Protein 5V9X (pdb70)

Secondary structure (DSSP, 8-state):
--GGGGS-HHHHHHHHHH-SS--HHHHHHHHHHHTT-EEEEE--SSS-HHHHHHHHHHHHHH------EEEE-SSHHHHHHHHHHTHHHHHHHHHHHHHTTPPPP---EEEESTTS-HHHHHHHHHS--SEEEE-HHHHHHHHTSGGGGGGTT--EEEEETTHHHHTSHHHHHHHHHHHHHHTTSSSPPEEEEEES--SSHHHHHHHHHTTS-EEEE-PPP---EEEEEEE-SS-SSS-SSS-SHHHHHHHHHHHHHTSSEEEEE-SSHHHHHHHHHHHHHHHHHHHT-----SEEEESTTS-HHHHHHHHHHHHTT--SEEEE-GGGSSS---TTEEEEEEES--SSHHHHHHHHTTTT-STTPPEEEEEE-SSHHHHHHHHHHHHHHHHT--PPP-PPP--HHHHHHHHHHHTSSS-EEHHHHHHHHHHSSTTTT--HHHHHHHHHHHH----S---EEEETTTTEEEEPTTHHHHHHTS--SS-----BSS-SS-----B-HHHHH----S--PPPP---SSS---HHHHHHHHHHHHHHTT--HHHHHHHHHTTTEEETHHHHHHHHHHHHHHHHSS---SSEEEEEEEE-TTS-EEEEEE--S-HHHHHHHHHHHHHHIIIII---PPPEEETTEEEEEE-----GGGT---HHHHHHHHHHHGGGSHHHHHHHHHHHHHTT-SPPSBTTBPPPHHHHHHHHHHHHHHHTT-TT-HHHHHHHHIIIIII--HHHHHHHHHHHHTT-SEEEEEE-SS--HHHHHHS--

Sequence (772 aa):
ADPLGRFSALTREWFTTAFAAPTPAQADAWSAISEGNNTLVIAPTGSGKTLAAFLWAIDRLADPQGTQVLYVSPLKALAVDVERNLRTPLTGITRVAERHGLPAPSITVGVRSGDTPPNQRRAMIANPPDVLITTPESLFLMLTSAARETLTSVRTVIVDEVHAVAATKRGAHLALSLERLDQLLDTPAQRIGLSATVRPPEEVARFLSGQAPTTIVCPPAAKTFDLSVQVPVPDMANLDNNSIWPDVEERIVDLVEAHNSSIVFANSRRLAERLTSRLNEIHAERSGIEPPLLARAHHGSVSKEQRAQVEDDLKSGRLRAVVATSSLELGIDMGAVDLVIQVEAPPSVASGLQRVGRAGHQVGEISQGVLFPKHRTDLIGCAVTVQRMQTGDIETLRVPANPLDVLAQHTVAVAALEPVDADAWFDAVRRSAPFATLPRSAFEATLDLLSGKAELRPRLVYDRDTGTLTARPGAQRLAVTSGGAIPDRGMFTVYLASETEELDEEMVYESPGQPARLPFWRGDSVGRPAELGAAVGAFTGELASLDRKAFDKRCQKMGFAGYATDNLHQLLREQREATGVVPSDTTFVVERFRDELGDWRVILHSPYGLRVHGPLALAVGRRLRERYGIDEKPTASDDGIIVRLPDSPGADLFVFDADEIEPIVTAEVGGSALFASRFRECAARALLLPRRHPGKRSPLWHQRQRAAQLLDIARKYPDFPIVLEAVRECLQDVYDVPALIELMHKIAQRRLRIVEVETATPSPFAASLLFG

Solvent-accessible surface area: 32091 Å² total; per-residue (Å²): 159,88,35,12,37,102,4,44,65,28,0,79,51,9,2,86,82,44,83,117,66,31,19,86,2,9,24,63,0,0,30,9,6,30,130,55,56,17,0,0,0,16,4,22,16,13,8,30,23,46,21,0,1,0,0,70,11,3,12,66,44,17,98,167,210,16,0,28,4,0,1,1,0,12,33,67,2,4,0,69,10,6,42,101,46,4,144,84,4,29,93,5,0,42,112,0,0,105,162,96,67,88,117,44,32,100,25,69,38,8,16,18,6,57,47,11,48,95,90,80,69,160,58,24,67,85,124,35,9,30,3,3,0,0,10,1,34,5,0,2,44,8,3,0,30,81,3,43,126,14,0,55,37,4,176,13,1,0,2,8,11,0,21,39,3,2,34,61,15,48,0,1,2,1,3,0,0,6,8,16,0,14,107,54,20,156,96,84,7,28,8,0,0,1,0,29,5,15,69,30,47,121,32,0,6,88,8,1,5,8,107,48,118,35,51,68,9,76,14,134,75,100,43,80,44,75,10,16,0,35,0,10,8,82,32,15,60,105,55,150,70,153,34,14,38,55,42,3,12,75,90,0,0,59,28,0,70,76,29,100,0,0,0,0,0,0,60,53,135,158,18,0,81,92,0,13,47,82,0,21,105,35,33,26,150,100,55,79,63,210,130,119,105,9,0,63,16,0,6,53,82,17,44,86,106,112,15,56,105,2,24,67,40,0,42,69,25,202,8,86,0,0,0,0,17,52,12,0,20,8,19,1,46,3,56,30,1,49,0,0,0,2,0,42,21,12,91,26,1,9,7,2,19,2,8,2,0,3,0,4,28,71,98,72,86,87,0,59,0,5,1,1,1,64,85,32,29,11,0,8,15,0,0,1,8,0,40,30,5,90,94,40,48,13,30,66,35,158,10,7,48,30,0,14,1,0,0,4,0,0,0,0,0,28,1,19,66,102,91,26,68,3,77,50,6,20,75,4,0,97,93,2,3,3,0,29,95,1,67,89,85,21,0,32,32,4,0,46,6,0,16,48,151,133,30,26,104,41,40,0,73,34,65,145,152,98,15,33,0,57,39,82,143,49,5,65,123,8,0,44,36,12,33,8,4,110,33,43,104,28,74,12,95,102,74,92,45,75,76,101,206,96,43,18,23,13,28,11,110,77,130,185,57,138,58,73,55,32,45,24,129,36,81,95,42,50,29,40,29,19,102,15,0,31,15,10,0,45,2,5,22,82,2,10,88,53,96,85,125,26,2,47,125,55,0,106,143,4,20,8,40,63,91,1,20,64,0,0,44,35,0,2,85,45,0,90,122,33,5,53,50,11,7,7,40,69,9,7,0,0,0,37,10,135,37,177,81,29,18,31,27,1,0,2,3,4,9,11,0,15,40,1,2,15,0,7,9,11,0,0,3,68,53,1,87,103,176,110,56,33,124,60,67,15,25,8,39,52,49,0,0,13,2,38,9,85,84,126,62,27,4,110,14,5,45,8,86,28,124,68,0,94,81,20,1,73,66,20,2,21,48,6,4,6,3,20,9,9,1,7,8,0,0,24,19,0,5,1,10,8,46,157,87,85,20,131,97,8,52,27,79,3,6,25,75,55,3,58,94,8,9,90,73,2,104,143,98,101,93,6,10,4,18,82,2,0,35,30,14,0,36,101,30,2,9,23,10,98,16,0,48,93,14,5,81,76,24,71,58,212,170,5,131,45,37,94,31,96,14,112,96,46,2,23,25,0,50,42,31,33,172,118

Foldseek 3Di:
DALCVVFDPLLSVLVVVVDVHAALLLSVLSVQVVVPFQAEGAAALAHPVLCSQPVVVVRVQFPPAFAAEEEADQFPLLLVLSQVVVCSSLVSSQVSCVVVPHHRGDFFEDEDEPQQDPVVVVVCQVHPGNYYGYYLLVLLLCLLDVSLVRLQNYAAYEYEQLVVPQQHLLLLLSLLSLLSSCVSYPHRHRYYYYANADFPQVSSQCQGQQPGDYHYHYDDYDAAAAEAEEQAAQALVDDPDPFSVVSVLVVVLVVLVVAQAEEEEDADQVVLVVSQVVNQVVVCVVVVHVPDGQEEEAEDPDDPVSNVVVSVCQLVSVHSYYYYYCSVQANRARCRHQEYEYEFQDQWLRSVSSRLCNHLSHNPGYRYYYYYHRGQVSLLRNLLSLVCNVVSPTDHHHHAACLLLSVLLVVLSNQVVHKDAQVVSLVSSCSRNNYVPPDVVLSVLSVCLLAHDAQWDRFWHADPVRRIIHGDPLSSLLSSLLSGQDFDADAQPVHDLDDPCSAHLQQVVPPVPDDDDFGADDPDFAKDAQVSLQSSQAVLQVLLPDDLVVLVVSNVVSNYDNNSSSSNNVQSVLLCVFQVGDGGNFEKEWEWEADPVRKIKIKIFGQRIQLQQVLLQLQLQVCCCVVVNDNDGWHTGNTTIMDIGGPVYDPCSSADALVPRVVSSLVRVLPHSQLLVLLLSSCSSSSIHDAPDSNHHHDPSRSSVSSVVVVVVCVVPCVNSSNVSSSSCSPPVRHDSVSNSVVNVCVVVVRRHYYYDYGHDDGSSRVVVRDD

Organism: Mycolicibacterium smegmatis (strain ATCC 700084 / mc(2)155) (NCBI:txid246196)

Radius of gyration: 27.33 Å; Cα contacts (8 Å, |Δi|>4): 1496; chains: 1; bounding box: 80×75×65 Å

GO terms:
  GO:0003677 DNA binding (F, IDA)
  GO:0016887 ATP hydrolysis activity (F, IDA)
  GO:0033679 3'-5' DNA/RNA helicase activity (F, IDA)
  GO:0043138 3'-5' DNA helicase activity (F, EXP)
  GO:0036297 interstrand cross-link repair (P, IMP)

Structure (mmCIF, N/CA/C/O backbone):
data_5V9X
#
_entry.id   5V9X
#
_cell.length_a   149.462
_cell.length_b   88.129
_cell.length_c   83.675
_cell.angle_alpha   90.00
_cell.angle_beta   109.10
_cell.angle_gamma   90.00
#
_symmetry.space_group_name_H-M   'C 1 2 1'
#
loop_
_entity.id
_entity.type
_entity.pdbx_description
1 polymer 'ATP-dependent DNA helicase'
2 polymer ssDNA
3 non-polymer 'PHOSPHOAMINOPHOSPHONIC ACID-ADENYLATE ESTER'
4 non-polymer GLYCEROL
5 non-polymer 'MAGNESIUM ION'
6 non-polymer DI(HYDROXYETHYL)ETHER
7 water water
#
loop_
_atom_site.group_PDB
_atom_site.id
_atom_site.type_symbol
_atom_site.label_atom_id
_atom_site.label_alt_id
_atom_site.label_comp_id
_atom_site.label_asym_id
_atom_site.label_entity_id
_atom_site.label_seq_id
_atom_site.pdbx_PDB_ins_code
_atom_site.Cartn_x
_atom_site.Cartn_y
_atom_site.Cartn_z
_atom_site.occupancy
_atom_site.B_iso_or_equiv
_atom_site.auth_seq_id
_atom_site.auth_comp_id
_atom_site.auth_asym_id
_atom_site.auth_atom_id
_atom_site.pdbx_PDB_model_num
ATOM 1 N N . ALA A 1 27 ? -12.036 -23.417 26.972 1.00 103.64 6 ALA A N 1
ATOM 2 C CA . ALA A 1 27 ? -10.649 -23.579 26.552 1.00 102.91 6 ALA A CA 1
ATOM 3 C C . ALA A 1 27 ? -10.468 -23.188 25.089 1.00 99.07 6 ALA A C 1
ATOM 4 O O . ALA A 1 27 ? -10.528 -24.038 24.199 1.00 97.53 6 ALA A O 1
ATOM 6 N N . ASP A 1 28 ? -10.246 -21.900 24.849 1.00 95.48 7 ASP A N 1
ATOM 7 C CA . ASP A 1 28 ? -10.076 -21.365 23.498 1.00 91.70 7 ASP A CA 1
ATOM 8 C C . ASP A 1 28 ? -8.773 -20.580 23.433 1.00 81.42 7 ASP A C 1
ATOM 9 O O . ASP A 1 28 ? -8.703 -19.456 23.972 1.00 81.07 7 ASP A O 1
ATOM 14 N N . PRO A 1 29 ? -7.728 -21.118 22.798 1.00 71.94 8 PRO A N 1
ATOM 15 C CA . PRO A 1 29 ? -6.463 -20.372 22.728 1.00 68.23 8 PRO A CA 1
ATOM 16 C C . PRO A 1 29 ? -6.542 -19.141 21.844 1.00 66.62 8 PRO A C 1
ATOM 17 O O . PRO A 1 29 ? -5.795 -18.181 22.068 1.00 69.77 8 PRO A O 1
ATOM 21 N N . LEU A 1 30 ? -7.416 -19.140 20.843 1.00 64.28 9 LEU A N 1
ATOM 22 C CA . LEU A 1 30 ? -7.533 -18.027 19.914 1.00 64.08 9 LEU A CA 1
ATO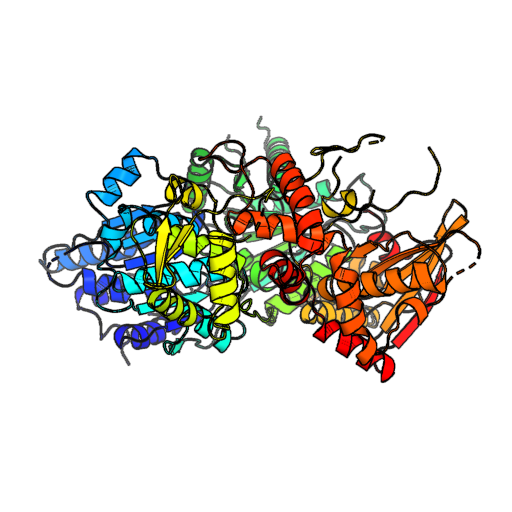M 23 C C . LEU A 1 30 ? -8.533 -16.973 20.370 1.00 65.71 9 LEU A C 1
ATOM 24 O O . LEU A 1 30 ? -8.661 -15.938 19.709 1.00 69.23 9 LEU A O 1
ATOM 29 N N . GLY A 1 31 ? -9.240 -17.207 21.479 1.00 61.49 10 GLY A N 1
ATOM 30 C CA . GLY A 1 31 ? -10.201 -16.238 21.977 1.00 61.52 10 GLY A CA 1
ATOM 31 C C . GLY A 1 31 ? -9.591 -14.910 22.374 1.00 61.82 10 GLY A C 1
ATOM 32 O O . GLY A 1 31 ? -10.284 -13.888 22.342 1.00 66.44 10 GLY A O 1
ATOM 33 N N . ARG A 1 32 ? -8.308 -14.901 22.738 1.00 59.75 11 ARG A N 1
ATOM 34 C CA . ARG A 1 32 ? -7.649 -13.653 23.108 1.00 62.39 11 ARG A CA 1
ATOM 35 C C . ARG A 1 32 ? -7.501 -12.725 21.909 1.00 59.09 11 ARG A C 1
ATOM 36 O O . ARG A 1 32 ? -7.663 -11.506 22.036 1.00 58.05 11 ARG A O 1
ATOM 44 N N . PHE A 1 33 ? -7.196 -13.283 20.740 1.00 60.16 12 PHE A N 1
ATOM 45 C CA . PHE A 1 33 ? -6.885 -12.487 19.564 1.00 58.87 12 PHE A CA 1
ATOM 46 C C . PHE A 1 33 ? -8.141 -11.811 19.016 1.00 58.20 12 PHE A C 1
ATOM 47 O O . PHE A 1 33 ? -9.271 -12.092 19.428 1.00 61.56 12 PHE A O 1
ATOM 55 N N . SER A 1 34 ? -7.925 -10.906 18.063 1.00 49.67 13 SER A N 1
ATOM 56 C CA . SER A 1 34 ? -9.030 -10.262 17.376 1.00 51.19 13 SER A CA 1
ATOM 57 C C . SER A 1 34 ? -9.780 -11.282 16.520 1.00 56.25 13 SER A C 1
ATOM 58 O O . SER A 1 34 ? -9.343 -12.421 16.330 1.00 56.94 13 SER A O 1
ATOM 61 N N . ALA A 1 35 ? -10.934 -10.861 15.999 1.00 56.39 14 ALA A N 1
ATOM 62 C CA . ALA A 1 35 ? -11.733 -11.764 15.177 1.00 57.66 14 ALA A CA 1
ATOM 63 C C . ALA A 1 35 ? -11.016 -12.113 13.877 1.00 60.37 14 ALA A C 1
ATOM 64 O O . ALA A 1 35 ? -11.112 -13.248 13.396 1.00 62.42 14 ALA A O 1
ATOM 66 N N . LEU A 1 36 ? -10.283 -11.157 13.301 1.00 58.78 15 LEU A N 1
ATOM 67 C CA . LEU A 1 36 ? -9.622 -11.397 12.021 1.00 59.90 15 LEU A CA 1
ATOM 68 C C . LEU A 1 36 ? -8.509 -12.430 12.152 1.00 62.68 15 LEU A C 1
ATOM 69 O O . LEU A 1 36 ? -8.457 -13.400 11.388 1.00 68.63 15 LEU A O 1
ATOM 74 N N . THR A 1 37 ? -7.596 -12.233 13.108 1.00 60.20 16 THR A N 1
ATOM 75 C CA . THR A 1 37 ? -6.508 -13.190 13.283 1.00 53.23 16 THR A CA 1
ATOM 76 C C . THR A 1 37 ? -7.033 -14.554 13.709 1.00 52.96 16 THR A C 1
ATOM 77 O O . THR A 1 37 ? -6.484 -15.585 13.305 1.00 53.18 16 THR A O 1
ATOM 81 N N . ARG A 1 38 ? -8.103 -14.582 14.506 1.00 54.48 17 ARG A N 1
ATOM 82 C CA . ARG A 1 38 ? -8.714 -15.853 14.875 1.00 56.46 17 ARG A CA 1
ATOM 83 C C . ARG A 1 38 ? -9.271 -16.567 13.651 1.00 60.19 17 ARG A C 1
ATOM 84 O O . ARG A 1 38 ? -9.073 -17.777 13.486 1.00 61.06 17 ARG A O 1
ATOM 92 N N . GLU A 1 39 ? -9.960 -15.831 12.772 1.00 62.36 18 GLU A N 1
ATOM 93 C CA . GLU A 1 39 ? -10.547 -16.461 11.595 1.00 59.14 18 GLU A CA 1
ATOM 94 C C . GLU A 1 39 ? -9.473 -16.967 10.643 1.00 57.01 18 GLU A C 1
ATOM 95 O O . GLU A 1 39 ? -9.632 -18.032 10.037 1.00 60.73 18 GLU A O 1
ATOM 101 N N . TRP A 1 40 ? -8.373 -16.225 10.495 1.00 53.45 19 TRP A N 1
ATOM 102 C CA . TRP A 1 40 ? -7.317 -16.683 9.599 1.00 53.69 19 TRP A CA 1
ATOM 103 C C . TRP A 1 40 ? -6.690 -17.976 10.102 1.00 54.88 19 TRP A C 1
ATOM 104 O O . TRP A 1 40 ? -6.591 -18.959 9.356 1.00 54.51 19 TRP A O 1
ATOM 115 N N . PHE A 1 41 ? -6.243 -17.988 11.362 1.00 53.76 20 PHE A N 1
ATOM 116 C CA . PHE A 1 41 ? -5.569 -19.167 11.896 1.00 58.27 20 PHE A CA 1
ATOM 117 C C . PHE A 1 41 ? -6.459 -20.400 11.819 1.00 65.06 20 PHE A C 1
ATOM 118 O O . PHE A 1 41 ? -5.959 -21.515 11.629 1.00 69.37 20 PHE A O 1
ATOM 126 N N . THR A 1 42 ? -7.775 -20.221 11.951 1.00 63.81 21 THR A N 1
ATOM 127 C CA . THR A 1 42 ? -8.689 -21.352 11.840 1.00 59.96 21 THR A CA 1
ATOM 128 C C . THR A 1 42 ? -8.739 -21.885 10.412 1.00 58.51 21 THR A C 1
ATOM 129 O O . THR A 1 42 ? -8.804 -23.101 10.199 1.00 58.58 21 THR A O 1
ATOM 133 N N . THR A 1 43 ? -8.698 -20.995 9.420 1.00 60.52 22 THR A N 1
ATOM 134 C CA . THR A 1 43 ? -8.712 -21.429 8.029 1.00 60.44 22 THR A CA 1
ATOM 135 C C . THR A 1 43 ? -7.355 -21.928 7.550 1.00 60.42 22 THR A C 1
ATOM 136 O O . THR A 1 43 ? -7.274 -22.491 6.452 1.00 67.30 22 THR A O 1
ATOM 140 N N . ALA A 1 44 ? -6.298 -21.746 8.341 1.00 48.71 23 ALA A N 1
ATOM 141 C CA . ALA A 1 44 ? -4.948 -22.132 7.950 1.00 41.93 23 ALA A CA 1
ATOM 142 C C . ALA A 1 44 ? -4.490 -23.441 8.578 1.00 47.76 23 ALA A C 1
ATOM 143 O O . ALA A 1 44 ? -3.779 -24.215 7.930 1.00 54.62 23 ALA A O 1
ATOM 145 N N . PHE A 1 45 ? -4.872 -23.707 9.825 1.00 47.63 24 PHE A N 1
ATOM 146 C CA . PHE A 1 45 ? -4.429 -24.895 10.537 1.00 48.16 24 PHE A CA 1
ATOM 147 C C . PHE A 1 45 ? -5.616 -25.566 11.211 1.00 51.34 24 PHE A C 1
ATOM 148 O O . PHE A 1 45 ? -6.593 -24.910 11.582 1.00 52.71 24 PHE A O 1
ATOM 156 N N . ALA A 1 46 ? -5.519 -26.889 11.362 1.00 53.58 25 ALA A N 1
ATOM 157 C CA . ALA A 1 46 ? -6.595 -27.647 11.992 1.00 54.89 25 ALA A CA 1
ATOM 158 C C . ALA A 1 46 ? -6.852 -27.157 13.411 1.00 55.71 25 ALA A C 1
ATOM 159 O O . ALA A 1 46 ? -8.001 -26.915 13.799 1.00 60.16 25 ALA A O 1
ATOM 161 N N . ALA A 1 47 ? -5.790 -26.997 14.198 1.00 50.61 26 ALA A N 1
ATOM 162 C CA . ALA A 1 47 ? -5.900 -26.513 15.566 1.00 52.03 26 ALA A CA 1
ATOM 163 C C . ALA A 1 47 ? -4.523 -26.071 16.030 1.00 55.48 26 ALA A C 1
ATOM 164 O O . ALA A 1 47 ? -3.514 -26.599 15.549 1.00 61.45 26 ALA A O 1
ATOM 166 N N . PRO A 1 48 ? -4.445 -25.104 16.944 1.00 49.34 27 PRO A N 1
ATOM 167 C CA . PRO A 1 48 ? -3.149 -24.759 17.537 1.00 44.63 27 PRO A CA 1
ATOM 168 C C . PRO A 1 48 ? -2.509 -25.971 18.196 1.00 44.28 27 PRO A C 1
ATOM 169 O O . PRO A 1 48 ? -3.189 -26.909 18.618 1.00 46.98 27 PRO A O 1
ATOM 173 N N . THR A 1 49 ? -1.186 -25.952 18.269 1.00 40.18 28 THR A N 1
ATOM 174 C CA . THR A 1 49 ? -0.488 -26.976 19.029 1.00 44.15 28 THR A CA 1
ATOM 175 C C . THR A 1 49 ? -0.415 -26.575 20.495 1.00 49.11 28 THR A C 1
ATOM 176 O O . THR A 1 49 ? -0.550 -25.395 20.832 1.00 53.80 28 THR A O 1
ATOM 180 N N . PRO A 1 50 ? -0.230 -27.545 21.399 1.00 51.70 29 PRO A N 1
ATOM 181 C CA . PRO A 1 50 ? -0.080 -27.196 22.823 1.00 53.72 29 PRO A CA 1
ATOM 182 C C . PRO A 1 50 ? 0.932 -26.093 23.086 1.00 55.73 29 PRO A C 1
ATOM 183 O O . PRO A 1 50 ? 0.647 -25.169 23.859 1.00 62.24 29 PRO A O 1
ATOM 187 N N . ALA A 1 51 ? 2.107 -26.156 22.452 1.00 52.55 30 ALA A N 1
ATOM 188 C CA . ALA A 1 51 ? 3.115 -25.123 22.663 1.00 50.37 30 ALA A CA 1
ATOM 189 C C . ALA A 1 51 ? 2.609 -23.748 22.247 1.00 53.42 30 ALA A C 1
ATOM 190 O O . ALA A 1 51 ? 2.977 -22.743 22.863 1.00 58.78 30 ALA A O 1
ATOM 192 N N . GLN A 1 52 ? 1.765 -23.680 21.217 1.00 51.14 31 GLN A N 1
ATOM 193 C CA . GLN A 1 52 ? 1.191 -22.399 20.817 1.00 50.08 31 GLN A CA 1
ATOM 194 C C . GLN A 1 52 ? 0.176 -21.905 21.842 1.00 49.93 31 GLN A C 1
ATOM 195 O O . GLN A 1 52 ? 0.209 -20.737 22.249 1.00 47.33 31 GLN A O 1
ATOM 201 N N . ALA A 1 53 ? -0.736 -22.782 22.270 1.00 47.99 32 ALA A N 1
ATOM 202 C CA . ALA A 1 53 ? -1.776 -22.380 23.212 1.00 53.23 32 ALA A CA 1
ATOM 203 C C . ALA A 1 53 ? -1.171 -21.871 24.515 1.00 59.25 32 ALA A C 1
ATOM 204 O O . ALA A 1 53 ? -1.576 -20.825 25.035 1.00 61.31 32 ALA A O 1
ATOM 206 N N . ASP A 1 54 ? -0.189 -22.599 25.053 1.00 61.55 33 ASP A N 1
ATOM 207 C CA . ASP A 1 54 ? 0.472 -22.165 26.280 1.00 62.50 33 ASP A CA 1
ATOM 208 C C . ASP A 1 54 ? 1.242 -20.868 26.059 1.00 64.48 33 ASP A C 1
ATOM 209 O O . ASP A 1 54 ? 1.165 -19.941 26.873 1.00 67.77 33 ASP A O 1
ATOM 214 N N . ALA A 1 55 ? 1.997 -20.788 24.958 1.00 62.26 34 ALA A N 1
ATOM 215 C CA . ALA A 1 55 ? 2.826 -19.612 24.714 1.00 55.76 34 ALA A CA 1
ATOM 216 C C . ALA A 1 55 ? 1.977 -18.366 24.509 1.00 58.37 34 ALA A C 1
ATOM 217 O O . ALA A 1 55 ? 2.318 -17.288 25.007 1.00 61.78 34 ALA A O 1
ATOM 219 N N . TRP A 1 56 ? 0.866 -18.491 23.778 1.00 57.27 35 TRP A N 1
ATOM 220 C CA . TRP A 1 56 ? -0.016 -17.343 23.587 1.00 56.97 35 TRP A CA 1
ATOM 221 C C . TRP A 1 56 ? -0.561 -16.841 24.917 1.00 58.08 35 TRP A C 1
ATOM 222 O O . TRP A 1 56 ? -0.694 -15.630 25.123 1.00 61.07 35 TRP A O 1
ATOM 233 N N . SER A 1 57 ? -0.873 -17.758 25.836 1.00 57.87 36 SER A N 1
ATOM 234 C CA . SER A 1 57 ? -1.389 -17.352 27.139 1.00 58.70 36 SER A CA 1
ATOM 235 C C . SER A 1 57 ? -0.349 -16.555 27.916 1.00 55.33 36 SER A C 1
ATOM 236 O O . SER A 1 57 ? -0.638 -15.471 28.435 1.00 56.73 36 SER A O 1
ATOM 239 N N . ALA A 1 58 ? 0.875 -17.079 28.002 1.00 48.90 37 ALA A N 1
ATOM 240 C CA . ALA A 1 58 ? 1.922 -16.393 28.750 1.00 47.39 37 ALA A CA 1
ATOM 241 C C . ALA A 1 58 ? 2.323 -15.085 28.077 1.00 53.34 37 ALA A C 1
ATOM 242 O O . ALA A 1 58 ? 2.510 -14.067 28.753 1.00 62.23 37 ALA A O 1
ATOM 244 N N . ILE A 1 59 ? 2.460 -15.092 26.749 1.00 49.54 38 ILE A N 1
ATOM 245 C CA . ILE A 1 59 ? 2.878 -13.884 26.042 1.00 47.30 38 ILE A CA 1
ATOM 246 C C . ILE A 1 59 ? 1.817 -12.797 26.159 1.00 48.22 38 ILE A C 1
ATOM 247 O O . ILE A 1 59 ? 2.134 -11.625 26.396 1.00 48.22 38 ILE A O 1
ATOM 252 N N . SER A 1 60 ? 0.541 -13.164 26.005 1.00 51.94 39 SER A N 1
ATOM 253 C CA . SER A 1 60 ? -0.526 -12.170 26.065 1.00 56.56 39 SER A CA 1
ATOM 254 C C . SER A 1 60 ? -0.628 -11.534 27.445 1.00 61.51 39 SER A C 1
ATOM 255 O O . SER A 1 60 ? -1.070 -10.386 27.566 1.00 60.88 39 SER A O 1
ATOM 258 N N . GLU A 1 61 ? -0.228 -12.255 28.490 1.00 63.63 40 GLU A N 1
ATOM 259 C CA . GLU A 1 61 ? -0.259 -11.729 29.848 1.00 66.58 40 GLU A CA 1
ATOM 260 C C . GLU A 1 61 ? 0.983 -10.916 30.198 1.00 65.29 40 GLU A C 1
ATOM 261 O O . GLU A 1 61 ? 1.124 -10.494 31.351 1.00 68.75 40 GLU A O 1
ATOM 267 N N . GLY A 1 62 ? 1.882 -10.693 29.238 1.00 61.54 41 GLY A N 1
ATOM 268 C CA . GLY A 1 62 ? 2.984 -9.769 29.399 1.00 60.85 41 GLY A CA 1
ATOM 269 C C . GLY A 1 62 ? 4.286 -10.360 29.895 1.00 63.08 41 GLY A C 1
ATOM 270 O O . GLY A 1 62 ? 5.241 -9.604 30.116 1.00 64.65 41 GLY A O 1
ATOM 271 N N . ASN A 1 63 ? 4.368 -11.675 30.066 1.00 63.68 42 ASN A N 1
ATOM 272 C CA . ASN A 1 63 ? 5.543 -12.299 30.654 1.00 64.99 42 ASN A CA 1
ATOM 273 C C . ASN A 1 63 ? 6.597 -12.608 29.598 1.00 58.73 42 ASN A C 1
ATOM 274 O O . ASN A 1 63 ? 6.280 -12.943 28.454 1.00 58.75 42 ASN A O 1
ATOM 279 N N . ASN A 1 64 ? 7.863 -12.481 29.994 1.00 48.95 43 ASN A N 1
ATOM 280 C CA . ASN A 1 64 ? 8.938 -13.102 29.232 1.00 45.54 43 ASN A CA 1
ATOM 281 C C . ASN A 1 64 ? 8.688 -14.602 29.180 1.00 42.39 43 ASN A C 1
ATOM 282 O O . ASN A 1 64 ? 8.367 -15.221 30.199 1.00 40.87 43 ASN A O 1
ATOM 287 N N . THR A 1 65 ? 8.814 -15.187 27.992 1.00 44.46 44 THR A N 1
ATOM 288 C CA . THR A 1 65 ? 8.414 -16.571 27.777 1.00 44.85 44 THR A CA 1
ATOM 289 C C . THR A 1 65 ? 9.505 -17.335 27.042 1.00 46.84 44 THR A C 1
ATOM 290 O O . THR A 1 65 ? 10.025 -16.861 26.028 1.00 52.97 44 THR A O 1
ATOM 294 N N . LEU A 1 66 ? 9.844 -18.515 27.553 1.00 44.09 45 LEU A N 1
ATOM 295 C CA . LEU A 1 66 ? 10.723 -19.456 26.870 1.00 49.31 45 LEU A CA 1
ATOM 296 C C . LEU A 1 66 ? 9.891 -20.655 26.434 1.00 53.81 45 LEU A C 1
ATOM 297 O O . LEU A 1 66 ? 9.310 -21.351 27.276 1.00 51.40 45 LEU A O 1
ATOM 302 N N . VAL A 1 67 ? 9.833 -20.891 25.128 1.00 52.35 46 VAL A N 1
ATOM 303 C CA . VAL A 1 67 ? 9.041 -21.973 24.557 1.00 49.97 46 VAL A CA 1
ATOM 304 C C . VAL A 1 67 ? 9.973 -23.136 24.245 1.00 49.57 46 VAL A C 1
ATOM 305 O O . VAL A 1 67 ? 10.936 -22.988 23.484 1.00 44.21 46 VAL A O 1
ATOM 309 N N . ILE A 1 68 ? 9.690 -24.292 24.837 1.00 53.92 47 ILE A N 1
ATOM 310 C CA . ILE A 1 68 ? 10.503 -25.493 24.676 1.00 54.61 47 ILE A CA 1
ATOM 311 C C . ILE A 1 68 ? 9.594 -26.557 24.078 1.00 60.31 47 ILE A C 1
ATOM 312 O O . ILE A 1 68 ? 8.745 -27.128 24.775 1.00 69.82 47 ILE A O 1
ATOM 317 N N . ALA A 1 69 ? 9.766 -26.832 22.789 1.00 54.97 48 ALA A N 1
ATOM 318 C CA . ALA A 1 69 ? 8.925 -27.784 22.079 1.00 53.28 48 ALA A CA 1
ATOM 319 C C . ALA A 1 69 ? 9.705 -28.310 20.885 1.00 55.57 48 ALA A C 1
ATOM 320 O O . ALA A 1 69 ? 10.610 -27.630 20.388 1.00 53.76 48 ALA A O 1
ATOM 322 N N . PRO A 1 70 ? 9.376 -29.518 20.396 1.00 53.99 49 PRO A N 1
ATOM 323 C CA . PRO A 1 70 ? 10.132 -30.095 19.272 1.00 53.74 49 PRO A CA 1
ATOM 324 C C . PRO A 1 70 ? 10.048 -29.286 17.985 1.00 52.22 49 PRO A C 1
ATOM 325 O O . PRO A 1 70 ? 9.379 -28.250 17.930 1.00 51.35 49 PRO A O 1
ATOM 329 N N . THR A 1 71 ? 10.719 -29.767 16.934 1.00 55.55 50 THR A N 1
ATOM 330 C CA . THR A 1 71 ? 10.866 -28.974 15.716 1.00 61.18 50 THR A CA 1
ATOM 331 C C . THR A 1 71 ? 9.551 -28.828 14.960 1.00 74.21 50 THR A C 1
ATOM 332 O O . THR A 1 71 ? 9.359 -27.840 14.242 1.00 76.51 50 THR A O 1
ATOM 336 N N . GLY A 1 72 ? 8.640 -29.785 15.101 1.00 87.19 51 GLY A N 1
ATOM 337 C CA . GLY A 1 72 ? 7.348 -29.679 14.453 1.00 90.20 51 GLY A CA 1
ATOM 338 C C . GLY A 1 72 ? 6.263 -29.194 15.390 1.00 91.64 51 GLY A C 1
ATOM 339 O O . GLY A 1 72 ? 5.277 -29.899 15.626 1.00 97.81 51 GLY A O 1
ATOM 340 N N . SER A 1 73 ? 6.429 -27.985 15.932 1.00 81.75 52 SER A N 1
ATOM 341 C CA . SER A 1 73 ? 5.494 -27.450 16.913 1.00 73.44 52 SER A CA 1
ATOM 342 C C . SER A 1 73 ? 4.934 -26.078 16.565 1.00 71.06 52 SER A C 1
ATOM 343 O O . SER A 1 73 ? 3.968 -25.651 17.208 1.00 71.43 52 SER A O 1
ATOM 346 N N . GLY A 1 74 ? 5.496 -25.379 15.583 1.00 65.03 53 GLY A N 1
ATOM 347 C CA . GLY A 1 74 ? 5.012 -24.059 15.235 1.00 60.44 53 GLY A CA 1
ATOM 348 C C . GLY A 1 74 ? 5.397 -23.006 16.250 1.00 57.07 53 GLY A C 1
ATOM 349 O O . GLY A 1 74 ? 4.557 -22.204 16.671 1.00 56.35 53 GLY A O 1
ATOM 350 N N . LYS A 1 75 ? 6.665 -23.003 16.664 1.00 50.58 54 LYS A N 1
ATOM 351 C CA . LYS A 1 75 ? 7.123 -22.022 17.638 1.00 44.87 54 LYS A CA 1
ATOM 352 C C . LYS A 1 75 ? 7.221 -20.624 17.043 1.00 44.52 54 LYS A C 1
ATOM 353 O O . LYS A 1 75 ? 7.189 -19.643 17.794 1.00 50.34 54 LYS A O 1
ATOM 359 N N . THR A 1 76 ? 7.331 -20.510 15.717 1.00 42.09 55 THR A N 1
ATOM 360 C CA . THR A 1 76 ? 7.378 -19.195 15.080 1.00 42.58 55 THR A CA 1
ATOM 361 C C . THR A 1 76 ? 6.096 -18.413 15.338 1.00 46.76 55 THR A C 1
ATOM 362 O O . THR A 1 76 ? 6.135 -17.276 15.822 1.00 45.80 55 THR A O 1
ATOM 366 N N . LEU A 1 77 ? 4.944 -19.006 15.008 1.00 47.81 56 LEU A N 1
ATOM 367 C CA . LEU A 1 77 ? 3.676 -18.324 15.247 1.00 49.21 56 LEU A CA 1
ATOM 368 C C . LEU A 1 77 ? 3.386 -18.185 16.734 1.00 44.98 56 LEU A C 1
ATOM 369 O O . LEU A 1 77 ? 2.667 -17.265 17.139 1.00 43.94 56 LEU A O 1
ATOM 374 N N . ALA A 1 78 ? 3.925 -19.087 17.558 1.00 43.15 57 ALA A N 1
ATOM 375 C CA . ALA A 1 78 ? 3.796 -18.933 19.003 1.00 43.29 57 ALA A CA 1
ATOM 376 C C . ALA A 1 78 ? 4.385 -17.607 19.463 1.00 45.63 57 ALA A C 1
ATOM 377 O O . ALA A 1 78 ? 3.783 -16.898 20.276 1.00 53.82 57 ALA A O 1
ATOM 379 N N . ALA A 1 79 ? 5.554 -17.246 18.933 1.00 41.45 58 ALA A N 1
ATOM 380 C CA . ALA A 1 79 ? 6.217 -16.017 19.346 1.00 40.90 58 ALA A CA 1
ATOM 381 C C . ALA A 1 79 ? 5.719 -14.799 18.579 1.00 41.76 58 ALA A C 1
ATOM 382 O O . ALA A 1 79 ? 5.796 -13.678 19.094 1.00 45.28 58 ALA A O 1
ATOM 384 N N . PHE A 1 80 ? 5.198 -14.988 17.369 1.00 39.35 59 PHE A N 1
ATOM 385 C CA . PHE A 1 80 ? 4.884 -13.867 16.492 1.00 42.70 59 PHE A CA 1
ATOM 386 C C . PHE A 1 80 ? 3.417 -13.458 16.510 1.00 47.56 59 PHE A C 1
ATOM 387 O O . PHE A 1 80 ? 3.123 -12.261 16.438 1.00 44.44 59 PHE A O 1
ATOM 395 N N . LEU A 1 81 ? 2.489 -14.417 16.619 1.00 54.39 60 LEU A N 1
ATOM 396 C CA . LEU A 1 81 ? 1.095 -14.141 16.272 1.00 55.10 60 LEU A CA 1
ATOM 397 C C . LEU A 1 81 ? 0.484 -13.065 17.162 1.00 56.12 60 LEU A C 1
ATOM 398 O O . LEU A 1 81 ? -0.264 -12.207 16.678 1.00 56.86 60 LEU A O 1
ATOM 403 N N . TRP A 1 82 ? 0.776 -13.095 18.464 1.00 55.98 61 TRP A N 1
ATOM 404 C CA . TRP A 1 82 ? 0.215 -12.083 19.353 1.00 50.05 61 TRP A CA 1
ATOM 405 C C . TRP A 1 82 ? 0.705 -10.691 18.976 1.00 45.32 61 TRP A C 1
ATOM 406 O O . TRP A 1 82 ? -0.078 -9.736 18.925 1.00 46.23 61 TRP A O 1
ATOM 417 N N . ALA A 1 83 ? 2.006 -10.557 18.710 1.00 36.91 62 ALA A N 1
ATOM 418 C CA . ALA A 1 83 ? 2.533 -9.278 18.248 1.00 39.40 62 ALA A CA 1
ATOM 419 C C . ALA A 1 83 ? 1.939 -8.898 16.898 1.00 51.47 62 ALA A C 1
ATOM 420 O O . ALA A 1 83 ? 1.679 -7.717 16.635 1.00 65.49 62 ALA A O 1
ATOM 422 N N . ILE A 1 84 ? 1.713 -9.888 16.030 1.00 45.87 63 ILE A N 1
ATOM 423 C CA . ILE A 1 84 ? 1.082 -9.622 14.740 1.00 45.28 63 ILE A CA 1
ATOM 424 C C . ILE A 1 84 ? -0.349 -9.142 14.938 1.00 51.31 63 ILE A C 1
ATOM 425 O O . ILE A 1 84 ? -0.813 -8.223 14.251 1.00 55.75 63 ILE A O 1
ATOM 430 N N . ASP A 1 85 ? -1.070 -9.753 15.880 1.00 50.64 64 ASP A N 1
ATOM 431 C CA . ASP A 1 85 ? -2.451 -9.352 16.127 1.00 47.40 64 ASP A CA 1
ATOM 432 C C . ASP A 1 85 ? -2.526 -7.910 16.611 1.00 48.65 64 ASP A C 1
ATOM 433 O O . ASP A 1 85 ? -3.412 -7.154 16.195 1.00 56.34 64 ASP A O 1
ATOM 438 N N . ARG A 1 86 ? -1.596 -7.507 17.480 1.00 45.60 65 ARG A N 1
ATOM 439 C CA . ARG A 1 86 ? -1.590 -6.130 17.966 1.00 50.81 65 ARG A CA 1
ATOM 440 C C . ARG A 1 86 ? -1.245 -5.150 16.852 1.00 53.55 65 ARG A C 1
ATOM 441 O O . ARG A 1 86 ? -1.827 -4.062 16.772 1.00 60.55 65 ARG A O 1
ATOM 443 N N . LEU A 1 87 ? -0.301 -5.516 15.980 1.00 49.36 66 LEU A N 1
ATOM 444 C CA . LEU A 1 87 ? 0.022 -4.661 14.843 1.00 46.01 66 LEU A CA 1
ATOM 445 C C . LEU A 1 87 ? -1.137 -4.571 13.857 1.00 54.81 66 LEU A C 1
ATOM 446 O O . LEU A 1 87 ? -1.244 -3.586 13.119 1.00 62.38 66 LEU A O 1
ATOM 451 N N . ALA A 1 88 ? -2.013 -5.579 13.830 1.00 55.90 67 ALA A N 1
ATOM 452 C CA . ALA A 1 88 ? -3.172 -5.542 12.948 1.00 59.06 67 ALA A CA 1
ATOM 453 C C . ALA A 1 88 ? -4.317 -4.716 13.518 1.00 70.72 67 ALA A C 1
ATOM 454 O O . ALA A 1 88 ? -5.166 -4.248 12.752 1.00 73.51 67 ALA A O 1
ATOM 456 N N . ASP A 1 89 ? -4.353 -4.528 14.834 1.00 80.33 68 ASP A N 1
ATOM 457 C CA . ASP A 1 89 ? -5.417 -3.755 15.456 1.00 86.52 68 ASP A CA 1
ATOM 458 C C . ASP A 1 89 ? -5.413 -2.329 14.910 1.00 88.21 68 ASP A C 1
ATOM 459 O O . ASP A 1 89 ? -4.342 -1.745 14.705 1.00 86.09 68 ASP A O 1
ATOM 464 N N . PRO A 1 90 ? -6.591 -1.743 14.640 1.00 92.34 69 PRO A N 1
ATOM 465 C CA . PRO A 1 90 ? -6.697 -0.338 14.230 1.00 94.92 69 PRO A CA 1
ATOM 466 C C . PRO A 1 90 ? -6.088 0.616 15.257 1.00 93.07 69 PRO A C 1
ATOM 467 O O . PRO A 1 90 ? -6.662 1.674 15.511 1.00 88.39 69 PRO A O 1
ATOM 471 N N . GLN A 1 96 ? 4.628 3.721 15.822 1.00 96.04 75 GLN A N 1
ATOM 472 C CA . GLN A 1 96 ? 5.498 4.222 14.765 1.00 96.31 75 GLN A CA 1
ATOM 473 C C . GLN A 1 96 ? 6.967 3.989 15.100 1.00 94.14 75 GLN A C 1
ATOM 474 O O . GLN A 1 96 ? 7.475 4.475 16.111 1.00 94.83 75 GLN A O 1
ATOM 480 N N . GLY A 1 97 ? 7.641 3.254 14.228 1.00 88.12 76 GLY A N 1
ATOM 481 C CA . GLY A 1 97 ? 8.964 2.728 14.485 1.00 75.08 76 GLY A CA 1
ATOM 482 C C . GLY A 1 97 ? 8.949 1.211 14.566 1.00 67.08 76 GLY A C 1
ATOM 483 O O . GLY A 1 97 ? 7.903 0.562 14.560 1.00 69.00 76 GLY A O 1
ATOM 484 N N . THR A 1 98 ? 10.150 0.648 14.641 1.00 60.86 77 THR A N 1
ATOM 485 C CA . THR A 1 98 ? 10.282 -0.802 14.710 1.00 57.47 77 THR A CA 1
ATOM 486 C C . THR A 1 98 ? 9.661 -1.325 16.000 1.00 57.79 77 THR A C 1
ATOM 487 O O . THR A 1 98 ? 10.057 -0.923 17.098 1.00 61.04 77 THR A O 1
ATOM 491 N N . GLN A 1 99 ? 8.683 -2.221 15.862 1.00 54.29 78 GLN A N 1
ATOM 492 C CA . GLN A 1 99 ? 7.879 -2.708 16.978 1.00 51.04 78 GLN A CA 1
ATOM 493 C C . GLN A 1 99 ? 8.295 -4.087 17.469 1.00 48.75 78 GLN A C 1
ATOM 494 O O . GLN A 1 99 ? 8.276 -4.339 18.678 1.00 49.39 78 GLN A O 1
ATOM 500 N N . VAL A 1 100 ? 8.658 -4.990 16.562 1.00 46.95 79 VAL A N 1
ATOM 501 C CA . VAL A 1 100 ? 9.064 -6.347 16.905 1.00 43.61 79 VAL A CA 1
ATOM 502 C C . VAL A 1 100 ? 10.495 -6.555 16.432 1.00 38.31 79 VAL A C 1
ATOM 503 O O . VAL A 1 100 ? 10.853 -6.154 15.321 1.00 44.62 79 VAL A O 1
ATOM 507 N N . LEU A 1 101 ? 11.313 -7.176 17.280 1.00 34.49 80 LEU A N 1
ATOM 508 C CA . LEU A 1 101 ? 12.705 -7.475 16.957 1.00 36.73 80 LEU A CA 1
ATOM 509 C C . LEU A 1 101 ? 12.920 -8.978 17.078 1.00 42.29 80 LEU A C 1
ATOM 510 O O . LEU A 1 101 ? 12.882 -9.531 18.182 1.00 47.90 80 LEU A O 1
ATOM 515 N N . TYR A 1 102 ? 13.143 -9.635 15.945 1.00 43.03 81 TYR A N 1
ATOM 516 C CA . TYR A 1 102 ? 13.470 -11.053 15.904 1.00 42.51 81 TYR A CA 1
ATOM 517 C C . TYR A 1 102 ? 14.965 -11.206 15.659 1.00 46.58 81 TYR A C 1
ATOM 518 O O . TYR A 1 102 ? 15.508 -10.607 14.725 1.00 51.32 81 TYR A O 1
ATOM 527 N N . VAL A 1 103 ? 15.625 -12.013 16.489 1.00 43.48 82 VAL A N 1
ATOM 528 C CA . VAL A 1 103 ? 17.062 -12.245 16.391 1.00 42.25 82 VAL A CA 1
ATOM 529 C C . VAL A 1 103 ? 17.300 -13.719 16.099 1.00 43.58 82 VAL A C 1
ATOM 530 O O . VAL A 1 103 ? 16.812 -14.589 16.832 1.00 43.90 82 VAL A O 1
ATOM 534 N N . SER A 1 104 ? 18.056 -13.996 15.035 1.00 43.39 83 SER A N 1
ATOM 535 C CA . SER A 1 104 ? 18.437 -15.344 14.651 1.00 39.91 83 SER A CA 1
ATOM 536 C C . SER A 1 104 ? 19.954 -15.481 14.620 1.00 38.96 83 SER A C 1
ATOM 537 O O . SER A 1 104 ? 20.645 -14.593 14.110 1.00 38.33 83 SER A O 1
ATOM 540 N N . PRO A 1 105 ? 20.501 -16.578 15.151 1.00 38.24 84 PRO A N 1
ATOM 541 C CA . PRO A 1 105 ? 21.956 -16.780 15.065 1.00 35.80 84 PRO A CA 1
ATOM 542 C C . PRO A 1 105 ? 22.439 -17.122 13.666 1.00 40.35 84 PRO A C 1
ATOM 543 O O . PRO A 1 105 ? 23.639 -16.985 13.395 1.00 47.41 84 PRO A O 1
ATOM 547 N N . LEU A 1 106 ? 21.553 -17.554 12.771 1.00 40.98 85 LEU A N 1
ATOM 548 C CA . LEU A 1 106 ? 21.912 -17.925 11.409 1.00 40.71 85 LEU A CA 1
ATOM 549 C C . LEU A 1 106 ? 21.218 -17.005 10.413 1.00 43.59 85 LEU A C 1
ATOM 550 O O . LEU A 1 106 ? 20.042 -16.662 10.585 1.00 47.23 85 LEU A O 1
ATOM 555 N N . LYS A 1 107 ? 21.951 -16.611 9.368 1.00 40.08 86 LYS A N 1
ATOM 556 C CA . LYS A 1 107 ? 21.375 -15.748 8.339 1.00 38.19 86 LYS A CA 1
ATOM 557 C C . LYS A 1 107 ? 20.275 -16.465 7.566 1.00 42.71 86 LYS A C 1
ATOM 558 O O . LYS A 1 107 ? 19.208 -15.892 7.312 1.00 45.18 86 LYS A O 1
ATOM 564 N N . ALA A 1 108 ? 20.523 -17.718 7.173 1.00 42.28 87 ALA A N 1
ATOM 565 C CA . ALA A 1 108 ? 19.542 -18.472 6.397 1.00 41.86 87 ALA A CA 1
ATOM 566 C C . ALA A 1 108 ? 18.196 -18.532 7.108 1.00 43.40 87 ALA A C 1
ATOM 567 O O . ALA A 1 108 ? 17.143 -18.334 6.490 1.00 44.37 87 ALA A O 1
ATOM 569 N N . LEU A 1 109 ? 18.214 -18.800 8.416 1.00 39.56 88 LEU A N 1
ATOM 570 C CA . LEU A 1 109 ? 16.976 -18.790 9.189 1.00 40.79 88 LEU A CA 1
ATOM 571 C C . LEU A 1 109 ? 16.319 -17.414 9.164 1.00 43.78 88 LEU A C 1
ATOM 572 O O . LEU A 1 109 ? 15.094 -17.308 9.024 1.00 46.24 88 LEU A O 1
ATOM 577 N N . ALA A 1 110 ? 17.118 -16.350 9.295 1.00 38.26 89 ALA A N 1
ATOM 578 C CA . ALA A 1 110 ? 16.566 -14.999 9.280 1.00 39.36 89 ALA A CA 1
ATOM 579 C C . ALA A 1 110 ? 15.800 -14.730 7.992 1.00 45.62 89 ALA A C 1
ATOM 580 O O . ALA A 1 110 ? 14.700 -14.163 8.020 1.00 55.37 89 ALA A O 1
ATOM 582 N N . VAL A 1 111 ? 16.361 -15.140 6.853 1.00 40.26 90 VAL A N 1
ATOM 583 C CA . VAL A 1 111 ? 15.681 -14.952 5.576 1.00 39.81 90 VAL A CA 1
ATOM 584 C C . VAL A 1 111 ? 14.473 -15.876 5.469 1.00 36.92 90 VAL A C 1
ATOM 585 O O . VAL A 1 111 ? 13.429 -15.496 4.925 1.00 38.39 90 VAL A O 1
ATOM 589 N N . ASP A 1 112 ? 14.584 -17.097 5.996 1.00 33.68 91 ASP A N 1
ATOM 590 C CA . ASP A 1 112 ? 13.458 -18.022 5.929 1.00 36.46 91 ASP A CA 1
ATOM 591 C C . ASP A 1 112 ? 12.289 -17.546 6.783 1.00 38.42 91 ASP A C 1
ATOM 592 O O . ASP A 1 112 ? 11.128 -17.766 6.417 1.00 30.00 91 ASP A O 1
ATOM 597 N N . VAL A 1 113 ? 12.568 -16.894 7.914 1.00 29.31 92 VAL A N 1
ATOM 598 C CA . VAL A 1 113 ? 11.492 -16.339 8.728 1.00 29.60 92 VAL A CA 1
ATOM 599 C C . VAL A 1 113 ? 10.788 -15.213 7.982 1.00 39.74 92 VAL A C 1
ATOM 600 O O . VAL A 1 113 ? 9.557 -15.094 8.031 1.00 39.08 92 VAL A O 1
ATOM 604 N N . GLU A 1 114 ? 11.552 -14.370 7.278 1.00 37.50 93 GLU A N 1
ATOM 605 C CA . GLU A 1 114 ? 10.938 -13.281 6.525 1.00 38.46 93 GLU A CA 1
ATOM 606 C C . GLU A 1 114 ? 9.978 -13.815 5.475 1.00 42.02 93 GLU A C 1
ATOM 607 O O . GLU A 1 114 ? 8.873 -13.286 5.303 1.00 46.67 93 GLU A O 1
ATOM 613 N N . ARG A 1 115 ? 10.382 -14.869 4.765 1.00 43.25 94 ARG A N 1
ATOM 614 C CA . ARG A 1 115 ? 9.523 -15.442 3.737 1.00 40.26 94 ARG A CA 1
ATOM 615 C C . ARG A 1 115 ? 8.292 -16.100 4.349 1.00 46.44 94 ARG A C 1
ATOM 616 O O . ARG A 1 115 ? 7.186 -15.980 3.809 1.00 50.85 94 ARG A O 1
ATOM 624 N N . ASN A 1 116 ? 8.461 -16.789 5.479 1.00 48.08 95 ASN A N 1
ATOM 625 C CA . ASN A 1 116 ? 7.353 -17.505 6.100 1.00 45.41 95 ASN A CA 1
ATOM 626 C C . ASN A 1 116 ? 6.378 -16.588 6.825 1.00 46.99 95 ASN A C 1
ATOM 627 O O . ASN A 1 116 ? 5.243 -17.001 7.088 1.00 54.33 95 ASN A O 1
ATOM 632 N N . LEU A 1 117 ? 6.784 -15.363 7.164 1.00 42.43 96 LEU A N 1
ATOM 633 C CA . LEU A 1 117 ? 5.836 -14.421 7.746 1.00 40.17 96 LEU A CA 1
ATOM 634 C C . LEU A 1 117 ? 4.852 -13.881 6.720 1.00 41.55 96 LEU A C 1
ATOM 635 O O . LEU A 1 117 ? 3.884 -13.214 7.102 1.00 38.35 96 LEU A O 1
ATOM 640 N N . ARG A 1 118 ? 5.076 -14.149 5.432 1.00 39.41 97 ARG A N 1
ATOM 641 C CA . ARG A 1 118 ? 4.138 -13.690 4.417 1.00 40.76 97 ARG A CA 1
ATOM 642 C C . ARG A 1 118 ? 2.814 -14.440 4.500 1.00 43.39 97 ARG A C 1
ATOM 643 O O . ARG A 1 118 ? 1.762 -13.864 4.208 1.00 42.24 97 ARG A O 1
ATOM 651 N N . THR A 1 119 ? 2.840 -15.708 4.910 1.00 43.21 98 THR A N 1
ATOM 652 C CA . THR A 1 119 ? 1.596 -16.467 5.026 1.00 48.15 98 THR A CA 1
ATOM 653 C C . THR A 1 119 ? 0.637 -15.874 6.053 1.00 50.10 98 THR A C 1
ATOM 654 O O . THR A 1 119 ? -0.541 -15.673 5.709 1.00 50.79 98 THR A O 1
ATOM 658 N N . PRO A 1 120 ? 1.042 -15.570 7.297 1.00 50.86 99 PRO A N 1
ATOM 659 C CA . PRO A 1 120 ? 0.074 -14.957 8.225 1.00 43.64 99 PRO A CA 1
ATOM 660 C C . PRO A 1 120 ? -0.345 -13.555 7.821 1.00 44.90 99 PRO A C 1
ATOM 661 O O . PRO A 1 120 ? -1.541 -13.242 7.873 1.00 45.00 99 PRO A O 1
ATOM 665 N N . LEU A 1 121 ? 0.596 -12.705 7.396 1.00 40.62 100 LEU A N 1
ATOM 666 C CA . LEU A 1 121 ? 0.236 -11.340 7.022 1.00 38.98 100 LEU A CA 1
ATOM 667 C C . LEU A 1 121 ? -0.697 -11.323 5.815 1.00 45.76 100 LEU A C 1
ATOM 668 O O . LEU A 1 121 ? -1.686 -10.581 5.799 1.00 50.67 100 LEU A O 1
ATOM 673 N N . THR A 1 122 ? -0.399 -12.135 4.795 1.00 45.72 101 THR A N 1
ATOM 674 C CA . THR A 1 122 ? -1.304 -12.255 3.653 1.00 49.93 101 THR A CA 1
ATOM 675 C C . THR A 1 122 ? -2.682 -12.759 4.075 1.00 47.16 101 THR A C 1
ATOM 676 O O . THR A 1 122 ? -3.698 -12.341 3.503 1.00 45.49 101 THR A O 1
ATOM 680 N N . GLY A 1 123 ? -2.737 -13.639 5.079 1.00 47.54 102 GLY A N 1
ATOM 681 C CA . GLY A 1 123 ? -4.014 -14.178 5.521 1.00 49.65 102 GLY A CA 1
ATOM 682 C C . GLY A 1 123 ? -4.851 -13.174 6.290 1.00 53.93 102 GLY A C 1
ATOM 683 O O . GLY A 1 123 ? -6.072 -13.109 6.111 1.00 57.11 102 GLY A O 1
ATOM 684 N N . ILE A 1 124 ? -4.212 -12.392 7.167 1.00 48.55 103 ILE A N 1
ATOM 685 C CA . ILE A 1 124 ? -4.922 -11.326 7.870 1.00 48.46 103 ILE A CA 1
ATOM 686 C C . ILE A 1 124 ? -5.567 -10.382 6.868 1.00 51.47 103 ILE A C 1
ATOM 687 O O . ILE A 1 124 ? -6.724 -9.974 7.027 1.00 52.27 103 ILE A O 1
ATOM 692 N N . THR A 1 125 ? -4.831 -10.042 5.807 1.00 52.83 104 THR A N 1
ATOM 693 C CA . THR A 1 125 ? -5.351 -9.151 4.776 1.00 52.33 104 THR A CA 1
ATOM 694 C C . THR A 1 125 ? -6.556 -9.764 4.074 1.00 46.72 104 THR A C 1
ATOM 695 O O . THR A 1 125 ? -7.574 -9.095 3.863 1.00 45.94 104 THR A O 1
ATOM 699 N N . ARG A 1 126 ? -6.449 -11.039 3.692 1.00 49.22 105 ARG A N 1
ATOM 700 C CA . ARG A 1 126 ? -7.559 -11.714 3.029 1.00 52.36 105 ARG A CA 1
ATOM 701 C C . ARG A 1 126 ? -8.797 -11.735 3.916 1.00 61.42 105 ARG A C 1
ATOM 702 O O . ARG A 1 126 ? -9.915 -11.494 3.444 1.00 68.87 105 ARG A O 1
ATOM 710 N N . VAL A 1 127 ? -8.615 -12.004 5.211 1.00 59.67 106 VAL A N 1
ATOM 711 C CA . VAL A 1 127 ? -9.748 -12.057 6.129 1.00 60.44 106 VAL A CA 1
ATOM 712 C C . VAL A 1 127 ? -10.294 -10.658 6.395 1.00 60.51 106 VAL A C 1
ATOM 713 O O . VAL A 1 127 ? -11.514 -10.450 6.422 1.00 56.06 106 VAL A O 1
ATOM 717 N N . ALA A 1 128 ? -9.405 -9.680 6.595 1.00 58.80 107 ALA A N 1
ATOM 718 C CA . ALA A 1 128 ? -9.838 -8.305 6.827 1.00 51.68 107 ALA A CA 1
ATOM 719 C C . ALA A 1 128 ? -10.717 -7.803 5.691 1.00 57.39 107 ALA A C 1
ATOM 720 O O . ALA A 1 128 ? -11.782 -7.218 5.920 1.00 64.34 107 ALA A O 1
ATOM 722 N N . GLU A 1 129 ? -10.287 -8.034 4.450 1.00 61.10 108 GLU A N 1
ATOM 723 C CA . GLU A 1 129 ? -11.047 -7.564 3.298 1.00 64.84 108 GLU A CA 1
ATOM 724 C C . GLU A 1 129 ? -12.279 -8.421 3.036 1.00 64.79 108 GLU A C 1
ATOM 725 O O . GLU A 1 129 ? -13.276 -7.915 2.507 1.00 65.17 108 GLU A O 1
ATOM 731 N N . ARG A 1 130 ? -12.235 -9.706 3.398 1.00 66.98 109 ARG A N 1
ATOM 732 C CA . ARG A 1 130 ? -13.428 -10.542 3.306 1.00 70.39 109 ARG A CA 1
ATOM 733 C C . ARG A 1 130 ? -14.580 -9.961 4.118 1.00 73.48 109 ARG A C 1
ATOM 734 O O . ARG A 1 130 ? -15.745 -10.090 3.724 1.00 74.83 109 ARG A O 1
ATOM 742 N N . HIS A 1 131 ? -14.276 -9.305 5.238 1.00 70.87 110 HIS A N 1
ATOM 743 C CA . HIS A 1 131 ? -15.289 -8.725 6.108 1.00 75.31 110 HIS A CA 1
ATOM 744 C C . HIS A 1 131 ? -15.434 -7.217 5.920 1.00 79.86 110 HIS A C 1
ATOM 745 O O . HIS A 1 131 ? -16.039 -6.549 6.766 1.00 83.87 110 HIS A O 1
ATOM 752 N N . GLY A 1 132 ? -14.898 -6.669 4.830 1.00 74.42 111 GLY A N 1
ATOM 753 C CA . GLY A 1 132 ? -15.058 -5.264 4.518 1.00 67.72 111 GLY A CA 1
ATOM 754 C C . GLY A 1 132 ? -14.146 -4.317 5.265 1.00 69.51 111 GLY A C 1
ATOM 755 O O . GLY A 1 132 ? -14.242 -3.101 5.056 1.00 71.98 111 GLY A O 1
ATOM 756 N N . LEU A 1 133 ? -13.265 -4.824 6.120 1.00 69.58 112 LEU A N 1
ATOM 757 C CA . LEU A 1 133 ? -12.383 -3.975 6.902 1.00 72.13 112 LEU A CA 1
ATOM 758 C C . LEU A 1 133 ? -11.156 -3.576 6.086 1.00 76.71 112 LEU A C 1
ATOM 759 O O . LEU A 1 133 ? -10.805 -4.240 5.108 1.00 78.46 112 LEU A O 1
ATOM 764 N N . PRO A 1 134 ? -10.490 -2.483 6.459 1.00 77.44 113 PRO A N 1
ATOM 765 C CA . PRO A 1 134 ? -9.248 -2.119 5.769 1.00 74.35 113 PRO A CA 1
ATOM 766 C C . PRO A 1 134 ? -8.122 -3.077 6.128 1.00 71.15 113 PRO A C 1
ATOM 767 O O . PRO A 1 134 ? -8.017 -3.549 7.263 1.00 71.12 113 PRO A O 1
ATOM 771 N N . ALA A 1 135 ? -7.281 -3.363 5.143 1.00 66.03 114 ALA A N 1
ATOM 772 C CA . ALA A 1 135 ? -6.168 -4.269 5.363 1.00 61.46 114 ALA A CA 1
ATOM 773 C C . ALA A 1 135 ? -5.098 -3.593 6.218 1.00 61.23 114 ALA A C 1
ATOM 774 O O . ALA A 1 135 ? -4.838 -2.397 6.055 1.00 67.40 114 ALA A O 1
ATOM 776 N N . PRO A 1 136 ? -4.476 -4.320 7.141 1.00 57.97 115 PRO A N 1
ATOM 777 C CA . PRO A 1 136 ? -3.334 -3.765 7.870 1.00 56.27 115 PRO A CA 1
ATOM 778 C C . PRO A 1 136 ? -2.076 -3.760 7.016 1.00 62.37 115 PRO A C 1
ATOM 779 O O . PRO A 1 136 ? -1.884 -4.604 6.138 1.00 66.69 115 PRO A O 1
ATOM 783 N N . SER A 1 137 ? -1.216 -2.780 7.281 1.00 65.92 116 SER A N 1
ATOM 784 C CA . SER A 1 137 ? 0.066 -2.642 6.592 1.00 65.32 116 SER A CA 1
ATOM 785 C C . SER A 1 137 ? 1.165 -2.932 7.608 1.00 65.76 116 SER A C 1
ATOM 786 O O . SER A 1 137 ? 1.499 -2.081 8.436 1.00 76.39 116 SER A O 1
ATOM 789 N N . ILE A 1 138 ? 1.725 -4.135 7.538 1.00 57.39 117 ILE A N 1
ATOM 790 C CA . ILE A 1 138 ? 2.760 -4.589 8.460 1.00 52.09 117 ILE A CA 1
ATOM 791 C C . ILE A 1 138 ? 4.027 -4.829 7.649 1.00 48.61 117 ILE A C 1
ATOM 792 O O . ILE A 1 138 ? 4.065 -5.724 6.794 1.00 49.18 117 ILE A O 1
ATOM 797 N N . THR A 1 139 ? 5.063 -4.039 7.916 1.00 43.16 118 THR A N 1
ATOM 798 C CA . THR A 1 139 ? 6.320 -4.142 7.190 1.00 43.54 118 THR A CA 1
ATOM 799 C C . THR A 1 139 ? 7.268 -5.113 7.887 1.00 46.25 118 THR A C 1
ATOM 800 O O . THR A 1 139 ? 7.239 -5.274 9.110 1.00 48.75 118 THR A O 1
ATOM 804 N N . VAL A 1 140 ? 8.107 -5.772 7.087 1.00 48.18 119 VAL A N 1
ATOM 805 C CA . VAL A 1 140 ? 9.056 -6.773 7.569 1.00 41.30 119 VAL A CA 1
ATOM 806 C C . VAL A 1 140 ? 10.382 -6.551 6.854 1.00 41.35 119 VAL A C 1
ATOM 807 O O . VAL A 1 140 ? 10.432 -6.568 5.619 1.00 39.78 119 VAL A O 1
ATOM 811 N N . GLY A 1 141 ? 11.456 -6.358 7.620 1.00 42.74 120 GLY A N 1
ATOM 812 C CA . GLY A 1 141 ? 12.764 -6.147 7.046 1.00 42.99 120 GLY A CA 1
ATOM 813 C C . GLY A 1 141 ? 13.789 -7.092 7.643 1.00 47.02 120 GLY A C 1
ATOM 814 O O . GLY A 1 141 ? 13.635 -7.592 8.758 1.00 50.34 120 GLY A O 1
ATOM 815 N N . VAL A 1 142 ? 14.846 -7.334 6.870 1.00 45.95 121 VAL A N 1
ATOM 816 C CA . VAL A 1 142 ? 15.967 -8.166 7.294 1.00 40.94 121 VAL A CA 1
ATOM 817 C C . VAL A 1 142 ? 17.231 -7.325 7.224 1.00 43.56 121 VAL A C 1
ATOM 818 O O . VAL A 1 142 ? 17.543 -6.749 6.173 1.00 46.22 121 VAL A O 1
ATOM 822 N N . ARG A 1 143 ? 17.959 -7.260 8.336 1.00 40.19 122 ARG A N 1
ATOM 823 C CA . ARG A 1 143 ? 19.251 -6.588 8.398 1.00 39.08 122 ARG A CA 1
ATOM 824 C C . ARG A 1 143 ? 20.302 -7.610 8.808 1.00 46.50 122 ARG A C 1
ATOM 825 O O . ARG A 1 143 ? 20.322 -8.060 9.959 1.00 50.60 122 ARG A O 1
ATOM 833 N N . SER A 1 144 ? 21.164 -7.980 7.865 1.00 44.74 123 SER A N 1
ATOM 834 C CA . SER A 1 144 ? 22.298 -8.853 8.132 1.00 42.33 123 SER A CA 1
ATOM 835 C C . SER A 1 144 ? 23.500 -8.289 7.386 1.00 46.16 123 SER A C 1
ATOM 836 O O . SER A 1 144 ? 23.443 -7.197 6.814 1.00 52.01 123 SER A O 1
ATOM 839 N N . GLY A 1 145 ? 24.599 -9.044 7.387 1.00 44.87 124 GLY A N 1
ATOM 840 C CA . GLY A 1 145 ? 25.774 -8.634 6.640 1.00 42.82 124 GLY A CA 1
ATOM 841 C C . GLY A 1 145 ? 25.560 -8.586 5.142 1.00 41.19 124 GLY A C 1
ATOM 842 O O . GLY A 1 145 ? 26.297 -7.886 4.440 1.00 38.90 124 GLY A O 1
ATOM 843 N N . ASP A 1 146 ? 24.562 -9.308 4.634 1.00 44.90 125 ASP A N 1
ATOM 844 C CA . ASP A 1 146 ? 24.287 -9.335 3.204 1.00 50.31 125 ASP A CA 1
ATOM 845 C C . ASP A 1 146 ? 23.522 -8.114 2.716 1.00 47.51 125 ASP A C 1
ATOM 846 O O . ASP A 1 146 ? 23.376 -7.941 1.500 1.00 49.43 125 ASP A O 1
ATOM 851 N N . THR A 1 147 ? 23.038 -7.272 3.615 1.00 46.66 126 THR A N 1
ATOM 852 C CA . THR A 1 147 ? 22.251 -6.116 3.206 1.00 49.74 126 THR A CA 1
ATOM 853 C C . THR A 1 147 ? 23.137 -5.087 2.517 1.00 55.74 126 THR A C 1
ATOM 854 O O . THR A 1 147 ? 24.095 -4.598 3.131 1.00 58.26 126 THR A O 1
ATOM 858 N N . PRO A 1 148 ? 22.864 -4.731 1.264 1.00 51.72 127 PRO A N 1
ATOM 859 C CA . PRO A 1 148 ? 23.667 -3.708 0.585 1.00 48.27 127 PRO A CA 1
ATOM 860 C C . PRO A 1 148 ? 23.577 -2.380 1.314 1.00 53.42 127 PRO A C 1
ATOM 861 O O . PRO A 1 148 ? 22.612 -2.133 2.054 1.00 55.09 127 PRO A O 1
ATOM 865 N N . PRO A 1 149 ? 24.571 -1.503 1.143 1.00 53.19 128 PRO A N 1
ATOM 866 C CA . PRO A 1 149 ? 24.531 -0.212 1.853 1.00 52.90 128 PRO A CA 1
ATOM 867 C C . PRO A 1 149 ? 23.284 0.607 1.565 1.00 58.10 128 PRO A C 1
ATOM 868 O O . PRO A 1 149 ? 22.706 1.188 2.493 1.00 56.17 128 PRO A O 1
ATOM 872 N N . ASN A 1 150 ? 22.848 0.667 0.304 1.00 66.78 129 ASN A N 1
ATOM 873 C CA . ASN A 1 150 ? 21.683 1.477 -0.039 1.00 69.41 129 ASN A CA 1
ATOM 874 C C . ASN A 1 150 ? 20.418 0.967 0.640 1.00 68.66 129 ASN A C 1
ATOM 875 O O . ASN A 1 150 ? 19.539 1.763 0.989 1.00 69.85 129 ASN A O 1
ATOM 880 N N . GLN A 1 151 ? 20.305 -0.348 0.844 1.00 64.27 130 GLN A N 1
ATOM 881 C CA . GLN A 1 151 ? 19.135 -0.880 1.533 1.00 61.20 130 GLN A CA 1
ATOM 882 C C . GLN A 1 151 ? 19.194 -0.619 3.033 1.00 59.75 130 GLN A C 1
ATOM 883 O O . GLN A 1 151 ? 18.149 -0.421 3.663 1.00 61.30 130 GLN A O 1
ATOM 889 N N . ARG A 1 152 ? 20.395 -0.618 3.622 1.00 53.39 131 ARG A N 1
ATOM 890 C CA . ARG A 1 152 ? 20.522 -0.254 5.030 1.00 44.63 131 ARG A CA 1
ATOM 891 C C . ARG A 1 152 ? 20.065 1.178 5.264 1.00 47.48 131 ARG A C 1
ATOM 892 O O . ARG A 1 152 ? 19.422 1.476 6.277 1.00 45.27 131 ARG A O 1
ATOM 900 N N . ARG A 1 153 ? 20.399 2.082 4.339 1.00 54.75 132 ARG A N 1
ATOM 901 C CA . ARG A 1 153 ? 19.936 3.462 4.440 1.00 53.50 132 ARG A CA 1
ATOM 902 C C . ARG A 1 153 ? 18.420 3.544 4.317 1.00 49.74 132 ARG A C 1
ATOM 903 O O . ARG A 1 153 ? 17.781 4.369 4.977 1.00 50.38 132 ARG A O 1
ATOM 911 N N . ALA A 1 154 ? 17.828 2.693 3.477 1.00 52.91 133 ALA A N 1
ATOM 912 C CA . ALA A 1 154 ? 16.378 2.700 3.316 1.00 52.55 133 ALA A CA 1
ATOM 913 C C . ALA A 1 154 ? 15.671 2.131 4.538 1.00 55.28 133 ALA A C 1
ATOM 914 O O . ALA A 1 154 ? 14.535 2.520 4.830 1.00 61.73 133 ALA A O 1
ATOM 916 N N . MET A 1 155 ? 16.318 1.214 5.258 1.00 57.03 134 MET A N 1
ATOM 917 C CA . MET A 1 155 ? 15.733 0.637 6.462 1.00 56.56 134 MET A CA 1
ATOM 918 C C . MET A 1 155 ? 15.905 1.520 7.690 1.00 57.99 134 MET A C 1
ATOM 919 O O . MET A 1 155 ? 15.285 1.241 8.723 1.00 63.99 134 MET A O 1
ATOM 924 N N . ILE A 1 156 ? 16.735 2.554 7.613 1.00 48.84 135 ILE A N 1
ATOM 925 C CA . ILE A 1 156 ? 16.832 3.530 8.692 1.00 48.14 135 ILE A CA 1
ATOM 926 C C . ILE A 1 156 ? 15.907 4.712 8.438 1.00 56.34 135 ILE A C 1
ATOM 927 O O . ILE A 1 156 ? 15.317 5.262 9.372 1.00 64.73 135 ILE A O 1
ATOM 932 N N . ALA A 1 157 ? 15.758 5.103 7.170 1.00 54.89 136 ALA A N 1
ATOM 933 C CA . ALA A 1 157 ? 14.818 6.162 6.825 1.00 54.35 136 ALA A CA 1
ATOM 934 C C . ALA A 1 157 ? 13.379 5.711 7.032 1.00 58.44 136 ALA A C 1
ATOM 935 O O . ALA A 1 157 ? 12.522 6.510 7.428 1.00 60.35 136 ALA A O 1
ATOM 937 N N . ASN A 1 158 ? 13.095 4.437 6.770 1.00 58.94 137 ASN A N 1
ATOM 938 C CA . ASN A 1 158 ? 11.744 3.885 6.882 1.00 60.33 137 ASN A CA 1
ATOM 939 C C . ASN A 1 158 ? 11.839 2.518 7.541 1.00 57.78 137 ASN A C 1
ATOM 940 O O . ASN A 1 158 ? 11.738 1.480 6.876 1.00 60.54 137 ASN A O 1
ATOM 945 N N . PRO A 1 159 ? 12.030 2.480 8.859 1.00 55.66 138 PRO A N 1
ATOM 946 C CA . PRO A 1 159 ? 12.278 1.204 9.521 1.00 50.51 138 PRO A CA 1
ATOM 947 C C . PRO A 1 159 ? 11.064 0.303 9.439 1.00 47.22 138 PRO A C 1
ATOM 948 O O . PRO A 1 159 ? 9.912 0.778 9.429 1.00 51.59 138 PRO A O 1
ATOM 952 N N . PRO A 1 160 ? 11.271 -1.008 9.379 1.00 44.68 139 PRO A N 1
ATOM 953 C CA . PRO A 1 160 ? 10.142 -1.938 9.319 1.00 48.63 139 PRO A CA 1
ATOM 954 C C . PRO A 1 160 ? 9.528 -2.175 10.691 1.00 51.21 139 PRO A C 1
ATOM 955 O O . PRO A 1 160 ? 10.163 -1.996 11.732 1.00 55.30 139 PRO A O 1
ATOM 959 N N . ASP A 1 161 ? 8.258 -2.588 10.672 1.00 47.40 140 ASP A N 1
ATOM 960 C CA . ASP A 1 161 ? 7.574 -2.911 11.920 1.00 48.20 140 ASP A CA 1
ATOM 961 C C . ASP A 1 161 ? 8.172 -4.152 12.568 1.00 49.85 140 ASP A C 1
ATOM 962 O O . ASP A 1 161 ? 8.289 -4.224 13.796 1.00 60.01 140 ASP A O 1
ATOM 967 N N . VAL A 1 162 ? 8.559 -5.135 11.761 1.00 48.38 141 VAL A N 1
ATOM 968 C CA . VAL A 1 162 ? 9.218 -6.347 12.234 1.00 43.75 141 VAL A CA 1
ATOM 969 C C . VAL A 1 162 ? 10.635 -6.340 11.680 1.00 44.59 141 VAL A C 1
ATOM 970 O O . VAL A 1 162 ? 10.838 -6.499 10.470 1.00 52.19 141 VAL A O 1
ATOM 974 N N . LEU A 1 163 ? 11.618 -6.159 12.555 1.00 40.17 142 LEU A N 1
ATOM 975 C CA . LEU A 1 163 ? 13.021 -6.200 12.166 1.00 41.29 142 LEU A CA 1
ATOM 976 C C . LEU A 1 163 ? 13.587 -7.580 12.472 1.00 34.46 142 LEU A C 1
ATOM 977 O O . LEU A 1 163 ? 13.537 -8.039 13.618 1.00 35.57 142 LEU A O 1
ATOM 982 N N . ILE A 1 164 ? 14.116 -8.236 11.445 1.00 34.59 143 ILE A N 1
ATOM 983 C CA . ILE A 1 164 ? 14.792 -9.522 11.569 1.00 37.16 143 ILE A CA 1
ATOM 984 C C . ILE A 1 164 ? 16.283 -9.273 11.397 1.00 37.87 143 ILE A C 1
ATOM 985 O O . ILE A 1 164 ? 16.695 -8.598 10.447 1.00 48.00 143 ILE A O 1
ATOM 990 N N . THR A 1 165 ? 17.091 -9.804 12.310 1.00 32.27 144 THR A N 1
ATOM 991 C CA . THR A 1 165 ? 18.520 -9.513 12.288 1.00 39.64 144 THR A CA 1
ATOM 992 C C . THR A 1 165 ? 19.269 -10.601 13.052 1.00 45.69 144 THR A 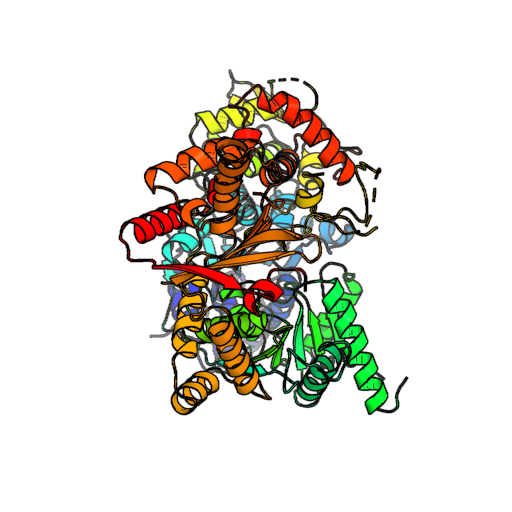C 1
ATOM 993 O O . THR A 1 165 ? 18.684 -11.589 13.505 1.00 54.28 144 THR A O 1
ATOM 997 N N . THR A 1 166 ? 20.574 -10.408 13.186 1.00 45.83 145 THR A N 1
ATOM 998 C CA . THR A 1 166 ? 21.484 -11.272 13.919 1.00 48.32 145 THR A CA 1
ATOM 999 C C . THR A 1 166 ? 21.981 -10.570 15.179 1.00 54.81 145 THR A C 1
ATOM 1000 O O . THR A 1 166 ? 21.815 -9.355 15.335 1.00 56.31 145 THR A O 1
ATOM 1004 N N . PRO A 1 167 ? 22.586 -11.310 16.116 1.00 53.64 146 PRO A N 1
ATOM 1005 C CA . PRO A 1 167 ? 23.183 -10.634 17.279 1.00 50.27 146 PRO A CA 1
ATOM 1006 C C . PRO A 1 167 ? 24.283 -9.665 16.891 1.00 46.91 146 PRO A C 1
ATOM 1007 O O . PRO A 1 167 ? 24.350 -8.555 17.433 1.00 51.86 146 PRO A O 1
ATOM 1011 N N . GLU A 1 168 ? 25.144 -10.056 15.951 1.00 42.08 147 GLU A N 1
ATOM 1012 C CA . GLU A 1 168 ? 26.215 -9.174 15.499 1.00 39.50 147 GLU A CA 1
ATOM 1013 C C . GLU A 1 168 ? 25.654 -7.898 14.884 1.00 44.20 147 GLU A C 1
ATOM 1014 O O . GLU A 1 168 ? 26.129 -6.794 15.174 1.00 48.75 147 GLU A O 1
ATOM 1020 N N . SER A 1 169 ? 24.637 -8.027 14.030 1.00 46.33 148 SER A N 1
ATOM 1021 C CA . SER A 1 169 ? 24.090 -6.848 13.366 1.00 44.51 148 SER A CA 1
ATOM 1022 C C . SER A 1 169 ? 23.278 -5.990 14.327 1.00 43.72 148 SER A C 1
ATOM 1023 O O . SER A 1 169 ? 23.272 -4.759 14.206 1.00 50.77 148 SER A O 1
ATOM 1026 N N . LEU A 1 170 ? 22.583 -6.613 15.282 1.00 41.95 149 LEU A N 1
ATOM 1027 C CA . LEU A 1 170 ? 21.934 -5.836 16.334 1.00 42.65 149 LEU A CA 1
ATOM 1028 C C . LEU A 1 170 ? 22.951 -4.986 17.080 1.00 41.24 149 LEU A C 1
ATOM 1029 O O . LEU A 1 170 ? 22.674 -3.834 17.435 1.00 43.96 149 LEU A O 1
ATOM 1034 N N . PHE A 1 171 ? 24.141 -5.540 17.312 1.00 39.75 150 PHE A N 1
ATOM 1035 C CA . PHE A 1 171 ? 25.223 -4.779 17.926 1.00 43.03 150 PHE A CA 1
ATOM 1036 C C . PHE A 1 171 ? 25.594 -3.569 17.077 1.00 42.88 150 PHE A C 1
ATOM 1037 O O . PHE A 1 171 ? 25.832 -2.477 17.608 1.00 41.19 150 PHE A O 1
ATOM 1045 N N . LEU A 1 172 ? 25.630 -3.741 15.752 1.00 45.98 151 LEU A N 1
ATOM 1046 C CA . LEU A 1 172 ? 26.012 -2.643 14.869 1.00 46.24 151 LEU A CA 1
ATOM 1047 C C . LEU A 1 172 ? 24.978 -1.524 14.893 1.00 49.73 151 LEU A C 1
ATOM 1048 O O . LEU A 1 172 ? 25.337 -0.342 14.949 1.00 55.17 151 LEU A O 1
ATOM 1053 N N . MET A 1 173 ? 23.692 -1.875 14.854 1.00 42.99 152 MET A N 1
ATOM 1054 C CA . MET A 1 173 ? 22.654 -0.851 14.869 1.00 42.76 152 MET A CA 1
ATOM 1055 C C . MET A 1 173 ? 22.648 -0.093 16.190 1.00 48.78 152 MET A C 1
ATOM 1056 O O . MET A 1 173 ? 22.417 1.121 16.216 1.00 55.77 152 MET A O 1
ATOM 1061 N N . LEU A 1 174 ? 22.896 -0.793 17.298 1.00 51.79 153 LEU A N 1
ATOM 1062 C CA . LEU A 1 174 ? 22.964 -0.137 18.598 1.00 49.27 153 LEU A CA 1
ATOM 1063 C C . LEU A 1 174 ? 24.195 0.749 18.736 1.00 50.37 153 LEU A C 1
ATOM 1064 O O . LEU A 1 174 ? 24.238 1.596 19.636 1.00 51.58 153 LEU A O 1
ATOM 1069 N N . THR A 1 175 ? 25.191 0.574 17.872 1.00 50.41 154 THR A N 1
ATOM 1070 C CA . THR A 1 175 ? 26.420 1.357 17.898 1.00 48.79 154 THR A CA 1
ATOM 1071 C C . THR A 1 175 ? 26.485 2.292 16.691 1.00 50.27 154 THR A C 1
ATOM 1072 O O . THR A 1 175 ? 27.542 2.510 16.096 1.00 58.98 154 THR A O 1
ATOM 1076 N N . SER A 1 176 ? 25.340 2.852 16.319 1.00 43.63 155 SER A N 1
ATOM 1077 C CA . SER A 1 176 ? 25.250 3.774 15.195 1.00 47.03 155 SER A CA 1
ATOM 1078 C C . SER A 1 176 ? 23.936 4.531 15.316 1.00 49.64 155 SER A C 1
ATOM 1079 O O . SER A 1 176 ? 23.155 4.312 16.245 1.00 53.68 155 SER A O 1
ATOM 1082 N N . ALA A 1 177 ? 23.697 5.432 14.361 1.00 50.22 156 ALA A N 1
ATOM 1083 C CA . ALA A 1 177 ? 22.456 6.194 14.340 1.00 47.07 156 ALA A CA 1
ATOM 1084 C C . ALA A 1 177 ? 21.237 5.329 14.045 1.00 53.72 156 ALA A C 1
ATOM 1085 O O . ALA A 1 177 ? 20.109 5.813 14.185 1.00 59.36 156 ALA A O 1
ATOM 1087 N N . ALA A 1 178 ? 21.434 4.069 13.649 1.00 55.15 157 ALA A N 1
ATOM 1088 C CA . ALA A 1 178 ? 20.311 3.182 13.375 1.00 54.41 157 ALA A CA 1
ATOM 1089 C C . ALA A 1 178 ? 19.528 2.828 14.632 1.00 54.99 157 ALA A C 1
ATOM 1090 O O . ALA A 1 178 ? 18.369 2.412 14.526 1.00 55.65 157 ALA A O 1
ATOM 1092 N N . ARG A 1 179 ? 20.130 2.983 15.813 1.00 56.37 158 ARG A N 1
ATOM 1093 C CA . ARG A 1 179 ? 19.449 2.640 17.056 1.00 61.15 158 ARG A CA 1
ATOM 1094 C C . ARG A 1 179 ? 18.213 3.496 17.301 1.00 67.37 158 ARG A C 1
ATOM 1095 O O . ARG A 1 179 ? 17.341 3.094 18.081 1.00 70.38 158 ARG A O 1
ATOM 1103 N N . GLU A 1 180 ? 18.120 4.666 16.664 1.00 67.39 159 GLU A N 1
ATOM 1104 C CA . GLU A 1 180 ? 16.955 5.521 16.849 1.00 69.31 159 GLU A CA 1
ATOM 1105 C C . GLU A 1 180 ? 15.679 4.871 16.328 1.00 67.51 159 GLU A C 1
ATOM 1106 O O . GLU A 1 180 ? 14.583 5.265 16.740 1.00 72.75 159 GLU A O 1
ATOM 1112 N N . THR A 1 181 ? 15.793 3.889 15.433 1.00 58.89 160 THR A N 1
ATOM 1113 C CA . THR A 1 181 ? 14.626 3.150 14.974 1.00 57.23 160 THR A CA 1
ATOM 1114 C C . THR A 1 181 ? 14.193 2.067 15.952 1.00 53.66 160 THR A C 1
ATOM 1115 O O . THR A 1 181 ? 13.100 1.515 15.796 1.00 54.51 160 THR A O 1
ATOM 1119 N N . LEU A 1 182 ? 15.013 1.756 16.953 1.00 51.61 161 LEU A N 1
ATOM 1120 C CA . LEU A 1 182 ? 14.709 0.705 17.912 1.00 51.89 161 LEU A CA 1
ATOM 1121 C C . LEU A 1 182 ? 14.114 1.237 19.209 1.00 54.03 161 LEU A C 1
ATOM 1122 O O . LEU A 1 182 ? 13.905 0.456 20.142 1.00 53.44 161 LEU A O 1
ATOM 1127 N N . THR A 1 183 ? 13.827 2.539 19.292 1.00 51.53 162 THR A N 1
ATOM 1128 C CA . THR A 1 183 ? 13.336 3.115 20.539 1.00 51.74 162 THR A CA 1
ATOM 1129 C C . THR A 1 183 ? 11.894 2.732 20.851 1.00 56.26 162 THR A C 1
ATOM 1130 O O . THR A 1 183 ? 11.446 2.962 21.978 1.00 63.77 162 THR A O 1
ATOM 1134 N N . SER A 1 184 ? 11.161 2.160 19.898 1.00 55.41 163 SER A N 1
ATOM 1135 C CA . SER A 1 184 ? 9.771 1.781 20.116 1.00 59.81 163 SER A CA 1
ATOM 1136 C C . SER A 1 184 ? 9.574 0.278 20.253 1.00 56.03 163 SER A C 1
ATOM 1137 O O . SER A 1 184 ? 8.427 -0.172 20.364 1.00 54.38 163 SER A O 1
ATOM 1140 N N . VAL A 1 185 ? 10.656 -0.506 20.251 1.00 52.35 164 VAL A N 1
ATOM 1141 C CA . VAL A 1 185 ? 10.532 -1.959 20.273 1.00 53.47 164 VAL A CA 1
ATOM 1142 C C . VAL A 1 185 ? 9.799 -2.401 21.529 1.00 55.86 164 VAL A C 1
ATOM 1143 O O . VAL A 1 185 ? 10.162 -2.023 22.650 1.00 60.97 164 VAL A O 1
ATOM 1147 N N . ARG A 1 186 ? 8.753 -3.207 21.343 1.00 54.56 165 ARG A N 1
ATOM 1148 C CA . ARG A 1 186 ? 7.982 -3.767 22.446 1.00 56.18 165 ARG A CA 1
ATOM 1149 C C . ARG A 1 186 ? 8.223 -5.252 22.669 1.00 53.40 165 ARG A C 1
ATOM 1150 O O . ARG A 1 186 ? 8.107 -5.716 23.804 1.00 59.16 165 ARG A O 1
ATOM 1158 N N . THR A 1 187 ? 8.553 -6.004 21.622 1.00 47.46 166 THR A N 1
ATOM 1159 C CA . THR A 1 187 ? 8.783 -7.437 21.717 1.00 45.98 166 THR A CA 1
ATOM 1160 C C . THR A 1 187 ? 10.158 -7.769 21.157 1.00 49.59 166 THR A C 1
ATOM 1161 O O . THR A 1 187 ? 10.604 -7.163 20.178 1.00 58.43 166 THR A O 1
ATOM 1165 N N . VAL A 1 188 ? 10.831 -8.727 21.791 1.00 43.56 167 VAL A N 1
ATOM 1166 C CA . VAL A 1 188 ? 12.111 -9.243 21.321 1.00 42.09 167 VAL A CA 1
ATOM 1167 C C . VAL A 1 188 ? 12.030 -10.762 21.306 1.00 49.75 167 VAL A C 1
ATOM 1168 O O . VAL A 1 188 ? 11.872 -11.390 22.360 1.00 55.99 167 VAL A O 1
ATOM 1172 N N . ILE A 1 189 ? 12.138 -11.349 20.118 1.00 46.56 168 ILE A N 1
ATOM 1173 C CA . ILE A 1 189 ? 12.142 -12.796 19.945 1.00 40.66 168 ILE A CA 1
ATOM 1174 C C . ILE A 1 189 ? 13.580 -13.244 19.733 1.00 41.73 168 ILE A C 1
ATOM 1175 O O . ILE A 1 189 ? 14.273 -12.729 18.845 1.00 44.06 168 ILE A O 1
ATOM 1180 N N . VAL A 1 190 ? 14.036 -14.187 20.549 1.00 41.61 169 VAL A N 1
ATOM 1181 C CA . VAL A 1 190 ? 15.364 -14.770 20.426 1.00 40.54 169 VAL A CA 1
ATOM 1182 C C . VAL A 1 190 ? 15.164 -16.228 20.040 1.00 42.59 169 VAL A C 1
ATOM 1183 O O . VAL A 1 190 ? 14.948 -17.090 20.900 1.00 46.49 169 VAL A O 1
ATOM 1187 N N . ASP A 1 191 ? 15.225 -16.502 18.741 1.00 40.27 170 ASP A N 1
ATOM 1188 C CA . ASP A 1 191 ? 15.033 -17.850 18.227 1.00 41.04 170 ASP A CA 1
ATOM 1189 C C . ASP A 1 191 ? 16.310 -18.664 18.390 1.00 38.54 170 ASP A C 1
ATOM 1190 O O . ASP A 1 191 ? 17.421 -18.136 18.301 1.00 46.98 170 ASP A O 1
ATOM 1195 N N . GLU A 1 192 ? 16.136 -19.963 18.623 1.00 40.83 171 GLU A N 1
ATOM 1196 C CA . GLU A 1 192 ? 17.249 -20.891 18.819 1.00 47.01 171 GLU A CA 1
ATOM 1197 C C . GLU A 1 192 ? 18.185 -20.393 19.919 1.00 47.76 171 GLU A C 1
ATOM 1198 O O . GLU A 1 192 ? 19.403 -20.314 19.750 1.00 47.01 171 GLU A O 1
ATOM 1204 N N . VAL A 1 193 ? 17.591 -20.058 21.067 1.00 49.93 172 VAL A N 1
ATOM 1205 C CA . VAL A 1 193 ? 18.335 -19.423 22.149 1.00 48.60 172 VAL A CA 1
ATOM 1206 C C . VAL A 1 193 ? 19.412 -20.340 22.721 1.00 48.51 172 VAL A C 1
ATOM 1207 O O . VAL A 1 193 ? 20.387 -19.856 23.310 1.00 52.36 172 VAL A O 1
ATOM 1211 N N . HIS A 1 194 ? 19.277 -21.657 22.550 1.00 42.11 173 HIS A N 1
ATOM 1212 C CA . HIS A 1 194 ? 20.296 -22.575 23.045 1.00 40.73 173 HIS A CA 1
ATOM 1213 C C . HIS A 1 194 ? 21.614 -22.421 22.297 1.00 45.07 173 HIS A C 1
ATOM 1214 O O . HIS A 1 194 ? 22.674 -22.734 22.847 1.00 57.00 173 HIS A O 1
ATOM 1221 N N . ALA A 1 195 ? 21.571 -21.954 21.048 1.00 41.53 174 ALA A N 1
ATOM 1222 C CA . ALA A 1 195 ? 22.770 -21.905 20.220 1.00 42.21 174 ALA A CA 1
ATOM 1223 C C . ALA A 1 195 ? 23.763 -20.840 20.666 1.00 53.58 174 ALA A C 1
ATOM 1224 O O . ALA A 1 195 ? 24.920 -20.878 20.231 1.00 65.48 174 ALA A O 1
ATOM 1226 N N . VAL A 1 196 ? 23.351 -19.898 21.510 1.00 50.37 175 VAL A N 1
ATOM 1227 C CA . VAL A 1 196 ? 24.238 -18.845 21.992 1.00 51.43 175 VAL A CA 1
ATOM 1228 C C . VAL A 1 196 ? 24.319 -18.785 23.509 1.00 53.46 175 VAL A C 1
ATOM 1229 O O . VAL A 1 196 ? 25.190 -18.075 24.036 1.00 58.17 175 VAL A O 1
ATOM 1233 N N . ALA A 1 197 ? 23.461 -19.513 24.228 1.00 48.01 176 ALA A N 1
ATOM 1234 C CA . ALA A 1 197 ? 23.347 -19.333 25.672 1.00 49.48 176 ALA A CA 1
ATOM 1235 C C . ALA A 1 197 ? 24.673 -19.577 26.383 1.00 50.41 176 ALA A C 1
ATOM 1236 O O . ALA A 1 197 ? 25.012 -18.864 27.335 1.00 54.94 176 ALA A O 1
ATOM 1238 N N . ALA A 1 198 ? 25.442 -20.568 25.932 1.00 44.87 177 ALA A N 1
ATOM 1239 C CA . ALA A 1 198 ? 26.653 -20.986 26.623 1.00 41.09 177 ALA A CA 1
ATOM 1240 C C . ALA A 1 198 ? 27.924 -20.457 25.968 1.00 42.79 177 ALA A C 1
ATOM 1241 O O . ALA A 1 198 ? 29.003 -21.018 26.186 1.00 47.87 177 ALA A O 1
ATOM 1243 N N . THR A 1 199 ? 27.826 -19.391 25.177 1.00 42.40 178 THR A N 1
ATOM 1244 C CA . THR A 1 199 ? 28.975 -18.856 24.460 1.00 46.75 178 THR A CA 1
ATOM 1245 C C . THR A 1 199 ? 29.113 -17.364 24.723 1.00 52.11 178 THR A C 1
ATOM 1246 O O . THR A 1 199 ? 28.171 -16.695 25.159 1.00 51.69 178 THR A O 1
ATOM 1250 N N . LYS A 1 200 ? 30.313 -16.848 24.440 1.00 52.77 179 LYS A N 1
ATOM 1251 C CA . LYS A 1 200 ? 30.536 -15.409 24.491 1.00 50.76 179 LYS A CA 1
ATOM 1252 C C . LYS A 1 200 ? 29.737 -14.673 23.427 1.00 51.06 179 LYS A C 1
ATOM 1253 O O . LYS A 1 200 ? 29.542 -13.459 23.543 1.00 59.00 179 LYS A O 1
ATOM 1259 N N . ARG A 1 201 ? 29.281 -15.375 22.388 1.00 45.77 180 ARG A N 1
ATOM 1260 C CA . ARG A 1 201 ? 28.374 -14.759 21.430 1.00 42.59 180 ARG A CA 1
ATOM 1261 C C . ARG A 1 201 ? 27.045 -14.397 22.089 1.00 46.17 180 ARG A C 1
ATOM 1262 O O . ARG A 1 201 ? 26.468 -13.345 21.796 1.00 47.53 180 ARG A O 1
ATOM 1270 N N . GLY A 1 202 ? 26.552 -15.256 22.986 1.00 42.94 181 GLY A N 1
ATOM 1271 C CA . GLY A 1 202 ? 25.322 -14.956 23.705 1.00 38.61 181 GLY A CA 1
ATOM 1272 C C . GLY A 1 202 ? 25.509 -13.898 24.772 1.00 45.63 181 GLY A C 1
ATOM 1273 O O . GLY A 1 202 ? 24.619 -13.075 25.005 1.00 49.77 181 GLY A O 1
ATOM 1274 N N . ALA A 1 203 ? 26.665 -13.912 25.441 1.00 46.98 182 ALA A N 1
ATOM 1275 C CA . ALA A 1 203 ? 26.990 -12.832 26.366 1.00 42.32 182 ALA A CA 1
ATOM 1276 C C . ALA A 1 203 ? 27.054 -11.503 25.629 1.00 40.29 182 ALA A C 1
ATOM 1277 O O . ALA A 1 203 ? 26.556 -10.480 26.117 1.00 41.28 182 ALA A O 1
ATOM 1279 N N . HIS A 1 204 ? 27.666 -11.508 24.445 1.00 35.46 183 HIS A N 1
ATOM 1280 C CA . HIS A 1 204 ? 27.582 -10.375 23.532 1.00 34.20 183 HIS A CA 1
ATOM 1281 C C . HIS A 1 204 ? 26.127 -10.007 23.263 1.00 40.33 183 HIS A C 1
ATOM 1282 O O . HIS A 1 204 ? 25.747 -8.831 23.317 1.00 32.59 183 HIS A O 1
ATOM 1289 N N . LEU A 1 205 ? 25.291 -11.015 22.987 1.00 39.55 184 LEU A N 1
ATOM 1290 C CA . LEU A 1 205 ? 23.870 -10.768 22.762 1.00 37.05 184 LEU A CA 1
ATOM 1291 C C . LEU A 1 205 ? 23.172 -10.316 24.041 1.00 37.55 184 LEU A C 1
ATOM 1292 O O . LEU A 1 205 ? 22.275 -9.465 23.996 1.00 35.74 184 LEU A O 1
ATOM 1297 N N . ALA A 1 206 ? 23.570 -10.872 25.189 1.00 39.24 185 ALA A N 1
ATOM 1298 C CA . ALA A 1 206 ? 22.947 -10.491 26.452 1.00 36.17 185 ALA A CA 1
ATOM 1299 C C . ALA A 1 206 ? 23.143 -9.007 26.742 1.00 43.62 185 ALA A C 1
ATOM 1300 O O . ALA A 1 206 ? 22.239 -8.343 27.261 1.00 49.73 185 ALA A O 1
ATOM 1302 N N . LEU A 1 207 ? 24.317 -8.467 26.407 1.00 41.48 186 LEU A N 1
ATOM 1303 C CA . LEU A 1 207 ? 24.576 -7.053 26.653 1.00 42.50 186 LEU A CA 1
ATOM 1304 C C . LEU A 1 207 ? 23.888 -6.165 25.622 1.00 48.39 186 LEU A C 1
ATOM 1305 O O . LEU A 1 207 ? 23.397 -5.084 25.966 1.00 58.74 186 LEU A O 1
ATOM 1310 N N . SER A 1 208 ? 23.854 -6.595 24.357 1.00 43.98 187 SER A N 1
ATOM 1311 C CA . SER A 1 208 ? 23.122 -5.844 23.341 1.00 41.12 187 SER A CA 1
ATOM 1312 C C . SER A 1 208 ? 21.673 -5.628 23.758 1.00 45.62 187 SER A C 1
ATOM 1313 O O . SER A 1 208 ? 21.136 -4.522 23.623 1.00 40.04 187 SER A O 1
ATOM 1316 N N . LEU A 1 209 ? 21.031 -6.674 24.287 1.00 48.38 188 LEU A N 1
ATOM 1317 C CA . LEU A 1 209 ? 19.636 -6.561 24.695 1.00 49.54 188 LEU A CA 1
ATOM 1318 C C . LEU A 1 209 ? 19.463 -5.612 25.877 1.00 54.65 188 LEU A C 1
ATOM 1319 O O . LEU A 1 209 ? 18.445 -4.914 25.961 1.00 54.16 188 LEU A O 1
ATOM 1324 N N . GLU A 1 210 ? 20.431 -5.568 26.797 1.00 53.43 189 GLU A N 1
ATOM 1325 C CA . GLU A 1 210 ? 20.337 -4.617 27.901 1.00 50.26 189 GLU A CA 1
ATOM 1326 C C . GLU A 1 210 ? 20.561 -3.190 27.417 1.00 49.44 189 GLU A C 1
ATOM 1327 O O . GLU A 1 210 ? 19.918 -2.254 27.906 1.00 46.95 189 GLU A O 1
ATOM 1333 N N . ARG A 1 211 ? 21.471 -3.004 26.457 1.00 49.75 190 ARG A N 1
ATOM 1334 C CA . ARG A 1 211 ? 21.629 -1.694 25.833 1.00 45.90 190 ARG A CA 1
ATOM 1335 C C . ARG A 1 211 ? 20.356 -1.278 25.106 1.00 52.10 190 ARG A C 1
ATOM 1336 O O . ARG A 1 211 ? 20.012 -0.091 25.067 1.00 57.90 190 ARG A O 1
ATOM 1344 N N . LEU A 1 212 ? 19.644 -2.244 24.519 1.00 53.70 191 LEU A N 1
ATOM 1345 C CA . LEU A 1 212 ? 18.342 -1.954 23.928 1.00 52.32 191 LEU A CA 1
ATOM 1346 C C . LEU A 1 212 ? 17.361 -1.459 24.984 1.00 55.42 191 LEU A C 1
ATOM 1347 O O . LEU A 1 212 ? 16.751 -0.394 24.831 1.00 63.05 191 LEU A O 1
ATOM 1352 N N . ASP A 1 213 ? 17.214 -2.217 26.077 1.00 51.63 192 ASP A N 1
ATOM 1353 C CA . ASP A 1 213 ? 16.258 -1.862 27.122 1.00 56.33 192 ASP A CA 1
ATOM 1354 C C . ASP A 1 213 ? 16.490 -0.457 27.665 1.00 57.05 192 ASP A C 1
ATOM 1355 O O . ASP A 1 213 ? 15.552 0.180 28.158 1.00 56.38 192 ASP A O 1
ATOM 1360 N N . GLN A 1 214 ? 17.723 0.045 27.584 1.00 57.58 193 GLN A N 1
ATOM 1361 C CA . GLN A 1 214 ? 17.999 1.412 28.007 1.00 61.34 193 GLN A CA 1
ATOM 1362 C C . GLN A 1 214 ? 17.583 2.452 26.975 1.00 58.85 193 GLN A C 1
ATOM 1363 O O . GLN A 1 214 ? 17.574 3.646 27.295 1.00 60.46 193 GLN A O 1
ATOM 1369 N N . LEU A 1 215 ? 17.242 2.037 25.756 1.00 56.79 194 LEU A N 1
ATOM 1370 C CA . LEU A 1 215 ? 16.726 2.942 24.736 1.00 57.36 194 LEU A CA 1
ATOM 1371 C C . LEU A 1 215 ? 15.206 3.022 24.733 1.00 55.46 194 LEU A C 1
ATOM 1372 O O . LEU A 1 215 ? 14.642 3.794 23.949 1.00 55.28 194 LEU A O 1
ATOM 1377 N N . LEU A 1 216 ? 14.535 2.251 25.581 1.00 53.32 195 LEU A N 1
ATOM 1378 C CA . LEU A 1 216 ? 13.085 2.169 25.599 1.00 51.68 195 LEU A CA 1
ATOM 1379 C C . LEU A 1 216 ? 12.538 2.796 26.873 1.00 58.45 195 LEU A C 1
ATOM 1380 O O . LEU A 1 216 ? 13.218 2.845 27.902 1.00 61.19 195 LEU A O 1
ATOM 1385 N N . ASP A 1 217 ? 11.297 3.284 26.796 1.00 60.18 196 ASP A N 1
ATOM 1386 C CA . ASP A 1 217 ? 10.593 3.673 28.013 1.00 62.57 196 ASP A CA 1
ATOM 1387 C C . ASP A 1 217 ? 10.406 2.478 28.934 1.00 61.34 196 ASP A C 1
ATOM 1388 O O . ASP A 1 217 ? 10.427 2.623 30.162 1.00 65.24 196 ASP A O 1
ATOM 1393 N N . THR A 1 218 ? 10.234 1.288 28.356 1.00 56.79 197 THR A N 1
ATOM 1394 C CA . THR A 1 218 ? 9.973 0.069 29.090 1.00 55.78 197 THR A CA 1
ATOM 1395 C C . THR A 1 218 ? 10.786 -1.044 28.438 1.00 54.57 197 THR A C 1
ATOM 1396 O O . THR A 1 218 ? 10.769 -1.173 27.200 1.00 60.86 197 THR A O 1
ATOM 1400 N N . PRO A 1 219 ? 11.511 -1.845 29.220 1.00 51.21 198 PRO A N 1
ATOM 1401 C CA . PRO A 1 219 ? 12.224 -2.988 28.638 1.00 50.02 198 PRO A CA 1
ATOM 1402 C C . PRO A 1 219 ? 11.273 -3.890 27.868 1.00 53.05 198 PRO A C 1
ATOM 1403 O O . PRO A 1 219 ? 10.157 -4.174 28.310 1.00 57.40 198 PRO A O 1
ATOM 1407 N N . ALA A 1 220 ? 11.722 -4.328 26.696 1.00 47.97 199 ALA A N 1
ATOM 1408 C CA . ALA A 1 220 ? 10.871 -5.116 25.821 1.00 41.52 199 ALA A CA 1
ATOM 1409 C C . ALA A 1 220 ? 10.615 -6.499 26.406 1.00 42.48 199 ALA A C 1
ATOM 1410 O O . ALA A 1 220 ? 11.407 -7.028 27.191 1.00 45.00 199 ALA A O 1
ATOM 1412 N N . GLN A 1 221 ? 9.483 -7.077 26.019 1.00 44.94 200 GLN A N 1
ATOM 1413 C CA . GLN A 1 221 ? 9.183 -8.461 26.350 1.00 45.83 200 GLN A CA 1
ATOM 1414 C C . GLN A 1 221 ? 10.089 -9.386 25.546 1.00 50.63 200 GLN A C 1
ATOM 1415 O O . GLN A 1 221 ? 10.255 -9.205 24.335 1.00 55.00 200 GLN A O 1
ATOM 1421 N N . ARG A 1 222 ? 10.681 -10.372 26.216 1.00 49.16 201 ARG A N 1
ATOM 1422 C CA . ARG A 1 222 ? 11.647 -11.273 25.598 1.00 44.76 201 ARG A CA 1
ATOM 1423 C C . ARG A 1 222 ? 11.051 -12.667 25.459 1.00 45.33 201 ARG A C 1
ATOM 1424 O O . ARG A 1 222 ? 10.551 -13.234 26.436 1.00 47.99 201 ARG A O 1
ATOM 1432 N N . ILE A 1 223 ? 11.119 -13.219 24.250 1.00 44.21 202 ILE A N 1
ATOM 1433 C CA . ILE A 1 223 ? 10.580 -14.539 23.944 1.00 47.36 202 ILE A CA 1
ATOM 1434 C C . ILE A 1 223 ? 11.693 -15.390 23.349 1.00 50.37 202 ILE A C 1
ATOM 1435 O O . ILE A 1 223 ? 12.365 -14.967 22.402 1.00 56.63 202 ILE A O 1
ATOM 1440 N N . GLY A 1 224 ? 11.886 -16.583 23.904 1.00 48.72 203 GLY A N 1
ATOM 1441 C CA . GLY A 1 224 ? 12.907 -17.498 23.434 1.00 47.68 203 GLY A CA 1
ATOM 1442 C C . GLY A 1 224 ? 12.298 -18.792 22.930 1.00 52.22 203 GLY A C 1
ATOM 1443 O O . GLY A 1 224 ? 11.270 -19.252 23.433 1.00 55.07 203 GLY A O 1
ATOM 1444 N N . LEU A 1 225 ? 12.950 -19.382 21.928 1.00 48.23 204 LEU A N 1
ATOM 1445 C CA . LEU A 1 225 ? 12.471 -20.589 21.270 1.00 43.98 204 LEU A CA 1
ATOM 1446 C C . LEU A 1 225 ? 13.625 -21.564 21.092 1.00 42.33 204 LEU A C 1
ATOM 1447 O O . LEU A 1 225 ? 14.729 -21.162 20.718 1.00 43.47 204 LEU A O 1
ATOM 1452 N N . SER A 1 226 ? 13.364 -22.842 21.360 1.00 40.87 205 SER A N 1
ATOM 1453 C CA . SER A 1 226 ? 14.347 -23.891 21.120 1.00 44.03 205 SER A CA 1
ATOM 1454 C C . SER A 1 226 ? 13.717 -25.249 21.382 1.00 49.08 205 SER A C 1
ATOM 1455 O O . SER A 1 226 ? 12.927 -25.403 22.317 1.00 57.33 205 SER A O 1
ATOM 1458 N N . ALA A 1 227 ? 14.073 -26.223 20.550 1.00 48.47 206 ALA A N 1
ATOM 1459 C CA . ALA A 1 227 ? 13.682 -27.608 20.758 1.00 49.30 206 ALA A CA 1
ATOM 1460 C C . ALA A 1 227 ? 14.635 -28.360 21.675 1.00 56.66 206 ALA A C 1
ATOM 1461 O O . ALA A 1 227 ? 14.334 -29.495 22.062 1.00 67.00 206 ALA A O 1
ATOM 1463 N N . THR A 1 228 ? 15.774 -27.760 22.028 1.00 51.45 207 THR A N 1
ATOM 1464 C CA . THR A 1 228 ? 16.842 -28.431 22.773 1.00 47.89 207 THR A CA 1
ATOM 1465 C C . THR A 1 228 ? 17.286 -27.512 23.911 1.00 46.31 207 THR A C 1
ATOM 1466 O O . THR A 1 228 ? 18.266 -26.774 23.785 1.00 41.62 207 THR A O 1
ATOM 1470 N N . VAL A 1 229 ? 16.563 -27.567 25.026 1.00 47.04 208 VAL A N 1
ATOM 1471 C CA . VAL A 1 229 ? 16.814 -26.706 26.177 1.00 48.45 208 VAL A CA 1
ATOM 1472 C C . VAL A 1 229 ? 17.118 -27.584 27.380 1.00 51.62 208 VAL A C 1
ATOM 1473 O O . VAL A 1 229 ? 16.276 -28.390 27.796 1.00 57.53 208 VAL A O 1
ATOM 1477 N N . ARG A 1 230 ? 18.308 -27.416 27.946 1.00 55.85 209 ARG A N 1
ATOM 1478 C CA . ARG A 1 230 ? 18.696 -28.099 29.172 1.00 60.16 209 ARG A CA 1
ATOM 1479 C C . ARG A 1 230 ? 19.887 -27.390 29.808 1.00 61.66 209 ARG A C 1
ATOM 1480 O O . ARG A 1 230 ? 20.955 -27.291 29.188 1.00 64.81 209 ARG A O 1
ATOM 1488 N N . PRO A 1 231 ? 19.746 -26.869 31.036 1.00 55.98 210 PRO A N 1
ATOM 1489 C CA . PRO A 1 231 ? 18.516 -26.907 31.833 1.00 52.51 210 PRO A CA 1
ATOM 1490 C C . PRO A 1 231 ? 17.561 -25.774 31.470 1.00 52.92 210 PRO A C 1
ATOM 1491 O O . PRO A 1 231 ? 18.020 -24.704 31.069 1.00 55.10 210 PRO A O 1
ATOM 1495 N N . PRO A 1 232 ? 16.252 -26.013 31.597 1.00 51.61 211 PRO A N 1
ATOM 1496 C CA . PRO A 1 232 ? 15.290 -24.939 31.294 1.00 52.31 211 PRO A CA 1
ATOM 1497 C C . PRO A 1 232 ? 15.499 -23.687 32.126 1.00 51.46 211 PRO A C 1
ATOM 1498 O O . PRO A 1 232 ? 15.424 -22.574 31.591 1.00 52.26 211 PRO A O 1
ATOM 1502 N N . GLU A 1 233 ? 15.775 -23.838 33.423 1.00 50.87 212 GLU A N 1
ATOM 1503 C CA . GLU A 1 233 ? 15.900 -22.671 34.291 1.00 54.05 212 GLU A CA 1
ATOM 1504 C C . GLU A 1 233 ? 17.104 -21.811 33.925 1.00 50.14 212 GLU A C 1
ATOM 1505 O O . GLU A 1 233 ? 17.062 -20.586 34.090 1.00 50.09 212 GLU A O 1
ATOM 1511 N N . GLU A 1 234 ? 18.178 -22.421 33.418 1.00 46.73 213 GLU A N 1
ATOM 1512 C CA . GLU A 1 234 ? 19.375 -21.649 33.101 1.00 45.42 213 GLU A CA 1
ATOM 1513 C C . GLU A 1 234 ? 19.237 -20.908 31.777 1.00 47.43 213 GLU A C 1
ATOM 1514 O O . GLU A 1 234 ? 19.660 -19.752 31.664 1.00 51.00 213 GLU A O 1
ATOM 1520 N N . VAL A 1 235 ? 18.664 -21.559 30.763 1.00 46.59 214 VAL A N 1
ATOM 1521 C CA . VAL A 1 235 ? 18.426 -20.885 29.490 1.00 43.43 214 VAL A CA 1
ATOM 1522 C C . VAL A 1 235 ? 17.440 -19.738 29.676 1.00 46.10 214 VAL A C 1
ATOM 1523 O O . VAL A 1 235 ? 17.585 -18.668 29.071 1.00 46.98 214 VAL A O 1
ATOM 1527 N N . ALA A 1 236 ? 16.426 -19.941 30.522 1.00 45.49 215 ALA A N 1
ATOM 1528 C CA . ALA A 1 236 ? 15.496 -18.862 30.834 1.00 44.61 215 ALA A CA 1
ATOM 1529 C C . ALA A 1 236 ? 16.199 -17.715 31.546 1.00 47.39 215 ALA A C 1
ATOM 1530 O O . ALA A 1 236 ? 15.839 -16.548 31.350 1.00 49.58 215 ALA A O 1
ATOM 1532 N N . ARG A 1 237 ? 17.200 -18.025 32.374 1.00 47.04 216 ARG A N 1
ATOM 1533 C CA . ARG A 1 237 ? 17.982 -16.974 33.013 1.00 43.71 216 ARG A CA 1
ATOM 1534 C C . ARG A 1 237 ? 18.835 -16.221 31.999 1.00 45.33 216 ARG A C 1
ATOM 1535 O O . ARG A 1 237 ? 19.047 -15.011 32.143 1.00 50.50 216 ARG A O 1
ATOM 1543 N N . PHE A 1 238 ? 19.335 -16.912 30.972 1.00 37.68 217 PHE A N 1
ATOM 1544 C CA . PHE A 1 238 ? 20.073 -16.217 29.927 1.00 39.04 217 PHE A CA 1
ATOM 1545 C C . PHE A 1 238 ? 19.165 -15.277 29.149 1.00 46.48 217 PHE A C 1
ATOM 1546 O O . PHE A 1 238 ? 19.555 -14.146 28.837 1.00 51.30 217 PHE A O 1
ATOM 1554 N N . LEU A 1 239 ? 17.950 -15.731 28.828 1.00 47.84 218 LEU A N 1
ATOM 1555 C CA . LEU A 1 239 ? 17.051 -14.943 27.992 1.00 43.96 218 LEU A CA 1
ATOM 1556 C C . LEU A 1 239 ? 16.612 -13.662 28.690 1.00 42.82 218 LEU A C 1
ATOM 1557 O O . LEU A 1 239 ? 16.628 -12.586 28.083 1.00 44.63 218 LEU A O 1
ATOM 1562 N N . SER A 1 240 ? 16.232 -13.748 29.965 1.00 42.98 219 SER A N 1
ATOM 1563 C CA . SER A 1 240 ? 15.625 -12.618 30.656 1.00 47.81 219 SER A CA 1
ATOM 1564 C C . SER A 1 240 ? 16.566 -11.898 31.612 1.00 47.71 219 SER A C 1
ATOM 1565 O O . SER A 1 240 ? 16.256 -10.777 32.025 1.00 50.51 219 SER A O 1
ATOM 1568 N N . GLY A 1 241 ? 17.694 -12.500 31.976 1.00 54.60 220 GLY A N 1
ATOM 1569 C CA . GLY A 1 241 ? 18.553 -11.900 32.976 1.00 61.02 220 GLY A CA 1
ATOM 1570 C C . GLY A 1 241 ? 17.905 -11.889 34.345 1.00 67.08 220 GLY A C 1
ATOM 1571 O O . GLY A 1 241 ? 17.635 -12.949 34.918 1.00 59.05 220 GLY A O 1
ATOM 1572 N N . GLN A 1 242 ? 17.634 -10.696 34.877 1.00 81.18 221 GLN A N 1
ATOM 1573 C CA . GLN A 1 242 ? 17.025 -10.587 36.197 1.00 84.17 221 GLN A CA 1
ATOM 1574 C C . GLN A 1 242 ? 15.505 -10.656 36.157 1.00 82.31 221 GLN A C 1
ATOM 1575 O O . GLN A 1 242 ? 14.885 -10.932 37.189 1.00 84.11 221 GLN A O 1
ATOM 1581 N N . ALA A 1 243 ? 14.896 -10.414 35.000 1.00 70.42 222 ALA A N 1
ATOM 1582 C CA . ALA A 1 243 ? 13.448 -10.451 34.896 1.00 62.48 222 ALA A CA 1
ATOM 1583 C C . ALA A 1 243 ? 12.940 -11.891 34.981 1.00 60.50 222 ALA A C 1
ATOM 1584 O O . ALA A 1 243 ? 13.654 -12.833 34.623 1.00 61.11 222 ALA A O 1
ATOM 1586 N N . PRO A 1 244 ? 11.715 -12.092 35.463 1.00 55.84 223 PRO A N 1
ATOM 1587 C CA . PRO A 1 244 ? 11.165 -13.449 35.537 1.00 58.21 223 PRO A CA 1
ATOM 1588 C C . PRO A 1 244 ? 10.729 -13.964 34.173 1.00 61.06 223 PRO A C 1
ATOM 1589 O O . PRO A 1 244 ? 10.372 -13.200 33.273 1.00 61.97 223 PRO A O 1
ATOM 1593 N N . THR A 1 245 ? 10.762 -15.289 34.035 1.00 58.39 224 THR A N 1
ATOM 1594 C CA . THR A 1 245 ? 10.467 -15.958 32.774 1.00 49.19 224 THR A CA 1
ATOM 1595 C C . THR A 1 245 ? 9.439 -17.055 32.998 1.00 47.99 224 THR A C 1
ATOM 1596 O O . THR A 1 245 ? 9.641 -17.934 33.842 1.00 52.36 224 THR A O 1
ATOM 1600 N N . THR A 1 246 ? 8.348 -17.010 32.238 1.00 46.05 225 THR A N 1
ATOM 1601 C CA . THR A 1 246 ? 7.417 -18.129 32.182 1.00 47.76 225 THR A CA 1
ATOM 1602 C C . THR A 1 246 ? 7.957 -19.173 31.213 1.00 53.35 225 THR A C 1
ATOM 1603 O O . THR A 1 246 ? 8.122 -18.895 30.020 1.00 55.68 225 THR A O 1
ATOM 1607 N N . ILE A 1 247 ? 8.233 -20.370 31.717 1.00 52.73 226 ILE A N 1
ATOM 1608 C CA . ILE A 1 247 ? 8.765 -21.447 30.894 1.00 51.13 226 ILE A CA 1
ATOM 1609 C C . ILE A 1 247 ? 7.602 -22.277 30.367 1.00 53.03 226 ILE A C 1
ATOM 1610 O O . ILE A 1 247 ? 6.873 -22.908 31.140 1.00 46.81 226 ILE A O 1
ATOM 1615 N N . VAL A 1 248 ? 7.424 -22.264 29.049 1.00 57.06 227 VAL A N 1
ATOM 1616 C CA . VAL A 1 248 ? 6.418 -23.073 28.373 1.00 56.46 227 VAL A CA 1
ATOM 1617 C C . VAL A 1 248 ? 7.110 -24.309 27.818 1.00 55.20 227 VAL A C 1
ATOM 1618 O O . VAL A 1 248 ? 7.989 -24.202 26.955 1.00 57.77 227 VAL A O 1
ATOM 1622 N N . CYS A 1 249 ? 6.719 -25.480 28.311 1.00 51.31 228 CYS A N 1
ATOM 1623 C CA . CYS A 1 249 ? 7.331 -26.744 27.899 1.00 55.62 228 CYS A CA 1
ATOM 1624 C C . CYS A 1 249 ? 6.290 -27.848 27.993 1.00 61.09 228 CYS A C 1
ATOM 1625 O O . CYS A 1 249 ? 6.266 -28.629 28.952 1.00 58.52 228 CYS A O 1
ATOM 1628 N N . PRO A 1 250 ? 5.406 -27.945 27.004 1.00 64.89 229 PRO A N 1
ATOM 1629 C CA . PRO A 1 250 ? 4.354 -28.964 27.041 1.00 62.91 229 PRO A CA 1
ATOM 1630 C C . PRO A 1 250 ? 4.903 -30.321 26.642 1.00 63.20 229 PRO A C 1
ATOM 1631 O O . PRO A 1 250 ? 6.019 -30.410 26.107 1.00 62.92 229 PRO A O 1
ATOM 1635 N N . PRO A 1 251 ? 4.149 -31.409 26.894 1.00 60.74 230 PRO A N 1
ATOM 1636 C CA . PRO A 1 251 ? 4.621 -32.751 26.515 1.00 59.93 230 PRO A CA 1
ATOM 1637 C C . PRO A 1 251 ? 5.049 -32.860 25.060 1.00 68.93 230 PRO A C 1
ATOM 1638 O O . PRO A 1 251 ? 4.268 -32.584 24.144 1.00 69.45 230 PRO A O 1
ATOM 1642 N N . ALA A 1 252 ? 6.296 -33.271 24.845 1.00 78.00 231 ALA A N 1
ATOM 1643 C CA . ALA A 1 252 ? 6.903 -33.305 23.522 1.00 81.94 231 ALA A CA 1
ATOM 1644 C C . ALA A 1 252 ? 6.782 -34.705 22.936 1.00 87.63 231 ALA A C 1
ATOM 1645 O O . ALA A 1 252 ? 7.296 -35.671 23.510 1.00 86.24 231 ALA A O 1
ATOM 1647 N N . ALA A 1 253 ? 6.105 -34.808 21.796 1.00 94.08 232 ALA A N 1
ATOM 1648 C CA . ALA A 1 253 ? 6.036 -36.038 21.014 1.00 95.07 232 ALA A CA 1
ATOM 1649 C C . ALA A 1 253 ? 6.590 -35.722 19.629 1.00 94.42 232 ALA A C 1
ATOM 1650 O O . ALA A 1 253 ? 5.898 -35.131 18.793 1.00 96.81 232 ALA A O 1
ATOM 1652 N N . LYS A 1 254 ? 7.846 -36.095 19.397 1.00 82.44 233 LYS A N 1
ATOM 1653 C CA . LYS A 1 254 ? 8.490 -35.939 18.099 1.00 71.12 233 LYS A CA 1
ATOM 1654 C C . LYS A 1 254 ? 9.095 -37.276 17.709 1.00 68.61 233 LYS A C 1
ATOM 1655 O O . LYS A 1 254 ? 9.891 -37.843 18.464 1.00 76.26 233 LYS A O 1
ATOM 1661 N N . THR A 1 255 ? 8.719 -37.777 16.539 1.00 60.17 234 THR A N 1
ATOM 1662 C CA . THR A 1 255 ? 9.157 -39.085 16.076 1.00 57.06 234 THR A CA 1
ATOM 1663 C C . THR A 1 255 ? 10.311 -38.926 15.097 1.00 53.86 234 THR A C 1
ATOM 1664 O O . THR A 1 255 ? 10.204 -38.178 14.119 1.00 55.02 234 THR A O 1
ATOM 1668 N N . PHE A 1 256 ? 11.407 -39.627 15.363 1.00 51.82 235 PHE A N 1
ATOM 1669 C CA . PHE A 1 256 ? 12.558 -39.665 14.475 1.00 51.70 235 PHE A CA 1
ATOM 1670 C C . PHE A 1 256 ? 12.707 -41.061 13.890 1.00 52.03 235 PHE A C 1
ATOM 1671 O O . PHE A 1 256 ? 12.449 -42.060 14.568 1.00 65.24 235 PHE A O 1
ATOM 1679 N N . ASP A 1 257 ? 13.117 -41.125 12.627 1.00 48.18 236 ASP A N 1
ATOM 1680 C CA . ASP A 1 257 ? 13.425 -42.382 11.949 1.00 51.60 236 ASP A CA 1
ATOM 1681 C C . ASP A 1 257 ? 14.921 -42.366 11.645 1.00 57.06 236 ASP A C 1
ATOM 1682 O O . ASP A 1 257 ? 15.349 -42.063 10.529 1.00 56.47 236 ASP A O 1
ATOM 1687 N N . LEU A 1 258 ? 15.717 -42.695 12.655 1.00 58.74 237 LEU A N 1
ATOM 1688 C CA . LEU A 1 258 ? 17.166 -42.595 12.571 1.00 56.11 237 LEU A CA 1
ATOM 1689 C C . LEU A 1 258 ? 17.777 -43.902 12.072 1.00 54.36 237 LEU A C 1
ATOM 1690 O O . LEU A 1 258 ? 17.165 -44.971 12.134 1.00 54.57 237 LEU A O 1
ATOM 1695 N N . SER A 1 259 ? 19.008 -43.799 11.578 1.00 50.25 238 SER A N 1
ATOM 1696 C CA . SER A 1 259 ? 19.674 -44.923 10.940 1.00 47.49 238 SER A CA 1
ATOM 1697 C C . SER A 1 259 ? 21.165 -44.635 10.844 1.00 50.37 238 SER A C 1
ATOM 1698 O O . SER A 1 259 ? 21.566 -43.502 10.563 1.00 48.96 238 SER A O 1
ATOM 1701 N N . VAL A 1 260 ? 21.977 -45.663 11.083 1.00 51.29 239 VAL A N 1
ATOM 1702 C CA . VAL A 1 260 ? 23.430 -45.580 10.970 1.00 51.55 239 VAL A CA 1
ATOM 1703 C C . VAL A 1 260 ? 23.853 -46.582 9.907 1.00 53.75 239 VAL A C 1
ATOM 1704 O O . VAL A 1 260 ? 23.828 -47.797 10.144 1.00 56.73 239 VAL A O 1
ATOM 1708 N N . GLN A 1 261 ? 24.244 -46.081 8.739 1.00 52.55 240 GLN A N 1
ATOM 1709 C CA . GLN A 1 261 ? 24.560 -46.915 7.588 1.00 55.45 240 GLN A CA 1
ATOM 1710 C C . GLN A 1 261 ? 26.066 -46.950 7.362 1.00 54.97 240 GLN A C 1
ATOM 1711 O O . GLN A 1 261 ? 26.722 -45.902 7.334 1.00 51.10 240 GLN A O 1
ATOM 1717 N N . VAL A 1 262 ? 26.605 -48.158 7.210 1.00 50.60 241 VAL A N 1
ATOM 1718 C CA . VAL A 1 262 ? 28.010 -48.376 6.875 1.00 53.13 241 VAL A CA 1
ATOM 1719 C C . VAL A 1 262 ? 28.068 -49.178 5.579 1.00 62.50 241 VAL A C 1
ATOM 1720 O O . VAL A 1 262 ? 27.734 -50.372 5.572 1.00 68.04 241 VAL A O 1
ATOM 1724 N N . PRO A 1 263 ? 28.481 -48.571 4.462 1.00 63.89 242 PRO A N 1
ATOM 1725 C CA . PRO A 1 263 ? 28.358 -49.257 3.165 1.00 65.72 242 PRO A CA 1
ATOM 1726 C C . PRO A 1 263 ? 29.350 -50.392 2.953 1.00 70.50 242 PRO A C 1
ATOM 1727 O O . PRO A 1 263 ? 29.118 -51.224 2.067 1.00 69.74 242 PRO A O 1
ATOM 1731 N N . VAL A 1 264 ? 30.435 -50.461 3.719 1.00 72.29 243 VAL A N 1
ATOM 1732 C CA . VAL A 1 264 ? 31.481 -51.452 3.469 1.00 71.26 243 VAL A CA 1
ATOM 1733 C C . VAL A 1 264 ? 31.385 -52.584 4.488 1.00 72.32 243 VAL A C 1
ATOM 1734 O O . VAL A 1 264 ? 30.938 -52.361 5.622 1.00 70.14 243 VAL A O 1
ATOM 1738 N N . PRO A 1 265 ? 31.788 -53.812 4.130 1.00 78.65 244 PRO A N 1
ATOM 1739 C CA . PRO A 1 265 ? 31.675 -54.934 5.074 1.00 82.40 244 PRO A CA 1
ATOM 1740 C C . PRO A 1 265 ? 32.738 -54.921 6.161 1.00 80.10 244 PRO A C 1
ATOM 1741 O O . PRO A 1 265 ? 32.521 -55.454 7.254 1.00 80.49 244 PRO A O 1
ATOM 1745 N N . ASP A 1 266 ? 33.892 -54.324 5.873 1.00 74.39 245 ASP A N 1
ATOM 1746 C CA . ASP A 1 266 ? 34.996 -54.287 6.829 1.00 67.73 245 ASP A CA 1
ATOM 1747 C C . ASP A 1 266 ? 35.725 -52.965 6.647 1.00 66.02 245 ASP A C 1
ATOM 1748 O O . ASP A 1 266 ? 36.435 -52.780 5.654 1.00 72.79 245 ASP A O 1
ATOM 1753 N N . MET A 1 267 ? 35.548 -52.050 7.601 1.00 61.58 246 MET A N 1
ATOM 1754 C CA . MET A 1 267 ? 36.230 -50.764 7.533 1.00 60.95 246 MET A CA 1
ATOM 1755 C C . MET A 1 267 ? 37.721 -50.884 7.823 1.00 63.97 246 MET A C 1
ATOM 1756 O O . MET A 1 267 ? 38.478 -49.967 7.489 1.00 65.53 246 MET A O 1
ATOM 1761 N N . ALA A 1 268 ? 38.157 -51.990 8.432 1.00 65.15 247 ALA A N 1
ATOM 1762 C CA . ALA A 1 268 ? 39.574 -52.183 8.717 1.00 69.05 247 ALA A CA 1
ATOM 1763 C C . ALA A 1 268 ? 40.337 -52.690 7.501 1.00 78.52 247 ALA A C 1
ATOM 1764 O O . ALA A 1 268 ? 41.509 -52.341 7.318 1.00 85.80 247 ALA A O 1
ATOM 1766 N N . ASN A 1 269 ? 39.698 -53.512 6.672 1.00 80.88 248 ASN A N 1
ATOM 1767 C CA . ASN A 1 269 ? 40.276 -54.033 5.435 1.00 86.08 248 ASN A CA 1
ATOM 1768 C C . ASN A 1 269 ? 39.367 -53.582 4.296 1.00 87.84 248 ASN A C 1
ATOM 1769 O O . ASN A 1 269 ? 38.411 -54.272 3.934 1.00 87.11 248 ASN A O 1
ATOM 1774 N N . LEU A 1 270 ? 39.665 -52.413 3.737 1.00 92.20 249 LEU A N 1
ATOM 1775 C CA . LEU A 1 270 ? 38.883 -51.856 2.643 1.00 89.59 249 LEU A CA 1
ATOM 1776 C C . LEU A 1 270 ? 39.415 -52.374 1.314 1.00 98.76 249 LEU A C 1
ATOM 1777 O O . LEU A 1 270 ? 40.631 -52.397 1.091 1.00 102.40 249 LEU A O 1
ATOM 1782 N N . ASP A 1 271 ? 38.502 -52.801 0.437 1.00 102.77 250 ASP A N 1
ATOM 1783 C CA . ASP A 1 271 ? 38.898 -53.136 -0.926 1.00 107.61 250 ASP A CA 1
ATOM 1784 C C . ASP A 1 271 ? 39.483 -51.927 -1.639 1.00 108.83 250 ASP A C 1
ATOM 1785 O O . ASP A 1 271 ? 40.319 -52.076 -2.538 1.00 109.99 250 ASP A O 1
ATOM 1790 N N . ASN A 1 272 ? 39.066 -50.728 -1.243 1.00 109.79 251 ASN A N 1
ATOM 1791 C CA . ASN A 1 272 ? 39.385 -49.488 -1.928 1.00 107.29 251 ASN A CA 1
ATOM 1792 C C . ASN A 1 272 ? 40.348 -48.648 -1.098 1.00 103.97 251 ASN A C 1
ATOM 1793 O O . ASN A 1 272 ? 40.534 -48.869 0.102 1.00 102.39 251 ASN A O 1
ATOM 1798 N N . ASN A 1 273 ? 40.961 -47.673 -1.776 1.00 107.79 252 ASN A N 1
ATOM 1799 C CA . ASN A 1 273 ? 41.835 -46.704 -1.125 1.00 104.96 252 ASN A CA 1
ATOM 1800 C C . ASN A 1 273 ? 41.150 -46.012 0.048 1.00 97.32 252 ASN A C 1
ATOM 1801 O O . ASN A 1 273 ? 41.806 -45.669 1.038 1.00 94.71 252 ASN A O 1
ATOM 1806 N N . SER A 1 274 ? 39.837 -45.807 -0.038 1.00 86.70 253 SER A N 1
ATOM 1807 C CA . SER A 1 274 ? 39.116 -45.032 0.959 1.00 73.41 253 SER A CA 1
ATOM 1808 C C . SER A 1 274 ? 37.709 -45.596 1.110 1.00 65.79 253 SER A C 1
ATOM 1809 O O . SER A 1 274 ? 37.278 -46.466 0.347 1.00 61.15 253 SER A O 1
ATOM 1812 N N . ILE A 1 275 ? 36.994 -45.090 2.121 1.00 59.92 254 ILE A N 1
ATOM 1813 C CA . ILE A 1 275 ? 35.583 -45.426 2.307 1.00 56.00 254 ILE A CA 1
ATOM 1814 C C . ILE A 1 275 ? 34.663 -44.408 1.646 1.00 56.58 254 ILE A C 1
ATOM 1815 O O . ILE A 1 275 ? 33.456 -44.667 1.513 1.00 60.40 254 ILE A O 1
ATOM 1820 N N . TRP A 1 276 ? 35.197 -43.269 1.205 1.00 54.62 255 TRP A N 1
ATOM 1821 C CA . TRP A 1 276 ? 34.361 -42.236 0.594 1.00 54.72 255 TRP A CA 1
ATOM 1822 C C . TRP A 1 276 ? 33.585 -42.720 -0.626 1.00 55.56 255 TRP A C 1
ATOM 1823 O O . TRP A 1 276 ? 32.385 -42.407 -0.722 1.00 54.29 255 TRP A O 1
ATOM 1834 N N . PRO A 1 277 ? 34.174 -43.451 -1.586 1.00 55.60 256 PRO A N 1
ATOM 1835 C CA . PRO A 1 277 ? 33.380 -43.875 -2.756 1.00 55.18 256 PRO A CA 1
ATOM 1836 C C . PRO A 1 277 ? 32.103 -44.635 -2.417 1.00 57.97 256 PRO A C 1
ATOM 1837 O O . PRO A 1 277 ? 31.056 -44.366 -3.021 1.00 59.68 256 PRO A O 1
ATOM 1841 N N . ASP A 1 278 ? 32.154 -45.573 -1.467 1.00 56.18 257 ASP A N 1
ATOM 1842 C CA . ASP A 1 278 ? 30.949 -46.318 -1.115 1.00 54.93 257 ASP A CA 1
ATOM 1843 C C . ASP A 1 278 ? 29.964 -45.458 -0.337 1.00 54.99 257 ASP A C 1
ATOM 1844 O O . ASP A 1 278 ? 28.748 -45.641 -0.465 1.00 59.61 257 ASP A O 1
ATOM 1849 N N . VAL A 1 279 ? 30.466 -44.527 0.477 1.00 55.11 258 VAL A N 1
ATOM 1850 C CA . VAL A 1 279 ? 29.588 -43.594 1.179 1.00 54.29 258 VAL A CA 1
ATOM 1851 C C . VAL A 1 279 ? 28.870 -42.697 0.181 1.00 55.67 258 VAL A C 1
ATOM 1852 O O . VAL A 1 279 ? 27.640 -42.571 0.203 1.00 56.92 258 VAL A O 1
ATOM 1856 N N . GLU A 1 280 ? 29.634 -42.063 -0.714 1.00 56.54 259 GLU A N 1
ATOM 1857 C CA . GLU A 1 280 ? 29.047 -41.189 -1.724 1.00 56.73 259 GLU A CA 1
ATOM 1858 C C . GLU A 1 280 ? 28.020 -41.925 -2.575 1.00 63.68 259 GLU A C 1
ATOM 1859 O O . GLU A 1 280 ? 27.033 -41.326 -3.020 1.00 68.73 259 GLU A O 1
ATOM 1865 N N . GLU A 1 281 ? 28.232 -43.221 -2.807 1.00 65.24 260 GLU A N 1
ATOM 1866 C CA . GLU A 1 281 ? 27.280 -44.008 -3.584 1.00 64.98 260 GLU A CA 1
ATOM 1867 C C . GLU A 1 281 ? 25.932 -44.096 -2.880 1.00 68.00 260 GLU A C 1
ATOM 1868 O O . GLU A 1 281 ? 24.887 -43.817 -3.480 1.00 72.53 260 GLU A O 1
ATOM 1874 N N . ARG A 1 282 ? 25.936 -44.495 -1.604 1.00 63.02 261 ARG A N 1
ATOM 1875 C CA . ARG A 1 282 ? 24.684 -44.651 -0.870 1.00 61.26 261 ARG A CA 1
ATOM 1876 C C . ARG A 1 282 ? 23.963 -43.321 -0.687 1.00 59.88 261 ARG A C 1
ATOM 1877 O O . ARG A 1 282 ? 22.728 -43.290 -0.630 1.00 59.75 261 ARG A O 1
ATOM 1885 N N . ILE A 1 283 ? 24.710 -42.219 -0.587 1.00 57.09 262 ILE A N 1
ATOM 1886 C CA . ILE A 1 283 ? 24.082 -40.907 -0.447 1.00 53.60 262 ILE A CA 1
ATOM 1887 C C . ILE A 1 283 ? 23.284 -40.569 -1.699 1.00 61.83 262 ILE A C 1
ATOM 1888 O O . ILE A 1 283 ? 22.128 -40.136 -1.622 1.00 68.52 262 ILE A O 1
ATOM 1893 N N . VAL A 1 284 ? 23.892 -40.761 -2.873 1.00 55.95 263 VAL A N 1
ATOM 1894 C CA . VAL A 1 284 ? 23.168 -40.544 -4.121 1.00 52.01 263 VAL A CA 1
ATOM 1895 C C . VAL A 1 284 ? 21.985 -41.499 -4.216 1.00 58.37 263 VAL A C 1
ATOM 1896 O O . VAL A 1 284 ? 20.896 -41.121 -4.666 1.00 67.28 263 VAL A O 1
ATOM 1900 N N . ASP A 1 285 ? 22.176 -42.749 -3.782 1.00 55.76 264 ASP A N 1
ATOM 1901 C CA . ASP A 1 285 ? 21.059 -43.686 -3.700 1.00 55.10 264 ASP A CA 1
ATOM 1902 C C . ASP A 1 285 ? 19.941 -43.132 -2.825 1.00 60.40 264 ASP A C 1
ATOM 1903 O O . ASP A 1 285 ? 18.757 -43.253 -3.163 1.00 69.75 264 ASP A O 1
ATOM 1908 N N . LEU A 1 286 ? 20.300 -42.509 -1.701 1.00 55.31 265 LEU A N 1
ATOM 1909 C CA . LEU A 1 286 ? 19.285 -41.995 -0.787 1.00 55.48 265 LEU A CA 1
ATOM 1910 C C . LEU A 1 286 ? 18.640 -40.724 -1.328 1.00 61.05 265 LEU A C 1
ATOM 1911 O O . LEU A 1 286 ? 17.430 -40.525 -1.173 1.00 61.80 265 LEU A O 1
ATOM 1916 N N . VAL A 1 287 ? 19.427 -39.852 -1.964 1.00 61.39 266 VAL A N 1
ATOM 1917 C CA . VAL A 1 287 ? 18.862 -38.638 -2.550 1.00 54.35 266 VAL A CA 1
ATOM 1918 C C . VAL A 1 287 ? 17.909 -38.995 -3.682 1.00 58.35 266 VAL A C 1
ATOM 1919 O O . VAL A 1 287 ? 16.775 -38.507 -3.739 1.00 59.34 266 VAL A O 1
ATOM 1923 N N . GLU A 1 288 ? 18.356 -39.860 -4.598 1.00 62.12 267 GLU A N 1
ATOM 1924 C CA . GLU A 1 288 ? 17.514 -40.273 -5.716 1.00 60.48 267 GLU A CA 1
ATOM 1925 C C . GLU A 1 288 ? 16.232 -40.953 -5.255 1.00 59.12 267 GLU A C 1
ATOM 1926 O O . GLU A 1 288 ? 15.258 -40.993 -6.014 1.00 63.27 267 GLU A O 1
ATOM 1932 N N . ALA A 1 289 ? 16.215 -41.440 -4.036 1.00 54.58 268 ALA A N 1
ATOM 1933 C CA . ALA A 1 289 ? 15.038 -42.077 -3.519 1.00 54.30 268 ALA A CA 1
ATOM 1934 C C . ALA A 1 289 ? 14.119 -41.156 -2.740 1.00 59.55 268 ALA A C 1
ATOM 1935 O O . ALA A 1 289 ? 13.041 -41.566 -2.358 1.00 63.69 268 ALA A O 1
ATOM 1937 N N . HIS A 1 290 ? 14.533 -39.916 -2.509 1.00 58.01 269 HIS A N 1
ATOM 1938 C CA . HIS A 1 290 ? 13.748 -38.966 -1.727 1.00 58.35 269 HIS A CA 1
ATOM 1939 C C . HIS A 1 290 ? 13.640 -37.667 -2.461 1.00 61.35 269 HIS A C 1
ATOM 1940 O O . HIS A 1 290 ? 14.472 -37.383 -3.281 1.00 71.89 269 HIS A O 1
ATOM 1947 N N . ASN A 1 291 ? 12.622 -36.871 -2.171 1.00 58.54 270 ASN A N 1
ATOM 1948 C CA . ASN A 1 291 ? 12.460 -35.620 -2.884 1.00 59.81 270 ASN A CA 1
ATOM 1949 C C . ASN A 1 291 ? 13.526 -34.573 -2.720 1.00 59.05 270 ASN A C 1
ATOM 1950 O O . ASN A 1 291 ? 14.114 -34.156 -3.681 1.00 64.98 270 ASN A O 1
ATOM 1955 N N . SER A 1 292 ? 13.844 -34.221 -1.493 1.00 53.66 271 SER A N 1
ATOM 1956 C CA . SER A 1 292 ? 14.853 -33.221 -1.235 1.00 49.19 271 SER A CA 1
ATOM 1957 C C . SER A 1 292 ? 15.541 -33.684 -0.003 1.00 46.91 271 SER A C 1
ATOM 1958 O O . SER A 1 292 ? 14.920 -34.118 0.919 1.00 41.77 271 SER A O 1
ATOM 1961 N N . SER A 1 293 ? 16.841 -33.548 0.012 1.00 43.79 272 SER A N 1
ATOM 1962 C CA . SER A 1 293 ? 17.649 -34.025 1.120 1.00 41.97 272 SER A CA 1
ATOM 1963 C C . SER A 1 293 ? 18.699 -32.982 1.464 1.00 42.87 272 SER A C 1
ATOM 1964 O O . SER A 1 293 ? 19.231 -32.306 0.578 1.00 43.07 272 SER A O 1
ATOM 1967 N N . ILE A 1 294 ? 18.982 -32.845 2.755 1.00 39.29 273 ILE A N 1
ATOM 1968 C CA . ILE A 1 294 ? 20.075 -32.014 3.241 1.00 43.22 273 ILE A CA 1
ATOM 1969 C C . ILE A 1 294 ? 21.166 -32.945 3.748 1.00 50.06 273 ILE A C 1
ATOM 1970 O O . ILE A 1 294 ? 20.935 -33.743 4.665 1.00 52.70 273 ILE A O 1
ATOM 1975 N N . VAL A 1 295 ? 22.345 -32.855 3.142 1.00 47.97 274 VAL A N 1
ATOM 1976 C CA . VAL A 1 295 ? 23.524 -33.581 3.595 1.00 45.80 274 VAL A CA 1
ATOM 1977 C C . VAL A 1 295 ? 24.382 -32.607 4.389 1.00 46.89 274 VAL A C 1
ATOM 1978 O O . VAL A 1 295 ? 24.852 -31.600 3.847 1.00 50.46 274 VAL A O 1
ATOM 1982 N N . PHE A 1 296 ? 24.574 -32.886 5.674 1.00 43.45 275 PHE A N 1
ATOM 1983 C CA . PHE A 1 296 ? 25.362 -32.022 6.542 1.00 40.19 275 PHE A CA 1
ATOM 1984 C C . PHE A 1 296 ? 26.798 -32.522 6.612 1.00 40.98 275 PHE A C 1
ATOM 1985 O O . PHE A 1 296 ? 27.041 -33.703 6.880 1.00 38.15 275 PHE A O 1
ATOM 1993 N N . ALA A 1 297 ? 27.743 -31.617 6.370 1.00 43.22 276 ALA A N 1
ATOM 1994 C CA . ALA A 1 297 ? 29.165 -31.884 6.516 1.00 43.71 276 ALA A CA 1
ATOM 1995 C C . ALA A 1 297 ? 29.728 -30.977 7.600 1.00 46.09 276 ALA A C 1
ATOM 1996 O O . ALA A 1 297 ? 29.312 -29.822 7.732 1.00 51.38 276 ALA A O 1
ATOM 1998 N N . ASN A 1 298 ? 30.675 -31.500 8.375 1.00 43.49 277 ASN A N 1
ATOM 1999 C CA . ASN A 1 298 ? 31.218 -30.777 9.518 1.00 38.13 277 ASN A CA 1
ATOM 2000 C C . ASN A 1 298 ? 32.312 -29.780 9.142 1.00 41.30 277 ASN A C 1
ATOM 2001 O O . ASN A 1 298 ? 32.994 -29.271 10.037 1.00 47.83 277 ASN A O 1
ATOM 2006 N N . SER A 1 299 ? 32.498 -29.486 7.858 1.00 42.55 278 SER A N 1
ATOM 2007 C CA . SER A 1 299 ? 33.429 -28.444 7.449 1.00 41.70 278 SER A CA 1
ATOM 2008 C C . SER A 1 299 ? 33.016 -27.939 6.075 1.00 44.68 278 SER A C 1
ATOM 2009 O O . SER A 1 299 ? 32.265 -28.598 5.350 1.00 46.63 278 SER A O 1
ATOM 2012 N N . ARG A 1 300 ? 33.517 -26.751 5.729 1.00 43.78 279 ARG A N 1
ATOM 2013 C CA . ARG A 1 300 ? 33.201 -26.174 4.427 1.00 41.34 279 ARG A CA 1
ATOM 2014 C C . ARG A 1 300 ? 33.908 -26.923 3.304 1.00 47.55 279 ARG A C 1
ATOM 2015 O O . ARG A 1 300 ? 33.309 -27.184 2.254 1.00 50.50 279 ARG A O 1
ATOM 2023 N N . ARG A 1 301 ? 35.180 -27.279 3.505 1.00 51.05 280 ARG A N 1
ATOM 2024 C CA . ARG A 1 301 ? 35.921 -27.991 2.467 1.00 51.99 280 ARG A CA 1
ATOM 2025 C C . ARG A 1 301 ? 35.275 -29.333 2.146 1.00 50.79 280 ARG A C 1
ATOM 2026 O O . ARG A 1 301 ? 35.199 -29.728 0.977 1.00 52.50 280 ARG A O 1
ATOM 2034 N N . LEU A 1 302 ? 34.798 -30.049 3.167 1.00 49.11 281 LEU A N 1
ATOM 2035 C CA . LEU A 1 302 ? 34.130 -31.322 2.913 1.00 48.61 281 LEU A CA 1
ATOM 2036 C C . LEU A 1 302 ? 32.816 -31.117 2.170 1.00 47.93 281 LEU A C 1
ATOM 2037 O O . LEU A 1 302 ? 32.436 -31.943 1.333 1.00 47.21 281 LEU A O 1
ATOM 2042 N N . ALA A 1 303 ? 32.108 -30.022 2.464 1.00 46.15 282 ALA A N 1
ATOM 2043 C CA . ALA A 1 303 ? 30.861 -29.729 1.763 1.00 44.18 282 ALA A CA 1
ATOM 2044 C C . ALA A 1 303 ? 31.110 -29.467 0.280 1.00 46.94 282 ALA A C 1
ATOM 2045 O O . ALA A 1 303 ? 30.386 -29.976 -0.584 1.00 50.59 282 ALA A O 1
ATOM 2047 N N . GLU A 1 304 ? 32.132 -28.664 -0.033 1.00 46.53 283 GLU A N 1
ATOM 2048 C CA . GLU A 1 304 ? 32.521 -28.471 -1.427 1.00 48.51 283 GLU A CA 1
ATOM 2049 C C . GLU A 1 304 ? 32.940 -29.790 -2.064 1.00 52.15 283 GLU A C 1
ATOM 2050 O O . GLU A 1 304 ? 32.587 -30.074 -3.215 1.00 60.70 283 GLU A O 1
ATOM 2056 N N . ARG A 1 305 ? 33.692 -30.609 -1.325 1.00 52.29 284 ARG A N 1
ATOM 2057 C CA . ARG A 1 305 ? 34.150 -31.892 -1.849 1.00 55.88 284 ARG A CA 1
ATOM 2058 C C . ARG A 1 305 ? 32.978 -32.806 -2.183 1.00 52.96 284 ARG A C 1
ATOM 2059 O O . ARG A 1 305 ? 32.872 -33.313 -3.305 1.00 57.00 284 ARG A O 1
ATOM 2067 N N . LEU A 1 306 ? 32.094 -33.039 -1.209 1.00 41.79 285 LEU A N 1
ATOM 2068 C CA . LEU A 1 306 ? 30.974 -33.949 -1.425 1.00 43.10 285 LEU A CA 1
ATOM 2069 C C . LEU A 1 306 ? 30.076 -33.468 -2.555 1.00 52.01 285 LEU A C 1
ATOM 2070 O O . LEU A 1 306 ? 29.618 -34.273 -3.375 1.00 58.31 285 LEU A O 1
ATOM 2075 N N . THR A 1 307 ? 29.819 -32.159 -2.621 1.00 49.43 286 THR A N 1
ATOM 2076 C CA . THR A 1 307 ? 29.016 -31.623 -3.715 1.00 51.67 286 THR A CA 1
ATOM 2077 C C . THR A 1 307 ? 29.644 -31.943 -5.066 1.00 57.64 286 THR A C 1
ATOM 2078 O O . THR A 1 307 ? 28.938 -32.277 -6.026 1.00 58.91 286 THR A O 1
ATOM 2082 N N . SER A 1 308 ? 30.973 -31.851 -5.160 1.00 59.37 287 SER A N 1
ATOM 2083 C CA . SER A 1 308 ? 31.658 -32.258 -6.382 1.00 58.59 287 SER A CA 1
ATOM 2084 C C . SER A 1 308 ? 31.434 -33.738 -6.666 1.00 58.67 287 SER A C 1
ATOM 2085 O O . SER A 1 308 ? 31.148 -34.125 -7.805 1.00 61.18 287 SER A O 1
ATOM 2088 N N . ARG A 1 309 ? 31.545 -34.579 -5.637 1.00 54.69 288 ARG A N 1
ATOM 2089 C CA . ARG A 1 309 ? 31.435 -36.019 -5.840 1.00 56.93 288 ARG A CA 1
ATOM 2090 C C . ARG A 1 309 ? 30.007 -36.423 -6.190 1.00 60.04 288 ARG A C 1
ATOM 2091 O O . ARG A 1 309 ? 29.784 -37.181 -7.142 1.00 64.65 288 ARG A O 1
ATOM 2099 N N . LEU A 1 310 ? 29.026 -35.930 -5.427 1.00 54.36 289 LEU A N 1
ATOM 2100 C CA . LEU A 1 310 ? 27.638 -36.311 -5.672 1.00 49.15 289 LEU A CA 1
ATOM 2101 C C . LEU A 1 310 ? 27.197 -35.924 -7.079 1.00 54.82 289 LEU A C 1
ATOM 2102 O O . LEU A 1 310 ? 26.442 -36.660 -7.726 1.00 63.14 289 LEU A O 1
ATOM 2107 N N . ASN A 1 311 ? 27.669 -34.779 -7.576 1.00 48.00 290 ASN A N 1
ATOM 2108 C CA . ASN A 1 311 ? 27.343 -34.391 -8.943 1.00 46.20 290 ASN A CA 1
ATOM 2109 C C . ASN A 1 311 ? 28.048 -35.289 -9.954 1.00 53.70 290 ASN A C 1
ATOM 2110 O O . ASN A 1 311 ? 27.436 -35.724 -10.936 1.00 59.47 290 ASN A O 1
ATOM 2115 N N . GLU A 1 312 ? 29.331 -35.586 -9.724 1.00 54.03 291 GLU A N 1
ATOM 2116 C CA . GLU A 1 312 ? 30.072 -36.443 -10.647 1.00 52.98 291 GLU A CA 1
ATOM 2117 C C . GLU A 1 312 ? 29.460 -37.836 -10.721 1.00 51.87 291 GLU A C 1
ATOM 2118 O O . GLU A 1 312 ? 29.438 -38.458 -11.791 1.00 49.05 291 GLU A O 1
ATOM 2124 N N . ILE A 1 313 ? 28.959 -38.345 -9.595 1.00 50.49 292 ILE A N 1
ATOM 2125 C CA . ILE A 1 313 ? 28.265 -39.629 -9.603 1.00 51.64 292 ILE A CA 1
ATOM 2126 C C . ILE A 1 313 ? 26.959 -39.519 -10.378 1.00 57.24 292 ILE A C 1
ATOM 2127 O O . ILE A 1 313 ? 26.649 -40.361 -11.230 1.00 59.27 292 ILE A O 1
ATOM 2132 N N . HIS A 1 314 ? 26.176 -38.474 -10.095 1.00 62.43 293 HIS A N 1
ATOM 2133 C CA . HIS A 1 314 ? 24.875 -38.317 -10.737 1.00 64.13 293 HIS A CA 1
ATOM 2134 C C . HIS A 1 314 ? 25.007 -38.186 -12.249 1.00 64.60 293 HIS A C 1
ATOM 2135 O O . HIS A 1 314 ? 24.154 -38.676 -12.999 1.00 67.29 293 HIS A O 1
ATOM 2142 N N . ALA A 1 315 ? 26.069 -37.529 -12.717 1.00 62.16 294 ALA A N 1
ATOM 2143 C CA . ALA A 1 315 ? 26.265 -37.367 -14.153 1.00 60.61 294 ALA A CA 1
ATOM 2144 C C . ALA A 1 315 ? 26.569 -38.702 -14.821 1.00 63.76 294 ALA A C 1
ATOM 2145 O O . ALA A 1 315 ? 25.975 -39.041 -15.851 1.00 66.44 294 ALA A O 1
ATOM 2147 N N . GLU A 1 316 ? 27.495 -39.476 -14.243 1.00 60.99 295 GLU A N 1
ATOM 2148 C CA . GLU A 1 316 ? 27.849 -40.775 -14.810 1.00 56.34 295 GLU A CA 1
ATOM 2149 C C . GLU A 1 316 ? 26.647 -41.707 -14.875 1.00 56.94 295 GLU A C 1
ATOM 2150 O O . GLU A 1 316 ? 26.552 -42.536 -15.787 1.00 56.32 295 GLU A O 1
ATOM 2156 N N . ARG A 1 317 ? 25.713 -41.578 -13.932 1.00 55.51 296 ARG A N 1
ATOM 2157 C CA . ARG A 1 317 ? 24.528 -42.424 -13.930 1.00 58.68 296 ARG A CA 1
ATOM 2158 C C . ARG A 1 317 ? 23.463 -41.957 -14.912 1.00 58.79 296 ARG A C 1
ATOM 2159 O O . ARG A 1 317 ? 22.598 -42.756 -15.288 1.00 55.96 296 ARG A O 1
ATOM 2167 N N . SER A 1 318 ? 23.503 -40.694 -15.336 1.00 62.56 297 SER A N 1
ATOM 2168 C CA . SER A 1 318 ? 22.441 -40.115 -16.153 1.00 65.32 297 SER A CA 1
ATOM 2169 C C . SER A 1 318 ? 22.912 -39.671 -17.532 1.00 72.63 297 SER A C 1
ATOM 2170 O O . SER A 1 318 ? 22.160 -38.984 -18.233 1.00 82.39 297 SER A O 1
ATOM 2173 N N . GLY A 1 319 ? 24.124 -40.033 -17.937 1.00 75.73 298 GLY A N 1
ATOM 2174 C CA . GLY A 1 319 ? 24.576 -39.719 -19.293 1.00 79.05 298 GLY A CA 1
ATOM 2175 C C . GLY A 1 319 ? 24.581 -38.244 -19.619 1.00 81.11 298 GLY A C 1
ATOM 2176 O O . GLY A 1 319 ? 24.328 -37.859 -20.768 1.00 83.63 298 GLY A O 1
ATOM 2177 N N . ILE A 1 320 ? 24.863 -37.403 -18.630 1.00 83.07 299 ILE A N 1
ATOM 2178 C CA . ILE A 1 320 ? 24.869 -35.958 -18.808 1.00 89.88 299 ILE A CA 1
ATOM 2179 C C . ILE A 1 320 ? 26.246 -35.420 -18.451 1.00 95.74 299 ILE A C 1
ATOM 2180 O O . ILE A 1 320 ? 26.967 -35.994 -17.629 1.00 98.58 299 ILE A O 1
ATOM 2185 N N . GLU A 1 321 ? 26.605 -34.303 -19.075 1.00 100.13 300 GLU A N 1
ATOM 2186 C CA . GLU A 1 321 ? 27.892 -33.666 -18.828 1.00 102.81 300 GLU A CA 1
ATOM 2187 C C . GLU A 1 321 ? 27.774 -32.592 -17.751 1.00 98.36 300 GLU A C 1
ATOM 2188 O O . GLU A 1 321 ? 26.749 -31.921 -17.639 1.00 97.00 300 GLU A O 1
ATOM 2194 N N . PRO A 1 348 ? 20.137 -29.502 -17.663 1.00 112.13 327 PRO A N 1
ATOM 2195 C CA . PRO A 1 348 ? 20.784 -30.516 -16.824 1.00 112.23 327 PRO A CA 1
ATOM 2196 C C . PRO A 1 348 ? 21.198 -29.973 -15.458 1.00 110.64 327 PRO A C 1
ATOM 2197 O O . PRO A 1 348 ? 22.386 -29.736 -15.235 1.00 107.76 327 PRO A O 1
ATOM 2201 N N . PRO A 1 349 ? 20.231 -29.780 -14.561 1.00 113.19 328 PRO A N 1
ATOM 2202 C CA . PRO A 1 349 ? 20.555 -29.227 -13.241 1.00 109.72 328 PRO A CA 1
ATOM 2203 C C . PRO A 1 349 ? 21.472 -30.154 -12.458 1.00 106.42 328 PRO A C 1
ATOM 2204 O O . PRO A 1 349 ? 21.373 -31.380 -12.549 1.00 108.10 328 PRO A O 1
ATOM 2208 N N . LEU A 1 350 ? 22.379 -29.552 -11.693 1.00 88.48 329 LEU A N 1
ATOM 2209 C CA . LEU A 1 350 ? 23.206 -30.322 -10.778 1.00 72.81 329 LEU A CA 1
ATOM 2210 C C . LEU A 1 350 ? 22.328 -31.008 -9.740 1.00 70.56 329 LEU A C 1
ATOM 2211 O O . LEU A 1 350 ? 21.339 -30.440 -9.269 1.00 75.09 329 LEU A O 1
ATOM 2216 N N . LEU A 1 351 ? 22.684 -32.244 -9.391 1.00 60.89 330 LEU A N 1
ATOM 2217 C CA . LEU A 1 351 ? 21.923 -32.949 -8.367 1.00 54.72 330 LEU A CA 1
ATOM 2218 C C . LEU A 1 351 ? 22.062 -32.267 -7.013 1.00 55.92 330 LEU A C 1
ATOM 2219 O O . LEU A 1 351 ? 21.083 -32.155 -6.265 1.00 60.14 330 LEU A O 1
ATOM 2224 N N . ALA A 1 352 ? 23.263 -31.795 -6.686 1.00 53.68 331 ALA A N 1
ATOM 2225 C CA . ALA A 1 352 ? 23.544 -31.207 -5.387 1.00 50.81 331 ALA A CA 1
ATOM 2226 C C . ALA A 1 352 ? 24.238 -29.865 -5.561 1.00 49.29 331 ALA A C 1
ATOM 2227 O O . ALA A 1 352 ? 24.877 -29.596 -6.582 1.00 50.66 331 ALA A O 1
ATOM 2229 N N . ARG A 1 353 ? 24.103 -29.020 -4.542 1.00 45.95 332 ARG A N 1
ATOM 2230 C CA . ARG A 1 353 ? 24.776 -27.730 -4.510 1.00 48.22 332 ARG A CA 1
ATOM 2231 C C . ARG A 1 353 ? 25.163 -27.409 -3.073 1.00 49.79 332 ARG A C 1
ATOM 2232 O O . ARG A 1 353 ? 24.532 -27.881 -2.121 1.00 46.74 332 ARG A O 1
ATOM 2240 N N . ALA A 1 354 ? 26.206 -26.598 -2.927 1.00 48.85 333 ALA A N 1
ATOM 2241 C CA . ALA A 1 354 ? 26.775 -26.298 -1.622 1.00 48.28 333 ALA A CA 1
ATOM 2242 C C . ALA A 1 354 ? 26.101 -25.090 -0.981 1.00 51.08 333 ALA A C 1
ATOM 2243 O O . ALA A 1 354 ? 25.632 -24.174 -1.662 1.00 49.41 333 ALA A O 1
ATOM 2245 N N . HIS A 1 355 ? 26.059 -25.101 0.351 1.00 52.58 334 HIS A N 1
ATOM 2246 C CA . HIS A 1 355 ? 25.620 -23.952 1.135 1.00 44.85 334 HIS A CA 1
ATOM 2247 C C . HIS A 1 355 ? 26.483 -23.873 2.383 1.00 45.33 334 HIS A C 1
ATOM 2248 O O . HIS A 1 355 ? 26.465 -24.793 3.206 1.00 44.83 334 HIS A O 1
ATOM 2255 N N . HIS A 1 356 ? 27.242 -22.790 2.517 1.00 45.28 335 HIS A N 1
ATOM 2256 C CA . HIS A 1 356 ? 28.039 -22.537 3.714 1.00 42.06 335 HIS A CA 1
ATOM 2257 C C . HIS A 1 356 ? 28.485 -21.078 3.688 1.00 39.27 335 HIS A C 1
ATOM 2258 O O . HIS A 1 356 ? 28.186 -20.332 2.750 1.00 39.15 335 HIS A O 1
ATOM 2265 N N . GLY A 1 357 ? 29.216 -20.683 4.734 1.00 32.95 336 GLY A N 1
ATOM 2266 C CA . GLY A 1 357 ? 29.555 -19.281 4.918 1.00 30.20 336 GLY A CA 1
ATOM 2267 C C . GLY A 1 357 ? 30.397 -18.692 3.802 1.00 43.49 336 GLY A C 1
ATOM 2268 O O . GLY A 1 357 ? 30.294 -17.497 3.511 1.00 48.27 336 GLY A O 1
ATOM 2269 N N . SER A 1 358 ? 31.239 -19.506 3.167 1.00 36.19 337 SER A N 1
ATOM 2270 C CA . SER A 1 358 ? 32.111 -18.999 2.114 1.00 42.87 337 SER A CA 1
ATOM 2271 C C . SER A 1 358 ? 31.436 -18.950 0.748 1.00 46.72 337 SER A C 1
ATOM 2272 O O . SER A 1 358 ? 32.027 -18.417 -0.197 1.00 48.11 337 SER A O 1
ATOM 2275 N N . VAL A 1 359 ? 30.229 -19.499 0.616 1.00 46.91 338 VAL A N 1
ATOM 2276 C CA . VAL A 1 359 ? 29.442 -19.294 -0.592 1.00 40.93 338 VAL A CA 1
ATOM 2277 C C . VAL A 1 359 ? 28.952 -17.852 -0.616 1.00 37.83 338 VAL A C 1
ATOM 2278 O O . VAL A 1 359 ? 28.626 -17.272 0.428 1.00 45.42 338 VAL A O 1
ATOM 2282 N N . SER A 1 360 ? 28.918 -17.256 -1.805 1.00 35.85 339 SER A N 1
ATOM 2283 C CA . SER A 1 360 ? 28.415 -15.896 -1.934 1.00 35.53 339 SER A CA 1
ATOM 2284 C C . SER A 1 360 ? 26.947 -15.828 -1.523 1.00 39.07 339 SER A C 1
ATOM 2285 O O . SER A 1 360 ? 26.248 -16.841 -1.446 1.00 39.21 339 SER A O 1
ATOM 2288 N N . LYS A 1 361 ? 26.477 -14.607 -1.250 1.00 40.71 340 LYS A N 1
ATOM 2289 C CA . LYS A 1 361 ? 25.068 -14.442 -0.906 1.00 40.08 340 LYS A CA 1
ATOM 2290 C C . LYS A 1 361 ? 24.162 -14.731 -2.097 1.00 42.39 340 LYS A C 1
ATOM 2291 O O . LYS A 1 361 ? 23.046 -15.232 -1.915 1.00 37.85 340 LYS A O 1
ATOM 2297 N N . GLU A 1 362 ? 24.625 -14.437 -3.316 1.00 43.14 341 GLU A N 1
ATOM 2298 C CA . GLU A 1 362 ? 23.811 -14.688 -4.501 1.00 44.10 341 GLU A CA 1
ATOM 2299 C C . GLU A 1 362 ? 23.595 -16.181 -4.713 1.00 46.54 341 GLU A C 1
ATOM 2300 O O . GLU A 1 362 ? 22.463 -16.631 -4.926 1.00 50.13 341 GLU A O 1
ATOM 2306 N N . GLN A 1 363 ? 24.673 -16.968 -4.656 1.00 54.06 342 GLN A N 1
ATOM 2307 C CA . GLN A 1 363 ? 24.535 -18.415 -4.788 1.00 55.53 342 GLN A CA 1
ATOM 2308 C C . GLN A 1 363 ? 23.792 -19.008 -3.597 1.00 57.20 342 GLN A C 1
ATOM 2309 O O . GLN A 1 363 ? 22.992 -19.937 -3.759 1.00 60.36 342 GLN A O 1
ATOM 2315 N N . ARG A 1 364 ? 24.043 -18.485 -2.391 1.00 52.79 343 ARG A N 1
ATOM 2316 C CA . ARG A 1 364 ? 23.296 -18.931 -1.217 1.00 46.29 343 ARG A CA 1
ATOM 2317 C C . ARG A 1 364 ? 21.803 -18.674 -1.383 1.00 47.93 343 ARG A C 1
ATOM 2318 O O . ARG A 1 364 ? 20.977 -19.525 -1.031 1.00 43.90 343 ARG A O 1
ATOM 2326 N N . ALA A 1 365 ? 21.439 -17.507 -1.921 1.00 52.68 344 ALA A N 1
ATOM 2327 C CA . ALA A 1 365 ? 20.026 -17.173 -2.080 1.00 46.94 344 ALA A CA 1
ATOM 2328 C C . ALA A 1 365 ? 19.338 -18.118 -3.056 1.00 49.51 344 ALA A C 1
ATOM 2329 O O . ALA A 1 365 ? 18.197 -18.537 -2.825 1.00 43.90 344 ALA A O 1
ATOM 2331 N N . GLN A 1 366 ? 20.015 -18.469 -4.153 1.00 55.29 345 GLN A N 1
ATOM 2332 C CA . GLN A 1 366 ? 19.416 -19.381 -5.122 1.00 58.29 345 GLN A CA 1
ATOM 2333 C C . GLN A 1 366 ? 19.299 -20.795 -4.568 1.00 56.15 345 GLN A C 1
ATOM 2334 O O . GLN A 1 366 ? 18.365 -21.524 -4.925 1.00 55.26 345 GLN A O 1
ATOM 2340 N N . VAL A 1 367 ? 20.230 -21.200 -3.701 1.00 53.31 346 VAL A N 1
ATOM 2341 C CA . VAL A 1 367 ? 20.156 -22.528 -3.100 1.00 50.30 346 VAL A CA 1
ATOM 2342 C C . VAL A 1 367 ? 18.973 -22.616 -2.143 1.00 49.49 346 VAL A C 1
ATOM 2343 O O . VAL A 1 367 ? 18.242 -23.613 -2.128 1.00 50.63 346 VAL A O 1
ATOM 2347 N N . GLU A 1 368 ? 18.759 -21.573 -1.337 1.00 47.91 347 GLU A N 1
ATOM 2348 C CA . GLU A 1 368 ? 17.620 -21.564 -0.424 1.00 45.77 347 GLU A CA 1
ATOM 2349 C C . GLU A 1 368 ? 16.300 -21.502 -1.182 1.00 44.05 347 GLU A C 1
ATOM 2350 O O . GLU A 1 368 ? 15.324 -22.153 -0.793 1.00 44.72 347 GLU A O 1
ATOM 2356 N N . ASP A 1 369 ? 16.248 -20.723 -2.265 1.00 45.45 348 ASP A N 1
ATOM 2357 C CA . ASP A 1 369 ? 15.005 -20.588 -3.019 1.00 44.13 348 ASP A CA 1
ATOM 2358 C C . ASP A 1 369 ? 14.655 -21.888 -3.734 1.00 44.47 348 ASP A C 1
ATOM 2359 O O . ASP A 1 369 ? 13.508 -22.347 -3.679 1.00 43.34 348 ASP A O 1
ATOM 2364 N N . ASP A 1 370 ? 15.632 -22.496 -4.413 1.00 50.51 349 ASP A N 1
ATOM 2365 C CA . ASP A 1 370 ? 15.377 -23.756 -5.103 1.00 51.45 349 ASP A CA 1
ATOM 2366 C C . ASP A 1 370 ? 15.127 -24.905 -4.134 1.00 56.68 349 ASP A C 1
ATOM 2367 O O . ASP A 1 370 ? 14.480 -25.888 -4.512 1.00 62.86 349 ASP A O 1
ATOM 2372 N N . LEU A 1 371 ? 15.626 -24.806 -2.900 1.00 49.54 350 LEU A N 1
ATOM 2373 C CA . LEU A 1 371 ? 15.291 -25.790 -1.878 1.00 47.03 350 LEU A CA 1
ATOM 2374 C C . LEU A 1 371 ? 13.887 -25.562 -1.335 1.00 49.63 350 LEU A C 1
ATOM 2375 O O . LEU A 1 371 ? 13.147 -26.523 -1.092 1.00 52.86 350 LEU A O 1
ATOM 2380 N N . LYS A 1 372 ? 13.512 -24.295 -1.137 1.00 48.02 351 LYS A N 1
ATOM 2381 C CA . LYS A 1 372 ? 12.173 -23.969 -0.660 1.00 42.35 351 LYS A CA 1
ATOM 2382 C C . LYS A 1 372 ? 11.097 -24.503 -1.597 1.00 46.35 351 LYS A C 1
ATOM 2383 O O . LYS A 1 372 ? 10.020 -24.906 -1.141 1.00 46.43 351 LYS A O 1
ATOM 2389 N N . SER A 1 373 ? 11.371 -24.530 -2.901 1.00 46.19 352 SER A N 1
ATOM 2390 C CA . SER A 1 373 ? 10.405 -24.975 -3.896 1.00 44.65 352 SER A CA 1
ATOM 2391 C C . SER A 1 373 ? 10.579 -26.438 -4.288 1.00 47.83 352 SER A C 1
ATOM 2392 O O . SER A 1 373 ? 9.795 -26.945 -5.097 1.00 46.76 352 SER A O 1
ATOM 2395 N N . GLY A 1 374 ? 11.576 -27.127 -3.741 1.00 46.46 353 GLY A N 1
ATOM 2396 C CA . GLY A 1 374 ? 11.823 -28.505 -4.103 1.00 44.67 353 GLY A CA 1
ATOM 2397 C C . GLY A 1 374 ? 12.518 -28.707 -5.430 1.00 48.98 353 GLY A C 1
ATOM 2398 O O . GLY A 1 374 ? 12.790 -29.858 -5.794 1.00 58.02 353 GLY A O 1
ATOM 2399 N N . ARG A 1 375 ? 12.808 -27.629 -6.168 1.00 49.78 354 ARG A N 1
ATOM 2400 C CA . ARG A 1 375 ? 13.547 -27.756 -7.422 1.00 51.52 354 ARG A CA 1
ATOM 2401 C C . ARG A 1 375 ? 14.899 -28.423 -7.202 1.00 48.63 354 ARG A C 1
ATOM 2402 O O . ARG A 1 375 ? 15.370 -29.188 -8.052 1.00 51.74 354 ARG A O 1
ATOM 2410 N N . LEU A 1 376 ? 15.536 -28.142 -6.069 1.00 44.30 355 LEU A N 1
ATOM 2411 C CA . LEU A 1 376 ? 16.845 -28.688 -5.740 1.00 44.11 355 LEU A CA 1
ATOM 2412 C C . LEU A 1 376 ? 16.666 -29.942 -4.890 1.00 45.96 355 LEU A C 1
ATOM 2413 O O . LEU A 1 376 ? 16.044 -29.892 -3.823 1.00 46.28 355 LEU A O 1
ATOM 2418 N N . ARG A 1 377 ? 17.216 -31.060 -5.358 1.00 46.14 356 ARG A N 1
ATOM 2419 C CA . ARG A 1 377 ? 16.994 -32.343 -4.706 1.00 46.48 356 ARG A CA 1
ATOM 2420 C C . ARG A 1 377 ? 17.974 -32.626 -3.579 1.00 44.13 356 ARG A C 1
ATOM 2421 O O . ARG A 1 377 ? 17.677 -33.461 -2.715 1.00 40.57 356 ARG A O 1
ATOM 2429 N N . ALA A 1 378 ? 19.126 -31.962 -3.563 1.00 44.03 357 ALA A N 1
ATOM 2430 C CA . ALA A 1 378 ? 20.098 -32.160 -2.500 1.00 39.33 357 ALA A CA 1
ATOM 2431 C C . ALA A 1 378 ? 20.886 -30.876 -2.296 1.00 40.04 357 ALA A C 1
ATOM 2432 O O . ALA A 1 378 ? 21.231 -30.188 -3.261 1.00 37.33 357 ALA A O 1
ATOM 2434 N N . VAL A 1 379 ? 21.158 -30.558 -1.033 1.00 39.30 358 VAL A N 1
ATOM 2435 C CA . VAL A 1 379 ? 22.052 -29.470 -0.663 1.00 35.61 358 VAL A CA 1
ATOM 2436 C C . VAL A 1 379 ? 23.029 -30.003 0.374 1.00 42.23 358 VAL A C 1
ATOM 2437 O O . VAL A 1 379 ? 22.621 -30.663 1.336 1.00 45.12 358 VAL A O 1
ATOM 2441 N N . VAL A 1 380 ? 24.315 -29.742 0.165 1.00 42.94 359 VAL A N 1
ATOM 2442 C CA . VAL A 1 380 ? 25.365 -30.147 1.091 1.00 39.53 359 VAL A CA 1
ATOM 2443 C C . VAL A 1 380 ? 25.746 -28.918 1.904 1.00 39.04 359 VAL A C 1
ATOM 2444 O O . VAL A 1 380 ? 26.407 -28.006 1.395 1.00 47.63 359 VAL A O 1
ATOM 2448 N N . ALA A 1 381 ? 25.340 -28.886 3.168 1.00 36.05 360 ALA A N 1
ATOM 2449 C CA . ALA A 1 381 ? 25.456 -27.688 3.983 1.00 40.83 360 ALA A CA 1
ATOM 2450 C C . ALA A 1 381 ? 26.289 -27.938 5.234 1.00 42.91 360 ALA A C 1
ATOM 2451 O O . ALA A 1 381 ? 26.473 -29.076 5.676 1.00 45.33 360 ALA A O 1
ATOM 2453 N N . THR A 1 382 ? 26.795 -26.845 5.796 1.00 39.73 361 THR A N 1
ATOM 2454 C CA . THR A 1 382 ? 27.386 -26.846 7.125 1.00 40.98 361 THR A CA 1
ATOM 2455 C C . THR A 1 382 ? 26.282 -26.540 8.140 1.00 42.92 361 THR A C 1
ATOM 2456 O O . THR A 1 382 ? 25.094 -26.709 7.850 1.00 43.99 361 THR A O 1
ATOM 2460 N N . SER A 1 383 ? 26.654 -26.069 9.333 1.00 38.58 362 SER A N 1
ATOM 2461 C CA . SER A 1 383 ? 25.660 -25.642 10.312 1.00 34.68 362 SER A CA 1
ATOM 2462 C C . SER A 1 383 ? 24.904 -24.391 9.879 1.00 38.05 362 SER A C 1
ATOM 2463 O O . SER A 1 383 ? 24.041 -23.922 10.630 1.00 38.08 362 SER A O 1
ATOM 2466 N N . SER A 1 384 ? 25.208 -23.846 8.697 1.00 36.40 363 SER A N 1
ATOM 2467 C CA . SER A 1 384 ? 24.484 -22.693 8.177 1.00 38.33 363 SER A CA 1
ATOM 2468 C C . SER A 1 384 ? 23.005 -22.985 7.959 1.00 41.98 363 SER A C 1
ATOM 2469 O O . SER A 1 384 ? 22.201 -22.048 7.900 1.00 42.30 363 SER A O 1
ATOM 2472 N N . LEU A 1 385 ? 22.630 -24.259 7.826 1.00 39.21 364 LEU A N 1
ATOM 2473 C CA . LEU A 1 385 ? 21.234 -24.661 7.699 1.00 38.61 364 LEU A CA 1
ATOM 2474 C C . LEU A 1 385 ? 20.798 -25.561 8.850 1.00 42.96 364 LEU A C 1
ATOM 2475 O O . LEU A 1 385 ? 19.832 -26.319 8.707 1.00 49.58 364 LEU A O 1
ATOM 2480 N N . GLU A 1 386 ? 21.492 -25.494 9.990 1.00 38.29 365 GLU A N 1
ATOM 2481 C CA . GLU A 1 386 ? 21.212 -26.418 11.083 1.00 39.73 365 GLU A CA 1
ATOM 2482 C C . GLU A 1 386 ? 19.890 -26.107 11.771 1.00 42.43 365 GLU A C 1
ATOM 2483 O O . GLU A 1 386 ? 19.223 -27.022 12.267 1.00 45.41 365 GLU A O 1
ATOM 2489 N N . LEU A 1 387 ? 19.482 -24.844 11.795 1.00 47.14 366 LEU A N 1
ATOM 2490 C CA . LEU A 1 387 ? 18.429 -24.393 12.691 1.00 54.31 366 LEU A CA 1
ATOM 2491 C C . LEU A 1 387 ? 17.281 -23.741 11.934 1.00 51.61 366 LEU A C 1
ATOM 2492 O O . LEU A 1 387 ? 17.491 -23.053 10.930 1.00 48.65 366 LEU A O 1
ATOM 2497 N N . GLY A 1 388 ? 16.065 -23.978 12.425 1.00 50.74 367 GLY A N 1
ATOM 2498 C CA . GLY A 1 388 ? 14.931 -23.124 12.136 1.00 48.15 367 GLY A CA 1
ATOM 2499 C C . GLY A 1 388 ? 14.260 -23.234 10.785 1.00 45.91 367 GLY A C 1
ATOM 2500 O O . GLY A 1 388 ? 13.030 -23.138 10.717 1.00 47.62 367 GLY A O 1
ATOM 2501 N N . ILE A 1 389 ? 15.034 -23.421 9.711 1.00 45.12 368 ILE A N 1
ATOM 2502 C CA . ILE A 1 389 ? 14.479 -23.351 8.362 1.00 42.64 368 ILE A CA 1
ATOM 2503 C C . ILE A 1 389 ? 13.328 -24.336 8.216 1.00 45.26 368 ILE A C 1
ATOM 2504 O O . ILE A 1 389 ? 13.327 -25.419 8.817 1.00 45.12 368 ILE A O 1
ATOM 2509 N N . ASP A 1 390 ? 12.329 -23.951 7.425 1.00 42.63 369 ASP A N 1
ATOM 2510 C CA . ASP A 1 390 ? 11.101 -24.722 7.242 1.00 41.22 369 ASP A CA 1
ATOM 2511 C C . ASP A 1 390 ? 10.953 -25.042 5.756 1.00 43.37 369 ASP A C 1
ATOM 2512 O O . ASP A 1 390 ? 10.184 -24.403 5.033 1.00 45.58 369 ASP A O 1
ATOM 2517 N N . MET A 1 391 ? 11.701 -26.041 5.300 1.00 38.70 370 MET A N 1
ATOM 2518 C CA . MET A 1 391 ? 11.667 -26.484 3.910 1.00 36.34 370 MET A CA 1
ATOM 2519 C C . MET A 1 391 ? 10.726 -27.680 3.828 1.00 40.50 370 MET A C 1
ATOM 2520 O O . MET A 1 391 ? 11.107 -28.808 4.151 1.00 43.01 370 MET A O 1
ATOM 2525 N N . GLY A 1 392 ? 9.492 -27.430 3.387 1.00 43.21 371 GLY A N 1
ATOM 2526 C CA . GLY A 1 392 ? 8.473 -28.466 3.335 1.00 42.38 371 GLY A CA 1
ATOM 2527 C C . GLY A 1 392 ? 8.751 -29.587 2.355 1.00 48.72 371 GLY A C 1
ATOM 2528 O O . GLY A 1 392 ? 8.042 -30.598 2.385 1.00 56.53 371 GLY A O 1
ATOM 2529 N N . ALA A 1 393 ? 9.757 -29.437 1.494 1.00 48.88 372 ALA A N 1
ATOM 2530 C CA . ALA A 1 393 ? 10.099 -30.463 0.519 1.00 43.62 372 ALA A CA 1
ATOM 2531 C C . ALA A 1 393 ? 11.185 -31.414 1.003 1.00 42.61 372 ALA A C 1
ATOM 2532 O O . ALA A 1 393 ? 11.419 -32.439 0.356 1.00 48.82 372 ALA A O 1
ATOM 2534 N N . VAL A 1 394 ? 11.849 -31.107 2.113 1.00 36.86 373 VAL A N 1
ATOM 2535 C CA . VAL A 1 394 ? 12.938 -31.939 2.614 1.00 41.35 373 VAL A CA 1
ATOM 2536 C C . VAL A 1 394 ? 12.336 -33.074 3.437 1.00 46.81 373 VAL A C 1
ATOM 2537 O O . VAL A 1 394 ? 11.749 -32.842 4.496 1.00 54.58 373 VAL A O 1
ATOM 2541 N N . ASP A 1 395 ? 12.477 -34.309 2.949 1.00 45.41 374 ASP A N 1
ATOM 2542 C CA . ASP A 1 395 ? 12.034 -35.484 3.692 1.00 47.46 374 ASP A CA 1
ATOM 2543 C C . ASP A 1 395 ? 13.195 -36.416 4.026 1.00 51.47 374 ASP A C 1
ATOM 2544 O O . ASP A 1 395 ? 12.978 -37.605 4.283 1.00 59.23 374 ASP A O 1
ATOM 2549 N N . LEU A 1 396 ? 14.422 -35.896 4.036 1.00 45.65 375 LEU A N 1
ATOM 2550 C CA . LEU A 1 396 ? 15.591 -36.679 4.417 1.00 41.66 375 LEU A CA 1
ATOM 2551 C C . LEU A 1 396 ? 16.712 -35.732 4.816 1.00 43.30 375 LEU A C 1
ATOM 2552 O O . LEU A 1 396 ? 16.979 -34.754 4.112 1.00 40.80 375 LEU A O 1
ATOM 2557 N N . VAL A 1 397 ? 17.353 -36.018 5.946 1.00 43.81 376 VAL A N 1
ATOM 2558 C CA . VAL A 1 397 ? 18.601 -35.374 6.338 1.00 42.26 376 VAL A CA 1
ATOM 2559 C C . VAL A 1 397 ? 19.651 -36.461 6.506 1.00 46.90 376 VAL A C 1
ATOM 2560 O O . VAL A 1 397 ? 19.410 -37.465 7.186 1.00 50.39 376 VAL A O 1
ATOM 2564 N N . ILE A 1 398 ? 20.804 -36.270 5.876 1.00 41.23 377 ILE A N 1
ATOM 2565 C CA . ILE A 1 398 ? 21.934 -37.179 6.005 1.00 41.75 377 ILE A CA 1
ATOM 2566 C C . ILE A 1 398 ? 23.038 -36.453 6.758 1.00 44.17 377 ILE A C 1
ATOM 2567 O O . ILE A 1 398 ? 23.388 -35.316 6.417 1.00 43.13 377 ILE A O 1
ATOM 2572 N N . GLN A 1 399 ? 23.578 -37.103 7.785 1.00 44.95 378 GLN A N 1
ATOM 2573 C CA . GLN A 1 399 ? 24.654 -36.549 8.598 1.00 43.77 378 GLN A CA 1
ATOM 2574 C C . GLN A 1 399 ? 25.916 -37.358 8.332 1.00 48.36 378 GLN A C 1
ATOM 2575 O O . GLN A 1 399 ? 25.980 -38.545 8.666 1.00 50.73 378 GLN A O 1
ATOM 2581 N N . VAL A 1 400 ? 26.911 -36.718 7.726 1.00 49.99 379 VAL A N 1
ATOM 2582 C CA . VAL A 1 400 ? 28.205 -37.344 7.476 1.00 50.01 379 VAL A CA 1
ATOM 2583 C C . VAL A 1 400 ? 29.089 -37.087 8.688 1.00 53.03 379 VAL A C 1
ATOM 2584 O O . VAL A 1 400 ? 29.281 -35.933 9.086 1.00 57.03 379 VAL A O 1
ATOM 2588 N N . GLU A 1 401 ? 29.613 -38.169 9.276 1.00 54.39 380 GLU A N 1
ATOM 2589 C CA . GLU A 1 401 ? 30.343 -38.159 10.543 1.00 56.04 380 GLU A CA 1
ATOM 2590 C C . GLU A 1 401 ? 29.402 -37.823 11.696 1.00 53.79 380 GLU A C 1
ATOM 2591 O O . GLU A 1 401 ? 28.352 -37.208 11.486 1.00 58.62 380 GLU A O 1
ATOM 2597 N N . ALA A 1 402 ? 29.752 -38.239 12.908 1.00 48.08 381 ALA A N 1
ATOM 2598 C CA . ALA A 1 402 ? 28.943 -37.890 14.065 1.00 51.76 381 ALA A CA 1
ATOM 2599 C C . ALA A 1 402 ? 28.849 -36.371 14.190 1.00 49.58 381 ALA A C 1
ATOM 2600 O O . ALA A 1 402 ? 29.835 -35.666 13.945 1.00 52.20 381 ALA A O 1
ATOM 2602 N N . PRO A 1 403 ? 27.686 -35.834 14.546 1.00 47.32 382 PRO A N 1
ATOM 2603 C CA . PRO A 1 403 ? 27.535 -34.378 14.654 1.00 44.06 382 PRO A CA 1
ATOM 2604 C C . PRO A 1 403 ? 28.236 -33.849 15.893 1.00 48.57 382 PRO A C 1
ATOM 2605 O O . PRO A 1 403 ? 28.584 -34.626 16.795 1.00 56.64 382 PRO A O 1
ATOM 2609 N N . PRO A 1 404 ? 28.470 -32.534 15.975 1.00 50.05 383 PRO A N 1
ATOM 2610 C CA . PRO A 1 404 ? 29.255 -31.998 17.102 1.00 49.13 383 PRO A CA 1
ATOM 2611 C C . PRO A 1 404 ? 28.617 -32.203 18.467 1.00 48.90 383 PRO A C 1
ATOM 2612 O O . PRO A 1 404 ? 29.332 -32.158 19.475 1.00 54.45 383 PRO A O 1
ATOM 2616 N N . SER A 1 405 ? 27.307 -32.420 18.539 1.00 44.77 384 SER A N 1
ATOM 2617 C CA . SER A 1 405 ? 26.649 -32.707 19.807 1.00 37.37 384 SER A CA 1
ATOM 2618 C C . SER A 1 405 ? 25.323 -33.395 19.520 1.00 39.20 384 SER A C 1
ATOM 2619 O O . SER A 1 405 ? 24.882 -33.486 18.371 1.00 45.27 384 SER A O 1
ATOM 2622 N N . VAL A 1 406 ? 24.693 -33.889 20.588 1.00 35.71 385 VAL A N 1
ATOM 2623 C CA . VAL A 1 406 ? 23.391 -34.531 20.447 1.00 40.28 385 VAL A CA 1
ATOM 2624 C C . VAL A 1 406 ? 22.329 -33.503 20.083 1.00 49.78 385 VAL A C 1
ATOM 2625 O O . VAL A 1 406 ? 21.452 -33.763 19.249 1.00 51.96 385 VAL A O 1
ATOM 2629 N N . ALA A 1 407 ? 22.397 -32.316 20.694 1.00 49.29 386 ALA A N 1
ATOM 2630 C CA . ALA A 1 407 ? 21.421 -31.273 20.399 1.00 45.18 386 ALA A CA 1
ATOM 2631 C C . ALA A 1 407 ? 21.448 -30.891 18.925 1.00 48.26 386 ALA A C 1
ATOM 2632 O O . ALA A 1 407 ? 20.392 -30.738 18.297 1.00 52.43 386 ALA A O 1
ATOM 2634 N N . SER A 1 408 ? 22.644 -30.742 18.350 1.00 48.45 387 SER A N 1
ATOM 2635 C CA . SER A 1 408 ? 22.731 -30.373 16.941 1.00 51.58 387 SER A CA 1
ATOM 2636 C C . SER A 1 408 ? 22.167 -31.473 16.050 1.00 55.79 387 SER A C 1
ATOM 2637 O O . SER A 1 408 ? 21.462 -31.187 15.075 1.00 65.04 387 SER A O 1
ATOM 2640 N N . GLY A 1 409 ? 22.457 -32.736 16.373 1.00 51.50 388 GLY A N 1
ATOM 2641 C CA . GLY A 1 409 ? 21.872 -33.834 15.619 1.00 51.16 388 GLY A CA 1
ATOM 2642 C C . GLY A 1 409 ? 20.355 -33.804 15.628 1.00 53.47 388 GLY A C 1
ATOM 2643 O O . GLY A 1 409 ? 19.712 -34.131 14.628 1.00 57.76 388 GLY A O 1
ATOM 2644 N N . LEU A 1 410 ? 19.762 -33.410 16.758 1.00 51.58 389 LEU A N 1
ATOM 2645 C CA . LEU A 1 410 ? 18.314 -33.247 16.824 1.00 42.25 389 LEU A CA 1
ATOM 2646 C C . LEU A 1 410 ? 17.851 -32.037 16.025 1.00 38.30 389 LEU A C 1
ATOM 2647 O O . LEU A 1 410 ? 16.751 -32.052 15.460 1.00 33.59 389 LEU A O 1
ATOM 2652 N N . GLN A 1 411 ? 18.664 -30.982 15.976 1.00 39.23 390 GLN A N 1
ATOM 2653 C CA . GLN A 1 411 ? 18.299 -29.807 15.194 1.00 39.62 390 GLN A CA 1
ATOM 2654 C C . GLN A 1 411 ? 18.479 -30.053 13.700 1.00 45.60 390 GLN A C 1
ATOM 2655 O O . GLN A 1 411 ? 17.630 -29.652 12.895 1.00 40.45 390 GLN A O 1
ATOM 2661 N N . ARG A 1 412 ? 19.567 -30.723 13.317 1.00 52.12 391 ARG A N 1
ATOM 2662 C CA . ARG A 1 412 ? 19.832 -30.977 11.905 1.00 51.54 391 ARG A CA 1
ATOM 2663 C C . ARG A 1 412 ? 18.790 -31.918 11.310 1.00 45.69 391 ARG A C 1
ATOM 2664 O O . ARG A 1 412 ? 18.156 -31.603 10.298 1.00 45.90 391 ARG A O 1
ATOM 2672 N N . VAL A 1 413 ? 18.599 -33.086 11.930 1.00 40.04 392 VAL A N 1
ATOM 2673 C CA . VAL A 1 413 ? 17.605 -34.036 11.434 1.00 42.77 392 VAL A CA 1
ATOM 2674 C C . VAL A 1 413 ? 16.213 -33.418 11.454 1.00 47.91 392 VAL A C 1
ATOM 2675 O O . VAL A 1 413 ? 15.354 -33.773 10.637 1.00 53.11 392 VAL A O 1
ATOM 2679 N N . GLY A 1 414 ? 15.975 -32.465 12.358 1.00 47.06 393 GLY A N 1
ATOM 2680 C CA . GLY A 1 414 ? 14.688 -31.794 12.424 1.00 41.90 393 GLY A CA 1
ATOM 2681 C C . GLY A 1 414 ? 14.300 -31.058 11.157 1.00 41.00 393 GLY A C 1
ATOM 2682 O O . GLY A 1 414 ? 13.111 -30.794 10.950 1.00 44.63 393 GLY A O 1
ATOM 2683 N N . ARG A 1 415 ? 15.272 -30.718 10.303 1.00 37.64 394 ARG A N 1
ATOM 2684 C CA . ARG A 1 415 ? 14.952 -30.047 9.046 1.00 38.33 394 ARG A CA 1
ATOM 2685 C C . ARG A 1 415 ? 14.058 -30.909 8.164 1.00 41.95 394 ARG A C 1
ATOM 2686 O O . ARG A 1 415 ? 13.253 -30.379 7.390 1.00 46.39 394 ARG A O 1
ATOM 2694 N N . ALA A 1 416 ? 14.187 -32.228 8.261 1.00 42.24 395 ALA A N 1
ATOM 2695 C CA . ALA A 1 416 ? 13.336 -33.131 7.503 1.00 45.61 395 ALA A CA 1
ATOM 2696 C C . ALA A 1 416 ? 11.984 -33.298 8.189 1.00 46.50 395 ALA A C 1
ATOM 2697 O O . ALA A 1 416 ? 11.874 -33.231 9.417 1.00 46.27 395 ALA A O 1
ATOM 2699 N N . GLY A 1 417 ? 10.953 -33.519 7.378 1.00 46.20 396 GLY A N 1
ATOM 2700 C CA . GLY A 1 417 ? 9.601 -33.672 7.895 1.00 49.37 396 GLY A CA 1
ATOM 2701 C C . GLY A 1 417 ? 9.136 -32.502 8.734 1.00 50.87 396 GLY A C 1
ATOM 2702 O O . GLY A 1 417 ? 8.487 -32.698 9.770 1.00 51.26 396 GLY A O 1
ATOM 2703 N N . HIS A 1 418 ? 9.444 -31.280 8.301 1.00 49.70 397 HIS A N 1
ATOM 2704 C CA . HIS A 1 418 ? 9.263 -30.092 9.135 1.00 45.68 397 HIS A CA 1
ATOM 2705 C C . HIS A 1 418 ? 7.804 -29.625 9.126 1.00 39.27 397 HIS A C 1
ATOM 2706 O O . HIS A 1 418 ? 7.476 -28.496 8.762 1.00 37.70 397 HIS A O 1
ATOM 2713 N N . GLN A 1 419 ? 6.923 -30.530 9.545 1.00 37.65 398 GLN A N 1
ATOM 2714 C CA . GLN A 1 419 ? 5.504 -30.239 9.689 1.00 42.01 398 GLN A CA 1
ATOM 2715 C C . GLN A 1 419 ? 5.015 -30.866 10.986 1.00 48.31 398 GLN A C 1
ATOM 2716 O O . GLN A 1 419 ? 5.627 -31.796 11.517 1.00 54.07 398 GLN A O 1
ATOM 2722 N N . VAL A 1 420 ? 3.899 -30.345 11.493 1.00 50.83 399 VAL A N 1
ATOM 2723 C CA . VAL A 1 420 ? 3.366 -30.802 12.773 1.00 48.41 399 VAL A CA 1
ATOM 2724 C C . VAL A 1 420 ? 2.924 -32.254 12.640 1.00 44.76 399 VAL A C 1
ATOM 2725 O O . VAL A 1 420 ? 2.088 -32.589 11.793 1.00 44.18 399 VAL A O 1
ATOM 2729 N N . GLY A 1 421 ? 3.492 -33.125 13.476 1.00 42.61 400 GLY A N 1
ATOM 2730 C CA . GLY A 1 421 ? 3.156 -34.530 13.480 1.00 44.03 400 GLY A CA 1
ATOM 2731 C C . GLY A 1 421 ? 3.977 -35.398 12.549 1.00 52.91 400 GLY A C 1
ATOM 2732 O O . GLY A 1 421 ? 3.895 -36.629 12.647 1.00 61.88 400 GLY A O 1
ATOM 2733 N N . GLU A 1 422 ? 4.766 -34.806 11.657 1.00 53.36 401 GLU A N 1
ATOM 2734 C CA . GLU A 1 422 ? 5.519 -35.585 10.687 1.00 55.61 401 GLU A CA 1
ATOM 2735 C C . GLU A 1 422 ? 6.755 -36.213 11.332 1.00 58.61 401 GLU A C 1
ATOM 2736 O O . GLU A 1 422 ? 7.254 -35.757 12.365 1.00 59.37 401 GLU A O 1
ATOM 2742 N N . ILE A 1 423 ? 7.242 -37.280 10.702 1.00 60.36 402 ILE A N 1
ATOM 2743 C CA . ILE A 1 423 ? 8.455 -37.976 11.117 1.00 56.17 402 ILE A CA 1
ATOM 2744 C C . ILE A 1 423 ? 9.656 -37.330 10.438 1.00 54.34 402 ILE A C 1
ATOM 2745 O O . ILE A 1 423 ? 9.586 -36.925 9.272 1.00 59.56 402 ILE A O 1
ATOM 2750 N N . SER A 1 424 ? 10.761 -37.223 11.171 1.00 51.40 403 SER A N 1
ATOM 2751 C CA . SER A 1 424 ? 12.020 -36.730 10.628 1.00 51.87 403 SER A CA 1
ATOM 2752 C C . SER A 1 424 ? 12.916 -37.921 10.315 1.00 55.10 403 SER A C 1
ATOM 2753 O O . SER A 1 424 ? 13.286 -38.678 11.218 1.00 56.87 403 SER A O 1
ATOM 2756 N N . GLN A 1 425 ? 13.260 -38.083 9.042 1.00 56.08 404 GLN A N 1
ATOM 2757 C CA . GLN A 1 425 ? 14.077 -39.201 8.587 1.00 53.10 404 GLN A CA 1
ATOM 2758 C C . GLN A 1 425 ? 15.543 -38.779 8.581 1.00 50.18 404 GLN A C 1
ATOM 2759 O O . GLN A 1 425 ? 15.905 -37.792 7.932 1.00 52.64 404 GLN A O 1
ATOM 2765 N N . GLY A 1 426 ? 16.382 -39.521 9.301 1.00 47.50 405 GLY A N 1
ATOM 2766 C CA . GLY A 1 426 ? 17.781 -39.155 9.421 1.00 44.00 405 GLY A CA 1
ATOM 2767 C C . GLY A 1 426 ? 18.750 -40.315 9.331 1.00 44.19 405 GLY A C 1
ATOM 2768 O O . GLY A 1 426 ? 18.613 -41.305 10.055 1.00 50.78 405 GLY A O 1
ATOM 2769 N N . VAL A 1 427 ? 19.743 -40.201 8.454 1.00 37.73 406 VAL A N 1
ATOM 2770 C CA . VAL A 1 427 ? 20.757 -41.231 8.260 1.00 38.59 406 VAL A CA 1
ATOM 2771 C C . VAL A 1 427 ? 22.115 -40.648 8.631 1.00 53.28 406 VAL A C 1
ATOM 2772 O O . VAL A 1 427 ? 22.450 -39.531 8.220 1.00 49.71 406 VAL A O 1
ATOM 2776 N N . LEU A 1 428 ? 22.889 -41.403 9.406 1.00 51.49 407 LEU A N 1
ATOM 2777 C CA . LEU A 1 428 ? 24.240 -41.021 9.798 1.00 45.37 407 LEU A CA 1
ATOM 2778 C C . LEU A 1 428 ? 25.242 -41.961 9.141 1.00 45.44 407 LEU A C 1
ATOM 2779 O O . LEU A 1 428 ? 25.079 -43.184 9.195 1.00 44.71 407 LEU A O 1
ATOM 2784 N N . PHE A 1 429 ? 26.275 -41.388 8.524 1.00 47.47 408 PHE A N 1
ATOM 2785 C CA . PHE A 1 429 ? 27.343 -42.165 7.905 1.00 45.31 408 PHE A CA 1
ATOM 2786 C C . PHE A 1 429 ? 28.626 -42.000 8.705 1.00 46.99 408 PHE A C 1
ATOM 2787 O O . PHE A 1 429 ? 29.229 -40.916 8.678 1.00 49.71 408 PHE A O 1
ATOM 2795 N N . PRO A 1 430 ? 29.077 -43.019 9.432 1.00 47.19 409 PRO A N 1
ATOM 2796 C CA . PRO A 1 430 ? 30.398 -42.939 10.063 1.00 43.72 409 PRO A CA 1
ATOM 2797 C C . PRO A 1 430 ? 31.501 -42.850 9.019 1.00 44.05 409 PRO A C 1
ATOM 2798 O O . PRO A 1 430 ? 31.418 -43.447 7.943 1.00 45.70 409 PRO A O 1
ATOM 2802 N N . LYS A 1 431 ? 32.543 -42.087 9.350 1.00 45.31 410 LYS A N 1
ATOM 2803 C CA . LYS A 1 431 ? 33.707 -41.964 8.482 1.00 47.21 410 LYS A CA 1
ATOM 2804 C C . LYS A 1 431 ? 34.725 -43.073 8.703 1.00 49.70 410 LYS A C 1
ATOM 2805 O O . LYS A 1 431 ? 35.394 -43.488 7.748 1.00 53.22 410 LYS A O 1
ATOM 2811 N N . HIS A 1 432 ? 34.857 -43.563 9.933 1.00 52.13 411 HIS A N 1
ATOM 2812 C CA . HIS A 1 432 ? 35.831 -44.600 10.254 1.00 54.41 411 HIS A CA 1
ATOM 2813 C C . HIS A 1 432 ? 35.306 -45.418 11.429 1.00 61.17 411 HIS A C 1
ATOM 2814 O O . HIS A 1 432 ? 34.175 -45.228 11.886 1.00 67.65 411 HIS A O 1
ATOM 2821 N N . ARG A 1 433 ? 36.148 -46.326 11.928 1.00 58.41 412 ARG A N 1
ATOM 2822 C CA . ARG A 1 433 ? 35.698 -47.326 12.892 1.00 56.41 412 ARG A CA 1
ATOM 2823 C C . ARG A 1 433 ? 35.192 -46.683 14.181 1.00 54.70 412 ARG A C 1
ATOM 2824 O O . ARG A 1 433 ? 34.043 -46.895 14.582 1.00 52.11 412 ARG A O 1
ATOM 2832 N N . THR A 1 434 ? 36.037 -45.896 14.853 1.00 56.67 413 THR A N 1
ATOM 2833 C CA . THR A 1 434 ? 35.608 -45.291 16.113 1.00 56.07 413 THR A CA 1
ATOM 2834 C C . THR A 1 434 ? 34.543 -44.222 15.914 1.00 59.18 413 THR A C 1
ATOM 2835 O O . THR A 1 434 ? 33.844 -43.878 16.873 1.00 58.05 413 THR A O 1
ATOM 2839 N N . ASP A 1 435 ? 34.407 -43.680 14.701 1.00 58.60 414 ASP A N 1
ATOM 2840 C CA . ASP A 1 435 ? 33.303 -42.767 14.437 1.00 50.36 414 ASP A CA 1
ATOM 2841 C C . ASP A 1 435 ? 31.969 -43.502 14.456 1.00 46.78 414 ASP A C 1
ATOM 2842 O O . ASP A 1 435 ? 30.937 -42.903 14.781 1.00 47.08 414 ASP A O 1
ATOM 2847 N N . LEU A 1 436 ? 31.973 -44.794 14.118 1.00 46.25 415 LEU A N 1
ATOM 2848 C CA . LEU A 1 436 ? 30.747 -45.585 14.168 1.00 49.15 415 LEU A CA 1
ATOM 2849 C C . LEU A 1 436 ? 30.170 -45.617 15.577 1.00 51.40 415 LEU A C 1
ATOM 2850 O O . LEU A 1 436 ? 28.951 -45.513 15.761 1.00 52.70 415 LEU A O 1
ATOM 2855 N N . ILE A 1 437 ? 31.032 -45.758 16.586 1.00 50.88 416 ILE A N 1
ATOM 2856 C CA . ILE A 1 437 ? 30.579 -45.666 17.971 1.00 50.03 416 ILE A CA 1
ATOM 2857 C C . ILE A 1 437 ? 30.045 -44.269 18.260 1.00 51.29 416 ILE A C 1
ATOM 2858 O O . ILE A 1 437 ? 29.047 -44.104 18.973 1.00 55.62 416 ILE A O 1
ATOM 2863 N N . GLY A 1 438 ? 30.694 -43.243 17.705 1.00 46.32 417 GLY A N 1
ATOM 2864 C CA . GLY A 1 438 ? 30.226 -41.882 17.916 1.00 46.17 417 GLY A CA 1
ATOM 2865 C C . GLY A 1 438 ? 28.840 -41.644 17.348 1.00 48.87 417 GLY A C 1
ATOM 2866 O O . GLY A 1 438 ? 27.993 -41.022 17.993 1.00 49.04 417 GLY A O 1
ATOM 2867 N N . CYS A 1 439 ? 28.588 -42.138 16.133 1.00 47.98 418 CYS A N 1
ATOM 2868 C CA . CYS A 1 439 ? 27.266 -41.990 15.533 1.00 46.80 418 CYS A CA 1
ATOM 2869 C C . CYS A 1 439 ? 26.221 -42.805 16.286 1.00 48.82 418 CYS A C 1
ATOM 2870 O O . CYS A 1 439 ? 25.074 -42.366 16.434 1.00 56.45 418 CYS A O 1
ATOM 2873 N N . ALA A 1 440 ? 26.596 -43.993 16.765 1.00 47.31 419 ALA A N 1
ATOM 2874 C CA . ALA A 1 440 ? 25.642 -44.845 17.469 1.00 53.06 419 ALA A CA 1
ATOM 2875 C C . ALA A 1 440 ? 25.189 -44.206 18.777 1.00 55.84 419 ALA A C 1
ATOM 2876 O O . ALA A 1 440 ? 23.985 -44.098 19.041 1.00 58.40 419 ALA A O 1
ATOM 2878 N N . VAL A 1 441 ? 26.142 -43.779 19.611 1.00 52.61 420 VAL A N 1
ATOM 2879 C CA . VAL A 1 441 ? 25.788 -43.097 20.854 1.00 52.84 420 VAL A CA 1
ATOM 2880 C C . VAL A 1 441 ? 24.945 -41.863 20.561 1.00 49.92 420 VAL A C 1
ATOM 2881 O O . VAL A 1 441 ? 23.985 -41.563 21.280 1.00 48.19 420 VAL A O 1
ATOM 2885 N N . THR A 1 442 ? 25.279 -41.139 19.492 1.00 48.20 421 THR A N 1
ATOM 2886 C CA . THR A 1 442 ? 24.511 -39.951 19.134 1.00 45.61 421 THR A CA 1
ATOM 2887 C C . THR A 1 442 ? 23.066 -40.311 18.810 1.00 49.48 421 THR A C 1
ATOM 2888 O O . THR A 1 442 ? 22.131 -39.680 19.316 1.00 48.01 421 THR A O 1
ATOM 2892 N N . VAL A 1 443 ? 22.864 -41.329 17.968 1.00 51.97 422 VAL A N 1
ATOM 2893 C CA . VAL A 1 443 ? 21.512 -41.801 17.676 1.00 51.00 422 VAL A CA 1
ATOM 2894 C C . VAL A 1 443 ? 20.816 -42.243 18.956 1.00 53.68 422 VAL A C 1
ATOM 2895 O O . VAL A 1 443 ? 19.627 -41.970 19.163 1.00 50.88 422 VAL A O 1
ATOM 2899 N N . GLN A 1 444 ? 21.552 -42.921 19.839 1.00 56.61 423 GLN A N 1
ATOM 2900 C CA . GLN A 1 444 ? 20.980 -43.381 21.099 1.00 53.70 423 GLN A CA 1
ATOM 2901 C C . GLN A 1 444 ? 20.478 -42.210 21.937 1.00 54.36 423 GLN A C 1
ATOM 2902 O O . GLN A 1 444 ? 19.335 -42.215 22.410 1.00 54.35 423 GLN A O 1
ATOM 2908 N N . ARG A 1 445 ? 21.320 -41.191 22.126 1.00 53.07 424 ARG A N 1
ATOM 2909 C CA . ARG A 1 445 ? 20.928 -40.044 22.939 1.00 51.22 424 ARG A CA 1
ATOM 2910 C C . ARG A 1 445 ? 19.819 -39.234 22.277 1.00 51.41 424 ARG A C 1
ATOM 2911 O O . ARG A 1 445 ? 18.979 -38.656 22.976 1.00 46.78 424 ARG A O 1
ATOM 2919 N N . MET A 1 446 ? 19.801 -39.175 20.941 1.00 54.52 425 MET A N 1
ATOM 2920 C CA . MET A 1 446 ? 18.754 -38.431 20.242 1.00 47.80 425 MET A CA 1
ATOM 2921 C C . MET A 1 446 ? 17.384 -39.055 20.470 1.00 43.42 425 MET A C 1
ATOM 2922 O O . MET A 1 446 ? 16.389 -38.339 20.640 1.00 39.50 425 MET A O 1
ATOM 2927 N N . GLN A 1 447 ? 17.310 -40.387 20.460 1.00 46.31 426 GLN A N 1
ATOM 2928 C CA . GLN A 1 447 ? 16.031 -41.059 20.655 1.00 48.51 426 GLN A CA 1
ATOM 2929 C C . GLN A 1 447 ? 15.494 -40.853 22.066 1.00 52.45 426 GLN A C 1
ATOM 2930 O O . GLN A 1 447 ? 14.274 -40.810 22.260 1.00 59.08 426 GLN A O 1
ATOM 2936 N N . THR A 1 448 ? 16.375 -40.717 23.057 1.00 52.91 427 THR A N 1
ATOM 2937 C CA . THR A 1 448 ? 15.970 -40.459 24.433 1.00 51.14 427 THR A CA 1
ATOM 2938 C C . THR A 1 448 ? 16.048 -38.983 24.811 1.00 47.58 427 THR A C 1
ATOM 2939 O O . THR A 1 448 ? 15.673 -38.625 25.931 1.00 52.61 427 THR A O 1
ATOM 2943 N N . GLY A 1 449 ? 16.522 -38.124 23.914 1.00 44.69 428 GLY A N 1
ATOM 2944 C CA . GLY A 1 449 ? 16.574 -36.702 24.199 1.00 49.08 428 GLY A CA 1
ATOM 2945 C C . GLY A 1 449 ? 17.598 -36.296 25.235 1.00 53.17 428 GLY A C 1
ATOM 2946 O O . GLY A 1 449 ? 17.403 -35.294 25.928 1.00 53.76 428 GLY A O 1
ATOM 2947 N N . ASP A 1 450 ? 18.691 -37.050 25.359 1.00 55.59 429 ASP A N 1
ATOM 2948 C CA . ASP A 1 450 ? 19.731 -36.765 26.348 1.00 56.67 429 ASP A CA 1
ATOM 2949 C C . ASP A 1 450 ? 20.732 -35.788 25.740 1.00 58.28 429 ASP A C 1
ATOM 2950 O O . ASP A 1 450 ? 21.775 -36.166 25.203 1.00 55.94 429 ASP A O 1
ATOM 2955 N N . ILE A 1 451 ? 20.403 -34.499 25.838 1.00 58.26 430 ILE A N 1
ATOM 2956 C CA . ILE A 1 451 ? 21.273 -33.449 25.318 1.00 51.32 430 ILE A CA 1
ATOM 2957 C C . ILE A 1 451 ? 22.175 -32.929 26.430 1.00 49.29 430 ILE A C 1
ATOM 2958 O O . ILE A 1 451 ? 22.063 -33.345 27.588 1.00 49.35 430 ILE A O 1
ATOM 2963 N N . GLU A 1 452 ? 23.069 -32.011 26.081 1.00 52.99 431 GLU A N 1
ATOM 2964 C CA . GLU A 1 452 ? 24.066 -31.513 27.013 1.00 54.80 431 GLU A CA 1
ATOM 2965 C C . GLU A 1 452 ? 23.478 -30.433 27.912 1.00 61.41 431 GLU A C 1
ATOM 2966 O O . GLU A 1 452 ? 22.561 -29.702 27.525 1.00 68.54 431 GLU A O 1
ATOM 2972 N N . THR A 1 453 ? 24.015 -30.343 29.127 1.00 57.60 432 THR A N 1
ATOM 2973 C CA . THR A 1 453 ? 23.645 -29.273 30.042 1.00 57.40 432 THR A CA 1
ATOM 2974 C C . THR A 1 453 ? 24.454 -28.023 29.720 1.00 53.71 432 THR A C 1
ATOM 2975 O O . THR A 1 453 ? 25.687 -28.065 29.667 1.00 50.15 432 THR A O 1
ATOM 2979 N N . LEU A 1 454 ? 23.759 -26.915 29.496 1.00 50.70 433 LEU A N 1
ATOM 2980 C CA . LEU A 1 454 ? 24.401 -25.661 29.138 1.00 53.91 433 LEU A CA 1
ATOM 2981 C C . LEU A 1 454 ? 24.616 -24.806 30.379 1.00 53.10 433 LEU A C 1
ATOM 2982 O O . LEU A 1 454 ? 23.842 -24.859 31.338 1.00 47.60 433 LEU A O 1
ATOM 2987 N N . ARG A 1 455 ? 25.687 -24.016 30.352 1.00 56.27 434 ARG A N 1
ATOM 2988 C CA . ARG A 1 455 ? 26.029 -23.133 31.457 1.00 57.09 434 ARG A CA 1
ATOM 2989 C C . ARG A 1 455 ? 26.544 -21.819 30.892 1.00 53.95 434 ARG A C 1
ATOM 2990 O O . ARG A 1 455 ? 27.463 -21.811 30.067 1.00 53.25 434 ARG A O 1
ATOM 2998 N N . VAL A 1 456 ? 25.941 -20.718 31.330 1.00 52.04 435 VAL A N 1
ATOM 2999 C CA . VAL A 1 456 ? 26.307 -19.378 30.880 1.00 47.04 435 VAL A CA 1
ATOM 3000 C C . VAL A 1 456 ? 27.699 -19.034 31.394 1.00 49.40 435 VAL A C 1
ATOM 3001 O O . VAL A 1 456 ? 27.925 -19.050 32.613 1.00 54.48 435 VAL A O 1
ATOM 3005 N N . PRO A 1 457 ? 28.658 -18.739 30.519 1.00 52.05 436 PRO A N 1
ATOM 3006 C CA . PRO A 1 457 ? 29.956 -18.238 30.987 1.00 54.78 436 PRO A CA 1
ATOM 3007 C C . PRO A 1 457 ? 29.781 -17.014 31.873 1.00 54.78 436 PRO A C 1
ATOM 3008 O O . PRO A 1 457 ? 29.036 -16.088 31.548 1.00 63.65 436 PRO A O 1
ATOM 3012 N N . ALA A 1 458 ? 30.468 -17.020 33.010 1.00 55.64 437 ALA A N 1
ATOM 3013 C CA . ALA A 1 458 ? 30.305 -15.997 34.034 1.00 53.91 437 ALA A CA 1
ATOM 3014 C C . ALA A 1 458 ? 31.376 -14.924 33.892 1.00 55.68 437 ALA A C 1
ATOM 3015 O O . ALA A 1 458 ? 32.567 -15.236 33.786 1.00 58.65 437 ALA A O 1
ATOM 3017 N N . ASN A 1 459 ? 30.942 -13.666 33.893 1.00 55.70 438 ASN A N 1
ATOM 3018 C CA . ASN A 1 459 ? 31.824 -12.505 33.876 1.00 55.18 438 ASN A CA 1
ATOM 3019 C C . ASN A 1 459 ? 32.907 -12.553 32.791 1.00 58.24 438 ASN A C 1
ATOM 3020 O O . ASN A 1 459 ? 34.095 -12.429 33.091 1.00 63.46 438 ASN A O 1
ATOM 3025 N N . PRO A 1 460 ? 32.524 -12.716 31.508 1.00 52.98 439 PRO A N 1
ATOM 3026 C CA . PRO A 1 460 ? 33.540 -12.674 30.445 1.00 47.95 439 PRO A CA 1
ATOM 3027 C C . PRO A 1 460 ? 33.984 -11.250 30.149 1.00 47.46 439 PRO A C 1
ATOM 3028 O O . PRO A 1 460 ? 33.326 -10.526 29.394 1.00 47.99 439 PRO A O 1
ATOM 3032 N N . LEU A 1 461 ? 35.119 -10.850 30.732 1.00 48.84 440 LEU A N 1
ATOM 3033 C CA . LEU A 1 461 ? 35.504 -9.440 30.748 1.00 48.87 440 LEU A CA 1
ATOM 3034 C C . LEU A 1 461 ? 35.781 -8.888 29.355 1.00 51.84 440 LEU A C 1
ATOM 3035 O O . LEU A 1 461 ? 35.575 -7.691 29.119 1.00 54.03 440 LEU A O 1
ATOM 3040 N N . ASP A 1 462 ? 36.255 -9.723 28.426 1.00 47.47 441 ASP A N 1
ATOM 3041 C CA . ASP A 1 462 ? 36.556 -9.216 27.090 1.00 45.15 441 ASP A CA 1
ATOM 3042 C C . ASP A 1 462 ? 35.286 -8.792 26.364 1.00 45.27 441 ASP A C 1
ATOM 3043 O O . ASP A 1 462 ? 35.277 -7.771 25.666 1.00 49.24 441 ASP A O 1
ATOM 3048 N N . VAL A 1 463 ? 34.202 -9.558 26.523 1.00 44.05 442 VAL A N 1
ATOM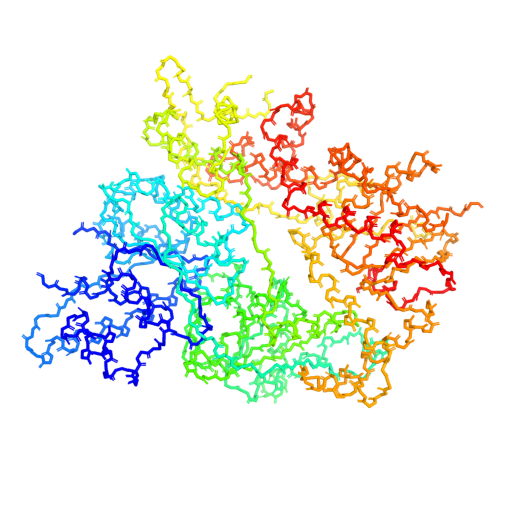 3049 C CA . VAL A 1 463 ? 32.917 -9.165 25.949 1.00 47.90 442 VAL A CA 1
ATOM 3050 C C . VAL A 1 463 ? 32.454 -7.841 26.543 1.00 50.52 442 VAL A C 1
ATOM 3051 O O . VAL A 1 463 ? 31.916 -6.978 25.836 1.00 50.06 442 VAL A O 1
ATOM 3055 N N . LEU A 1 464 ? 32.660 -7.659 27.850 1.00 49.97 443 LEU A N 1
ATOM 3056 C CA . LEU A 1 464 ? 32.319 -6.395 28.496 1.00 48.81 443 LEU A CA 1
ATOM 3057 C C . LEU A 1 464 ? 33.124 -5.241 27.909 1.00 50.52 443 LEU A C 1
ATOM 3058 O O . LEU A 1 464 ? 32.569 -4.186 27.579 1.00 50.41 443 LEU A O 1
ATOM 3063 N N . ALA A 1 465 ? 34.440 -5.429 27.770 1.00 48.15 444 ALA A N 1
ATOM 3064 C CA . ALA A 1 465 ? 35.298 -4.365 27.257 1.00 46.69 444 ALA A CA 1
ATOM 3065 C C . ALA A 1 465 ? 34.862 -3.918 25.868 1.00 50.33 444 ALA A C 1
ATOM 3066 O O . ALA A 1 465 ? 34.870 -2.719 25.562 1.00 55.49 444 ALA A O 1
ATOM 3068 N N . GLN A 1 466 ? 34.469 -4.865 25.014 1.00 48.87 445 GLN A N 1
ATOM 3069 C CA . GLN A 1 466 ? 34.035 -4.511 23.666 1.00 45.87 445 GLN A CA 1
ATOM 3070 C C . GLN A 1 466 ? 32.771 -3.660 23.704 1.00 46.71 445 GLN A C 1
ATOM 3071 O O . GLN A 1 466 ? 32.699 -2.609 23.055 1.00 46.89 445 GLN A O 1
ATOM 3077 N N . HIS A 1 467 ? 31.760 -4.098 24.463 1.00 44.52 446 HIS A N 1
ATOM 3078 C CA . HIS A 1 467 ? 30.543 -3.304 24.599 1.00 41.22 446 HIS A CA 1
ATOM 3079 C C . HIS A 1 467 ? 30.839 -1.949 25.227 1.00 43.35 446 HIS A C 1
ATOM 3080 O O . HIS A 1 467 ? 30.215 -0.944 24.870 1.00 43.98 446 HIS A O 1
ATOM 3087 N N . THR A 1 468 ? 31.797 -1.902 26.157 1.00 44.75 447 THR A N 1
ATOM 3088 C CA . THR A 1 468 ? 32.116 -0.646 26.829 1.00 47.21 447 THR A CA 1
ATOM 3089 C C . THR A 1 468 ? 32.627 0.395 25.841 1.00 48.97 447 THR A C 1
ATOM 3090 O O . THR A 1 468 ? 32.299 1.582 25.954 1.00 57.54 447 THR A O 1
ATOM 3094 N N . VAL A 1 469 ? 33.428 -0.027 24.861 1.00 46.80 448 VAL A N 1
ATOM 3095 C CA . VAL A 1 469 ? 33.832 0.890 23.802 1.00 51.33 448 VAL A CA 1
ATOM 3096 C C . VAL A 1 469 ? 32.629 1.281 22.954 1.00 56.20 448 VAL A C 1
ATOM 3097 O O . VAL A 1 469 ? 32.496 2.437 22.534 1.00 58.11 448 VAL A O 1
ATOM 3101 N N . ALA A 1 470 ? 31.723 0.332 22.708 1.00 55.98 449 ALA A N 1
ATOM 3102 C CA . ALA A 1 470 ? 30.610 0.571 21.798 1.00 55.14 449 ALA A CA 1
ATOM 3103 C C . ALA A 1 470 ? 29.514 1.417 22.436 1.00 56.36 449 ALA A C 1
ATOM 3104 O O . ALA A 1 470 ? 28.931 2.279 21.769 1.00 58.48 449 ALA A O 1
ATOM 3106 N N . VAL A 1 471 ? 29.213 1.181 23.716 1.00 51.91 450 VAL A N 1
ATOM 3107 C CA . VAL A 1 471 ? 28.157 1.944 24.373 1.00 47.39 450 VAL A CA 1
ATOM 3108 C C . VAL A 1 471 ? 28.560 3.406 24.515 1.00 51.18 450 VAL A C 1
ATOM 3109 O O . VAL A 1 471 ? 27.701 4.295 24.527 1.00 62.86 450 VAL A O 1
ATOM 3113 N N . ALA A 1 472 ? 29.859 3.684 24.605 1.00 48.65 451 ALA A N 1
ATOM 3114 C CA . ALA A 1 472 ? 30.363 5.041 24.759 1.00 56.16 451 ALA A CA 1
ATOM 3115 C C . ALA A 1 472 ? 30.969 5.592 23.475 1.00 60.72 451 ALA A C 1
ATOM 3116 O O . ALA A 1 472 ? 31.652 6.620 23.517 1.00 63.14 451 ALA A O 1
ATOM 3118 N N . ALA A 1 473 ? 30.739 4.936 22.337 1.00 58.13 452 ALA A N 1
ATOM 3119 C CA . ALA A 1 473 ? 31.320 5.400 21.082 1.00 59.00 452 ALA A CA 1
ATOM 3120 C C . ALA A 1 473 ? 30.568 6.591 20.506 1.00 59.95 452 ALA A C 1
ATOM 3121 O O . ALA A 1 473 ? 31.154 7.391 19.767 1.00 59.16 452 ALA A O 1
ATOM 3123 N N . LEU A 1 474 ? 29.285 6.728 20.828 1.00 61.74 453 LEU A N 1
ATOM 3124 C CA . LEU A 1 474 ? 28.465 7.813 20.308 1.00 66.59 453 LEU A CA 1
ATOM 3125 C C . LEU A 1 474 ? 28.186 8.900 21.333 1.00 66.76 453 LEU A C 1
ATOM 3126 O O . LEU A 1 474 ? 27.977 10.056 20.950 1.00 63.85 453 LEU A O 1
ATOM 3131 N N . GLU A 1 475 ? 28.168 8.558 22.623 1.00 74.15 454 GLU A N 1
ATOM 3132 C CA . GLU A 1 475 ? 27.816 9.489 23.688 1.00 76.93 454 GLU A CA 1
ATOM 3133 C C . GLU A 1 475 ? 28.704 9.244 24.903 1.00 78.77 454 GLU A C 1
ATOM 3134 O O . GLU A 1 475 ? 29.388 8.215 24.970 1.00 77.87 454 GLU A O 1
ATOM 3140 N N . PRO A 1 476 ? 28.741 10.162 25.871 1.00 84.39 455 PRO A N 1
ATOM 3141 C CA . PRO A 1 476 ? 29.407 9.859 27.144 1.00 83.62 455 PRO A CA 1
ATOM 3142 C C . PRO A 1 476 ? 28.461 9.097 28.063 1.00 84.88 455 PRO A C 1
ATOM 3143 O O . PRO A 1 476 ? 27.295 9.470 28.222 1.00 86.71 455 PRO A O 1
ATOM 3147 N N . VAL A 1 477 ? 28.964 8.025 28.666 1.00 83.49 456 VAL A N 1
ATOM 3148 C CA . VAL A 1 477 ? 28.135 7.132 29.466 1.00 80.98 456 VAL A CA 1
ATOM 3149 C C . VAL A 1 477 ? 28.535 7.248 30.931 1.00 79.73 456 VAL A C 1
ATOM 3150 O O . VAL A 1 477 ? 29.698 7.499 31.269 1.00 80.03 456 VAL A O 1
ATOM 3154 N N . ASP A 1 478 ? 27.544 7.087 31.804 1.00 77.53 457 ASP A N 1
ATOM 3155 C CA . ASP A 1 478 ? 27.776 7.071 33.241 1.00 77.37 457 ASP A CA 1
ATOM 3156 C C . ASP A 1 478 ? 28.301 5.697 33.639 1.00 74.37 457 ASP A C 1
ATOM 3157 O O . ASP A 1 478 ? 27.660 4.678 33.355 1.00 71.88 457 ASP A O 1
ATOM 3162 N N . ALA A 1 479 ? 29.470 5.667 34.287 1.00 72.03 458 ALA A N 1
ATOM 3163 C CA . ALA A 1 479 ? 30.063 4.394 34.686 1.00 61.93 458 ALA A CA 1
ATOM 3164 C C . ALA A 1 479 ? 29.139 3.610 35.608 1.00 62.11 458 ALA A C 1
ATOM 3165 O O . ALA A 1 479 ? 29.087 2.376 35.534 1.00 59.95 458 ALA A O 1
ATOM 3167 N N . ASP A 1 480 ? 28.395 4.304 36.472 1.00 64.90 459 ASP A N 1
ATOM 3168 C CA . ASP A 1 480 ? 27.446 3.621 37.344 1.00 67.56 459 ASP A CA 1
ATOM 3169 C C . ASP A 1 480 ? 26.303 3.013 36.541 1.00 64.43 459 ASP A C 1
ATOM 3170 O O . ASP A 1 480 ? 25.929 1.854 36.756 1.00 60.72 459 ASP A O 1
ATOM 3175 N N . ALA A 1 481 ? 25.735 3.786 35.609 1.00 63.58 460 ALA A N 1
ATOM 3176 C CA . ALA A 1 481 ? 24.615 3.290 34.815 1.00 58.32 460 ALA A CA 1
ATOM 3177 C C . ALA A 1 481 ? 25.037 2.121 33.935 1.00 59.46 460 ALA A C 1
ATOM 3178 O O . ALA A 1 481 ? 24.285 1.152 33.774 1.00 60.26 460 ALA A O 1
ATOM 3180 N N . TRP A 1 482 ? 26.236 2.196 33.352 1.00 58.50 461 TRP A N 1
ATOM 3181 C CA . TRP A 1 482 ? 26.730 1.085 32.547 1.00 57.83 461 TRP A CA 1
ATOM 3182 C C . TRP A 1 482 ? 26.940 -0.158 33.403 1.00 60.29 461 TRP A C 1
ATOM 3183 O O . TRP A 1 482 ? 26.670 -1.278 32.958 1.00 61.80 461 TRP A O 1
ATOM 3194 N N . PHE A 1 483 ? 27.398 0.023 34.644 1.00 63.19 462 PHE A N 1
ATOM 3195 C CA . PHE A 1 483 ? 27.516 -1.108 35.559 1.00 60.92 462 PHE A CA 1
ATOM 3196 C C . PHE A 1 483 ? 26.144 -1.656 35.939 1.00 60.68 462 PHE A C 1
ATOM 3197 O O . PHE A 1 483 ? 25.964 -2.875 36.043 1.00 56.17 462 PHE A O 1
ATOM 3205 N N . ASP A 1 484 ? 25.164 -0.770 36.143 1.00 64.93 463 ASP A N 1
ATOM 3206 C CA . ASP A 1 484 ? 23.821 -1.216 36.506 1.00 66.34 463 ASP A CA 1
ATOM 3207 C C . ASP A 1 484 ? 23.188 -2.035 35.389 1.00 63.67 463 ASP A C 1
ATOM 3208 O O . ASP A 1 484 ? 22.478 -3.012 35.653 1.00 62.97 463 ASP A O 1
ATOM 3213 N N . ALA A 1 485 ? 23.425 -1.646 34.134 1.00 62.58 464 ALA A N 1
ATOM 3214 C CA . ALA A 1 485 ? 22.866 -2.393 33.012 1.00 55.89 464 ALA A CA 1
ATOM 3215 C C . ALA A 1 485 ? 23.598 -3.713 32.810 1.00 53.85 464 ALA A C 1
ATOM 3216 O O . ALA A 1 485 ? 22.974 -4.737 32.510 1.00 50.83 464 ALA A O 1
ATOM 3218 N N . VAL A 1 486 ? 24.923 -3.705 32.976 1.00 54.32 465 VAL A N 1
ATOM 3219 C CA . VAL A 1 486 ? 25.718 -4.915 32.789 1.00 49.12 465 VAL A CA 1
ATOM 3220 C C . VAL A 1 486 ? 25.270 -6.008 33.752 1.00 52.62 465 VAL A C 1
ATOM 3221 O O . VAL A 1 486 ? 25.123 -7.175 33.364 1.00 51.93 465 VAL A O 1
ATOM 3225 N N . ARG A 1 487 ? 25.030 -5.650 35.016 1.00 54.59 466 ARG A N 1
ATOM 3226 C CA . ARG A 1 487 ? 24.612 -6.641 36.000 1.00 57.83 466 ARG A CA 1
ATOM 3227 C C . ARG A 1 487 ? 23.199 -7.155 35.757 1.00 67.01 466 ARG A C 1
ATOM 3228 O O . ARG A 1 487 ? 22.833 -8.197 36.312 1.00 72.94 466 ARG A O 1
ATOM 3236 N N . ARG A 1 488 ? 22.393 -6.451 34.957 1.00 63.87 467 ARG A N 1
ATOM 3237 C CA . ARG A 1 488 ? 21.053 -6.948 34.662 1.00 52.24 467 ARG A CA 1
ATOM 3238 C C . ARG A 1 488 ? 21.096 -8.131 33.701 1.00 51.61 467 ARG A C 1
ATOM 3239 O O . ARG A 1 488 ? 20.182 -8.964 33.703 1.00 57.20 467 ARG A O 1
ATOM 3247 N N . SER A 1 489 ? 22.144 -8.228 32.888 1.00 45.80 468 SER A N 1
ATOM 3248 C CA . SER A 1 489 ? 22.320 -9.388 32.031 1.00 47.76 468 SER A CA 1
ATOM 3249 C C . SER A 1 489 ? 22.653 -10.621 32.872 1.00 51.83 468 SER A C 1
ATOM 3250 O O . SER A 1 489 ? 22.971 -10.535 34.062 1.00 58.80 468 SER A O 1
ATOM 3253 N N . ALA A 1 490 ? 22.579 -11.782 32.235 1.00 49.95 469 ALA A N 1
ATOM 3254 C CA . ALA A 1 490 ? 22.852 -13.050 32.903 1.00 55.08 469 ALA A CA 1
ATOM 3255 C C . ALA A 1 490 ? 24.345 -13.311 33.120 1.00 59.06 469 ALA A C 1
ATOM 3256 O O . ALA A 1 490 ? 24.729 -13.711 34.227 1.00 59.73 469 ALA A O 1
ATOM 3258 N N . PRO A 1 491 ? 25.220 -13.118 32.120 1.00 54.74 470 PRO A N 1
ATOM 3259 C CA . PRO A 1 491 ? 26.635 -13.480 32.320 1.00 48.10 470 PRO A CA 1
ATOM 3260 C C . PRO A 1 491 ? 27.376 -12.582 33.296 1.00 46.40 470 PRO A C 1
ATOM 3261 O O . PRO A 1 491 ? 28.515 -12.904 33.656 1.00 45.71 470 PRO A O 1
ATOM 3265 N N . PHE A 1 492 ? 26.780 -11.471 33.731 1.00 45.92 471 PHE A N 1
ATOM 3266 C CA . PHE A 1 492 ? 27.451 -10.532 34.623 1.00 46.73 471 PHE A CA 1
ATOM 3267 C C . PHE A 1 492 ? 26.649 -10.270 35.892 1.00 47.61 471 PHE A C 1
ATOM 3268 O O . PHE A 1 492 ? 26.873 -9.259 36.565 1.00 46.82 471 PHE A O 1
ATOM 3276 N N . ALA A 1 493 ? 25.726 -11.171 36.239 1.00 49.46 472 ALA A N 1
ATOM 3277 C CA . ALA A 1 493 ? 24.879 -10.974 37.409 1.00 51.18 472 ALA A CA 1
ATOM 3278 C C . ALA A 1 493 ? 25.672 -10.920 38.709 1.00 57.84 472 ALA A C 1
ATOM 3279 O O . ALA A 1 493 ? 25.157 -10.417 39.714 1.00 57.02 472 ALA A O 1
ATOM 3281 N N . THR A 1 494 ? 26.907 -11.430 38.721 1.00 60.66 473 THR A N 1
ATOM 3282 C CA . THR A 1 494 ? 27.749 -11.402 39.913 1.00 58.82 473 THR A CA 1
ATOM 3283 C C . THR A 1 494 ? 29.058 -10.655 39.679 1.00 57.60 473 THR A C 1
ATOM 3284 O O . THR A 1 494 ? 30.013 -10.840 40.440 1.00 55.58 473 THR A O 1
ATOM 3288 N N . LEU A 1 495 ? 29.121 -9.819 38.649 1.00 56.94 474 LEU A N 1
ATOM 3289 C CA . LEU A 1 495 ? 30.351 -9.118 38.300 1.00 54.48 474 LEU A CA 1
ATOM 3290 C C . LEU A 1 495 ? 30.824 -8.243 39.457 1.00 59.01 474 LEU A C 1
ATOM 3291 O O . LEU A 1 495 ? 30.096 -7.324 39.867 1.00 46.08 474 LEU A O 1
ATOM 3296 N 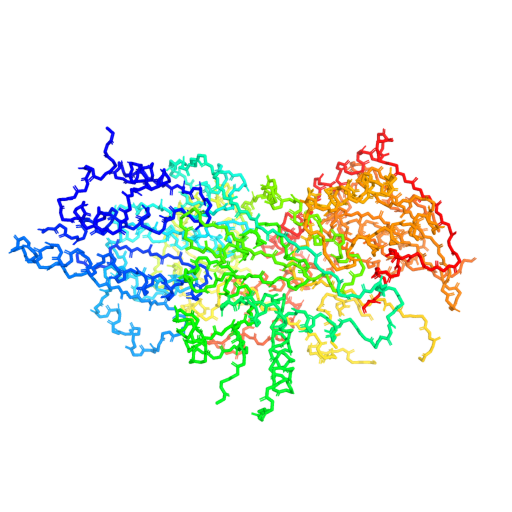N . PRO A 1 496 ? 32.006 -8.492 40.017 1.00 51.69 475 PRO A N 1
ATOM 3297 C CA . PRO A 1 496 ? 32.526 -7.599 41.058 1.00 51.32 475 PRO A CA 1
ATOM 3298 C C . PRO A 1 496 ? 32.809 -6.219 40.485 1.00 57.90 475 PRO A C 1
ATOM 3299 O O . PRO A 1 496 ? 33.335 -6.083 39.379 1.00 65.74 475 PRO A O 1
ATOM 3303 N N . ARG A 1 497 ? 32.443 -5.185 41.249 1.00 56.03 476 ARG A N 1
ATOM 3304 C CA . ARG A 1 497 ? 32.721 -3.819 40.815 1.00 55.17 476 ARG A CA 1
ATOM 3305 C C . ARG A 1 497 ? 34.213 -3.597 40.602 1.00 58.30 476 ARG A C 1
ATOM 3306 O O . ARG A 1 497 ? 34.604 -2.767 39.773 1.00 55.23 476 ARG A O 1
ATOM 3314 N N . SER A 1 498 ? 35.057 -4.333 41.332 1.00 60.62 477 SER A N 1
ATOM 3315 C CA . SER A 1 498 ? 36.498 -4.233 41.124 1.00 59.28 477 SER A CA 1
ATOM 3316 C C . SER A 1 498 ? 36.889 -4.713 39.731 1.00 62.05 477 SER A C 1
ATOM 3317 O O . SER A 1 498 ? 37.704 -4.075 39.055 1.00 63.84 477 SER A O 1
ATOM 3320 N N . ALA A 1 499 ? 36.316 -5.836 39.283 1.00 59.02 478 ALA A N 1
ATOM 3321 C CA . ALA A 1 499 ? 36.591 -6.310 37.931 1.00 61.33 478 ALA A CA 1
ATOM 3322 C C . ALA A 1 499 ? 36.051 -5.346 36.880 1.00 69.13 478 ALA A C 1
ATOM 3323 O O . ALA A 1 499 ? 36.659 -5.183 35.815 1.00 72.03 478 ALA A O 1
ATOM 3325 N N . PHE A 1 500 ? 34.917 -4.704 37.160 1.00 67.08 479 PHE A N 1
ATOM 3326 C CA . PHE A 1 500 ? 34.371 -3.720 36.234 1.00 62.42 479 PHE A CA 1
ATOM 3327 C C . PHE A 1 500 ? 35.315 -2.534 36.083 1.00 63.14 479 PHE A C 1
ATOM 3328 O O . PHE A 1 500 ? 35.685 -2.159 34.965 1.00 61.68 479 PHE A O 1
ATOM 3336 N N . GLU A 1 501 ? 35.718 -1.931 37.205 1.00 67.34 480 GLU A N 1
ATOM 3337 C CA . GLU A 1 501 ? 36.644 -0.805 37.144 1.00 60.21 480 GLU A CA 1
ATOM 3338 C C . GLU A 1 501 ? 37.988 -1.228 36.568 1.00 54.15 480 GLU A C 1
ATOM 3339 O O . GLU A 1 501 ? 38.624 -0.462 35.838 1.00 53.03 480 GLU A O 1
ATOM 3345 N N . ALA A 1 502 ? 38.433 -2.449 36.881 1.00 55.01 481 ALA A N 1
ATOM 3346 C CA . ALA A 1 502 ? 39.679 -2.950 36.309 1.00 57.10 481 ALA A CA 1
ATOM 3347 C C . ALA A 1 502 ? 39.614 -2.980 34.786 1.00 62.83 481 ALA A C 1
ATOM 3348 O O . ALA A 1 502 ? 40.588 -2.630 34.109 1.00 68.80 481 ALA A O 1
ATOM 3350 N N . THR A 1 503 ? 38.473 -3.389 34.230 1.00 62.56 482 THR A N 1
ATOM 3351 C CA . THR A 1 503 ? 38.320 -3.388 32.779 1.00 66.28 482 THR A CA 1
ATOM 3352 C C . THR A 1 503 ? 38.329 -1.967 32.223 1.00 71.58 482 THR A C 1
ATOM 3353 O O . THR A 1 503 ? 38.945 -1.707 31.182 1.00 73.80 482 THR A O 1
ATOM 3357 N N . LEU A 1 504 ? 37.661 -1.033 32.907 1.00 72.88 483 LEU A N 1
ATOM 3358 C CA . LEU A 1 504 ? 37.642 0.350 32.439 1.00 67.36 483 LEU A CA 1
ATOM 3359 C C . LEU A 1 504 ? 39.034 0.969 32.490 1.00 68.42 483 LEU A C 1
ATOM 3360 O O . LEU A 1 504 ? 39.393 1.777 31.626 1.00 69.67 483 LEU A O 1
ATOM 3365 N N . ASP A 1 505 ? 39.828 0.607 33.500 1.00 69.51 484 ASP A N 1
ATOM 3366 C CA . ASP A 1 505 ? 41.196 1.110 33.589 1.00 74.06 484 ASP A CA 1
ATOM 3367 C C . ASP A 1 505 ? 42.005 0.697 32.370 1.00 73.45 484 ASP A C 1
ATOM 3368 O O . ASP A 1 505 ? 42.703 1.518 31.762 1.00 75.27 484 ASP A O 1
ATOM 3373 N N . LEU A 1 506 ? 41.925 -0.583 32.004 1.00 67.96 485 LEU A N 1
ATOM 3374 C CA . LEU A 1 506 ? 42.674 -1.078 30.856 1.00 63.11 485 LEU A CA 1
ATOM 3375 C C . LEU A 1 506 ? 42.251 -0.367 29.577 1.00 64.76 485 LEU A C 1
ATOM 3376 O O . LEU A 1 506 ? 43.097 0.004 28.755 1.00 64.17 485 LEU A O 1
ATOM 3381 N N . LEU A 1 507 ? 40.946 -0.154 29.400 1.00 69.24 486 LEU A N 1
ATOM 3382 C CA . LEU A 1 507 ? 40.456 0.574 28.236 1.00 67.31 486 LEU A CA 1
ATOM 3383 C C . LEU A 1 507 ? 40.848 2.044 28.262 1.00 67.26 486 LEU A C 1
ATOM 3384 O O . LEU A 1 507 ? 40.830 2.694 27.211 1.00 64.77 486 LEU A O 1
ATOM 3389 N N . SER A 1 508 ? 41.204 2.582 29.429 1.00 69.45 487 SER A N 1
ATOM 3390 C CA . SER A 1 508 ? 41.509 4.001 29.574 1.00 77.00 487 SER A CA 1
ATOM 3391 C C . SER A 1 508 ? 42.985 4.226 29.886 1.00 82.01 487 SER A C 1
ATOM 3392 O O . SER A 1 508 ? 43.717 4.752 29.045 1.00 79.93 487 SER A O 1
ATOM 3395 N N . GLY A 1 509 ? 43.448 3.851 31.078 1.00 86.85 488 GLY A N 1
ATOM 3396 C CA . GLY A 1 509 ? 44.817 4.136 31.466 1.00 86.74 488 GLY A CA 1
ATOM 3397 C C . GLY A 1 509 ? 45.509 3.033 32.241 1.00 86.82 488 GLY A C 1
ATOM 3398 O O . GLY A 1 509 ? 44.954 2.489 33.201 1.00 83.29 488 GLY A O 1
ATOM 3399 N N . LYS A 1 510 ? 46.734 2.706 31.836 1.00 89.20 489 LYS A N 1
ATOM 3400 C CA . LYS A 1 510 ? 47.522 1.667 32.490 1.00 87.65 489 LYS A CA 1
ATOM 3401 C C . LYS A 1 510 ? 48.953 2.140 32.738 1.00 86.54 489 LYS A C 1
ATOM 3402 O O . LYS A 1 510 ? 49.795 2.115 31.837 1.00 85.70 489 LYS A O 1
ATOM 3408 N N . ALA A 1 517 ? 54.091 -0.823 26.302 1.00 92.01 496 ALA A N 1
ATOM 3409 C CA . ALA A 1 517 ? 52.984 -0.114 25.672 1.00 90.91 496 ALA A CA 1
ATOM 3410 C C . ALA A 1 517 ? 52.718 -0.645 24.267 1.00 94.71 496 ALA A C 1
ATOM 3411 O O . ALA A 1 517 ? 52.720 0.111 23.294 1.00 97.11 496 ALA A O 1
ATOM 3413 N N . GLU A 1 518 ? 52.492 -1.955 24.166 1.00 93.62 497 GLU A N 1
ATOM 3414 C CA . GLU A 1 518 ? 52.174 -2.600 22.901 1.00 88.06 497 GLU A CA 1
ATOM 3415 C C . GLU A 1 518 ? 50.671 -2.743 22.678 1.00 85.00 497 GLU A C 1
ATOM 3416 O O . GLU A 1 518 ? 50.248 -3.601 21.894 1.00 79.29 497 GLU A O 1
ATOM 3418 N N . LEU A 1 519 ? 49.859 -1.931 23.356 1.00 86.92 498 LEU A N 1
ATOM 3419 C CA . LEU A 1 519 ? 48.415 -1.924 23.175 1.00 81.84 498 LEU A CA 1
ATOM 3420 C C . LEU A 1 519 ? 47.924 -0.486 23.054 1.00 80.63 498 LEU A C 1
ATOM 3421 O O . LEU A 1 519 ? 48.653 0.471 23.326 1.00 78.55 498 LEU A O 1
ATOM 3426 N N . ARG A 1 520 ? 46.663 -0.345 22.650 1.00 82.65 499 ARG A N 1
ATOM 3427 C CA . ARG A 1 520 ? 46.045 0.958 22.432 1.00 86.45 499 ARG A CA 1
ATOM 3428 C C . ARG A 1 520 ? 44.802 1.089 23.303 1.00 81.15 499 ARG A C 1
ATOM 3429 O O . ARG A 1 520 ? 43.866 0.283 23.159 1.00 75.17 499 ARG A O 1
ATOM 3437 N N . PRO A 1 521 ? 44.739 2.061 24.210 1.00 78.97 500 PRO A N 1
ATOM 3438 C CA . PRO A 1 521 ? 43.490 2.318 24.933 1.00 76.98 500 PRO A CA 1
ATOM 3439 C C . PRO A 1 521 ? 42.516 3.118 24.085 1.00 73.48 500 PRO A C 1
ATOM 3440 O O . PRO A 1 521 ? 42.903 3.956 23.267 1.00 77.35 500 PRO A O 1
ATOM 3444 N N . ARG A 1 522 ? 41.227 2.853 24.296 1.00 68.16 501 ARG A N 1
ATOM 3445 C CA . ARG A 1 522 ? 40.188 3.365 23.415 1.00 68.29 501 ARG A CA 1
ATOM 3446 C C . ARG A 1 522 ? 39.194 4.297 24.095 1.00 66.44 501 ARG A C 1
ATOM 3447 O O . ARG A 1 522 ? 38.314 4.838 23.414 1.00 62.00 501 ARG A O 1
ATOM 3455 N N . LEU A 1 523 ? 39.301 4.501 25.406 1.00 64.77 502 LEU A N 1
ATOM 3456 C CA . LEU A 1 523 ? 38.369 5.353 26.127 1.00 59.85 502 LEU A CA 1
ATOM 3457 C C . LEU A 1 523 ? 39.138 6.266 27.071 1.00 69.08 502 LEU A C 1
ATOM 3458 O O . LEU A 1 523 ? 40.303 6.024 27.397 1.00 73.70 502 LEU A O 1
ATOM 3463 N N . VAL A 1 524 ? 38.468 7.332 27.500 1.00 68.46 503 VAL A N 1
ATOM 3464 C CA . VAL A 1 524 ? 38.992 8.253 28.499 1.00 71.36 503 VAL A CA 1
ATOM 3465 C C . VAL A 1 524 ? 38.045 8.231 29.690 1.00 76.07 503 VAL A C 1
ATOM 3466 O O . VAL A 1 524 ? 36.829 8.389 29.526 1.00 76.13 503 VAL A O 1
ATOM 3470 N N . TYR A 1 525 ? 38.601 8.030 30.882 1.00 76.17 504 TYR A N 1
ATOM 3471 C CA . TYR A 1 525 ? 37.827 7.801 32.096 1.00 74.60 504 TYR A CA 1
ATOM 3472 C C . TYR A 1 525 ? 37.991 8.993 33.030 1.00 80.60 504 TYR A C 1
ATOM 3473 O O . TYR A 1 525 ? 39.115 9.341 33.407 1.00 82.40 504 TYR A O 1
ATOM 3482 N N . ASP A 1 526 ? 36.873 9.613 33.399 1.00 85.19 505 ASP A N 1
ATOM 3483 C CA . ASP A 1 526 ? 36.842 10.717 34.356 1.00 90.65 505 ASP A CA 1
ATOM 3484 C C . ASP A 1 526 ? 36.275 10.168 35.660 1.00 90.40 505 ASP A C 1
ATOM 3485 O O . ASP A 1 526 ? 35.055 10.096 35.832 1.00 89.76 505 ASP A O 1
ATOM 3490 N N . ARG A 1 527 ? 37.162 9.789 36.583 1.00 91.43 506 ARG A N 1
ATOM 3491 C CA . ARG A 1 527 ? 36.715 9.137 37.810 1.00 90.81 506 ARG A CA 1
ATOM 3492 C C . ARG A 1 527 ? 36.050 10.114 38.771 1.00 93.28 506 ARG A C 1
ATOM 3493 O O . ARG A 1 527 ? 35.185 9.710 39.558 1.00 93.42 506 ARG A O 1
ATOM 3501 N N . ASP A 1 528 ? 36.437 11.392 38.735 1.00 94.60 507 ASP A N 1
ATOM 3502 C CA . ASP A 1 528 ? 35.746 12.386 39.549 1.00 98.30 507 ASP A CA 1
ATOM 3503 C C . ASP A 1 528 ? 34.283 12.505 39.137 1.00 96.56 507 ASP A C 1
ATOM 3504 O O . ASP A 1 528 ? 33.395 12.620 39.991 1.00 97.49 507 ASP A O 1
ATOM 3509 N N . THR A 1 529 ? 34.014 12.467 37.832 1.00 92.52 508 THR A N 1
ATOM 3510 C CA . THR A 1 529 ? 32.654 12.521 37.313 1.00 88.68 508 THR A CA 1
ATOM 3511 C C . THR A 1 529 ? 32.042 11.137 37.135 1.00 85.34 508 THR A C 1
ATOM 3512 O O . THR A 1 529 ? 30.817 10.989 37.233 1.00 86.29 508 THR A O 1
ATOM 3516 N N . GLY A 1 530 ? 32.862 10.116 36.896 1.00 81.71 509 GLY A N 1
ATOM 3517 C CA . GLY A 1 530 ? 32.340 8.802 36.580 1.00 75.13 509 GLY A CA 1
ATOM 3518 C C . GLY A 1 530 ? 31.929 8.648 35.136 1.00 71.28 509 GLY A C 1
ATOM 3519 O O . GLY A 1 530 ? 31.036 7.852 34.834 1.00 72.72 509 GLY A O 1
ATOM 3520 N N . THR A 1 531 ? 32.566 9.385 34.230 1.00 71.01 510 THR A N 1
ATOM 3521 C CA . THR A 1 531 ? 32.164 9.457 32.833 1.00 74.07 510 THR A CA 1
ATOM 3522 C C . THR A 1 531 ? 33.224 8.825 31.940 1.00 78.28 510 THR A C 1
ATOM 3523 O O . THR A 1 531 ? 34.424 9.043 32.131 1.00 76.56 510 THR A O 1
ATOM 3527 N N . LEU A 1 532 ? 32.768 8.038 30.969 1.00 81.65 511 LEU A N 1
ATOM 3528 C CA . LEU A 1 532 ? 33.618 7.470 29.932 1.00 78.26 511 LEU A CA 1
ATOM 3529 C C . LEU A 1 532 ? 33.295 8.137 28.604 1.00 73.33 511 LEU A C 1
ATOM 3530 O O . LEU A 1 532 ? 32.131 8.179 28.193 1.00 73.50 511 LEU A O 1
ATOM 3535 N N . THR A 1 533 ? 34.322 8.661 27.940 1.00 71.20 512 THR A N 1
ATOM 3536 C CA . THR A 1 533 ? 34.186 9.216 26.603 1.00 70.20 512 THR A CA 1
ATOM 3537 C C . THR A 1 533 ? 35.087 8.453 25.642 1.00 70.66 512 THR A C 1
ATOM 3538 O O . THR A 1 533 ? 36.072 7.826 26.042 1.00 74.26 512 THR A O 1
ATOM 3542 N N . ALA A 1 534 ? 34.736 8.515 24.363 1.00 67.24 513 ALA A N 1
ATOM 3543 C CA . ALA A 1 534 ? 35.448 7.775 23.334 1.00 64.91 513 ALA A CA 1
ATOM 3544 C C . ALA A 1 534 ? 36.599 8.598 22.774 1.00 70.31 513 ALA A C 1
ATOM 3545 O O . ALA A 1 534 ? 36.504 9.823 22.647 1.00 72.09 513 ALA A O 1
ATOM 3547 N N . ARG A 1 535 ? 37.686 7.918 22.454 1.00 69.17 514 ARG A N 1
ATOM 3548 C CA . ARG A 1 535 ? 38.769 8.512 21.691 1.00 65.69 514 ARG A CA 1
ATOM 3549 C C . ARG A 1 535 ? 38.485 8.361 20.204 1.00 66.24 514 ARG A C 1
ATOM 3550 O O . ARG A 1 535 ? 37.686 7.510 19.803 1.00 59.88 514 ARG A O 1
ATOM 3558 N N . PRO A 1 536 ? 39.105 9.189 19.361 1.00 71.16 515 PRO A N 1
ATOM 3559 C CA . PRO A 1 536 ? 38.794 9.155 17.925 1.00 70.02 515 PRO A CA 1
ATOM 3560 C C . PRO A 1 536 ? 38.850 7.750 17.342 1.00 70.05 515 PRO A C 1
ATOM 3561 O O . PRO A 1 536 ? 39.797 6.995 17.572 1.00 60.26 515 PRO A O 1
ATOM 3565 N N . GLY A 1 537 ? 37.809 7.399 16.589 1.00 82.19 516 GLY A N 1
ATOM 3566 C CA . GLY A 1 537 ? 37.742 6.116 15.923 1.00 81.29 516 GLY A CA 1
ATOM 3567 C C . GLY A 1 537 ? 37.227 4.968 16.761 1.00 80.23 516 GLY A C 1
ATOM 3568 O O . GLY A 1 537 ? 37.336 3.815 16.329 1.00 80.24 516 GLY A O 1
ATOM 3569 N N . ALA A 1 538 ? 36.670 5.238 17.943 1.00 70.30 517 ALA A N 1
ATOM 3570 C CA . ALA A 1 538 ? 36.166 4.155 18.780 1.00 64.11 517 ALA A CA 1
ATOM 3571 C C . ALA A 1 538 ? 35.011 3.429 18.105 1.00 64.92 517 ALA A C 1
ATOM 3572 O O . ALA A 1 538 ? 34.958 2.193 18.106 1.00 71.13 517 ALA A O 1
ATOM 3574 N N . GLN A 1 539 ? 34.078 4.180 17.515 1.00 59.63 518 GLN A N 1
ATOM 3575 C C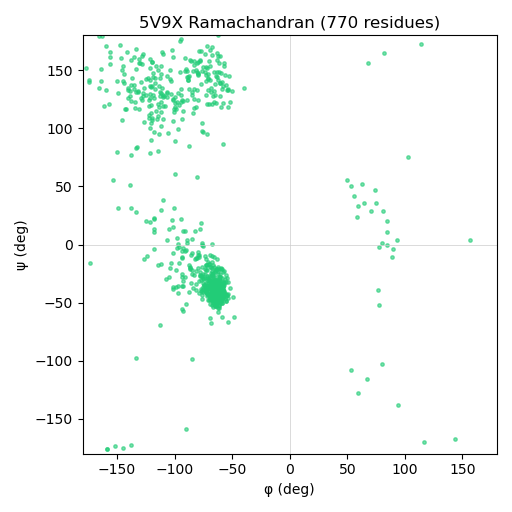A . GLN A 1 539 ? 32.941 3.558 16.844 1.00 55.50 518 GLN A CA 1
ATOM 3576 C C . GLN A 1 539 ? 33.398 2.692 15.679 1.00 61.53 518 GLN A C 1
ATOM 3577 O O . GLN A 1 539 ? 32.977 1.538 15.547 1.00 64.16 518 GLN A O 1
ATOM 3583 N N . ARG A 1 540 ? 34.264 3.236 14.817 1.00 65.28 519 ARG A N 1
ATOM 3584 C CA . ARG A 1 540 ? 34.783 2.449 13.703 1.00 64.02 519 ARG A CA 1
ATOM 3585 C C . ARG A 1 540 ? 35.539 1.224 14.196 1.00 65.68 519 ARG A C 1
ATOM 3586 O O . ARG A 1 540 ? 35.595 0.203 13.500 1.00 64.73 519 ARG A O 1
ATOM 3594 N N . LEU A 1 541 ? 36.118 1.303 15.395 1.00 62.25 520 LEU A N 1
ATOM 3595 C CA . LEU A 1 541 ? 36.793 0.147 15.970 1.00 56.20 520 LEU A CA 1
ATOM 3596 C C . LEU A 1 541 ? 35.794 -0.912 16.422 1.00 58.73 520 LEU A C 1
ATOM 3597 O O . LEU A 1 541 ? 36.017 -2.111 16.218 1.00 60.68 520 LEU A O 1
ATOM 3602 N N . ALA A 1 542 ? 34.688 -0.489 17.038 1.00 57.22 521 ALA A N 1
ATOM 3603 C CA . ALA A 1 542 ? 33.719 -1.451 17.552 1.00 48.71 521 ALA A CA 1
ATOM 3604 C C . ALA A 1 542 ? 32.934 -2.106 16.423 1.00 46.16 521 ALA A C 1
ATOM 3605 O O . ALA A 1 542 ? 32.676 -3.314 16.460 1.00 55.00 521 ALA A O 1
ATOM 3607 N N . VAL A 1 543 ? 32.546 -1.331 15.412 1.00 41.08 522 VAL A N 1
ATOM 3608 C CA . VAL A 1 543 ? 31.686 -1.880 14.370 1.00 41.94 522 VAL A CA 1
ATOM 3609 C C . VAL A 1 543 ? 32.466 -2.787 13.421 1.00 44.57 522 VAL A C 1
ATOM 3610 O O . VAL A 1 543 ? 31.886 -3.691 12.810 1.00 49.56 522 VAL A O 1
ATOM 3614 N N . THR A 1 544 ? 33.774 -2.584 13.283 1.00 42.27 523 THR A N 1
ATOM 3615 C CA . THR A 1 544 ? 34.606 -3.473 12.484 1.00 55.03 523 THR A CA 1
ATOM 3616 C C . THR A 1 544 ? 35.208 -4.609 13.305 1.00 56.98 523 THR A C 1
ATOM 3617 O O . THR A 1 544 ? 36.097 -5.311 12.813 1.00 51.78 523 THR A O 1
ATOM 3621 N N . SER A 1 545 ? 34.734 -4.810 14.538 1.00 66.76 524 SER A N 1
ATOM 3622 C CA . SER A 1 545 ? 35.294 -5.849 15.397 1.00 69.75 524 SER A CA 1
ATOM 3623 C C . SER A 1 545 ? 34.859 -7.242 14.965 1.00 72.96 524 SER A C 1
ATOM 3624 O O . SER A 1 545 ? 35.631 -8.199 15.097 1.00 81.22 524 SER A O 1
ATOM 3627 N N . GLY A 1 546 ? 33.635 -7.381 14.464 1.00 69.06 525 GLY A N 1
ATOM 3628 C CA . GLY A 1 546 ? 33.102 -8.675 14.106 1.00 66.96 525 GLY A CA 1
ATOM 3629 C C . GLY A 1 546 ? 32.363 -9.395 15.211 1.00 64.37 525 GLY A C 1
ATOM 3630 O O . GLY A 1 546 ? 31.823 -10.480 14.965 1.00 69.88 525 GLY A O 1
ATOM 3631 N N . GLY A 1 547 ? 32.323 -8.835 16.418 1.00 57.51 526 GLY A N 1
ATOM 3632 C CA . GLY A 1 547 ? 31.578 -9.438 17.505 1.00 53.02 526 GLY A CA 1
ATOM 3633 C C . GLY A 1 547 ? 32.403 -10.347 18.392 1.00 46.93 526 GLY A C 1
ATOM 3634 O O . GLY A 1 547 ? 33.543 -10.023 18.737 1.00 46.86 526 GLY A O 1
ATOM 3635 N N . ALA A 1 548 ? 31.835 -11.493 18.768 1.00 45.01 527 ALA A N 1
ATOM 3636 C CA . ALA A 1 548 ? 32.495 -12.414 19.683 1.00 45.60 527 ALA A CA 1
ATOM 3637 C C . ALA A 1 548 ? 33.184 -13.579 18.988 1.00 46.63 527 ALA A C 1
ATOM 3638 O O . ALA A 1 548 ? 34.087 -14.181 19.579 1.00 48.57 527 ALA A O 1
ATOM 3640 N N . ILE A 1 549 ? 32.790 -13.912 17.766 1.00 46.53 528 ILE A N 1
ATOM 3641 C CA . ILE A 1 549 ? 33.400 -15.053 17.073 1.00 47.30 528 ILE A CA 1
ATOM 3642 C C . ILE A 1 549 ? 34.871 -14.751 16.806 1.00 42.87 528 ILE A C 1
ATOM 3643 O O . ILE A 1 549 ? 35.191 -13.683 16.257 1.00 41.73 528 ILE A O 1
ATOM 3648 N N . PRO A 1 550 ? 35.790 -15.636 17.176 1.00 45.76 529 PRO A N 1
ATOM 3649 C CA . PRO A 1 550 ? 37.215 -15.332 17.029 1.00 48.27 529 PRO A CA 1
ATOM 3650 C C . PRO A 1 550 ? 37.737 -15.616 15.631 1.00 49.82 529 PRO A C 1
ATOM 3651 O O . PRO A 1 550 ? 37.209 -16.450 14.891 1.00 51.93 529 PRO A O 1
ATOM 3655 N N . ASP A 1 551 ? 38.803 -14.901 15.278 1.00 53.05 530 ASP A N 1
ATOM 3656 C CA . ASP A 1 551 ? 39.562 -15.182 14.063 1.00 50.69 530 ASP A CA 1
ATOM 3657 C C . ASP A 1 551 ? 40.424 -16.409 14.319 1.00 52.76 530 ASP A C 1
ATOM 3658 O O . ASP A 1 551 ? 41.436 -16.338 15.021 1.00 53.61 530 ASP A O 1
ATOM 3663 N N . ARG A 1 552 ? 40.018 -17.544 13.766 1.00 53.45 531 ARG A N 1
ATOM 3664 C CA . ARG A 1 552 ? 40.833 -18.747 13.782 1.00 57.86 531 ARG A CA 1
ATOM 3665 C C . ARG A 1 552 ? 41.512 -18.932 12.431 1.00 59.85 531 ARG A C 1
ATOM 3666 O O . ARG A 1 552 ? 41.109 -18.352 11.420 1.00 63.61 531 ARG A O 1
ATOM 3674 N N . GLY A 1 553 ? 42.560 -19.747 12.429 1.00 58.71 532 GLY A N 1
ATOM 3675 C CA . GLY A 1 553 ? 43.280 -20.024 11.205 1.00 60.54 532 GLY A CA 1
ATOM 3676 C C . GLY A 1 553 ? 44.400 -21.020 11.392 1.00 67.12 532 GLY A C 1
ATOM 3677 O O . GLY A 1 553 ? 44.982 -21.123 12.476 1.00 69.21 532 GLY A O 1
ATOM 3678 N N . MET A 1 554 ? 44.714 -21.758 10.334 1.00 70.55 533 MET A N 1
ATOM 3679 C CA . MET A 1 554 ? 45.719 -22.806 10.388 1.00 72.15 533 MET A CA 1
ATOM 3680 C C . MET A 1 554 ? 47.009 -22.344 9.728 1.00 75.78 533 MET A C 1
ATOM 3681 O O . MET A 1 554 ? 46.988 -21.629 8.722 1.00 76.18 533 MET A O 1
ATOM 3686 N N . PHE A 1 555 ? 48.129 -22.753 10.312 1.00 79.81 534 PHE A N 1
ATOM 3687 C CA . PHE A 1 555 ? 49.449 -22.527 9.732 1.00 82.90 534 PHE A CA 1
ATOM 3688 C C . PHE A 1 555 ? 49.605 -23.443 8.524 1.00 95.00 534 PHE A C 1
ATOM 3689 O O . PHE A 1 555 ? 49.970 -24.612 8.664 1.00 93.62 534 PHE A O 1
ATOM 3697 N N . THR A 1 556 ? 49.310 -22.931 7.330 1.00 109.63 535 THR A N 1
ATOM 3698 C CA . THR A 1 556 ? 49.587 -23.667 6.097 1.00 119.41 535 THR A CA 1
ATOM 3699 C C . THR A 1 556 ? 51.087 -23.578 5.864 1.00 132.08 535 THR A C 1
ATOM 3700 O O . THR A 1 556 ? 51.586 -22.600 5.302 1.00 130.93 535 THR A O 1
ATOM 3704 N N . VAL A 1 557 ? 51.805 -24.618 6.285 1.00 145.91 536 VAL A N 1
ATOM 3705 C CA . VAL A 1 557 ? 53.207 -24.494 6.663 1.00 148.56 536 VAL A CA 1
ATOM 3706 C C . VAL A 1 557 ? 53.258 -23.372 7.700 1.00 148.13 536 VAL A C 1
ATOM 3707 O O . VAL A 1 557 ? 52.774 -23.559 8.821 1.00 150.33 536 VAL A O 1
ATOM 3711 N N . TYR A 1 558 ? 53.787 -22.195 7.356 1.00 138.47 537 TYR A N 1
ATOM 3712 C CA . TYR A 1 558 ? 54.064 -21.180 8.371 1.00 124.85 537 TYR A CA 1
ATOM 3713 C C . TYR A 1 558 ? 53.583 -19.799 7.945 1.00 118.71 537 TYR A C 1
ATOM 3714 O O . TYR A 1 558 ? 53.996 -19.283 6.901 1.00 120.05 537 TYR A O 1
ATOM 3723 N N . LEU A 1 559 ? 52.711 -19.210 8.768 1.00 110.55 538 LEU A N 1
ATOM 3724 C CA . LEU A 1 559 ? 52.329 -17.802 8.707 1.00 104.10 538 LEU A CA 1
ATOM 3725 C C . LEU A 1 559 ? 52.544 -17.218 10.099 1.00 105.24 538 LEU A C 1
ATOM 3726 O O . LEU A 1 559 ? 52.148 -17.835 11.092 1.00 106.74 538 LEU A O 1
ATOM 3731 N N . ALA A 1 560 ? 53.155 -16.051 10.206 1.00 103.42 539 ALA A N 1
ATOM 3732 C CA . ALA A 1 560 ? 53.637 -15.689 11.528 1.00 96.77 539 ALA A CA 1
ATOM 3733 C C . ALA A 1 560 ? 54.659 -16.835 11.742 1.00 100.90 539 ALA A C 1
ATOM 3734 O O . ALA A 1 560 ? 54.689 -17.490 12.770 1.00 98.59 539 ALA A O 1
ATOM 3736 N N . SER A 1 561 ? 55.536 -16.988 10.741 1.00 105.68 540 SER A N 1
ATOM 3737 C CA . SER A 1 561 ? 56.518 -18.058 10.532 1.00 109.87 540 SER A CA 1
ATOM 3738 C C . SER A 1 561 ? 57.673 -18.313 11.487 1.00 118.14 540 SER A C 1
ATOM 3739 O O . SER A 1 561 ? 58.051 -17.461 12.273 1.00 120.38 540 SER A O 1
ATOM 3742 N N . GLU A 1 562 ? 58.185 -19.543 11.411 1.00 125.08 541 GLU A N 1
ATOM 3743 C CA . GLU A 1 562 ? 59.254 -20.052 12.263 1.00 127.45 541 GLU A CA 1
ATOM 3744 C C . GLU A 1 562 ? 60.094 -21.072 11.509 1.00 128.61 541 GLU A C 1
ATOM 3745 O O . GLU A 1 562 ? 60.630 -22.005 12.118 1.00 132.41 541 GLU A O 1
ATOM 3751 N N . THR A 1 563 ? 60.225 -20.897 10.192 1.00 126.66 542 THR A N 1
ATOM 3752 C CA . THR A 1 563 ? 60.698 -21.955 9.307 1.00 125.08 542 THR A CA 1
ATOM 3753 C C . THR A 1 563 ? 62.024 -22.539 9.780 1.00 126.16 542 THR A C 1
ATOM 3754 O O . THR A 1 563 ? 62.870 -21.838 10.343 1.00 128.40 542 THR A O 1
ATOM 3758 N N . GLU A 1 564 ? 62.184 -23.842 9.562 1.00 121.74 543 GLU A N 1
ATOM 3759 C CA . GLU A 1 564 ? 63.416 -24.553 9.890 1.00 117.07 543 GLU A CA 1
ATOM 3760 C C . GLU A 1 564 ? 63.349 -25.985 9.375 1.00 112.57 543 GLU A C 1
ATOM 3761 O O . GLU A 1 564 ? 62.275 -26.584 9.321 1.00 109.64 543 GLU A O 1
ATOM 3767 N N . GLU A 1 571 ? 49.556 -28.122 6.580 1.00 85.68 550 GLU A N 1
ATOM 3768 C CA . GLU A 1 571 ? 48.694 -27.456 7.551 1.00 88.18 550 GLU A CA 1
ATOM 3769 C C . GLU A 1 571 ? 48.940 -27.979 8.966 1.00 86.28 550 GLU A C 1
ATOM 3770 O O . GLU A 1 571 ? 49.117 -29.178 9.170 1.00 84.27 550 GLU A O 1
ATOM 3776 N N . LEU A 1 572 ? 48.959 -27.066 9.936 1.00 86.22 551 LEU A N 1
ATOM 3777 C CA . LEU A 1 572 ? 49.158 -27.418 11.335 1.00 78.55 551 LEU A CA 1
ATOM 3778 C C . LEU A 1 572 ? 48.339 -26.479 12.209 1.00 80.04 551 LEU A C 1
ATOM 3779 O O . LEU A 1 572 ? 48.099 -25.323 11.850 1.00 83.13 551 LEU A O 1
ATOM 3784 N N . ASP A 1 573 ? 47.918 -26.992 13.362 1.00 77.20 552 ASP A N 1
ATOM 3785 C CA . ASP A 1 573 ? 47.084 -26.225 14.276 1.00 76.17 552 ASP A CA 1
ATOM 3786 C C . ASP A 1 573 ? 47.899 -25.133 14.959 1.00 72.78 552 ASP A C 1
ATOM 3787 O O . ASP A 1 573 ? 49.084 -25.307 15.254 1.00 68.38 552 ASP A O 1
ATOM 3792 N N . GLU A 1 574 ? 47.242 -23.996 15.213 1.00 76.71 553 GLU A N 1
ATOM 3793 C CA . GLU A 1 574 ? 47.905 -22.871 15.869 1.00 76.11 553 GLU A CA 1
ATOM 3794 C C . GLU A 1 574 ? 48.486 -23.266 17.222 1.00 82.74 553 GLU A C 1
ATOM 3795 O O . GLU A 1 574 ? 49.552 -22.771 17.607 1.00 88.22 553 GLU A O 1
ATOM 3801 N N . GLU A 1 575 ? 47.813 -24.161 17.950 1.00 80.03 554 GLU A N 1
ATOM 3802 C CA . GLU A 1 575 ? 48.343 -24.636 19.223 1.00 71.22 554 GLU A CA 1
ATOM 3803 C C . GLU A 1 575 ? 49.476 -25.635 19.019 1.00 69.88 554 GLU A C 1
ATOM 3804 O O . GLU A 1 575 ? 50.494 -25.572 19.718 1.00 74.88 554 GLU A O 1
ATOM 3810 N N . MET A 1 576 ? 49.314 -26.567 18.076 1.00 66.13 555 MET A N 1
ATOM 3811 C CA . MET A 1 576 ? 50.398 -27.491 17.750 1.00 62.64 555 MET A CA 1
ATOM 3812 C C . MET A 1 576 ? 51.647 -26.737 17.309 1.00 67.34 555 MET A C 1
ATOM 3813 O O . MET A 1 576 ? 52.771 -27.137 17.634 1.00 73.04 555 MET A O 1
ATOM 3818 N N . VAL A 1 577 ? 51.467 -25.633 16.580 1.00 65.77 556 VAL A N 1
ATOM 3819 C CA . VAL A 1 577 ? 52.605 -24.843 16.121 1.00 68.03 556 VAL A CA 1
ATOM 3820 C C . VAL A 1 577 ? 53.279 -24.125 17.285 1.00 70.08 556 VAL A C 1
ATOM 3821 O O . VAL A 1 577 ? 54.507 -23.968 17.297 1.00 68.06 556 VAL A O 1
ATOM 3825 N N . TYR A 1 578 ? 52.503 -23.688 18.284 1.00 76.27 557 TYR A N 1
ATOM 3826 C CA . TYR A 1 578 ? 53.088 -23.003 19.434 1.00 79.27 557 TYR A CA 1
ATOM 3827 C C . TYR A 1 578 ? 54.081 -23.892 20.171 1.00 82.20 557 TYR A C 1
ATOM 3828 O O . TYR A 1 578 ? 54.994 -23.387 20.835 1.00 85.24 557 TYR A O 1
ATOM 3837 N N . GLU A 1 579 ? 53.921 -25.209 20.067 1.00 81.80 558 GLU A N 1
ATOM 3838 C CA . GLU A 1 579 ? 54.869 -26.176 20.617 1.00 84.62 558 GLU A CA 1
ATOM 3839 C C . GLU A 1 579 ? 55.748 -26.641 19.459 1.00 89.11 558 GLU A C 1
ATOM 3840 O O . GLU A 1 579 ? 55.443 -27.617 18.771 1.00 90.36 558 GLU A O 1
ATOM 3846 N N . SER A 1 580 ? 56.847 -25.925 19.241 1.00 92.87 559 SER A N 1
ATOM 3847 C CA . SER A 1 580 ? 57.703 -26.150 18.080 1.00 95.92 559 SER A CA 1
ATOM 3848 C C . SER A 1 580 ? 58.781 -27.195 18.345 1.00 103.40 559 SER A C 1
ATOM 3849 O O . SER A 1 580 ? 59.795 -27.243 17.645 1.00 107.39 559 SER A O 1
ATOM 3852 N N . PRO A 1 609 ? 64.159 -37.642 8.137 1.00 111.98 588 PRO A N 1
ATOM 3853 C CA . PRO A 1 609 ? 63.960 -38.762 7.214 1.00 111.88 588 PRO A CA 1
ATOM 3854 C C . PRO A 1 609 ? 63.258 -39.953 7.866 1.00 109.12 588 PRO A C 1
ATOM 3855 O O . PRO A 1 609 ? 62.127 -40.278 7.500 1.00 103.32 588 PRO A O 1
ATOM 3859 N N . GLY A 1 610 ? 63.932 -40.595 8.817 1.00 110.70 589 GLY A N 1
ATOM 3860 C CA . GLY A 1 610 ? 63.357 -41.700 9.556 1.00 110.58 589 GLY A CA 1
ATOM 3861 C C . GLY A 1 610 ? 63.691 -41.633 11.031 1.00 112.55 589 GLY A C 1
ATOM 3862 O O . GLY A 1 610 ? 64.178 -42.607 11.612 1.00 114.29 589 GLY A O 1
ATOM 3863 N N . GLN A 1 611 ? 63.441 -40.476 11.643 1.00 112.18 590 GLN A N 1
ATOM 3864 C CA . GLN A 1 611 ? 63.692 -40.209 13.049 1.00 110.49 590 GLN A CA 1
ATOM 3865 C C . GLN A 1 611 ? 62.372 -39.936 13.768 1.00 110.55 590 GLN A C 1
ATOM 3866 O O . GLN A 1 611 ? 61.404 -39.498 13.136 1.00 107.45 590 GLN A O 1
ATOM 3872 N N . PRO A 1 612 ? 62.294 -40.187 15.078 1.00 113.07 591 PRO A N 1
ATOM 3873 C CA . PRO A 1 612 ? 60.993 -40.114 15.762 1.00 111.52 591 PRO A CA 1
ATOM 3874 C C . PRO A 1 612 ? 60.446 -38.693 15.779 1.00 110.38 591 PRO A C 1
ATOM 3875 O O . PRO A 1 612 ? 61.149 -37.744 16.133 1.00 109.25 591 PRO A O 1
ATOM 3879 N N . ALA A 1 613 ? 59.177 -38.558 15.404 1.00 111.38 592 ALA A N 1
ATOM 3880 C CA . ALA A 1 613 ? 58.528 -37.265 15.274 1.00 112.42 592 ALA A CA 1
ATOM 3881 C C . ALA A 1 613 ? 57.332 -37.172 16.211 1.00 110.91 592 ALA A C 1
ATOM 3882 O O . ALA A 1 613 ? 56.758 -38.181 16.630 1.00 112.67 592 ALA A O 1
ATOM 3884 N N . ARG A 1 614 ? 56.961 -35.937 16.536 1.00 107.23 593 ARG A N 1
ATOM 3885 C CA . ARG A 1 614 ? 55.796 -35.688 17.369 1.00 103.17 593 ARG A CA 1
ATOM 3886 C C . ARG A 1 614 ? 54.522 -35.783 16.539 1.00 98.60 593 ARG A C 1
ATOM 3887 O O . ARG A 1 614 ? 54.496 -35.430 15.356 1.00 97.49 593 ARG A O 1
ATOM 3889 N N . LEU A 1 615 ? 53.462 -36.270 17.171 1.00 93.42 594 LEU A N 1
ATOM 3890 C CA . LEU A 1 615 ? 52.183 -36.422 16.493 1.00 86.32 594 LEU A CA 1
ATOM 3891 C C . LEU A 1 615 ? 51.439 -35.093 16.516 1.00 80.93 594 LEU A C 1
ATOM 3892 O O . LEU A 1 615 ? 51.128 -34.591 17.603 1.00 76.10 594 LEU A O 1
ATOM 3897 N N . PRO A 1 616 ? 51.158 -34.481 15.354 1.00 80.82 595 PRO A N 1
ATOM 3898 C CA . PRO A 1 616 ? 50.472 -33.181 15.338 1.00 77.54 595 PRO A CA 1
ATOM 3899 C C . PRO A 1 616 ? 49.164 -33.169 16.112 1.00 74.05 595 PRO A C 1
ATOM 3900 O O . PRO A 1 616 ? 48.228 -33.907 15.787 1.00 66.05 595 PRO A O 1
ATOM 3904 N N . PHE A 1 617 ? 49.102 -32.336 17.149 1.00 80.83 596 PHE A N 1
ATOM 3905 C CA . PHE A 1 617 ? 47.867 -32.161 17.901 1.00 82.38 596 PHE A CA 1
ATOM 3906 C C . PHE A 1 617 ? 46.866 -31.368 17.073 1.00 87.09 596 PHE A C 1
ATOM 3907 O O . PHE A 1 617 ? 47.186 -30.297 16.548 1.00 85.31 596 PHE A O 1
ATOM 3915 N N . TRP A 1 618 ? 45.653 -31.895 16.956 1.00 93.24 597 TRP A N 1
ATOM 3916 C CA . TRP A 1 618 ? 44.585 -31.250 16.203 1.00 98.69 597 TRP A CA 1
ATOM 3917 C C . TRP A 1 618 ? 43.414 -30.994 17.141 1.00 100.40 597 TRP A C 1
ATOM 3918 O O . TRP A 1 618 ? 42.775 -31.939 17.615 1.00 99.53 597 TRP A O 1
ATOM 3929 N N . ARG A 1 619 ? 43.136 -29.723 17.411 1.00 105.14 598 ARG A N 1
ATOM 3930 C CA . ARG A 1 619 ? 41.880 -29.326 18.035 1.00 108.55 598 ARG A CA 1
ATOM 3931 C C . ARG A 1 619 ? 40.919 -28.963 16.912 1.00 116.90 598 ARG A C 1
ATOM 3932 O O . ARG A 1 619 ? 41.097 -27.936 16.246 1.00 116.35 598 ARG A O 1
ATOM 3940 N N . GLY A 1 620 ? 39.929 -29.823 16.680 1.00 126.14 599 GLY A N 1
ATOM 3941 C CA . GLY A 1 620 ? 38.938 -29.589 15.648 1.00 129.82 599 GLY A CA 1
ATOM 3942 C C . GLY A 1 620 ? 38.372 -28.190 15.723 1.00 136.39 599 GLY A C 1
ATOM 3943 O O . GLY A 1 620 ? 38.547 -27.389 14.797 1.00 137.64 599 GLY A O 1
ATOM 3944 N N . ASP A 1 621 ? 37.714 -27.881 16.842 1.00 139.34 600 ASP A N 1
ATOM 3945 C CA . ASP A 1 621 ? 37.218 -26.533 17.102 1.00 135.39 600 ASP A CA 1
ATOM 3946 C C . ASP A 1 621 ? 36.626 -26.424 18.504 1.00 135.70 600 ASP A C 1
ATOM 3947 O O . ASP A 1 621 ? 35.936 -27.341 18.966 1.00 135.51 600 ASP A O 1
ATOM 3952 N N . SER A 1 622 ? 36.891 -25.305 19.173 1.00 135.05 601 SER A N 1
ATOM 3953 C CA . SER A 1 622 ? 36.336 -24.987 20.482 1.00 130.55 601 SER A CA 1
ATOM 3954 C C . SER A 1 622 ? 36.686 -26.013 21.551 1.00 127.27 601 SER A C 1
ATOM 3955 O O . SER A 1 622 ? 37.867 -26.330 21.743 1.00 128.93 601 SER A O 1
ATOM 3958 N N . VAL A 1 623 ? 35.687 -26.532 22.265 1.00 114.39 602 VAL A N 1
ATOM 3959 C CA . VAL A 1 623 ? 35.962 -27.178 23.551 1.00 94.37 602 VAL A CA 1
ATOM 3960 C C . VAL A 1 623 ? 36.243 -28.672 23.401 1.00 81.81 602 VAL A C 1
ATOM 3961 O O . VAL A 1 623 ? 37.242 -29.172 23.923 1.00 79.96 602 VAL A O 1
ATOM 3965 N N . GLY A 1 624 ? 35.385 -29.422 22.722 1.00 69.83 603 GLY A N 1
ATOM 3966 C CA . GLY A 1 624 ? 35.518 -30.865 22.635 1.00 64.52 603 GLY A CA 1
ATOM 3967 C C . GLY A 1 624 ? 34.336 -31.569 23.271 1.00 62.55 603 GLY A C 1
ATOM 3968 O O . GLY A 1 624 ? 33.325 -30.956 23.627 1.00 61.79 603 GLY A O 1
ATOM 3969 N N . ARG A 1 625 ? 34.479 -32.882 23.424 1.00 58.52 604 ARG A N 1
ATOM 3970 C CA . ARG A 1 625 ? 33.377 -33.707 23.911 1.00 54.40 604 ARG A CA 1
ATOM 3971 C C . ARG A 1 625 ? 33.084 -33.393 25.374 1.00 61.70 604 ARG A C 1
ATOM 3972 O O . ARG A 1 625 ? 34.016 -33.294 26.183 1.00 67.10 604 ARG A O 1
ATOM 3980 N N . PRO A 1 626 ? 31.821 -33.231 25.753 1.00 61.27 605 PRO A N 1
ATOM 3981 C CA . PRO A 1 626 ? 31.489 -32.997 27.160 1.00 57.14 605 PRO A CA 1
ATOM 3982 C C . PRO A 1 626 ? 31.535 -34.284 27.973 1.00 57.70 605 PRO A C 1
ATOM 3983 O O . PRO A 1 626 ? 31.418 -35.393 27.450 1.00 59.88 605 PRO A O 1
ATOM 3987 N N . ALA A 1 627 ? 31.691 -34.108 29.291 1.00 58.92 606 ALA A N 1
ATOM 3988 C CA . ALA A 1 627 ? 31.982 -35.239 30.169 1.00 55.84 606 ALA A CA 1
ATOM 3989 C C . ALA A 1 627 ? 30.804 -36.203 30.270 1.00 57.92 606 ALA A C 1
ATOM 3990 O O . ALA A 1 627 ? 31.001 -37.424 30.292 1.00 58.10 606 ALA A O 1
ATOM 3992 N N . GLU A 1 628 ? 29.576 -35.682 30.346 1.00 59.18 607 GLU A N 1
ATOM 3993 C CA . GLU A 1 628 ? 28.415 -36.562 30.439 1.00 60.94 607 GLU A CA 1
ATOM 3994 C C . GLU A 1 628 ? 28.250 -37.396 29.176 1.00 61.89 607 GLU A C 1
ATOM 3995 O O . GLU A 1 628 ? 27.916 -38.584 29.248 1.00 67.29 607 GLU A O 1
ATOM 4001 N N . LEU A 1 629 ? 28.475 -36.793 28.006 1.00 58.39 608 LEU A N 1
ATOM 4002 C CA . LEU A 1 629 ? 28.447 -37.576 26.775 1.00 56.90 608 LEU A CA 1
ATOM 4003 C C . LEU A 1 629 ? 29.639 -38.521 26.697 1.00 58.36 608 LEU A C 1
ATOM 4004 O O . LEU A 1 629 ? 29.517 -39.632 26.169 1.00 57.73 608 LEU A O 1
ATOM 4009 N N . GLY A 1 630 ? 30.793 -38.100 27.214 1.00 59.72 609 GLY A N 1
ATOM 4010 C CA . GLY A 1 630 ? 31.928 -39.002 27.277 1.00 63.01 609 GLY A CA 1
ATOM 4011 C C . GLY A 1 630 ? 31.639 -40.228 28.119 1.00 64.54 609 GLY A C 1
ATOM 4012 O O . GLY A 1 630 ? 32.036 -41.342 27.769 1.00 63.54 609 GLY A O 1
ATOM 4013 N N . ALA A 1 631 ? 30.939 -40.038 29.240 1.00 64.11 610 ALA A N 1
ATOM 4014 C CA . ALA A 1 631 ? 30.515 -41.172 30.054 1.00 61.11 610 ALA A CA 1
ATOM 4015 C C . ALA A 1 631 ? 29.595 -42.094 29.265 1.00 61.16 610 ALA A C 1
ATOM 4016 O O . ALA A 1 631 ? 29.761 -43.319 29.281 1.00 64.83 610 ALA A O 1
ATOM 4018 N N . ALA A 1 632 ? 28.621 -41.515 28.555 1.00 57.39 611 ALA A N 1
ATOM 4019 C CA . ALA A 1 632 ? 27.685 -42.320 27.777 1.00 58.40 611 ALA A CA 1
ATOM 4020 C C . ALA A 1 632 ? 28.394 -43.130 26.699 1.00 55.66 611 ALA A C 1
ATOM 4021 O O . ALA A 1 632 ? 27.955 -44.238 26.366 1.00 50.98 611 ALA A O 1
ATOM 4023 N N . VAL A 1 633 ? 29.489 -42.601 26.150 1.00 55.71 612 VAL A N 1
ATOM 4024 C CA . VAL A 1 633 ? 30.226 -43.318 25.113 1.00 56.42 612 VAL A CA 1
ATOM 4025 C C . VAL A 1 633 ? 30.877 -44.569 25.690 1.00 55.91 612 VAL A C 1
ATOM 4026 O O . VAL A 1 633 ? 30.820 -45.650 25.092 1.00 55.70 612 VAL A O 1
ATOM 4030 N N . GLY A 1 634 ? 31.505 -44.441 26.860 1.00 57.14 613 GLY A N 1
ATOM 4031 C CA . GLY A 1 634 ? 32.136 -45.596 27.476 1.00 58.48 613 GLY A CA 1
ATOM 4032 C C . GLY A 1 634 ? 31.133 -46.636 27.936 1.00 60.63 613 GLY A C 1
ATOM 4033 O O . GLY A 1 634 ? 31.353 -47.839 27.772 1.00 59.72 613 GLY A O 1
ATOM 4034 N N . ALA A 1 635 ? 30.018 -46.187 28.521 1.00 60.49 614 ALA A N 1
ATOM 4035 C CA . ALA A 1 635 ? 28.976 -47.116 28.943 1.00 57.84 614 ALA A CA 1
ATOM 4036 C C . ALA A 1 635 ? 28.369 -47.852 27.756 1.00 55.65 614 ALA A C 1
ATOM 4037 O O . ALA A 1 635 ? 27.926 -48.998 27.897 1.00 56.94 614 ALA A O 1
ATOM 4039 N N . PHE A 1 636 ? 28.335 -47.213 26.585 1.00 51.30 615 PHE A N 1
ATOM 4040 C CA . PHE A 1 636 ? 27.888 -47.901 25.379 1.00 55.36 615 PHE A CA 1
ATOM 4041 C C . PHE A 1 636 ? 28.920 -48.921 24.919 1.00 60.74 615 PHE A C 1
ATOM 4042 O O . PHE A 1 636 ? 28.568 -50.047 24.551 1.00 65.67 615 PHE A O 1
ATOM 4050 N N . THR A 1 637 ? 30.199 -48.539 24.921 1.00 60.69 616 THR A N 1
ATOM 4051 C CA . THR A 1 637 ? 31.247 -49.446 24.467 1.00 58.82 616 THR A CA 1
ATOM 4052 C C . THR A 1 637 ? 31.350 -50.660 25.379 1.00 58.29 616 THR A C 1
ATOM 4053 O O . THR A 1 637 ? 31.423 -51.801 24.909 1.00 54.14 616 THR A O 1
ATOM 4057 N N . GLY A 1 638 ? 31.355 -50.431 26.693 1.00 59.17 617 GLY A N 1
ATOM 4058 C CA . GLY A 1 638 ? 31.421 -51.545 27.624 1.00 60.41 617 GLY A CA 1
ATOM 4059 C C . GLY A 1 638 ? 30.232 -52.478 27.498 1.00 66.19 617 GLY A C 1
ATOM 4060 O O . GLY A 1 638 ? 30.390 -53.700 27.449 1.00 69.14 617 GLY A O 1
ATOM 4061 N N . GLU A 1 639 ? 29.024 -51.911 27.430 1.00 70.50 618 GLU A N 1
ATOM 4062 C CA . GLU A 1 639 ? 27.818 -52.734 27.390 1.00 72.13 618 GLU A CA 1
ATOM 4063 C C . GLU A 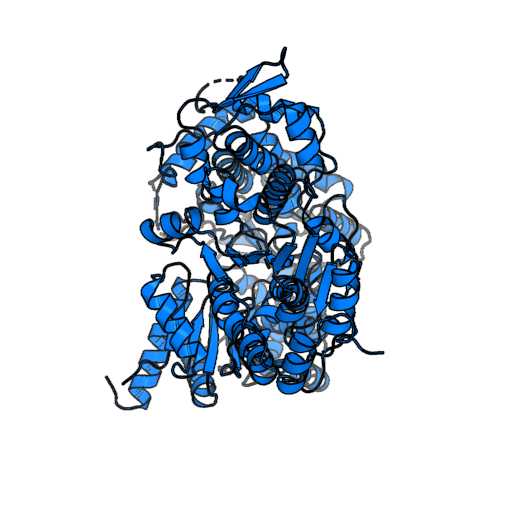1 639 ? 27.796 -53.629 26.158 1.00 75.74 618 GLU A C 1
ATOM 4064 O O . GLU A 1 639 ? 27.629 -54.850 26.267 1.00 82.57 618 GLU A O 1
ATOM 4070 N N . LEU A 1 640 ? 27.967 -53.041 24.972 1.00 70.79 619 LEU A N 1
ATOM 4071 C CA . LEU A 1 640 ? 27.839 -53.817 23.745 1.00 68.29 619 LEU A CA 1
ATOM 4072 C C . LEU A 1 640 ? 29.025 -54.744 23.508 1.00 71.54 619 LEU A C 1
ATOM 4073 O O . LEU A 1 640 ? 28.887 -55.725 22.769 1.00 74.17 619 LEU A O 1
ATOM 4078 N N . ALA A 1 641 ? 30.176 -54.474 24.120 1.00 69.32 620 ALA A N 1
ATOM 4079 C CA . ALA A 1 641 ? 31.309 -55.387 24.034 1.00 65.21 620 ALA A CA 1
ATOM 4080 C C . ALA A 1 641 ? 31.166 -56.595 24.953 1.00 67.33 620 ALA A C 1
ATOM 4081 O O . ALA A 1 641 ? 32.150 -57.310 25.168 1.00 76.06 620 ALA A O 1
ATOM 4083 N N . SER A 1 642 ? 29.971 -56.842 25.495 1.00 61.09 621 SER A N 1
ATOM 4084 C CA . SER A 1 642 ? 29.756 -57.971 26.390 1.00 64.01 621 SER A CA 1
ATOM 4085 C C . SER A 1 642 ? 28.433 -58.672 26.099 1.00 61.05 621 SER A C 1
ATOM 4086 O O . SER A 1 642 ? 27.802 -59.217 27.011 1.00 66.16 621 SER A O 1
ATOM 4089 N N . LEU A 1 643 ? 28.000 -58.675 24.842 1.00 99.24 622 LEU A N 1
ATOM 4090 C CA . LEU A 1 643 ? 26.711 -59.231 24.458 1.00 93.76 622 LEU A CA 1
ATOM 4091 C C . LEU A 1 643 ? 26.914 -60.345 23.445 1.00 97.76 622 LEU A C 1
ATOM 4092 O O . LEU A 1 643 ? 27.699 -60.195 22.502 1.00 92.09 622 LEU A O 1
ATOM 4097 N N . ASP A 1 644 ? 26.201 -61.453 23.637 1.00 105.34 623 ASP A N 1
ATOM 4098 C CA . ASP A 1 644 ? 26.093 -62.445 22.581 1.00 108.60 623 ASP A CA 1
ATOM 4099 C C . ASP A 1 644 ? 25.514 -61.786 21.334 1.00 106.82 623 ASP A C 1
ATOM 4100 O O . ASP A 1 644 ? 24.829 -60.763 21.405 1.00 107.81 623 ASP A O 1
ATOM 4105 N N . ARG A 1 645 ? 25.804 -62.380 20.174 1.00 96.64 624 ARG A N 1
ATOM 4106 C CA . ARG A 1 645 ? 25.410 -61.763 18.911 1.00 87.64 624 ARG A CA 1
ATOM 4107 C C . ARG A 1 645 ? 23.908 -61.506 18.832 1.00 81.67 624 ARG A C 1
ATOM 4108 O O . ARG A 1 645 ? 23.482 -60.623 18.081 1.00 77.15 624 ARG A O 1
ATOM 4116 N N . LYS A 1 646 ? 23.102 -62.232 19.607 1.00 77.27 625 LYS A N 1
ATOM 4117 C CA . LYS A 1 646 ? 21.658 -62.026 19.606 1.00 75.64 625 LYS A CA 1
ATOM 4118 C C . LYS A 1 646 ? 21.305 -60.680 20.225 1.00 75.60 625 LYS A C 1
ATOM 4119 O O . LYS A 1 646 ? 20.821 -59.785 19.525 1.00 72.60 625 LYS A O 1
ATOM 4125 N N . ALA A 1 647 ? 21.544 -60.526 21.533 1.00 78.58 626 ALA A N 1
ATOM 4126 C CA . ALA A 1 647 ? 21.288 -59.250 22.197 1.00 74.46 626 ALA A CA 1
ATOM 4127 C C . ALA A 1 647 ? 22.019 -58.105 21.511 1.00 74.03 626 ALA A C 1
ATOM 4128 O O . ALA A 1 647 ? 21.528 -56.970 21.493 1.00 69.07 626 ALA A O 1
ATOM 4130 N N . PHE A 1 648 ? 23.191 -58.388 20.941 1.00 75.27 627 PHE A N 1
ATOM 4131 C CA . PHE A 1 648 ? 23.919 -57.383 20.175 1.00 71.70 627 PHE A CA 1
ATOM 4132 C C . PHE A 1 648 ? 23.101 -56.911 18.978 1.00 75.45 627 PHE A C 1
ATOM 4133 O O . PHE A 1 648 ? 22.946 -55.705 18.752 1.00 77.54 627 PHE A O 1
ATOM 4141 N N . ASP A 1 649 ? 22.568 -57.856 18.197 1.00 73.95 628 ASP A N 1
ATOM 4142 C CA . ASP A 1 649 ? 21.797 -57.489 17.013 1.00 68.97 628 ASP A CA 1
ATOM 4143 C C . ASP A 1 649 ? 20.525 -56.738 17.388 1.00 65.47 628 ASP A C 1
ATOM 4144 O O . ASP A 1 649 ? 20.157 -55.762 16.724 1.00 60.36 628 ASP A O 1
ATOM 4149 N N . LYS A 1 650 ? 19.837 -57.178 18.446 1.00 70.17 629 LYS A N 1
ATOM 4150 C CA . LYS A 1 650 ? 18.657 -56.454 18.915 1.00 69.95 629 LYS A CA 1
ATOM 4151 C C . LYS A 1 650 ? 19.011 -55.015 19.267 1.00 67.72 629 LYS A C 1
ATOM 4152 O O . LYS A 1 650 ? 18.296 -54.077 18.898 1.00 67.90 629 LYS A O 1
ATOM 4158 N N . ARG A 1 651 ? 20.118 -54.829 19.989 1.00 65.76 630 ARG A N 1
ATOM 4159 C CA . ARG A 1 651 ? 20.511 -53.497 20.434 1.00 66.64 630 ARG A CA 1
ATOM 4160 C C . ARG A 1 651 ? 20.803 -52.578 19.254 1.00 71.94 630 ARG A C 1
ATOM 4161 O O . ARG A 1 651 ? 20.421 -51.402 19.264 1.00 71.69 630 ARG A O 1
ATOM 4169 N N . CYS A 1 652 ? 21.478 -53.097 18.227 1.00 74.55 631 CYS A N 1
ATOM 4170 C CA . CYS A 1 652 ? 21.839 -52.265 17.085 1.00 69.90 631 CYS A CA 1
ATOM 4171 C C . CYS A 1 652 ? 20.624 -51.885 16.247 1.00 67.88 631 CYS A C 1
ATOM 4172 O O . CYS A 1 652 ? 20.605 -50.805 15.646 1.00 63.46 631 CYS A O 1
ATOM 4175 N N . GLN A 1 653 ? 19.604 -52.745 16.196 1.00 73.93 632 GLN A N 1
ATOM 4176 C CA . GLN A 1 653 ? 18.485 -52.500 15.292 1.00 76.54 632 GLN A CA 1
ATOM 4177 C C . GLN A 1 653 ? 17.550 -51.407 15.796 1.00 78.26 632 GLN A C 1
ATOM 4178 O O . GLN A 1 653 ? 16.931 -50.711 14.983 1.00 78.26 632 GLN A O 1
ATOM 4184 N N . LYS A 1 654 ? 17.427 -51.233 17.111 1.00 77.23 633 LYS A N 1
ATOM 4185 C CA . LYS A 1 654 ? 16.658 -50.106 17.625 1.00 74.35 633 LYS A CA 1
ATOM 4186 C C . LYS A 1 654 ? 17.413 -48.787 17.514 1.00 65.44 633 LYS A C 1
ATOM 4187 O O . LYS A 1 654 ? 16.891 -47.751 17.943 1.00 64.04 633 LYS A O 1
ATOM 4193 N N . MET A 1 655 ? 18.622 -48.804 16.955 1.00 60.09 634 MET A N 1
ATOM 4194 C CA . MET A 1 655 ? 19.323 -47.597 16.546 1.00 57.51 634 MET A CA 1
ATOM 4195 C C . MET A 1 655 ? 19.236 -47.345 15.050 1.00 60.41 634 MET A C 1
ATOM 4196 O O . MET A 1 655 ? 19.678 -46.286 14.590 1.00 67.61 634 MET A O 1
ATOM 4201 N N . GLY A 1 656 ? 18.687 -48.285 14.285 1.00 57.84 635 GLY A N 1
ATOM 4202 C CA . GLY A 1 656 ? 18.611 -48.131 12.848 1.00 51.30 635 GLY A CA 1
ATOM 4203 C C . GLY A 1 656 ? 19.852 -48.547 12.098 1.00 57.95 635 GLY A C 1
ATOM 4204 O O . GLY A 1 656 ? 20.047 -48.106 10.961 1.00 61.66 635 GLY A O 1
ATOM 4205 N N . PHE A 1 657 ? 20.706 -49.373 12.703 1.00 53.67 636 PHE A N 1
ATOM 4206 C CA . PHE A 1 657 ? 21.893 -49.881 12.022 1.00 54.45 636 PHE A CA 1
ATOM 4207 C C . PHE A 1 657 ? 21.510 -50.542 10.705 1.00 58.62 636 PHE A C 1
ATOM 4208 O O . PHE A 1 657 ? 20.569 -51.338 10.646 1.00 63.14 636 PHE A O 1
ATOM 4216 N N . ALA A 1 658 ? 22.241 -50.204 9.645 1.00 60.36 637 ALA A N 1
ATOM 4217 C CA . ALA A 1 658 ? 21.932 -50.720 8.320 1.00 65.01 637 ALA A CA 1
ATOM 4218 C C . ALA A 1 658 ? 23.218 -50.903 7.528 1.00 58.89 637 ALA A C 1
ATOM 4219 O O . ALA A 1 658 ? 24.255 -50.312 7.840 1.00 54.74 637 ALA A O 1
ATOM 4221 N N . GLY A 1 659 ? 23.132 -51.728 6.488 1.00 58.77 638 GLY A N 1
ATOM 4222 C CA . GLY A 1 659 ? 24.284 -52.036 5.665 1.00 59.45 638 GLY A CA 1
ATOM 4223 C C . GLY A 1 659 ? 25.165 -53.089 6.301 1.00 64.70 638 GLY A C 1
ATOM 4224 O O . GLY A 1 659 ? 24.847 -54.281 6.266 1.00 68.82 638 GLY A O 1
ATOM 4225 N N . TYR A 1 660 ? 26.281 -52.656 6.889 1.00 62.59 639 TYR A N 1
ATOM 4226 C CA . TYR A 1 660 ? 27.160 -53.537 7.647 1.00 59.92 639 TYR A CA 1
ATOM 4227 C C . TYR A 1 660 ? 27.550 -52.900 8.974 1.00 59.78 639 TYR A C 1
ATOM 4228 O O . TYR A 1 660 ? 28.626 -53.176 9.511 1.00 62.18 639 TYR A O 1
ATOM 4237 N N . ALA A 1 661 ? 26.683 -52.041 9.515 1.00 55.59 640 ALA A N 1
ATOM 4238 C CA . ALA A 1 661 ? 27.011 -51.346 10.753 1.00 54.24 640 ALA A CA 1
ATOM 4239 C C . ALA A 1 661 ? 27.099 -52.304 11.936 1.00 58.01 640 ALA A C 1
ATOM 4240 O O . ALA A 1 661 ? 27.905 -52.085 12.847 1.00 60.49 640 ALA A O 1
ATOM 4242 N N . THR A 1 662 ? 26.290 -53.366 11.942 1.00 59.41 641 THR A N 1
ATOM 4243 C CA . THR A 1 662 ? 26.366 -54.337 13.029 1.00 60.27 641 THR A CA 1
ATOM 4244 C C . THR A 1 662 ? 27.643 -55.167 12.942 1.00 61.72 641 THR A C 1
ATOM 4245 O O . THR A 1 662 ? 28.308 -55.399 13.958 1.00 60.68 641 THR A O 1
ATOM 4249 N N . ASP A 1 663 ? 27.997 -55.624 11.738 1.00 67.59 642 ASP A N 1
ATOM 4250 C CA . ASP A 1 663 ? 29.206 -56.426 11.574 1.00 71.94 642 ASP A CA 1
ATOM 4251 C C . ASP A 1 663 ? 30.446 -55.655 12.007 1.00 71.48 642 ASP A C 1
ATOM 4252 O O . ASP A 1 663 ? 31.307 -56.193 12.714 1.00 75.90 642 ASP A O 1
ATOM 4257 N N . ASN A 1 664 ? 30.549 -54.389 11.601 1.00 68.33 643 ASN A N 1
ATOM 4258 C CA . ASN A 1 664 ? 31.770 -53.630 11.850 1.00 66.75 643 ASN A CA 1
ATOM 4259 C C . ASN A 1 664 ? 31.901 -53.212 13.308 1.00 62.15 643 ASN A C 1
ATOM 4260 O O . ASN A 1 664 ? 33.018 -53.145 13.830 1.00 61.82 643 ASN A O 1
ATOM 4265 N N . LEU A 1 665 ? 30.787 -52.907 13.974 1.00 60.53 644 LEU A N 1
ATOM 4266 C CA . LEU A 1 665 ? 30.852 -52.589 15.397 1.00 63.31 644 LEU A CA 1
ATOM 4267 C C . LEU A 1 665 ? 31.265 -53.810 16.206 1.00 62.94 644 LEU A C 1
ATOM 4268 O O . LEU A 1 665 ? 32.132 -53.723 17.084 1.00 63.97 644 LEU A O 1
ATOM 4273 N N . HIS A 1 666 ? 30.647 -54.959 15.923 1.00 63.46 645 HIS A N 1
ATOM 4274 C CA . HIS A 1 666 ? 30.999 -56.190 16.620 1.00 65.08 645 HIS A CA 1
ATOM 4275 C C . HIS A 1 666 ? 32.465 -56.538 16.402 1.00 67.82 645 HIS A C 1
ATOM 4276 O O . HIS A 1 666 ? 33.191 -56.850 17.353 1.00 73.41 645 HIS A O 1
ATOM 4283 N N . GLN A 1 667 ? 32.917 -56.486 15.148 1.00 67.82 646 GLN A N 1
ATOM 4284 C CA . GLN A 1 667 ? 34.310 -56.796 14.850 1.00 71.36 646 GLN A CA 1
ATOM 4285 C C . GLN A 1 667 ? 35.252 -55.813 15.532 1.00 74.30 646 GLN A C 1
ATOM 4286 O O . GLN A 1 667 ? 36.304 -56.206 16.051 1.00 79.10 646 GLN A O 1
ATOM 4292 N N . LEU A 1 668 ? 34.890 -54.528 15.539 1.00 70.10 647 LEU A N 1
ATOM 4293 C CA . LEU A 1 668 ? 35.728 -53.518 16.180 1.00 63.05 647 LEU A CA 1
ATOM 4294 C C . LEU A 1 668 ? 35.920 -53.822 17.659 1.00 63.08 647 LEU A C 1
ATOM 4295 O O . LEU A 1 668 ? 37.046 -53.809 18.168 1.00 65.70 647 LEU A O 1
ATOM 4300 N N . LEU A 1 669 ? 34.825 -54.106 18.366 1.00 64.48 648 LEU A N 1
ATOM 4301 C CA . LEU A 1 669 ? 34.921 -54.367 19.798 1.00 66.71 648 LEU A CA 1
ATOM 4302 C C . LEU A 1 669 ? 35.598 -55.702 20.074 1.00 70.26 648 LEU A C 1
ATOM 4303 O O . LEU A 1 669 ? 36.362 -55.828 21.037 1.00 70.12 648 LEU A O 1
ATOM 4308 N N . ARG A 1 670 ? 35.331 -56.710 19.241 1.00 74.33 649 ARG A N 1
ATOM 4309 C CA . ARG A 1 670 ? 36.018 -57.990 19.385 1.00 73.27 649 ARG A CA 1
ATOM 4310 C C . ARG A 1 670 ? 37.526 -57.816 19.260 1.00 71.52 649 ARG A C 1
ATOM 4311 O O . ARG A 1 670 ? 38.288 -58.273 20.120 1.00 73.10 649 ARG A O 1
ATOM 4319 N N . GLU A 1 671 ? 37.975 -57.140 18.197 1.00 67.29 650 GLU A N 1
ATOM 4320 C CA . GLU A 1 671 ? 39.408 -56.942 17.993 1.00 67.98 650 GLU A CA 1
ATOM 4321 C C . GLU A 1 671 ? 40.023 -56.113 19.113 1.00 68.39 650 GLU A C 1
ATOM 4322 O O . GLU A 1 671 ? 41.144 -56.390 19.554 1.00 70.38 650 GLU A O 1
ATOM 4328 N N . GLN A 1 672 ? 39.315 -55.078 19.574 1.00 67.98 651 GLN A N 1
ATOM 4329 C CA . GLN A 1 672 ? 39.811 -54.303 20.706 1.00 70.30 651 GLN A CA 1
ATOM 4330 C C . GLN A 1 672 ? 39.880 -55.162 21.960 1.00 74.86 651 GLN A C 1
ATOM 4331 O O . GLN A 1 672 ? 40.819 -55.041 22.756 1.00 76.38 651 GLN A O 1
ATOM 4337 N N . ARG A 1 673 ? 38.893 -56.039 22.147 1.00 76.77 652 ARG A N 1
ATOM 4338 C CA . ARG A 1 673 ? 38.929 -56.974 23.264 1.00 77.40 652 ARG A CA 1
ATOM 4339 C C . ARG A 1 673 ? 40.081 -57.963 23.112 1.00 75.27 652 ARG A C 1
ATOM 4340 O O . ARG A 1 673 ? 40.758 -58.289 24.092 1.00 75.71 652 ARG A O 1
ATOM 4348 N N . GLU A 1 674 ? 40.328 -58.438 21.889 1.00 72.87 653 GLU A N 1
ATOM 4349 C CA . GLU A 1 674 ? 41.437 -59.360 21.667 1.00 70.20 653 GLU A CA 1
ATOM 4350 C C . GLU A 1 674 ? 42.786 -58.683 21.869 1.00 69.09 653 GLU A C 1
ATOM 4351 O O . GLU A 1 674 ? 43.772 -59.354 22.191 1.00 73.26 653 GLU A O 1
ATOM 4357 N N . ALA A 1 675 ? 42.855 -57.367 21.690 1.00 68.99 654 ALA A N 1
ATOM 4358 C CA . ALA A 1 675 ? 44.134 -56.674 21.767 1.00 68.81 654 ALA A CA 1
ATOM 4359 C C . ALA A 1 675 ? 44.494 -56.249 23.188 1.00 68.99 654 ALA A C 1
ATOM 4360 O O . ALA A 1 675 ? 45.658 -56.372 23.588 1.00 66.99 654 ALA A O 1
ATOM 4362 N N . THR A 1 676 ? 43.527 -55.751 23.965 1.00 68.33 655 THR A N 1
ATOM 4363 C CA . THR A 1 676 ? 43.792 -55.289 25.324 1.00 70.32 655 THR A CA 1
ATOM 4364 C C . THR A 1 676 ? 43.020 -56.088 26.373 1.00 66.44 655 THR A C 1
ATOM 4365 O O . THR A 1 676 ? 42.944 -55.664 27.530 1.00 64.32 655 THR A O 1
ATOM 4369 N N . GLY A 1 677 ? 42.443 -57.231 26.004 1.00 60.17 656 GLY A N 1
ATOM 4370 C CA . GLY A 1 677 ? 41.720 -58.036 26.964 1.00 66.07 656 GLY A CA 1
ATOM 4371 C C . GLY A 1 677 ? 40.342 -57.488 27.271 1.00 73.87 656 GLY A C 1
ATOM 4372 O O . GLY A 1 677 ? 39.341 -58.209 27.175 1.00 78.75 656 GLY A O 1
ATOM 4373 N N . VAL A 1 678 ? 40.279 -56.206 27.632 1.00 72.86 657 VAL A N 1
ATOM 4374 C CA . VAL A 1 678 ? 39.032 -55.509 27.915 1.00 70.30 657 VAL A CA 1
ATOM 4375 C C . VAL A 1 678 ? 38.994 -54.241 27.075 1.00 67.04 657 VAL A C 1
ATOM 4376 O O . VAL A 1 678 ? 40.012 -53.783 26.551 1.00 71.45 657 VAL A O 1
ATOM 4380 N N . VAL A 1 679 ? 37.802 -53.667 26.958 1.00 65.07 658 VAL A N 1
ATOM 4381 C CA . VAL A 1 679 ? 37.634 -52.444 26.178 1.00 62.68 658 VAL A CA 1
ATOM 4382 C C . VAL A 1 679 ? 37.429 -51.262 27.119 1.00 55.73 658 VAL A C 1
ATOM 4383 O O . VAL A 1 679 ? 36.824 -51.410 28.192 1.00 54.05 658 VAL A O 1
ATOM 4387 N N . PRO A 1 680 ? 37.937 -50.084 26.768 1.00 59.21 659 PRO A N 1
ATOM 4388 C CA . PRO A 1 680 ? 37.732 -48.905 27.616 1.00 62.30 659 PRO A CA 1
ATOM 4389 C C . PRO A 1 680 ? 36.254 -48.571 27.741 1.00 62.28 659 PRO A C 1
ATOM 4390 O O . PRO A 1 680 ? 35.462 -48.806 26.826 1.00 62.39 659 PRO A O 1
ATOM 4394 N N . SER A 1 681 ? 35.887 -48.016 28.892 1.00 59.12 660 SER A N 1
ATOM 4395 C CA . SER A 1 681 ? 34.492 -47.718 29.178 1.00 57.97 660 SER A CA 1
ATOM 4396 C C . SER A 1 681 ? 34.431 -46.649 30.260 1.00 60.42 660 SER A C 1
ATOM 4397 O O . SER A 1 681 ? 35.456 -46.129 30.710 1.00 64.37 660 SER A O 1
ATOM 4400 N N . ASP A 1 682 ? 33.204 -46.330 30.681 1.00 60.08 661 ASP A N 1
ATOM 4401 C CA . ASP A 1 682 ? 32.996 -45.365 31.752 1.00 60.98 661 ASP A CA 1
ATOM 4402 C C . ASP A 1 682 ? 33.508 -45.868 33.095 1.00 68.04 661 ASP A C 1
ATOM 4403 O O . ASP A 1 682 ? 33.695 -45.062 34.013 1.00 71.06 661 ASP A O 1
ATOM 4408 N N . THR A 1 683 ? 33.734 -47.176 33.233 1.00 68.49 662 THR A N 1
ATOM 4409 C CA . THR A 1 683 ? 34.194 -47.748 34.488 1.00 64.26 662 THR A CA 1
ATOM 4410 C C . THR A 1 683 ? 35.617 -48.284 34.435 1.00 67.62 662 THR A C 1
ATOM 4411 O O . THR A 1 683 ? 36.210 -48.506 35.495 1.00 72.52 662 THR A O 1
ATOM 4415 N N . THR A 1 684 ? 36.176 -48.505 33.245 1.00 67.67 663 THR A N 1
ATOM 4416 C CA . THR A 1 684 ? 37.513 -49.076 33.112 1.00 70.67 663 THR A CA 1
ATOM 4417 C C . THR A 1 684 ? 38.301 -48.281 32.081 1.00 68.37 663 THR A C 1
ATOM 4418 O O . THR A 1 684 ? 37.915 -48.229 30.909 1.00 64.37 663 THR A O 1
ATOM 4422 N N . PHE A 1 685 ? 39.397 -47.664 32.517 1.00 66.15 664 PHE A N 1
ATOM 4423 C CA . PHE A 1 685 ? 40.377 -47.093 31.606 1.00 59.24 664 PHE A CA 1
ATOM 4424 C C . PHE A 1 685 ? 41.424 -48.149 31.275 1.00 62.35 664 PHE A C 1
ATOM 4425 O O . PHE A 1 685 ? 41.703 -49.043 32.078 1.00 65.34 664 PHE A O 1
ATOM 4433 N N . VAL A 1 686 ? 42.008 -48.039 30.086 1.00 60.35 665 VAL A N 1
ATOM 4434 C CA . VAL A 1 686 ? 43.048 -48.960 29.640 1.00 62.37 665 VAL A CA 1
ATOM 4435 C C . VAL A 1 686 ? 44.297 -48.156 29.310 1.00 62.82 665 VAL A C 1
ATOM 4436 O O . VAL A 1 686 ? 44.250 -47.236 28.483 1.00 60.57 665 VAL A O 1
ATOM 4440 N N . VAL A 1 687 ? 45.408 -48.507 29.947 1.00 61.17 666 VAL A N 1
ATOM 4441 C CA . VAL A 1 687 ? 46.710 -47.935 29.635 1.00 62.22 666 VAL A CA 1
ATOM 4442 C C . VAL A 1 687 ? 47.453 -48.944 28.770 1.00 66.23 666 VAL A C 1
ATOM 4443 O O . VAL A 1 687 ? 47.783 -50.046 29.223 1.00 62.47 666 VAL A O 1
ATOM 4447 N N . GLU A 1 688 ? 47.710 -48.572 27.520 1.00 69.38 667 GLU A N 1
ATOM 4448 C CA . GLU A 1 688 ? 48.305 -49.460 26.532 1.00 64.75 667 GLU A CA 1
ATOM 4449 C C . GLU A 1 688 ? 49.712 -48.984 26.210 1.00 67.61 667 GLU A C 1
ATOM 4450 O O . GLU A 1 688 ? 49.932 -47.788 25.999 1.00 68.30 667 GLU A O 1
ATOM 4456 N N . ARG A 1 689 ? 50.657 -49.919 26.170 1.00 74.00 668 ARG A N 1
ATOM 4457 C CA . ARG A 1 689 ? 52.054 -49.597 25.928 1.00 77.79 668 ARG A CA 1
ATOM 4458 C C . ARG A 1 689 ? 52.611 -50.477 24.818 1.00 80.99 668 ARG A C 1
ATOM 4459 O O . ARG A 1 689 ? 52.299 -51.669 24.738 1.00 83.17 668 ARG A O 1
ATOM 4467 N N . PHE A 1 690 ? 53.430 -49.874 23.963 1.00 82.31 669 PHE A N 1
ATOM 4468 C CA . PHE A 1 690 ? 54.146 -50.591 22.918 1.00 85.90 669 PHE A CA 1
ATOM 4469 C C . PHE A 1 690 ? 55.371 -49.769 22.548 1.00 89.76 669 PHE A C 1
ATOM 4470 O O . PHE A 1 690 ? 55.488 -48.597 22.915 1.00 92.29 669 PHE A O 1
ATOM 4478 N N . ARG A 1 691 ? 56.290 -50.397 21.823 1.00 92.08 670 ARG A N 1
ATOM 4479 C CA . ARG A 1 691 ? 57.492 -49.720 21.359 1.00 95.74 670 ARG A CA 1
ATOM 4480 C C . ARG A 1 691 ? 57.354 -49.376 19.883 1.00 103.40 670 ARG A C 1
ATOM 4481 O O . ARG A 1 691 ? 56.802 -50.155 19.100 1.00 102.31 670 ARG A O 1
ATOM 4489 N N . ASP A 1 692 ? 57.844 -48.197 19.516 1.00 116.46 671 ASP A N 1
ATOM 4490 C CA . ASP A 1 692 ? 57.803 -47.760 18.132 1.00 119.51 671 ASP A CA 1
ATOM 4491 C C . ASP A 1 692 ? 58.722 -48.626 17.275 1.00 121.84 671 ASP A C 1
ATOM 4492 O O . ASP A 1 692 ? 59.600 -49.334 17.776 1.00 124.38 671 ASP A O 1
ATOM 4497 N N . GLU A 1 693 ? 58.510 -48.560 15.958 1.00 121.14 672 GLU A N 1
ATOM 4498 C CA . GLU A 1 693 ? 59.440 -49.197 15.032 1.00 122.04 672 GLU A CA 1
ATOM 4499 C C . GLU A 1 693 ? 60.850 -48.645 15.180 1.00 121.11 672 GLU A C 1
ATOM 4500 O O . GLU A 1 693 ? 61.813 -49.309 14.781 1.00 125.48 672 GLU A O 1
ATOM 4506 N N . LEU A 1 694 ? 60.990 -47.451 15.747 1.00 122.65 673 LEU A N 1
ATOM 4507 C CA . LEU A 1 694 ? 62.283 -46.866 16.062 1.00 117.37 673 LEU A CA 1
ATOM 4508 C C . LEU A 1 694 ? 62.731 -47.185 17.482 1.00 128.71 673 LEU A C 1
ATOM 4509 O O . LEU A 1 694 ? 63.697 -46.586 17.966 1.00 122.16 673 LEU A O 1
ATOM 4514 N N . GLY A 1 695 ? 62.048 -48.109 18.158 1.00 145.44 674 GLY A N 1
ATOM 4515 C CA . GLY A 1 695 ? 62.420 -48.537 19.488 1.00 146.85 674 GLY A CA 1
ATOM 4516 C C . GLY A 1 695 ? 61.898 -47.682 20.621 1.00 143.70 674 GLY A C 1
ATOM 4517 O O . GLY A 1 695 ? 62.165 -48.001 21.786 1.00 144.35 674 GLY A O 1
ATOM 4518 N N . ASP A 1 696 ? 61.156 -46.618 20.327 1.00 134.44 675 ASP A N 1
ATOM 4519 C CA . ASP A 1 696 ? 60.707 -45.685 21.349 1.00 123.85 675 ASP A CA 1
ATOM 4520 C C . ASP A 1 696 ? 59.379 -46.132 21.947 1.00 114.43 675 ASP A C 1
ATOM 4521 O O . ASP A 1 696 ? 58.499 -46.630 21.240 1.00 111.40 675 ASP A O 1
ATOM 4526 N N . TRP A 1 697 ? 59.242 -45.944 23.257 1.00 107.71 676 TRP A N 1
ATOM 4527 C CA . TRP A 1 697 ? 58.028 -46.345 23.951 1.00 98.12 676 TRP A CA 1
ATOM 4528 C C . TRP A 1 697 ? 56.871 -45.409 23.620 1.00 92.16 676 TRP A C 1
ATOM 4529 O O . TRP A 1 697 ? 57.061 -44.232 23.302 1.00 92.84 676 TRP A O 1
ATOM 4540 N N . ARG A 1 698 ? 55.658 -45.950 23.707 1.00 87.10 677 ARG A N 1
ATOM 4541 C CA . ARG A 1 698 ? 54.437 -45.173 23.530 1.00 82.56 677 ARG A CA 1
ATOM 4542 C C . ARG A 1 698 ? 53.388 -45.697 24.495 1.00 73.83 677 ARG A C 1
ATOM 4543 O O . ARG A 1 698 ? 52.974 -46.856 24.395 1.00 67.73 677 ARG A O 1
ATOM 4551 N N . VAL A 1 699 ? 52.965 -44.847 25.426 1.00 75.93 678 VAL A N 1
ATOM 4552 C CA . VAL A 1 699 ? 51.999 -45.206 26.457 1.00 75.74 678 VAL A CA 1
ATOM 4553 C C . VAL A 1 699 ? 50.726 -44.411 26.205 1.00 69.29 678 VAL A C 1
ATOM 4554 O O . VAL A 1 699 ? 50.738 -43.175 26.250 1.00 68.11 678 VAL A O 1
ATOM 4558 N N . ILE A 1 700 ? 49.630 -45.118 25.948 1.00 66.22 679 ILE A N 1
ATOM 4559 C CA . ILE A 1 700 ? 48.357 -44.511 25.581 1.00 61.79 679 ILE A CA 1
ATOM 4560 C C . ILE A 1 700 ? 47.356 -44.755 26.699 1.00 61.09 679 ILE A C 1
ATOM 4561 O O . ILE A 1 700 ? 47.171 -45.897 27.137 1.00 63.50 679 ILE A O 1
ATOM 4566 N N . LEU A 1 701 ? 46.716 -43.685 27.163 1.00 59.04 680 LEU A N 1
ATOM 4567 C CA . LEU A 1 701 ? 45.607 -43.791 28.101 1.00 58.77 680 LEU A CA 1
ATOM 4568 C C . LEU A 1 701 ? 44.309 -43.816 27.308 1.00 58.90 680 LEU A C 1
ATOM 4569 O O . LEU A 1 701 ? 44.055 -42.917 26.503 1.00 61.30 680 LEU A O 1
ATOM 4574 N N . HIS A 1 702 ? 43.501 -44.847 27.523 1.00 56.40 681 HIS A N 1
ATOM 4575 C CA . HIS A 1 702 ? 42.215 -44.979 26.856 1.00 56.12 681 HIS A CA 1
ATOM 4576 C C . HIS A 1 702 ? 41.103 -44.573 27.814 1.00 58.22 681 HIS A C 1
ATOM 4577 O O . HIS A 1 702 ? 40.994 -45.122 28.915 1.00 61.35 681 HIS A O 1
ATOM 4584 N N . SER A 1 703 ? 40.280 -43.615 27.388 1.00 55.87 682 SER A N 1
ATOM 4585 C CA . SER A 1 703 ? 39.194 -43.063 28.189 1.00 48.27 682 SER A CA 1
ATOM 4586 C C . SER A 1 703 ? 38.271 -42.262 27.284 1.00 47.79 682 SER A C 1
ATOM 4587 O O . SER A 1 703 ? 38.749 -41.479 26.456 1.00 55.51 682 SER A O 1
ATOM 4590 N N . PRO A 1 704 ? 36.954 -42.422 27.404 1.00 45.97 683 PRO A N 1
ATOM 4591 C CA . PRO A 1 704 ? 36.025 -41.709 26.520 1.00 45.41 683 PRO A CA 1
ATOM 4592 C C . PRO A 1 704 ? 35.585 -40.338 27.010 1.00 54.20 683 PRO A C 1
ATOM 4593 O O . PRO A 1 704 ? 34.778 -39.700 26.326 1.00 59.50 683 PRO A O 1
ATOM 4597 N N . TYR A 1 705 ? 36.113 -39.856 28.138 1.00 52.72 684 TYR A N 1
ATOM 4598 C CA . TYR A 1 705 ? 35.518 -38.730 28.853 1.00 52.05 684 TYR A CA 1
ATOM 4599 C C . TYR A 1 705 ? 35.791 -37.373 28.215 1.00 53.46 684 TYR A C 1
ATOM 4600 O O . TYR A 1 705 ? 35.645 -36.341 28.878 1.00 62.88 684 TYR A O 1
ATOM 4609 N N . GLY A 1 706 ? 36.173 -37.349 26.945 1.00 48.79 685 GLY A N 1
ATOM 4610 C CA . GLY A 1 706 ? 36.202 -36.116 26.185 1.00 47.42 685 GLY A CA 1
ATOM 4611 C C . GLY A 1 706 ? 37.449 -35.284 26.429 1.00 49.92 685 GLY A C 1
ATOM 4612 O O . GLY A 1 706 ? 38.197 -35.480 27.388 1.00 52.82 685 GLY A O 1
ATOM 4613 N N . LEU A 1 707 ? 37.658 -34.317 25.531 1.00 43.96 686 LEU A N 1
ATOM 4614 C CA . LEU A 1 707 ? 38.850 -33.482 25.569 1.00 44.05 686 LEU A CA 1
ATOM 4615 C C . LEU A 1 707 ? 38.837 -32.493 26.728 1.00 49.55 686 LEU A C 1
ATOM 4616 O O . LEU A 1 707 ? 39.911 -32.085 27.184 1.00 51.58 686 LEU A O 1
ATOM 4621 N N . ARG A 1 708 ? 37.657 -32.090 27.210 1.00 51.25 687 ARG A N 1
ATOM 4622 C CA . ARG A 1 708 ? 37.597 -31.132 28.309 1.00 55.29 687 ARG A CA 1
ATOM 4623 C C . ARG A 1 708 ? 38.235 -31.673 29.581 1.00 62.06 687 ARG A C 1
ATOM 4624 O O . ARG A 1 708 ? 38.646 -30.890 30.444 1.00 63.17 687 ARG A O 1
ATOM 4632 N N . VAL A 1 709 ? 38.320 -32.991 29.715 1.00 64.24 688 VAL A N 1
ATOM 4633 C CA . VAL A 1 709 ? 38.970 -33.629 30.848 1.00 59.46 688 VAL A CA 1
ATOM 4634 C C . VAL A 1 709 ? 40.401 -34.031 30.515 1.00 60.65 688 VAL A C 1
ATOM 4635 O O . VAL A 1 709 ? 41.287 -33.953 31.366 1.00 64.69 688 VAL A O 1
ATOM 4639 N N . HIS A 1 710 ? 40.639 -34.457 29.272 1.00 59.60 689 HIS A N 1
ATOM 4640 C CA . HIS A 1 710 ? 41.959 -34.902 28.844 1.00 58.12 689 HIS A CA 1
ATOM 4641 C C . HIS A 1 710 ? 42.914 -33.751 28.561 1.00 57.63 689 HIS A C 1
ATOM 4642 O O . HIS A 1 710 ? 44.133 -33.948 28.617 1.00 64.00 689 HIS A O 1
ATOM 4649 N N . GLY A 1 711 ? 42.395 -32.567 28.250 1.00 51.41 690 GLY A N 1
ATOM 4650 C CA . GLY A 1 711 ? 43.211 -31.385 28.109 1.00 45.62 690 GLY A CA 1
ATOM 4651 C C . GLY A 1 711 ? 43.986 -31.071 29.373 1.00 54.37 690 GLY A C 1
ATOM 4652 O O . GLY A 1 711 ? 45.221 -31.084 29.385 1.00 63.03 690 GLY A O 1
ATOM 4653 N N . PRO A 1 712 ? 43.275 -30.788 30.471 1.00 56.40 691 PRO A N 1
ATOM 4654 C CA . PRO A 1 712 ? 43.979 -30.498 31.729 1.00 55.63 691 PRO A CA 1
ATOM 4655 C C . PRO A 1 712 ? 44.732 -31.692 32.282 1.00 60.16 691 PRO A C 1
ATOM 4656 O O . PRO A 1 712 ? 45.748 -31.506 32.964 1.00 65.89 691 PRO A O 1
ATOM 4660 N N . LEU A 1 713 ? 44.263 -32.915 32.020 1.00 58.95 692 LEU A N 1
ATOM 4661 C CA . LEU A 1 713 ? 44.996 -34.089 32.480 1.00 59.13 692 LEU A CA 1
ATOM 4662 C C . LEU A 1 713 ? 46.352 -34.199 31.797 1.00 58.75 692 LEU A C 1
ATOM 4663 O O . LEU A 1 713 ? 47.326 -34.628 32.427 1.00 58.69 692 LEU A O 1
ATOM 4668 N N . ALA A 1 714 ? 46.440 -33.806 30.523 1.00 56.75 693 ALA A N 1
ATOM 4669 C CA . ALA A 1 714 ? 47.730 -33.796 29.844 1.00 57.20 693 ALA A CA 1
ATOM 4670 C C . ALA A 1 714 ? 48.676 -32.769 30.453 1.00 57.72 693 ALA A C 1
ATOM 4671 O O . ALA A 1 714 ? 49.889 -33.002 30.505 1.00 63.66 693 ALA A O 1
ATOM 4673 N N . LEU A 1 715 ? 48.145 -31.631 30.912 1.00 53.67 694 LEU A N 1
ATOM 4674 C CA . LEU A 1 715 ? 48.973 -30.659 31.620 1.00 52.90 694 LEU A CA 1
ATOM 4675 C C . LEU A 1 715 ? 49.610 -31.278 32.855 1.00 61.73 694 LEU A C 1
ATOM 4676 O O . LEU A 1 715 ? 50.801 -31.075 33.117 1.00 72.20 694 LEU A O 1
ATOM 4681 N N . ALA A 1 716 ? 48.828 -32.033 33.629 1.00 59.24 695 ALA A N 1
ATOM 4682 C CA . ALA A 1 716 ? 49.351 -32.648 34.843 1.00 54.25 695 ALA A CA 1
ATOM 4683 C C . ALA A 1 716 ? 50.392 -33.710 34.515 1.00 56.77 695 ALA A C 1
ATOM 4684 O O . ALA A 1 716 ? 51.453 -33.768 35.146 1.00 62.74 695 ALA A O 1
ATOM 4686 N N . VAL A 1 717 ? 50.100 -34.563 33.529 1.00 54.38 696 VAL A N 1
ATOM 4687 C CA . VAL A 1 717 ? 51.063 -35.575 33.102 1.00 53.70 696 VAL A CA 1
ATOM 4688 C C . VAL A 1 717 ? 52.339 -34.916 32.595 1.00 57.91 696 VAL A C 1
ATOM 4689 O O . VAL A 1 717 ? 53.451 -35.382 32.875 1.00 55.55 696 VAL A O 1
ATOM 4693 N N . GLY A 1 718 ? 52.200 -33.821 31.844 1.00 62.02 697 GLY A N 1
ATOM 4694 C CA . GLY A 1 718 ? 53.374 -33.128 31.338 1.00 61.42 697 GLY A CA 1
ATOM 4695 C C . GLY A 1 718 ? 54.270 -32.621 32.449 1.00 66.26 697 GLY A C 1
ATOM 4696 O O . GLY A 1 718 ? 55.490 -32.797 32.409 1.00 70.24 697 GLY A O 1
ATOM 4697 N N . ARG A 1 719 ? 53.672 -31.985 33.461 1.00 68.96 698 ARG A N 1
ATOM 4698 C CA . ARG A 1 719 ? 54.441 -31.501 34.605 1.00 70.83 698 ARG A CA 1
ATOM 4699 C C . ARG A 1 719 ? 55.238 -32.628 35.245 1.00 70.19 698 ARG A C 1
ATOM 4700 O O . ARG A 1 719 ? 56.438 -32.489 35.506 1.00 74.65 698 ARG A O 1
ATOM 4708 N N . ARG A 1 720 ? 54.583 -33.763 35.497 1.00 66.01 699 ARG A N 1
ATOM 4709 C CA . ARG A 1 720 ? 55.270 -34.903 36.092 1.00 67.96 699 ARG A CA 1
ATOM 4710 C C . ARG A 1 720 ? 56.332 -35.467 35.160 1.00 71.12 699 ARG A C 1
ATOM 4711 O O . ARG A 1 720 ? 57.422 -35.844 35.607 1.00 73.22 699 ARG A O 1
ATOM 4719 N N . LEU A 1 721 ? 56.024 -35.546 33.864 1.00 71.13 700 LEU A N 1
ATOM 4720 C CA . LEU A 1 721 ? 56.938 -36.166 32.911 1.00 72.30 700 LEU A CA 1
ATOM 4721 C C . LEU A 1 721 ? 58.288 -35.457 32.901 1.00 79.49 700 LEU A C 1
ATOM 4722 O O . LEU A 1 721 ? 59.342 -36.102 32.935 1.00 84.95 700 LEU A O 1
ATOM 4727 N N . ARG A 1 722 ? 58.277 -34.125 32.868 1.00 79.21 701 ARG A N 1
ATOM 4728 C CA . ARG A 1 722 ? 59.526 -33.377 32.894 1.00 79.20 701 ARG A CA 1
ATOM 4729 C C . ARG A 1 722 ? 60.085 -33.200 34.300 1.00 80.55 701 ARG A C 1
ATOM 4730 O O . ARG A 1 722 ? 61.246 -32.801 34.439 1.00 84.09 701 ARG A O 1
ATOM 4738 N N . GLU A 1 723 ? 59.301 -33.485 35.340 1.00 81.19 702 GLU A N 1
ATOM 4739 C CA . GLU A 1 723 ? 59.801 -33.438 36.712 1.00 86.23 702 GLU A CA 1
ATOM 4740 C C . GLU A 1 723 ? 60.287 -34.809 37.175 1.00 88.50 702 GLU A C 1
ATOM 4741 O O . GLU A 1 723 ? 61.438 -34.959 37.596 1.00 90.52 702 GLU A O 1
ATOM 4747 N N . ARG A 1 724 ? 59.416 -35.818 37.101 1.00 89.22 703 ARG A N 1
ATOM 4748 C CA . ARG A 1 724 ? 59.766 -37.145 37.594 1.00 90.66 703 ARG A CA 1
ATOM 4749 C C . ARG A 1 724 ? 60.651 -37.913 36.619 1.00 94.09 703 ARG A C 1
ATOM 4750 O O . ARG A 1 724 ? 61.479 -38.722 37.050 1.00 99.09 703 ARG A O 1
ATOM 4758 N N . TYR A 1 725 ? 60.496 -37.685 35.312 1.00 90.85 704 TYR A N 1
ATOM 4759 C CA . TYR A 1 725 ? 61.291 -38.387 34.315 1.00 87.21 704 TYR A CA 1
ATOM 4760 C C . TYR A 1 725 ? 62.233 -37.487 33.530 1.00 85.11 704 TYR A C 1
ATOM 4761 O O . TYR A 1 725 ? 63.165 -37.999 32.903 1.00 83.95 704 TYR A O 1
ATOM 4770 N N . GLY A 1 726 ? 62.018 -36.176 33.544 1.00 87.15 705 GLY A N 1
ATOM 4771 C CA . GLY A 1 726 ? 62.874 -35.268 32.799 1.00 90.22 705 GLY A CA 1
ATOM 4772 C C . GLY A 1 726 ? 62.636 -35.281 31.304 1.00 90.60 705 GLY A C 1
ATOM 4773 O O . GLY A 1 726 ? 63.590 -35.139 30.528 1.00 93.55 705 GLY A O 1
ATOM 4774 N N . ILE A 1 727 ? 61.386 -35.446 30.880 1.00 89.61 706 ILE A N 1
ATOM 4775 C CA . ILE A 1 727 ? 61.019 -35.507 29.469 1.00 88.26 706 ILE A CA 1
ATOM 4776 C C . ILE A 1 727 ? 60.153 -34.295 29.159 1.00 87.23 706 ILE A C 1
ATOM 4777 O O . ILE A 1 727 ? 59.084 -34.118 29.756 1.00 85.96 706 ILE A O 1
ATOM 4782 N N . ASP A 1 728 ? 60.606 -33.465 28.221 1.00 88.81 707 ASP A N 1
ATOM 4783 C CA . ASP A 1 728 ? 59.931 -32.209 27.923 1.00 88.52 707 ASP A CA 1
ATOM 4784 C C . ASP A 1 728 ? 58.876 -32.326 26.830 1.00 86.06 707 ASP A C 1
ATOM 4785 O O . ASP A 1 728 ? 58.168 -31.346 26.574 1.00 82.90 707 ASP A O 1
ATOM 4790 N N . GLU A 1 729 ? 58.747 -33.482 26.183 1.00 88.83 708 GLU A N 1
ATOM 4791 C CA . GLU A 1 729 ? 57.765 -33.631 25.115 1.00 88.82 708 GLU A CA 1
ATOM 4792 C C . GLU A 1 729 ? 56.359 -33.658 25.703 1.00 82.49 708 GLU A C 1
ATOM 4793 O O . GLU A 1 729 ? 56.037 -34.520 26.528 1.00 81.32 708 GLU A O 1
ATOM 4799 N N . LYS A 1 730 ? 55.524 -32.720 25.276 1.00 79.85 709 LYS A N 1
ATOM 4800 C CA . LYS A 1 730 ? 54.198 -32.574 25.864 1.00 79.96 709 LYS A CA 1
ATOM 4801 C C . LYS A 1 730 ? 53.240 -33.594 25.257 1.00 78.33 709 LYS A C 1
ATOM 4802 O O . LYS A 1 730 ? 53.202 -33.748 24.032 1.00 83.90 709 LYS A O 1
ATOM 4808 N N . PRO A 1 731 ? 52.458 -34.299 26.071 1.00 71.48 710 PRO A N 1
ATOM 4809 C CA . PRO A 1 731 ? 51.615 -35.373 25.537 1.00 66.36 710 PRO A CA 1
ATOM 4810 C C . PRO A 1 731 ? 50.459 -34.838 24.708 1.00 67.91 710 PRO A C 1
ATOM 4811 O O . PRO A 1 731 ? 49.904 -33.770 24.980 1.00 71.64 710 PRO A O 1
ATOM 4815 N N . THR A 1 732 ? 50.098 -35.605 23.682 1.00 68.16 711 THR A N 1
ATOM 4816 C CA . THR A 1 732 ? 48.984 -35.264 22.807 1.00 67.78 711 THR A CA 1
ATOM 4817 C C . THR A 1 732 ? 47.684 -35.767 23.423 1.00 64.71 711 THR A C 1
ATOM 4818 O O . THR A 1 732 ? 47.594 -36.926 23.839 1.00 62.43 711 THR A O 1
ATOM 4822 N N . ALA A 1 733 ? 46.684 -34.891 23.480 1.00 61.93 712 ALA A N 1
ATOM 4823 C CA . ALA A 1 733 ? 45.402 -35.193 24.099 1.00 56.34 712 ALA A CA 1
ATOM 4824 C C . ALA A 1 733 ? 44.286 -35.085 23.070 1.00 57.75 712 ALA A C 1
ATOM 4825 O O . ALA A 1 733 ? 44.327 -34.230 22.179 1.00 58.45 712 ALA A O 1
ATOM 4827 N N . SER A 1 734 ? 43.289 -35.956 23.200 1.00 57.11 713 SER A N 1
ATOM 4828 C CA . SER A 1 734 ? 42.154 -35.981 22.286 1.00 53.83 713 SER A CA 1
ATOM 4829 C C . SER A 1 734 ? 40.906 -36.353 23.079 1.00 53.79 713 SER A C 1
ATOM 4830 O O . SER A 1 734 ? 40.944 -36.489 24.306 1.00 58.35 713 SER A O 1
ATOM 4833 N N . ASP A 1 735 ? 39.785 -36.515 22.370 1.00 53.42 714 ASP A N 1
ATOM 4834 C CA . ASP A 1 735 ? 38.539 -36.898 23.027 1.00 54.22 714 ASP A CA 1
ATOM 4835 C C . ASP A 1 735 ? 38.645 -38.278 23.667 1.00 54.47 714 ASP A C 1
ATOM 4836 O O . ASP A 1 735 ? 38.068 -38.522 24.733 1.00 49.11 714 ASP A O 1
ATOM 4841 N N . ASP A 1 736 ? 39.375 -39.196 23.033 1.00 58.45 715 ASP A N 1
ATOM 4842 C CA . ASP A 1 736 ? 39.371 -40.598 23.432 1.00 58.75 715 ASP A CA 1
ATOM 4843 C C . ASP A 1 736 ? 40.702 -41.054 24.023 1.00 60.04 715 ASP A C 1
ATOM 4844 O O . ASP A 1 736 ? 41.060 -42.230 23.913 1.00 59.54 715 ASP A O 1
ATOM 4849 N N . GLY A 1 737 ? 41.442 -40.151 24.655 1.00 60.25 716 GLY A N 1
ATOM 4850 C CA . GLY A 1 737 ? 42.590 -40.557 25.432 1.00 54.79 716 GLY A CA 1
ATOM 4851 C C . GLY A 1 737 ? 43.731 -39.571 25.324 1.00 54.63 716 GLY A C 1
ATOM 4852 O O . GLY A 1 737 ? 43.577 -38.452 24.835 1.00 59.07 716 GLY A O 1
ATOM 4853 N N . ILE A 1 738 ? 44.896 -40.012 25.802 1.00 52.39 717 ILE A N 1
ATOM 4854 C CA . ILE A 1 738 ? 46.114 -39.211 25.844 1.00 56.22 717 ILE A CA 1
ATOM 4855 C C . ILE A 1 738 ? 47.269 -40.069 25.346 1.00 57.87 717 ILE A C 1
ATOM 4856 O O . ILE A 1 738 ? 47.412 -41.226 25.758 1.00 53.45 717 ILE A O 1
ATOM 4861 N N . ILE A 1 739 ? 48.093 -39.505 24.466 1.00 62.28 718 ILE A N 1
ATOM 4862 C CA . ILE A 1 739 ? 49.231 -40.204 23.876 1.00 64.79 718 ILE A CA 1
ATOM 4863 C C . ILE A 1 739 ? 50.513 -39.659 24.490 1.00 62.61 718 ILE A C 1
ATOM 4864 O O . ILE A 1 739 ? 50.748 -38.445 24.479 1.00 60.78 718 ILE A O 1
ATOM 4869 N N . VAL A 1 740 ? 51.344 -40.559 25.012 1.00 61.78 719 VAL A N 1
ATOM 4870 C CA . VAL A 1 740 ? 52.649 -40.221 25.568 1.00 70.61 719 VAL A CA 1
ATOM 4871 C C . VAL A 1 740 ? 53.711 -41.004 24.807 1.00 82.44 719 VAL A C 1
ATOM 4872 O O . VAL A 1 740 ? 53.496 -42.166 24.445 1.00 87.72 719 VAL A O 1
ATOM 4876 N N . ARG A 1 741 ? 54.850 -40.363 24.550 1.00 85.43 720 ARG A N 1
ATOM 4877 C CA . ARG A 1 741 ? 55.980 -41.006 23.894 1.00 90.37 720 ARG A CA 1
ATOM 4878 C C . ARG A 1 741 ? 57.230 -40.799 24.734 1.00 92.86 720 ARG A C 1
ATOM 4879 O O . ARG A 1 741 ? 57.530 -39.671 25.139 1.00 93.94 720 ARG A O 1
ATOM 4887 N N . LEU A 1 742 ? 57.953 -41.887 24.995 1.00 94.14 721 LEU A N 1
ATOM 4888 C CA . LEU A 1 742 ? 59.168 -41.847 25.793 1.00 94.92 721 LEU A CA 1
ATOM 4889 C C . LEU A 1 742 ? 60.249 -42.644 25.072 1.00 98.48 721 LEU A C 1
ATOM 4890 O O . LEU A 1 742 ? 59.992 -43.779 24.635 1.00 97.78 721 LEU A O 1
ATOM 4895 N N . PRO A 1 743 ? 61.454 -42.097 24.918 1.00 103.42 722 PRO A N 1
ATOM 4896 C CA . PRO A 1 743 ? 62.550 -42.896 24.359 1.00 106.22 722 PRO A CA 1
ATOM 4897 C C . PRO A 1 743 ? 62.871 -44.072 25.268 1.00 109.82 722 PRO A C 1
ATOM 4898 O O . PRO A 1 743 ? 62.714 -44.000 26.489 1.00 106.06 722 PRO A O 1
ATOM 4902 N N . ASP A 1 744 ? 63.313 -45.168 24.652 1.00 119.07 723 ASP A N 1
ATOM 4903 C CA . ASP A 1 744 ? 63.528 -46.409 25.384 1.00 122.44 723 ASP A CA 1
ATOM 4904 C C . ASP A 1 744 ? 64.518 -46.205 26.525 1.00 124.02 723 ASP A C 1
ATOM 4905 O O . ASP A 1 744 ? 65.551 -45.549 26.366 1.00 124.27 723 ASP A O 1
ATOM 4910 N N . SER A 1 745 ? 64.190 -46.770 27.682 1.00 124.48 724 SER A N 1
ATOM 4911 C CA . SER A 1 745 ? 65.000 -46.603 28.881 1.00 122.73 724 SER A CA 1
ATOM 4912 C C . SER A 1 745 ? 66.141 -47.614 28.921 1.00 120.63 724 SER A C 1
ATOM 4913 O O . SER A 1 745 ? 65.924 -48.796 29.184 1.00 117.61 724 SER A O 1
ATOM 4916 N N . PRO A 1 750 ? 57.091 -45.988 32.444 1.00 100.78 729 PRO A N 1
ATOM 4917 C CA . PRO A 1 750 ? 56.267 -46.748 31.497 1.00 102.02 729 PRO A CA 1
ATOM 4918 C C . PRO A 1 750 ? 54.906 -47.158 32.062 1.00 101.16 729 PRO A C 1
ATOM 4919 O O . PRO A 1 750 ? 54.152 -47.849 31.376 1.00 102.32 729 PRO A O 1
ATOM 4923 N N . GLY A 1 751 ? 54.589 -46.722 33.283 1.00 97.13 730 GLY A N 1
ATOM 4924 C CA . GLY A 1 751 ? 53.457 -47.243 34.016 1.00 93.41 730 GLY A CA 1
ATOM 4925 C C . GLY A 1 751 ? 52.181 -46.416 33.887 1.00 89.78 730 GLY A C 1
ATOM 4926 O O . GLY A 1 751 ? 52.150 -45.341 33.295 1.00 88.00 730 GLY A O 1
ATOM 4927 N N . ALA A 1 752 ? 51.111 -46.958 34.475 1.00 90.90 731 ALA A N 1
ATOM 4928 C CA . ALA A 1 752 ? 49.798 -46.327 34.459 1.00 80.52 731 ALA A CA 1
ATOM 4929 C C . ALA A 1 752 ? 49.583 -45.354 35.606 1.00 83.19 731 ALA A C 1
ATOM 4930 O O . ALA A 1 752 ? 48.655 -44.541 35.540 1.00 82.22 731 ALA A O 1
ATOM 4932 N N . ASP A 1 753 ? 50.399 -45.425 36.659 1.00 89.25 732 ASP A N 1
ATOM 4933 C CA . ASP A 1 753 ? 50.333 -44.429 37.720 1.00 91.30 732 ASP A CA 1
ATOM 4934 C C . ASP A 1 753 ? 50.688 -43.035 37.223 1.00 87.49 732 ASP A C 1
ATOM 4935 O O . ASP A 1 753 ? 50.456 -42.058 37.943 1.00 87.14 732 ASP A O 1
ATOM 4940 N N . LEU A 1 754 ? 51.242 -42.929 36.012 1.00 78.33 733 LEU A N 1
ATOM 4941 C CA . LEU A 1 754 ? 51.565 -41.631 35.432 1.00 72.03 733 LEU A CA 1
ATOM 4942 C C . LEU A 1 754 ? 50.322 -40.761 35.288 1.00 68.69 733 LEU A C 1
ATOM 4943 O O . LEU A 1 754 ? 50.380 -39.542 35.490 1.00 64.25 733 LEU A O 1
ATOM 4948 N N . PHE A 1 755 ? 49.186 -41.368 34.950 1.00 67.91 734 PHE A N 1
ATOM 4949 C CA . PHE A 1 755 ? 47.957 -40.619 34.726 1.00 64.74 734 PHE A CA 1
ATOM 4950 C C . PHE A 1 755 ? 47.156 -40.376 35.998 1.00 71.04 734 PHE A C 1
ATOM 4951 O O . PHE A 1 755 ? 46.325 -39.461 36.020 1.00 72.67 734 PHE A O 1
ATOM 4959 N N . VAL A 1 756 ? 47.389 -41.156 37.050 1.00 73.92 735 VAL A N 1
ATOM 4960 C CA . VAL A 1 756 ? 46.560 -41.101 38.250 1.00 67.79 735 VAL A CA 1
ATOM 4961 C C . VAL A 1 756 ? 47.060 -39.996 39.170 1.00 68.56 735 VAL A C 1
ATOM 4962 O O . VAL A 1 756 ? 48.251 -39.932 39.497 1.00 68.08 735 VAL A O 1
ATOM 4966 N N . PHE A 1 757 ? 46.145 -39.126 39.595 1.00 67.37 736 PHE A N 1
ATOM 4967 C CA . PHE A 1 757 ? 46.439 -38.047 40.525 1.00 62.61 736 PHE A CA 1
ATOM 4968 C C . PHE A 1 757 ? 45.409 -38.047 41.647 1.00 67.63 736 PHE A C 1
ATOM 4969 O O . PHE A 1 757 ? 44.311 -38.592 41.510 1.00 69.27 736 PHE A O 1
ATOM 4977 N N . ASP A 1 758 ? 45.777 -37.422 42.764 1.00 72.01 737 ASP A N 1
ATOM 4978 C CA . ASP A 1 758 ? 44.836 -37.245 43.861 1.00 76.66 737 ASP A CA 1
ATOM 4979 C C . ASP A 1 758 ? 43.811 -36.173 43.509 1.00 79.50 737 ASP A C 1
ATOM 4980 O O . ASP A 1 758 ? 44.100 -35.225 42.773 1.00 77.51 737 ASP A O 1
ATOM 4985 N N . ALA A 1 759 ? 42.596 -36.337 44.042 1.00 78.89 738 ALA A N 1
ATOM 4986 C CA . ALA A 1 759 ? 41.508 -35.424 43.703 1.00 66.16 738 ALA A CA 1
ATOM 4987 C C . ALA A 1 759 ? 41.833 -33.992 44.109 1.00 68.70 738 ALA A C 1
ATOM 4988 O O . ALA A 1 759 ? 41.542 -33.048 43.366 1.00 75.18 738 ALA A O 1
ATOM 4990 N N . ASP A 1 760 ? 42.442 -33.809 45.282 1.00 69.08 739 ASP A N 1
ATOM 4991 C CA . ASP A 1 760 ? 42.827 -32.478 45.738 1.00 70.59 739 ASP A CA 1
ATOM 4992 C C . ASP A 1 760 ? 44.120 -31.985 45.104 1.00 66.75 739 ASP A C 1
ATOM 4993 O O . ASP A 1 760 ? 44.490 -30.824 45.309 1.00 65.32 739 ASP A O 1
ATOM 4998 N N . GLU A 1 761 ? 44.813 -32.831 44.345 1.00 66.47 740 GLU A N 1
ATOM 4999 C CA . GLU A 1 761 ? 46.026 -32.441 43.640 1.00 65.20 740 GLU A CA 1
ATOM 5000 C C . GLU A 1 761 ? 45.739 -31.792 42.290 1.00 70.60 740 GLU A C 1
ATOM 5001 O O . GLU A 1 761 ? 46.583 -31.043 41.785 1.00 68.16 740 GLU A O 1
ATOM 5007 N N . ILE A 1 762 ? 44.562 -32.051 41.718 1.00 71.58 741 ILE A N 1
ATOM 5008 C CA . ILE A 1 762 ? 44.298 -31.715 40.320 1.00 71.08 741 ILE A CA 1
ATOM 5009 C C . ILE A 1 762 ? 44.220 -30.206 40.125 1.00 75.81 741 ILE A C 1
ATOM 5010 O O . ILE A 1 762 ? 45.031 -29.617 39.402 1.00 79.96 741 ILE A O 1
ATOM 5015 N N . GLU A 1 763 ? 43.236 -29.564 40.758 1.00 75.63 742 GLU A N 1
ATOM 5016 C CA . GLU A 1 763 ? 42.952 -28.159 40.468 1.00 73.21 742 GLU A CA 1
ATOM 5017 C C . GLU A 1 763 ? 44.146 -27.229 40.676 1.00 74.22 742 GLU A C 1
ATOM 5018 O O . GLU A 1 763 ? 44.326 -26.316 39.851 1.00 77.46 742 GLU A O 1
ATOM 5024 N N . PRO A 1 764 ? 44.985 -27.386 41.708 1.00 67.49 743 PRO A N 1
ATOM 5025 C CA . PRO A 1 764 ? 46.172 -26.517 41.789 1.00 63.99 743 PRO A CA 1
ATOM 5026 C C . PRO A 1 764 ? 47.148 -26.731 40.646 1.00 64.18 743 PRO A C 1
ATOM 5027 O O . PRO A 1 764 ? 47.675 -25.753 40.101 1.00 71.40 743 PRO A O 1
ATOM 5031 N N . ILE A 1 765 ? 47.403 -27.987 40.272 1.00 58.60 744 ILE A N 1
ATOM 5032 C CA . ILE A 1 765 ? 48.337 -28.278 39.184 1.00 57.61 744 ILE A CA 1
ATOM 5033 C C . ILE A 1 765 ? 47.880 -27.608 37.894 1.00 57.64 744 ILE A C 1
ATOM 5034 O O . ILE A 1 765 ? 48.656 -26.915 37.224 1.00 54.50 744 ILE A O 1
ATOM 5039 N N . VAL A 1 766 ? 46.612 -27.810 37.527 1.00 58.66 745 VAL A N 1
ATOM 5040 C CA . VAL A 1 766 ? 46.089 -27.238 36.289 1.00 58.51 745 VAL A CA 1
ATOM 5041 C C . VAL A 1 766 ? 46.214 -25.719 36.306 1.00 62.98 745 VAL A C 1
ATOM 5042 O O . VAL A 1 766 ? 46.500 -25.093 35.277 1.00 73.34 745 VAL A O 1
ATOM 5046 N N . THR A 1 767 ? 46.023 -25.105 37.476 1.00 55.84 746 THR A N 1
ATOM 5047 C CA . THR A 1 767 ? 46.138 -23.653 37.576 1.00 54.00 746 THR A CA 1
ATOM 5048 C C . THR A 1 767 ? 47.570 -23.192 37.329 1.00 51.28 746 THR A C 1
ATOM 5049 O O . THR A 1 767 ? 47.792 -22.136 36.725 1.00 51.67 746 THR A O 1
ATOM 5053 N N . ALA A 1 768 ? 48.553 -23.977 37.773 1.00 51.92 747 ALA A N 1
ATOM 5054 C CA . ALA A 1 768 ? 49.948 -23.582 37.618 1.00 56.33 747 ALA A CA 1
ATOM 5055 C C . ALA A 1 768 ? 50.468 -23.821 36.205 1.00 64.54 747 ALA A C 1
ATOM 5056 O O . ALA A 1 768 ? 51.381 -23.116 35.759 1.00 75.78 747 ALA A O 1
ATOM 5058 N N . GLU A 1 769 ? 49.904 -24.791 35.488 1.00 61.49 748 GLU A N 1
ATOM 5059 C CA . GLU A 1 769 ? 50.431 -25.170 34.183 1.00 64.52 748 GLU A CA 1
ATOM 5060 C C . GLU A 1 769 ? 49.748 -24.460 33.026 1.00 68.47 748 GLU A C 1
ATOM 5061 O O . GLU A 1 769 ? 50.361 -24.304 31.963 1.00 69.77 748 GLU A O 1
ATOM 5067 N N . VAL A 1 770 ? 48.499 -24.022 33.206 1.00 65.93 749 VAL A N 1
ATOM 5068 C CA . VAL A 1 770 ? 47.740 -23.471 32.087 1.00 58.43 749 VAL A CA 1
ATOM 5069 C C . VAL A 1 770 ? 48.416 -22.227 31.525 1.00 53.67 749 VAL A C 1
ATOM 5070 O O . VAL A 1 770 ? 48.316 -21.951 30.324 1.00 52.55 749 VAL A O 1
ATOM 5074 N N . GLY A 1 771 ? 49.137 -21.477 32.363 1.00 53.21 750 GLY A N 1
ATOM 5075 C CA . GLY A 1 771 ? 49.747 -20.239 31.905 1.00 51.27 750 GLY A CA 1
ATOM 5076 C C . GLY A 1 771 ? 50.776 -20.434 30.809 1.00 52.10 750 GLY A C 1
ATOM 5077 O O . GLY A 1 771 ? 50.947 -19.562 29.952 1.00 56.31 750 GLY A O 1
ATOM 5078 N N . GLY A 1 772 ? 51.470 -21.568 30.813 1.00 47.16 751 GLY A N 1
ATOM 5079 C CA . GLY A 1 772 ? 52.459 -21.872 29.803 1.00 48.25 751 GLY A CA 1
ATOM 5080 C C . GLY A 1 772 ? 51.982 -22.742 28.663 1.00 54.77 751 GLY A C 1
ATOM 5081 O O . GLY A 1 772 ? 52.770 -23.040 27.760 1.00 57.19 751 GLY A O 1
ATOM 5082 N N . SER A 1 773 ? 50.717 -23.155 28.668 1.00 52.38 752 SER A N 1
ATOM 5083 C CA . SER A 1 773 ? 50.210 -24.064 27.654 1.00 53.34 752 SER A CA 1
ATOM 5084 C C . SER A 1 773 ? 49.868 -23.313 26.370 1.00 59.23 752 SER A C 1
ATOM 5085 O O . SER A 1 773 ? 49.597 -22.10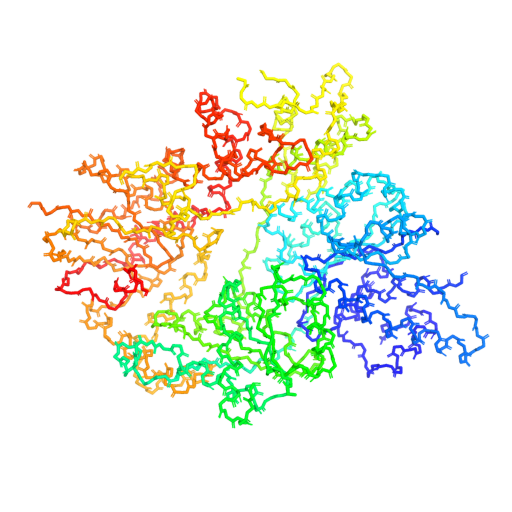8 26.372 1.00 60.61 752 SER A O 1
ATOM 5088 N N . ALA A 1 774 ? 49.878 -24.055 25.259 1.00 59.60 753 ALA A N 1
ATOM 5089 C CA . ALA A 1 774 ? 49.570 -23.458 23.965 1.00 53.51 753 ALA A CA 1
ATOM 5090 C C . ALA A 1 774 ? 48.132 -22.960 23.900 1.00 53.26 753 ALA A C 1
ATOM 5091 O O . ALA A 1 774 ? 47.848 -21.980 23.201 1.00 51.34 753 ALA A O 1
ATOM 5093 N N . LEU A 1 775 ? 47.215 -23.619 24.614 1.00 55.40 754 LEU A N 1
ATOM 5094 C CA . LEU A 1 775 ? 45.826 -23.171 24.625 1.00 52.95 754 LEU A CA 1
ATOM 5095 C C . LEU A 1 775 ? 45.706 -21.762 25.188 1.00 58.14 754 LEU A C 1
ATOM 5096 O O . LEU A 1 775 ? 44.974 -20.926 24.643 1.00 58.80 754 LEU A O 1
ATOM 5101 N N . PHE A 1 776 ? 46.426 -21.478 26.275 1.00 57.59 755 PHE A N 1
ATOM 5102 C CA . PHE A 1 776 ? 46.357 -20.154 26.882 1.00 53.37 755 PHE A CA 1
ATOM 5103 C C . PHE A 1 776 ? 46.872 -19.082 25.933 1.00 56.90 755 PHE A C 1
ATOM 5104 O O . PHE A 1 776 ? 46.312 -17.982 25.868 1.00 63.61 755 PHE A O 1
ATOM 5112 N N . ALA A 1 777 ? 47.948 -19.376 25.199 1.00 56.58 756 ALA A N 1
ATOM 5113 C CA . ALA A 1 777 ? 48.470 -18.411 24.238 1.00 53.72 756 ALA A CA 1
ATOM 5114 C C . ALA A 1 777 ? 47.424 -18.059 23.188 1.00 53.00 756 ALA A C 1
ATOM 5115 O O . ALA A 1 777 ? 47.259 -16.886 22.834 1.00 54.33 756 ALA A O 1
ATOM 5117 N N . SER A 1 778 ? 46.695 -19.061 22.691 1.00 51.63 757 SER A N 1
ATOM 5118 C CA . SER A 1 778 ? 45.665 -18.805 21.688 1.00 53.74 757 SER A CA 1
ATOM 5119 C C . SER A 1 778 ? 44.502 -18.021 22.281 1.00 55.81 757 SER A C 1
ATOM 5120 O O . SER A 1 778 ? 44.042 -17.034 21.695 1.00 55.56 757 SER A O 1
ATOM 5123 N N . ARG A 1 779 ? 44.010 -18.446 23.446 1.00 54.20 758 ARG A N 1
ATOM 5124 C CA . ARG A 1 779 ? 42.860 -17.777 24.037 1.00 49.16 758 ARG A CA 1
ATOM 5125 C C . ARG A 1 779 ? 43.214 -16.405 24.597 1.00 52.62 758 ARG A C 1
ATOM 5126 O O . ARG A 1 779 ? 42.321 -15.564 24.743 1.00 55.46 758 ARG A O 1
ATOM 5134 N N . PHE A 1 780 ? 44.489 -16.151 24.904 1.00 50.88 759 PHE A N 1
ATOM 5135 C CA . PHE A 1 780 ? 44.893 -14.789 25.243 1.00 47.48 759 PHE A CA 1
ATOM 5136 C C . PHE A 1 780 ? 44.841 -13.886 24.017 1.00 48.94 759 PHE A C 1
ATOM 5137 O O . PHE A 1 780 ? 44.493 -12.705 24.124 1.00 53.23 759 PHE A O 1
ATOM 5145 N N . ARG A 1 781 ? 45.195 -14.421 22.846 1.00 43.32 760 ARG A N 1
ATOM 5146 C CA . ARG A 1 781 ? 45.116 -13.638 21.617 1.00 51.33 760 ARG A CA 1
ATOM 5147 C C . ARG A 1 781 ? 43.669 -13.317 21.264 1.00 50.56 760 ARG A C 1
ATOM 5148 O O . ARG A 1 781 ? 43.327 -12.158 20.997 1.00 48.90 760 ARG A O 1
ATOM 5156 N N . GLU A 1 782 ? 42.804 -14.337 21.250 1.00 49.99 761 GLU A N 1
ATOM 5157 C CA . GLU A 1 782 ? 41.397 -14.112 20.930 1.00 51.75 761 GLU A CA 1
ATOM 5158 C C . GLU A 1 782 ? 40.752 -13.151 21.924 1.00 53.62 761 GLU A C 1
ATOM 5159 O O . GLU A 1 782 ? 39.911 -12.327 21.545 1.00 53.99 761 GLU A O 1
ATOM 5165 N N . CYS A 1 783 ? 41.137 -13.238 23.201 1.00 51.18 762 CYS A N 1
ATOM 5166 C CA . CYS A 1 783 ? 40.584 -12.331 24.203 1.00 52.20 762 CYS A CA 1
ATOM 5167 C C . CYS A 1 783 ? 41.070 -10.903 23.985 1.00 55.13 762 CYS A C 1
ATOM 5168 O O . CYS A 1 783 ? 40.276 -9.955 24.021 1.00 60.29 762 CYS A O 1
ATOM 5171 N N . ALA A 1 784 ? 42.376 -10.728 23.758 1.00 51.93 763 ALA A N 1
ATOM 5172 C CA . ALA A 1 784 ? 42.919 -9.388 23.557 1.00 53.46 763 ALA A CA 1
ATOM 5173 C C . ALA A 1 784 ? 42.280 -8.705 22.355 1.00 56.22 763 ALA A C 1
ATOM 5174 O O . ALA A 1 784 ? 41.941 -7.517 22.413 1.00 54.60 763 ALA A O 1
ATOM 5176 N N . ALA A 1 785 ? 42.099 -9.444 21.257 1.00 55.19 764 ALA A N 1
ATOM 5177 C CA . ALA A 1 785 ? 41.486 -8.864 20.068 1.00 45.58 764 ALA A CA 1
ATOM 5178 C C . ALA A 1 785 ? 40.014 -8.547 20.300 1.00 53.74 764 ALA A C 1
ATOM 5179 O O . ALA A 1 785 ? 39.532 -7.484 19.891 1.00 50.13 764 ALA A O 1
ATOM 5181 N N . ARG A 1 786 ? 39.286 -9.455 20.957 1.00 55.34 765 ARG A N 1
ATOM 5182 C CA . ARG A 1 786 ? 37.868 -9.221 21.216 1.00 55.81 765 ARG A CA 1
ATOM 5183 C C . ARG A 1 786 ? 37.660 -8.008 22.116 1.00 63.29 765 ARG A C 1
ATOM 5184 O O . ARG A 1 786 ? 36.679 -7.272 21.952 1.00 66.39 765 ARG A O 1
ATOM 5192 N N . ALA A 1 787 ? 38.577 -7.774 23.059 1.00 62.28 766 ALA A N 1
ATOM 5193 C CA . ALA A 1 787 ? 38.524 -6.593 23.912 1.00 62.24 766 ALA A CA 1
ATOM 5194 C C . ALA A 1 787 ? 38.956 -5.319 23.193 1.00 58.02 766 ALA A C 1
ATOM 5195 O O . ALA A 1 787 ? 38.942 -4.252 23.818 1.00 58.13 766 ALA A O 1
ATOM 5197 N N . LEU A 1 788 ? 39.344 -5.409 21.917 1.00 56.69 767 LEU A N 1
ATOM 5198 C CA . LEU A 1 788 ? 39.730 -4.262 21.096 1.00 54.82 767 LEU A CA 1
ATOM 5199 C C . LEU A 1 788 ? 40.992 -3.573 21.612 1.00 57.05 767 LEU A C 1
ATOM 5200 O O . LEU A 1 788 ? 41.118 -2.350 21.524 1.00 58.14 767 LEU A O 1
ATOM 5205 N N . LEU A 1 789 ? 41.940 -4.347 22.141 1.00 58.96 768 LEU A N 1
ATOM 5206 C CA . LEU A 1 789 ? 43.156 -3.791 22.719 1.00 60.14 768 LEU A CA 1
ATOM 5207 C C . LEU A 1 789 ? 44.385 -3.949 21.835 1.00 60.63 768 LEU A C 1
ATOM 5208 O O . LEU A 1 789 ? 45.364 -3.220 22.033 1.00 61.76 768 LEU A O 1
ATOM 5213 N N . LEU A 1 790 ? 44.365 -4.879 20.883 1.00 60.53 769 LEU A N 1
ATOM 5214 C CA . LEU A 1 790 ? 45.516 -5.081 20.014 1.00 58.02 769 LEU A CA 1
ATOM 5215 C C . LEU A 1 790 ? 45.582 -3.986 18.954 1.00 57.80 769 LEU A C 1
ATOM 5216 O O . LEU A 1 790 ? 44.555 -3.614 18.382 1.00 57.45 769 LEU A O 1
ATOM 5221 N N . PRO A 1 791 ? 46.772 -3.457 18.670 1.00 64.91 770 PRO A N 1
ATOM 5222 C CA . PRO A 1 791 ? 46.906 -2.508 17.557 1.00 67.04 770 PRO A CA 1
ATOM 5223 C C . PRO A 1 791 ? 46.696 -3.217 16.226 1.00 71.12 770 PRO A C 1
ATOM 5224 O O . PRO A 1 791 ? 47.268 -4.280 15.977 1.00 74.18 770 PRO A O 1
ATOM 5228 N N . ARG A 1 792 ? 45.858 -2.631 15.379 1.00 70.67 771 ARG A N 1
ATOM 5229 C CA . ARG A 1 792 ? 45.543 -3.193 14.074 1.00 65.15 771 ARG A CA 1
ATOM 5230 C C . ARG A 1 792 ? 46.307 -2.457 12.975 1.00 64.19 771 ARG A C 1
ATOM 5231 O O . ARG A 1 792 ? 46.893 -1.394 13.191 1.00 61.76 771 ARG A O 1
ATOM 5239 N N . ARG A 1 793 ? 46.301 -3.053 11.778 1.00 65.88 772 ARG A N 1
ATOM 5240 C CA . ARG A 1 793 ? 47.054 -2.497 10.658 1.00 62.87 772 ARG A CA 1
ATOM 5241 C C . ARG A 1 793 ? 46.288 -1.398 9.935 1.00 62.82 772 ARG A C 1
ATOM 5242 O O . ARG A 1 793 ? 46.903 -0.530 9.306 1.00 65.08 772 ARG A O 1
ATOM 5250 N N . HIS A 1 794 ? 44.958 -1.425 10.000 1.00 64.08 773 HIS A N 1
ATOM 5251 C CA . HIS A 1 794 ? 44.102 -0.413 9.404 1.00 65.34 773 HIS A CA 1
ATOM 5252 C C . HIS A 1 794 ? 42.959 -0.173 10.380 1.00 68.57 773 HIS A C 1
ATOM 5253 O O . HIS A 1 794 ? 42.390 -1.138 10.913 1.00 73.72 773 HIS A O 1
ATOM 5260 N N . PRO A 1 795 ? 42.610 1.091 10.645 1.00 68.22 774 PRO A N 1
ATOM 5261 C CA . PRO A 1 795 ? 41.591 1.362 11.676 1.00 64.08 774 PRO A CA 1
ATOM 5262 C C . PRO A 1 795 ? 40.258 0.683 11.416 1.00 63.30 774 PRO A C 1
ATOM 5263 O O . PRO A 1 795 ? 39.624 0.196 12.359 1.00 64.41 774 PRO A O 1
ATOM 5267 N N . GLY A 1 796 ? 39.818 0.626 10.162 1.00 67.34 775 GLY A N 1
ATOM 5268 C CA . GLY A 1 796 ? 38.541 0.018 9.847 1.00 67.42 775 GLY A CA 1
ATOM 5269 C C . GLY A 1 796 ? 38.648 -1.395 9.312 1.00 70.94 775 GLY A C 1
ATOM 5270 O O . GLY A 1 796 ? 37.817 -1.821 8.505 1.00 74.80 775 GLY A O 1
ATOM 5271 N N . LYS A 1 797 ? 39.660 -2.137 9.755 1.00 69.74 776 LYS A N 1
ATOM 5272 C CA . LYS A 1 797 ? 39.866 -3.497 9.277 1.00 66.91 776 LYS A CA 1
ATOM 5273 C C . LYS A 1 797 ? 40.503 -4.324 10.382 1.00 64.64 776 LYS A C 1
ATOM 5274 O O . LYS A 1 797 ? 41.491 -3.898 10.987 1.00 66.63 776 LYS A O 1
ATOM 5280 N N . ARG A 1 798 ? 39.932 -5.496 10.643 1.00 57.08 777 ARG A N 1
ATOM 5281 C CA . ARG A 1 798 ? 40.501 -6.404 11.629 1.00 52.83 777 ARG A CA 1
ATOM 5282 C C . ARG A 1 798 ? 41.852 -6.909 11.137 1.00 53.65 777 ARG A C 1
ATOM 5283 O O . ARG A 1 798 ? 41.970 -7.398 10.009 1.00 53.92 777 ARG A O 1
ATOM 5291 N N . SER A 1 799 ? 42.870 -6.779 11.983 1.00 59.96 778 SER A N 1
ATOM 5292 C CA . SER A 1 799 ? 44.229 -7.106 11.583 1.00 61.87 778 SER A CA 1
ATOM 5293 C C . SER A 1 799 ? 44.326 -8.569 11.152 1.00 58.83 778 SER A C 1
ATOM 5294 O O . SER A 1 799 ? 43.598 -9.425 11.663 1.00 56.18 778 SER A O 1
ATOM 5297 N N . PRO A 1 800 ? 45.207 -8.879 10.201 1.00 62.43 779 PRO A N 1
ATOM 5298 C CA . PRO A 1 800 ? 45.400 -10.276 9.797 1.00 62.60 779 PRO A CA 1
ATOM 5299 C C . PRO A 1 800 ? 45.880 -11.129 10.961 1.00 62.84 779 PRO A C 1
ATOM 5300 O O . PRO A 1 800 ? 46.379 -10.633 11.973 1.00 61.88 779 PRO A O 1
ATOM 5304 N N . LEU A 1 801 ? 45.721 -12.444 10.801 1.00 65.70 780 LEU A N 1
ATOM 5305 C CA . LEU A 1 801 ? 45.979 -13.355 11.910 1.00 61.23 780 LEU A CA 1
ATOM 5306 C C . LEU A 1 801 ? 47.448 -13.339 12.317 1.00 66.07 780 LEU A C 1
ATOM 5307 O O . LEU A 1 801 ? 47.767 -13.422 13.509 1.00 67.66 780 LEU A O 1
ATOM 5312 N N . TRP A 1 802 ? 48.358 -13.222 11.344 1.00 68.92 781 TRP A N 1
ATOM 5313 C CA . TRP A 1 802 ? 49.776 -13.133 11.678 1.00 68.36 781 TRP A CA 1
ATOM 5314 C C . TRP A 1 802 ? 50.071 -11.905 12.528 1.00 69.61 781 TRP A C 1
ATOM 5315 O O . TRP A 1 802 ? 50.991 -11.925 13.354 1.00 66.28 781 TRP A O 1
ATOM 5326 N N . HIS A 1 803 ? 49.300 -10.832 12.342 1.00 71.32 782 HIS A N 1
ATOM 5327 C CA . HIS A 1 803 ? 49.544 -9.591 13.066 1.00 65.90 782 HIS A CA 1
ATOM 5328 C C . HIS A 1 803 ? 48.907 -9.614 14.449 1.00 63.73 782 HIS A C 1
ATOM 5329 O O . HIS A 1 803 ? 49.481 -9.082 15.407 1.00 62.91 782 HIS A O 1
ATOM 5336 N N . GLN A 1 804 ? 47.717 -10.209 14.571 1.00 63.79 783 GLN A N 1
ATOM 5337 C CA . GLN A 1 804 ? 47.147 -10.445 15.893 1.00 60.35 783 GLN A CA 1
ATOM 5338 C C . GLN A 1 804 ? 48.111 -11.245 16.757 1.00 66.52 783 GLN A C 1
ATOM 5339 O O . GLN A 1 804 ? 48.393 -10.872 17.900 1.00 74.86 783 GLN A O 1
ATOM 5345 N N . ARG A 1 805 ? 48.646 -12.340 16.211 1.00 64.16 784 ARG A N 1
ATOM 5346 C CA . ARG A 1 805 ? 49.565 -13.187 16.966 1.00 65.18 784 ARG A CA 1
ATOM 5347 C C . ARG A 1 805 ? 50.796 -12.411 17.415 1.00 66.71 784 ARG A C 1
ATOM 5348 O O . ARG A 1 805 ? 51.196 -12.483 18.582 1.00 63.01 784 ARG A O 1
ATOM 5356 N N . GLN A 1 806 ? 51.410 -11.663 16.497 1.00 73.23 785 GLN A N 1
ATOM 5357 C CA . GLN A 1 806 ? 52.628 -10.929 16.827 1.00 77.75 785 GLN A CA 1
ATOM 5358 C C . GLN A 1 806 ? 52.378 -9.910 17.932 1.00 76.49 785 GLN A C 1
ATOM 5359 O O . GLN A 1 806 ? 53.122 -9.850 18.917 1.00 74.77 785 GLN A O 1
ATOM 5365 N N . ARG A 1 807 ? 51.323 -9.103 17.791 1.00 75.87 786 ARG A N 1
ATOM 5366 C CA . ARG A 1 807 ? 51.037 -8.090 18.802 1.00 75.20 786 ARG A CA 1
ATOM 5367 C C . ARG A 1 807 ? 50.538 -8.718 20.098 1.00 71.19 786 ARG A C 1
ATOM 5368 O O . ARG A 1 807 ? 50.876 -8.245 21.188 1.00 74.73 786 ARG A O 1
ATOM 5376 N N . ALA A 1 808 ? 49.733 -9.781 20.005 1.00 66.37 787 ALA A N 1
ATOM 5377 C CA . ALA A 1 808 ? 49.234 -10.431 21.214 1.00 61.99 787 ALA A CA 1
ATOM 5378 C C . ALA A 1 808 ? 50.358 -11.133 21.966 1.00 64.34 787 ALA A C 1
ATOM 5379 O O . ALA A 1 808 ? 50.445 -11.041 23.197 1.00 63.44 787 ALA A O 1
ATOM 5381 N N . ALA A 1 809 ? 51.225 -11.847 21.244 1.00 64.77 788 ALA A N 1
ATOM 5382 C CA . ALA A 1 809 ? 52.360 -12.500 21.888 1.00 64.42 788 ALA A CA 1
ATOM 5383 C C . ALA A 1 809 ? 53.300 -11.473 22.504 1.00 71.70 788 ALA A C 1
ATOM 5384 O O . ALA A 1 809 ? 53.747 -11.628 23.646 1.00 80.04 788 ALA A O 1
ATOM 5386 N N . GLN A 1 810 ? 53.606 -10.407 21.761 1.00 70.73 789 GLN A N 1
ATOM 5387 C CA . GLN A 1 810 ? 54.440 -9.341 22.302 1.00 72.16 789 GLN A CA 1
ATOM 5388 C C . GLN A 1 810 ? 53.766 -8.620 23.462 1.00 73.72 789 GLN A C 1
ATOM 5389 O O . GLN A 1 810 ? 54.458 -8.029 24.299 1.00 77.51 789 GLN A O 1
ATOM 5395 N N . LEU A 1 811 ? 52.434 -8.659 23.537 1.00 71.39 790 LEU A N 1
ATOM 5396 C CA . LEU A 1 811 ? 51.739 -8.080 24.682 1.00 71.97 790 LEU A CA 1
ATOM 5397 C C . LEU A 1 811 ? 51.741 -9.031 25.873 1.00 72.31 790 LEU A C 1
ATOM 5398 O O . LEU A 1 811 ? 51.893 -8.592 27.019 1.00 74.51 790 LEU A O 1
ATOM 5403 N N . LEU A 1 812 ? 51.579 -10.334 25.625 1.00 72.04 791 LEU A N 1
ATOM 5404 C CA . LEU A 1 812 ? 51.525 -11.295 26.723 1.00 73.04 791 LEU A CA 1
ATOM 5405 C C . LEU A 1 812 ? 52.846 -11.351 27.478 1.00 84.01 791 LEU A C 1
ATOM 5406 O O . LEU A 1 812 ? 52.857 -11.463 28.710 1.00 91.76 791 LEU A O 1
ATOM 5411 N N . ASP A 1 813 ? 53.971 -11.275 26.760 1.00 87.51 792 ASP A N 1
ATOM 5412 C CA . ASP A 1 813 ? 55.275 -11.259 27.418 1.00 90.45 792 ASP A CA 1
ATOM 5413 C C . ASP A 1 813 ? 55.403 -10.107 28.404 1.00 89.22 792 ASP A C 1
ATOM 5414 O O . ASP A 1 813 ? 56.216 -10.184 29.331 1.00 90.96 792 ASP A O 1
ATOM 5419 N N . ILE A 1 814 ? 54.620 -9.046 28.225 1.00 83.14 793 ILE A N 1
ATOM 5420 C CA . ILE A 1 814 ? 54.578 -7.962 29.196 1.00 82.67 793 ILE A CA 1
ATOM 5421 C C . ILE A 1 814 ? 53.471 -8.174 30.226 1.00 83.92 793 ILE A C 1
ATOM 5422 O O . ILE A 1 814 ? 53.617 -7.768 31.384 1.00 85.85 793 ILE A O 1
ATOM 5427 N N . ALA A 1 815 ? 52.367 -8.817 29.834 1.00 82.61 794 ALA A N 1
ATOM 5428 C CA . ALA A 1 815 ? 51.247 -9.009 30.748 1.00 80.10 794 ALA A CA 1
ATOM 5429 C C . ALA A 1 815 ? 51.499 -10.129 31.749 1.00 80.18 794 ALA A C 1
ATOM 5430 O O . ALA A 1 815 ? 50.931 -10.105 32.846 1.00 78.82 794 ALA A O 1
ATOM 5432 N N . ARG A 1 816 ? 52.333 -11.113 31.395 1.00 81.53 795 ARG A N 1
ATOM 5433 C CA . ARG A 1 816 ? 52.717 -12.143 32.356 1.00 81.59 795 ARG A CA 1
ATOM 5434 C C . ARG A 1 816 ? 53.301 -11.532 33.621 1.00 87.40 795 ARG A C 1
ATOM 5435 O O . ARG A 1 816 ? 53.190 -12.115 34.705 1.00 88.98 795 ARG A O 1
ATOM 5443 N N . LYS A 1 817 ? 53.929 -10.359 33.500 1.00 93.59 796 LYS A N 1
ATOM 5444 C CA . LYS A 1 817 ? 54.483 -9.665 34.654 1.00 98.49 796 LYS A CA 1
ATOM 5445 C C . LYS A 1 817 ? 53.404 -9.154 35.602 1.00 101.98 796 LYS A C 1
ATOM 5446 O O . LYS A 1 817 ? 53.692 -8.929 36.782 1.00 107.28 796 LYS A O 1
ATOM 5452 N N . TYR A 1 818 ? 52.181 -8.959 35.117 1.00 99.97 797 TYR A N 1
ATOM 5453 C CA . TYR A 1 818 ? 51.077 -8.460 35.937 1.00 95.95 797 TYR A CA 1
ATOM 5454 C C . TYR A 1 818 ? 49.984 -9.518 35.980 1.00 92.15 797 TYR A C 1
ATOM 5455 O O . TYR A 1 818 ? 49.158 -9.599 35.053 1.00 86.53 797 TYR A O 1
ATOM 5464 N N . PRO A 1 819 ? 49.931 -10.349 37.025 1.00 94.73 798 PRO A N 1
ATOM 5465 C CA . PRO A 1 819 ? 48.924 -11.422 37.055 1.00 95.76 798 PRO A CA 1
ATOM 5466 C C . PRO A 1 819 ? 47.499 -10.916 37.176 1.00 97.36 798 PRO A C 1
ATOM 5467 O O . PRO A 1 819 ? 46.564 -11.686 36.923 1.00 91.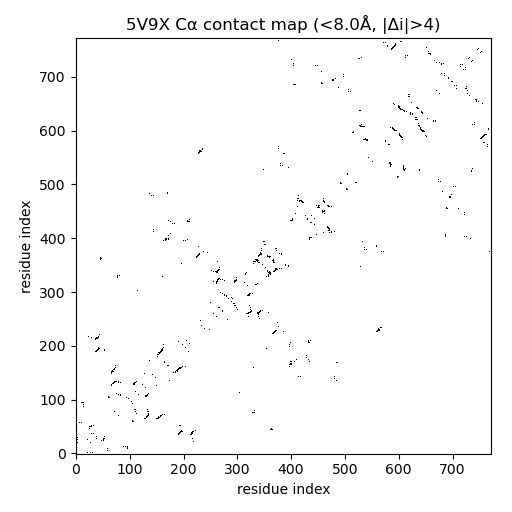30 798 PRO A O 1
ATOM 5471 N N . ASP A 1 820 ? 47.303 -9.655 37.551 1.00 103.33 799 ASP A N 1
ATOM 5472 C CA . ASP A 1 820 ? 45.979 -9.062 37.677 1.00 103.20 799 ASP A CA 1
ATOM 5473 C C . ASP A 1 820 ? 45.489 -8.421 36.384 1.00 99.98 799 ASP A C 1
ATOM 5474 O O . ASP A 1 820 ? 44.390 -7.859 36.369 1.00 99.74 799 ASP A O 1
ATOM 5479 N N . PHE A 1 821 ? 46.275 -8.490 35.314 1.00 90.59 800 PHE A N 1
ATOM 5480 C CA . PHE A 1 821 ? 45.897 -7.920 34.027 1.00 79.39 800 PHE A CA 1
ATOM 5481 C C . PHE A 1 821 ? 44.585 -8.538 33.553 1.00 73.62 800 PHE A C 1
ATOM 5482 O O . PHE A 1 821 ? 44.507 -9.768 33.408 1.00 71.96 800 PHE A O 1
ATOM 5490 N N . PRO A 1 822 ? 43.540 -7.739 33.316 1.00 70.46 801 PRO A N 1
ATOM 5491 C CA . PRO A 1 822 ? 42.217 -8.318 33.022 1.00 66.63 801 PRO A CA 1
ATOM 5492 C C . PRO A 1 822 ? 42.188 -9.279 31.843 1.00 66.06 801 PRO A C 1
ATOM 5493 O O . PRO A 1 822 ? 41.356 -10.196 31.833 1.00 69.00 801 PRO A O 1
ATOM 5497 N N . ILE A 1 823 ? 43.061 -9.109 30.848 1.00 64.31 802 ILE A N 1
ATOM 5498 C CA . ILE A 1 823 ? 43.075 -10.052 29.734 1.00 62.56 802 ILE A CA 1
ATOM 5499 C C . ILE A 1 823 ? 43.672 -11.384 30.172 1.00 61.94 802 ILE A C 1
ATOM 5500 O O . ILE A 1 823 ? 43.185 -12.454 29.786 1.00 59.27 802 ILE A O 1
ATOM 5505 N N . VAL A 1 824 ? 44.727 -11.344 30.990 1.00 62.54 803 VAL A N 1
ATOM 5506 C CA . VAL A 1 824 ? 45.277 -12.577 31.550 1.00 63.74 803 VAL A CA 1
ATOM 5507 C C . VAL A 1 824 ? 44.231 -13.280 32.406 1.00 67.91 803 VAL A C 1
ATOM 5508 O O . VAL A 1 824 ? 44.040 -14.498 32.308 1.00 69.49 803 VAL A O 1
ATOM 5512 N N . LEU A 1 825 ? 43.535 -12.520 33.256 1.00 66.59 804 LEU A N 1
ATOM 5513 C CA . LEU A 1 825 ? 42.492 -13.099 34.099 1.00 62.38 804 LEU A CA 1
ATOM 5514 C C . LEU A 1 825 ? 41.422 -13.784 33.257 1.00 67.23 804 LEU A C 1
ATOM 5515 O O . LEU A 1 825 ? 41.000 -14.907 33.560 1.00 69.57 804 LEU A O 1
ATOM 5520 N N . GLU A 1 826 ? 40.974 -13.122 32.188 1.00 66.58 805 GLU A N 1
ATOM 5521 C CA . GLU A 1 826 ? 39.889 -13.672 31.382 1.00 59.69 805 GLU A CA 1
ATOM 5522 C C . GLU A 1 826 ? 40.356 -14.863 30.555 1.00 55.58 805 GLU A C 1
ATOM 5523 O O . GLU A 1 826 ? 39.611 -15.836 30.387 1.00 55.96 805 GLU A O 1
ATOM 5529 N N . ALA A 1 827 ? 41.582 -14.808 30.030 1.00 54.40 806 ALA A N 1
ATOM 5530 C CA . ALA A 1 827 ? 42.127 -15.953 29.308 1.00 51.83 806 ALA A CA 1
ATOM 5531 C C . ALA A 1 827 ? 42.191 -17.183 30.206 1.00 55.38 806 ALA A C 1
ATOM 5532 O O . ALA A 1 827 ? 41.807 -18.285 29.797 1.00 55.99 806 ALA A O 1
ATOM 5534 N N . VAL A 1 828 ? 42.668 -17.009 31.442 1.00 53.40 807 VAL A N 1
ATOM 5535 C CA . VAL A 1 828 ? 42.674 -18.113 32.397 1.00 47.69 807 VAL A CA 1
ATOM 5536 C C . VAL A 1 828 ? 41.247 -18.523 32.743 1.00 47.44 807 VAL A C 1
ATOM 5537 O O . VAL A 1 828 ? 40.954 -19.711 32.928 1.00 50.99 807 VAL A O 1
ATOM 5541 N N . ARG A 1 829 ? 40.338 -17.550 32.829 1.00 45.57 808 ARG A N 1
ATOM 5542 C CA . ARG A 1 829 ? 38.945 -17.856 33.137 1.00 46.42 808 ARG A CA 1
ATOM 5543 C C . ARG A 1 829 ? 38.316 -18.717 32.046 1.00 54.84 808 ARG A C 1
ATOM 5544 O O . ARG A 1 829 ? 37.604 -19.684 32.343 1.00 60.78 808 ARG A O 1
ATOM 5552 N N . GLU A 1 830 ? 38.572 -18.390 30.776 1.00 58.52 809 GLU A N 1
ATOM 5553 C CA . GLU A 1 830 ? 37.972 -19.159 29.689 1.00 60.99 809 GLU A CA 1
ATOM 5554 C C . GLU A 1 830 ? 38.548 -20.568 29.618 1.00 61.21 809 GLU A C 1
ATOM 5555 O O . GLU A 1 830 ? 37.801 -21.539 29.450 1.00 64.93 809 GLU A O 1
ATOM 5561 N N . CYS A 1 831 ? 39.871 -20.700 29.742 1.00 57.33 810 CYS A N 1
ATOM 5562 C CA . CYS A 1 831 ? 40.497 -22.016 29.645 1.00 56.67 810 CYS A CA 1
ATOM 5563 C C . CYS A 1 831 ? 39.977 -22.958 30.725 1.00 58.63 810 CYS A C 1
ATOM 5564 O O . CYS A 1 831 ? 39.573 -24.090 30.436 1.00 57.04 810 CYS A O 1
ATOM 5567 N N . LEU A 1 832 ? 39.970 -22.500 31.978 1.00 56.20 811 LEU A N 1
ATOM 5568 C CA . LEU A 1 832 ? 39.644 -23.383 33.092 1.00 54.10 811 LEU A CA 1
ATOM 5569 C C . LEU A 1 832 ? 38.148 -23.669 33.182 1.00 58.67 811 LEU A C 1
ATOM 5570 O O . LEU A 1 832 ? 37.751 -24.786 33.534 1.00 59.44 811 LEU A O 1
ATOM 5575 N N . GLN A 1 833 ? 37.304 -22.684 32.874 1.00 62.93 812 GLN A N 1
ATOM 5576 C CA . GLN A 1 833 ? 35.860 -22.826 33.035 1.00 59.75 812 GLN A CA 1
ATOM 5577 C C . GLN A 1 833 ? 35.139 -23.212 31.751 1.00 53.51 812 GLN A C 1
ATOM 5578 O O . GLN A 1 833 ? 34.233 -24.050 31.786 1.00 54.48 812 GLN A O 1
ATOM 5584 N N . ASP A 1 834 ? 35.510 -22.617 30.618 1.00 48.98 813 ASP A N 1
ATOM 5585 C CA . ASP A 1 834 ? 34.797 -22.824 29.362 1.00 46.26 813 ASP A CA 1
ATOM 5586 C C . ASP A 1 834 ? 35.382 -23.943 28.512 1.00 49.74 813 ASP A C 1
ATOM 5587 O O . ASP A 1 834 ? 34.629 -24.655 27.844 1.00 55.88 813 ASP A O 1
ATOM 5592 N N . VAL A 1 835 ? 36.703 -24.115 28.516 1.00 51.83 814 VAL A N 1
ATOM 5593 C CA . VAL A 1 835 ? 37.353 -25.136 27.700 1.00 49.81 814 VAL A CA 1
ATOM 5594 C C . VAL A 1 835 ? 37.515 -26.411 28.514 1.00 53.86 814 VAL A C 1
ATOM 5595 O O . VAL A 1 835 ? 37.045 -27.482 28.112 1.00 55.01 814 VAL A O 1
ATOM 5599 N N . TYR A 1 836 ? 38.188 -26.308 29.658 1.00 56.16 815 TYR A N 1
ATOM 5600 C CA . TYR A 1 836 ? 38.368 -27.454 30.533 1.00 55.52 815 TYR A CA 1
ATOM 5601 C C . TYR A 1 836 ? 37.088 -27.735 31.318 1.00 59.33 815 TYR A C 1
ATOM 5602 O O . TYR A 1 836 ? 36.159 -26.923 31.370 1.00 57.95 815 TYR A O 1
ATOM 5611 N N . ASP A 1 837 ? 37.054 -28.916 31.939 1.00 58.36 816 ASP A N 1
ATOM 5612 C CA . ASP A 1 837 ? 36.010 -29.305 32.888 1.00 57.18 816 ASP A CA 1
ATOM 5613 C C . ASP A 1 837 ? 36.739 -29.918 34.081 1.00 60.85 816 ASP A C 1
ATOM 5614 O O . ASP A 1 837 ? 36.878 -31.139 34.182 1.00 66.49 816 ASP A O 1
ATOM 5619 N N . VAL A 1 838 ? 37.212 -29.059 34.978 1.00 60.45 817 VAL A N 1
ATOM 5620 C CA . VAL A 1 838 ? 38.011 -29.489 36.125 1.00 58.08 817 VAL A CA 1
ATOM 5621 C C . VAL A 1 838 ? 37.159 -30.269 37.125 1.00 55.40 817 VAL A C 1
ATOM 5622 O O . VAL A 1 838 ? 37.619 -31.308 37.620 1.00 55.81 817 VAL A O 1
ATOM 5626 N N . PRO A 1 839 ? 35.935 -29.830 37.468 1.00 56.29 818 PRO A N 1
ATOM 5627 C CA . PRO A 1 839 ? 35.085 -30.682 38.321 1.00 57.37 818 PRO A CA 1
ATOM 5628 C C . PRO A 1 839 ? 34.930 -32.106 37.810 1.00 59.71 818 PRO A C 1
ATOM 5629 O O . PRO A 1 839 ? 34.897 -33.043 38.618 1.00 67.14 818 PRO A O 1
ATOM 5633 N N . ALA A 1 840 ? 34.840 -32.301 36.493 1.00 43.69 819 ALA A N 1
ATOM 5634 C CA . ALA A 1 840 ? 34.773 -33.659 35.964 1.00 54.17 819 ALA A CA 1
ATOM 5635 C C . ALA A 1 840 ? 36.099 -34.387 36.145 1.00 52.63 819 ALA A C 1
ATOM 5636 O O . ALA A 1 840 ? 36.119 -35.574 36.492 1.00 54.86 819 ALA A O 1
ATOM 5638 N N . LEU A 1 841 ? 37.218 -33.696 35.913 1.00 48.17 820 LEU A N 1
ATOM 5639 C CA . LEU A 1 841 ? 38.520 -34.316 36.130 1.00 45.47 820 LEU A CA 1
ATOM 5640 C C . LEU A 1 841 ? 38.730 -34.671 37.595 1.00 51.12 820 LEU A C 1
ATOM 5641 O O . LEU A 1 841 ? 39.369 -35.683 37.903 1.00 55.80 820 LEU A O 1
ATOM 5646 N N . ILE A 1 842 ? 38.189 -33.864 38.509 1.00 53.65 821 ILE A N 1
ATOM 5647 C CA . ILE A 1 842 ? 38.377 -34.122 39.933 1.00 55.93 821 ILE A CA 1
ATOM 5648 C C . ILE A 1 842 ? 37.615 -35.371 40.358 1.00 59.06 821 ILE A C 1
ATOM 5649 O O . ILE A 1 842 ? 38.177 -36.274 40.988 1.00 57.95 821 ILE A O 1
ATOM 5654 N N . GLU A 1 843 ? 36.323 -35.448 40.020 1.00 65.23 822 GLU A N 1
ATOM 5655 C CA . GLU A 1 843 ? 35.547 -36.622 40.405 1.00 68.88 822 GLU A CA 1
ATOM 5656 C C . GLU A 1 843 ? 36.080 -37.885 39.743 1.00 66.53 822 GLU A C 1
ATOM 5657 O O . GLU A 1 843 ? 36.020 -38.967 40.339 1.00 70.07 822 GLU A O 1
ATOM 5663 N N . LEU A 1 844 ? 36.608 -37.772 38.521 1.00 54.77 823 LEU A N 1
ATOM 5664 C CA . LEU A 1 844 ? 37.250 -38.920 37.889 1.00 55.19 823 LEU A CA 1
ATOM 5665 C C . LEU A 1 844 ? 38.421 -39.424 38.724 1.00 61.93 823 LEU A C 1
ATOM 5666 O O . LEU A 1 844 ? 38.611 -40.637 38.874 1.00 63.66 823 LEU A O 1
ATOM 5671 N N . MET A 1 845 ? 39.215 -38.506 39.285 1.00 59.68 824 MET A N 1
ATOM 5672 C CA . MET A 1 845 ? 40.297 -38.912 40.176 1.00 55.79 824 MET A CA 1
ATOM 5673 C C . MET A 1 845 ? 39.755 -39.403 41.512 1.00 55.69 824 MET A C 1
ATOM 5674 O O . MET A 1 845 ? 40.315 -40.328 42.114 1.00 55.41 824 MET A O 1
ATOM 5679 N N . HIS A 1 846 ? 38.670 -38.792 41.992 1.00 56.71 825 HIS A N 1
ATOM 5680 C CA . HIS A 1 846 ? 38.008 -39.294 43.191 1.00 57.22 825 HIS A CA 1
ATOM 5681 C C . HIS A 1 846 ? 37.504 -40.716 42.982 1.00 57.90 825 HIS A C 1
ATOM 5682 O O . HIS A 1 846 ? 37.633 -41.566 43.870 1.00 54.94 825 HIS A O 1
ATOM 5689 N N . LYS A 1 847 ? 36.940 -40.999 41.803 1.00 57.22 826 LYS A N 1
ATOM 5690 C CA . LYS A 1 847 ? 36.440 -42.341 41.520 1.00 58.51 826 LYS A CA 1
ATOM 5691 C C . LYS A 1 847 ? 37.580 -43.348 41.404 1.00 57.85 826 LYS A C 1
ATOM 5692 O O . LYS A 1 847 ? 37.438 -44.504 41.821 1.00 58.68 826 LYS A O 1
ATOM 5698 N N . ILE A 1 848 ? 38.713 -42.934 40.832 1.00 56.68 827 ILE A N 1
ATOM 5699 C CA . ILE A 1 848 ? 39.864 -43.828 40.743 1.00 56.91 827 ILE A CA 1
ATOM 5700 C C . ILE A 1 848 ? 40.416 -44.125 42.131 1.00 58.66 827 ILE A C 1
ATOM 5701 O O . ILE A 1 848 ? 40.865 -45.243 42.408 1.00 60.96 827 ILE A O 1
ATOM 5706 N N . ALA A 1 849 ? 40.383 -43.135 43.029 1.00 57.47 828 ALA A N 1
ATOM 5707 C CA . ALA A 1 849 ? 40.802 -43.374 44.406 1.00 58.51 828 ALA A CA 1
ATOM 5708 C C . ALA A 1 849 ? 39.811 -44.259 45.149 1.00 58.77 828 ALA A C 1
ATOM 5709 O O . ALA A 1 849 ? 40.204 -45.009 46.050 1.00 65.38 828 ALA A O 1
ATOM 5711 N N . GLN A 1 850 ? 38.530 -44.188 44.793 1.00 58.78 829 GLN A N 1
ATOM 5712 C CA . GLN A 1 850 ? 37.509 -45.035 45.395 1.00 64.25 829 GLN A CA 1
ATOM 5713 C C . GLN A 1 850 ? 37.541 -46.464 44.876 1.00 66.76 829 GLN A C 1
ATOM 5714 O O . GLN A 1 850 ? 36.721 -47.279 45.315 1.00 67.35 829 GLN A O 1
ATOM 5720 N N . ARG A 1 851 ? 38.457 -46.782 43.958 1.00 67.42 830 ARG A N 1
ATOM 5721 C CA . ARG A 1 851 ? 38.491 -48.079 43.282 1.00 67.51 830 ARG A CA 1
ATOM 5722 C C . ARG A 1 851 ? 37.182 -48.361 42.548 1.00 66.21 830 ARG A C 1
ATOM 5723 O O . ARG A 1 851 ? 36.833 -49.517 42.297 1.00 70.23 830 ARG A O 1
ATOM 5731 N N . ARG A 1 852 ? 36.451 -47.300 42.200 1.00 56.93 831 ARG A N 1
ATOM 5732 C CA . ARG A 1 852 ? 35.216 -47.412 41.438 1.00 58.29 831 ARG A CA 1
ATOM 5733 C C . ARG A 1 852 ? 35.424 -47.206 39.945 1.00 62.76 831 ARG A C 1
ATOM 5734 O O . ARG A 1 852 ? 34.539 -47.557 39.157 1.00 61.04 831 ARG A O 1
ATOM 5742 N N . LEU A 1 853 ? 36.564 -46.646 39.543 1.00 64.30 832 LEU A N 1
ATOM 5743 C CA . LEU A 1 853 ? 36.970 -46.575 38.144 1.00 61.50 832 LEU A CA 1
ATOM 5744 C C . LEU A 1 853 ? 38.229 -47.421 38.002 1.00 67.52 832 LEU A C 1
ATOM 5745 O O . LEU A 1 853 ? 39.298 -47.038 38.491 1.00 68.27 832 LEU A O 1
ATOM 5750 N N . ARG A 1 854 ? 38.096 -48.573 37.352 1.00 75.46 833 ARG A N 1
ATOM 5751 C CA . ARG A 1 854 ? 39.215 -49.485 37.183 1.00 77.37 833 ARG A CA 1
ATOM 5752 C C . ARG A 1 854 ? 40.242 -48.904 36.213 1.00 74.68 833 ARG A C 1
ATOM 5753 O O . ARG A 1 854 ? 39.940 -48.035 35.390 1.00 74.01 833 ARG A O 1
ATOM 5761 N N . ILE A 1 855 ? 41.474 -49.394 36.326 1.00 72.05 834 ILE A N 1
ATOM 5762 C CA . ILE A 1 855 ? 42.546 -49.075 35.389 1.00 70.48 834 ILE A CA 1
ATOM 5763 C C . ILE A 1 855 ? 43.314 -50.356 35.104 1.00 74.95 834 ILE A C 1
ATOM 5764 O O . ILE A 1 855 ? 43.591 -51.142 36.016 1.00 78.07 834 ILE A O 1
ATOM 5769 N N . VAL A 1 856 ? 43.646 -50.574 33.835 1.00 75.34 835 VAL A N 1
ATOM 5770 C CA . VAL A 1 856 ? 44.297 -51.799 33.388 1.00 71.53 835 VAL A CA 1
ATOM 5771 C C . VAL A 1 856 ? 45.542 -51.429 32.595 1.00 71.46 835 VAL A C 1
ATOM 5772 O O . VAL A 1 856 ? 45.471 -50.623 31.660 1.00 70.93 835 VAL A O 1
ATOM 5776 N N . GLU A 1 857 ? 46.681 -52.009 32.973 1.00 71.14 836 GLU A N 1
ATOM 5777 C CA . GLU A 1 857 ? 47.905 -51.894 32.192 1.00 65.64 836 GLU A CA 1
ATOM 5778 C C . GLU A 1 857 ? 48.020 -53.095 31.266 1.00 64.76 836 GLU A C 1
ATOM 5779 O O . GLU A 1 857 ? 47.825 -54.238 31.695 1.00 68.18 836 GLU A O 1
ATOM 5785 N N . VAL A 1 858 ? 48.339 -52.838 30.003 1.00 66.82 837 VAL A N 1
ATOM 5786 C CA . VAL A 1 858 ? 48.550 -53.896 29.025 1.00 71.61 837 VAL A CA 1
ATOM 5787 C C . VAL A 1 858 ? 49.651 -53.457 28.071 1.00 72.46 837 VAL A C 1
ATOM 5788 O O . VAL A 1 858 ? 49.746 -52.279 27.711 1.00 68.79 837 VAL A O 1
ATOM 5792 N N . GLU A 1 859 ? 50.506 -54.401 27.692 1.00 79.37 838 GLU A N 1
ATOM 5793 C CA . GLU A 1 859 ? 51.532 -54.177 26.686 1.00 83.92 838 GLU A CA 1
ATOM 5794 C C . GLU A 1 859 ? 51.162 -54.949 25.428 1.00 85.84 838 GLU A C 1
ATOM 5795 O O . GLU A 1 859 ? 50.887 -56.152 25.491 1.00 85.00 838 GLU A O 1
ATOM 5801 N N . THR A 1 860 ? 51.147 -54.254 24.297 1.00 86.61 839 THR A N 1
ATOM 5802 C CA . THR A 1 860 ? 50.762 -54.835 23.022 1.00 86.35 839 THR A CA 1
ATOM 5803 C C . THR A 1 860 ? 51.957 -54.868 22.078 1.00 87.37 839 THR A C 1
ATOM 5804 O O . THR A 1 860 ? 52.857 -54.028 22.159 1.00 89.77 839 THR A O 1
ATOM 5808 N N . ALA A 1 861 ? 51.962 -55.862 21.188 1.00 86.66 840 ALA A N 1
ATOM 5809 C CA . ALA A 1 861 ? 53.011 -55.945 20.178 1.00 88.83 840 ALA A CA 1
ATOM 5810 C C . ALA A 1 861 ? 52.783 -54.952 19.049 1.00 92.60 840 ALA A C 1
ATOM 5811 O O . ALA A 1 861 ? 53.748 -54.470 18.445 1.00 96.66 840 ALA A O 1
ATOM 5813 N N . THR A 1 862 ? 51.525 -54.636 18.758 1.00 90.69 841 THR A N 1
ATOM 5814 C CA . THR A 1 862 ? 51.132 -53.689 17.729 1.00 83.70 841 THR A CA 1
ATOM 5815 C C . THR A 1 862 ? 49.911 -52.932 18.230 1.00 79.62 841 THR A C 1
ATOM 5816 O O . THR A 1 862 ? 49.106 -53.487 18.988 1.00 77.63 841 THR A O 1
ATOM 5820 N N . PRO A 1 863 ? 49.766 -51.660 17.858 1.00 78.19 842 PRO A N 1
ATOM 5821 C CA . PRO A 1 863 ? 48.656 -50.854 18.383 1.00 72.97 842 PRO A CA 1
ATOM 5822 C C . PRO A 1 863 ? 47.296 -51.505 18.169 1.00 69.47 842 PRO A C 1
ATOM 5823 O O . PRO A 1 863 ? 46.982 -51.997 17.082 1.00 70.04 842 PRO A O 1
ATOM 5827 N N . SER A 1 864 ? 46.489 -51.505 19.230 1.00 66.11 843 SER A N 1
ATOM 5828 C CA . SER A 1 864 ? 45.112 -51.982 19.224 1.00 65.00 843 SER A CA 1
ATOM 5829 C C . SER A 1 864 ? 44.274 -51.116 18.288 1.00 62.96 843 SER A C 1
ATOM 5830 O O . SER A 1 864 ? 44.720 -50.030 17.889 1.00 66.12 843 SER A O 1
ATOM 5833 N N . PRO A 1 865 ? 43.070 -51.554 17.903 1.00 57.10 844 PRO A N 1
ATOM 5834 C CA . PRO A 1 865 ? 42.217 -50.689 17.071 1.00 56.65 844 PRO A CA 1
ATOM 5835 C C . PRO A 1 865 ? 41.985 -49.305 17.661 1.00 59.42 844 PRO A C 1
ATOM 5836 O O . PRO A 1 865 ? 42.032 -48.310 16.926 1.00 62.14 844 PRO A O 1
ATOM 5840 N N . PHE A 1 866 ? 41.743 -49.213 18.972 1.00 57.21 845 PHE A N 1
ATOM 5841 C CA . PHE A 1 866 ? 41.532 -47.908 19.592 1.00 54.78 845 PHE A CA 1
ATOM 5842 C C . PHE A 1 866 ? 42.808 -47.077 19.576 1.00 53.01 845 PHE A C 1
ATOM 5843 O O . PHE A 1 866 ? 42.767 -45.868 19.318 1.00 48.20 845 PHE A O 1
ATOM 5851 N N . ALA A 1 867 ? 43.950 -47.707 19.860 1.00 59.42 846 ALA A N 1
ATOM 5852 C CA . ALA A 1 867 ? 45.222 -46.998 19.795 1.00 60.44 846 ALA A CA 1
ATOM 5853 C C . ALA A 1 867 ? 45.531 -46.559 18.372 1.00 62.79 846 ALA A C 1
ATOM 5854 O O . ALA A 1 867 ? 46.028 -45.449 18.152 1.00 66.23 846 ALA A O 1
ATOM 5856 N N . ALA A 1 868 ? 45.240 -47.419 17.392 1.00 62.20 847 ALA A N 1
ATOM 5857 C CA . ALA A 1 868 ? 45.456 -47.057 15.995 1.00 58.93 847 ALA A CA 1
ATOM 5858 C C . ALA A 1 868 ? 44.633 -45.836 15.609 1.00 59.63 847 ALA A C 1
ATOM 5859 O O . ALA A 1 868 ? 45.103 -44.974 14.858 1.00 62.80 847 ALA A O 1
ATOM 5861 N N . SER A 1 869 ? 43.403 -45.743 16.117 1.00 57.09 848 SER A N 1
ATOM 5862 C CA . SER A 1 869 ? 42.549 -44.604 15.794 1.00 54.70 848 SER A CA 1
ATOM 5863 C C . SER A 1 869 ? 43.119 -43.307 16.357 1.00 57.30 848 SER A C 1
ATOM 5864 O O . SER A 1 869 ? 43.110 -42.271 15.680 1.00 59.90 848 SER A O 1
ATOM 5867 N N . LEU A 1 870 ? 43.621 -43.345 17.596 1.00 55.24 849 LEU A N 1
ATOM 5868 C CA . LEU A 1 870 ? 44.199 -42.150 18.203 1.00 56.89 849 LEU A CA 1
ATOM 5869 C C . LEU A 1 870 ? 45.429 -41.685 17.436 1.00 64.95 849 LEU A C 1
ATOM 5870 O O . LEU A 1 870 ? 45.669 -40.479 17.302 1.00 67.24 849 LEU A O 1
ATOM 5875 N N . LEU A 1 871 ? 46.227 -42.624 16.939 1.00 73.51 850 LEU A N 1
ATOM 5876 C CA . LEU A 1 871 ? 47.290 -42.273 16.010 1.00 83.15 850 LEU A CA 1
ATOM 5877 C C . LEU A 1 871 ? 46.666 -41.840 14.689 1.00 101.26 850 LEU A C 1
ATOM 5878 O O . LEU A 1 871 ? 45.667 -42.416 14.252 1.00 101.34 850 LEU A O 1
ATOM 5883 N N . PHE A 1 872 ? 47.259 -40.817 14.065 1.00 116.70 851 PHE A N 1
ATOM 5884 C CA . PHE A 1 872 ? 46.652 -40.095 12.944 1.00 119.29 851 PHE A CA 1
ATOM 5885 C C . PHE A 1 872 ? 45.919 -41.027 11.984 1.00 118.28 851 PHE A C 1
ATOM 5886 O O . PHE A 1 872 ? 46.428 -42.088 11.618 1.00 120.90 851 PHE A O 1
ATOM 5894 N N . GLY A 1 873 ? 44.712 -40.628 11.597 1.00 105.27 852 GLY A N 1
ATOM 5895 C CA . GLY A 1 873 ? 43.883 -41.446 10.729 1.00 87.89 852 GLY A CA 1
ATOM 5896 C C . GLY A 1 873 ? 43.396 -40.712 9.498 1.00 81.22 852 GLY A C 1
ATOM 5897 O O . GLY A 1 873 ? 43.509 -41.220 8.384 1.00 80.11 852 GLY A O 1
#

InterPro domains:
  IPR001650 Helicase, C-terminal domain-like [PF00271] (332-396)
  IPR001650 Helicase, C-terminal domain-like [PS51194] (257-451)
  IPR001650 Helicase, C-terminal domain-like [SM00490] (279-396)
  IPR003593 AAA+ ATPase domain [SM00382] (40-383)
  IPR011545 DEAD/DEAH-box helicase domain [PF00270] (28-210)
  IPR013701 Lhr-like, DEAD/H associated domain [PF08494] (658-846)
  IPR014001 Helicase superfamily 1/2, ATP-binding domain [PS51192] (35-226)
  IPR014001 Helicase superfamily 1/2, ATP-binding domain [SM00487] (23-241)
  IPR027417 P-loop containing nucleoside triphosphate hydrolase [G3DSA:3.40.50.300] (7-228)
  IPR027417 P-loop containing nucleoside triphosphate hydrolase [G3DSA:3.40.50.300] (256-414)
  IPR027417 P-loop containing nucleoside triphosphate hydrolase [SSF52540] (37-400)
  IPR045628 Helicase Lhr-like, winged helix domain [PF19306] (423-593)
  IPR052511 ATP-dependent Helicase [PTHR47962] (12-927)
  IPR055367 Large helicase-related protein, winged-helix domain 4 [PF23234] (1295-1375)
  IPR055368 Large helicase-related protein, winged-helix domain 3 [PF23235] (1082-1171)
  IPR055369 Large helicase-related protein, winged-helix domain 2 [PF23236] (891-995)

Nearest PDB structures (foldseek):
  5v9x-assembly1_A  TM=1.001E+00  e=0.000E+00  Mycolicibacterium smegmatis
  6l5n-assembly2_B  TM=7.962E-01  e=2.661E-17  Homo sapiens
  5sup-assembly3_C  TM=8.209E-01  e=8.663E-16  Saccharomyces cerevisiae S288C
  5suq-assembly1_C  TM=6.419E-01  e=5.426E-16  Saccharomyces cerevisiae S288C
  7apx-assembly1_F  TM=5.949E-01  e=6.580E-15  Saccharomyces cerevisiae S288C

B-factor: mean 63.92, std 21.48, range [27.84, 178.64]